Protein AF-0000000079959106 (afdb_homodimer)

InterPro domains:
  IPR000008 C2 domain [PF00168] (224-305)
  IPR000008 C2 domain [PF00168] (357-448)
  IPR000008 C2 domain [PS50004] (185-313)
  IPR000008 C2 domain [SM00239] (205-312)
  IPR000008 C2 domain [SM00239] (355-453)
  IPR031468 Synaptotagmin-like mitochondrial-lipid-binding domain [PS51847] (13-190)
  IPR035892 C2 domain superfamily [G3DSA:2.60.40.150] (186-333)
  IPR035892 C2 domain superfamily [G3DSA:2.60.40.150] (339-477)
  IPR035892 C2 domain superfamily [SSF49562] (199-316)
  IPR035892 C2 domain superfamily [SSF49562] (352-471)
  IPR039010 Synaptotagmin, SMP domain [PF17047] (15-189)
  IPR051634 Extended Synaptotagmin [PTHR45761] (16-473)

Nearest PDB structures (foldseek):
  4p42-assembly1_B  TM=6.327E-01  e=2.828E-35  Homo sapiens
  4p42-assembly1_A  TM=5.000E-01  e=4.451E-36  Homo sapiens
  4npk-assembly1_A  TM=7.896E-01  e=2.575E-20  Homo sapiens
  3w57-assembly2_B  TM=7.928E-01  e=1.800E-05  Scophthalmus maximus
  4rj9-assembly1_A  TM=5.575E-01  e=2.833E-06  Oryza sativa Japonica Group

Organism: NCBI:txid1448308

Structure (mmCIF, N/CA/C/O backbone):
data_AF-0000000079959106-model_v1
#
loop_
_entity.id
_entity.type
_entity.pdbx_description
1 polymer 'C2 domain-containing protein'
#
loop_
_atom_site.group_PDB
_atom_site.id
_atom_site.type_symbol
_atom_site.label_atom_id
_atom_site.label_alt_id
_atom_site.label_comp_id
_atom_site.label_asym_id
_atom_site.label_entity_id
_atom_site.label_seq_id
_atom_site.pdbx_PDB_ins_code
_atom_site.Cartn_x
_atom_site.Cartn_y
_atom_site.Cartn_z
_atom_site.occupancy
_atom_site.B_iso_or_equiv
_atom_site.auth_seq_id
_atom_site.auth_comp_id
_atom_site.auth_asym_id
_atom_site.auth_atom_id
_atom_site.pdbx_PDB_model_num
ATOM 1 N N . MET A 1 1 ? 30.562 -12.539 -7.711 1 36.81 1 MET A N 1
ATOM 2 C CA . MET A 1 1 ? 29.422 -13.336 -8.133 1 36.81 1 MET A CA 1
ATOM 3 C C . MET A 1 1 ? 28.969 -14.266 -7.016 1 36.81 1 MET A C 1
ATOM 5 O O . MET A 1 1 ? 29.703 -15.164 -6.605 1 36.81 1 MET A O 1
ATOM 9 N N . SER A 1 2 ? 28.219 -13.844 -6.203 1 49.03 2 SER A N 1
ATOM 10 C CA . SER A 1 2 ? 27.891 -14.664 -5.047 1 49.03 2 SER A CA 1
ATOM 11 C C . SER A 1 2 ? 27.406 -16.047 -5.473 1 49.03 2 SER A C 1
ATOM 13 O O . SER A 1 2 ? 26.656 -16.172 -6.441 1 49.03 2 SER A O 1
ATOM 15 N N . GLY A 1 3 ? 28.25 -17.109 -5.199 1 57.56 3 GLY A N 1
ATOM 16 C CA . GLY A 1 3 ? 27.938 -18.484 -5.508 1 57.56 3 GLY A CA 1
ATOM 17 C C . GLY A 1 3 ? 26.547 -18.906 -5.066 1 57.56 3 GLY A C 1
ATOM 18 O O . GLY A 1 3 ? 25.844 -18.141 -4.398 1 57.56 3 GLY A O 1
ATOM 19 N N . LEU A 1 4 ? 26.031 -19.906 -5.711 1 66.25 4 LEU A N 1
ATOM 20 C CA . LEU A 1 4 ? 24.719 -20.469 -5.418 1 66.25 4 LEU A CA 1
ATOM 21 C C . LEU A 1 4 ? 24.5 -20.609 -3.914 1 66.25 4 LEU A C 1
ATOM 23 O O . LEU A 1 4 ? 23.422 -20.312 -3.404 1 66.25 4 LEU A O 1
ATOM 27 N N . ALA A 1 5 ? 25.547 -20.953 -3.205 1 67.31 5 ALA A N 1
ATOM 28 C CA . ALA A 1 5 ? 25.453 -21.141 -1.759 1 67.31 5 ALA A CA 1
ATOM 29 C C . ALA A 1 5 ? 25.125 -19.828 -1.053 1 67.31 5 ALA A C 1
ATOM 31 O O . ALA A 1 5 ? 24.328 -19.812 -0.106 1 67.31 5 ALA A O 1
ATOM 32 N N . ASP A 1 6 ? 25.734 -18.766 -1.473 1 66.38 6 ASP A N 1
ATOM 33 C CA . ASP A 1 6 ? 25.484 -17.469 -0.879 1 66.38 6 ASP A CA 1
ATOM 34 C C . ASP A 1 6 ? 24.031 -17.031 -1.084 1 66.38 6 ASP A C 1
ATOM 36 O O . ASP A 1 6 ? 23.391 -16.5 -0.17 1 66.38 6 ASP A O 1
ATOM 40 N N . THR A 1 7 ? 23.578 -17.375 -2.232 1 68.06 7 THR A N 1
ATOM 41 C CA . THR A 1 7 ? 22.203 -17.047 -2.539 1 68.06 7 THR A CA 1
ATOM 42 C C . THR A 1 7 ? 21.234 -17.875 -1.685 1 68.06 7 THR A C 1
ATOM 44 O O . THR A 1 7 ? 20.234 -17.359 -1.204 1 68.06 7 THR A O 1
ATOM 47 N N . LEU A 1 8 ? 21.656 -19.031 -1.398 1 69.06 8 LEU A N 1
ATOM 48 C CA . LEU A 1 8 ? 20.781 -19.969 -0.693 1 69.06 8 LEU A CA 1
ATOM 49 C C . LEU A 1 8 ? 20.75 -19.656 0.801 1 69.06 8 LEU A C 1
ATOM 51 O O . LEU A 1 8 ? 19.828 -20.062 1.506 1 69.06 8 LEU A O 1
ATOM 55 N N . THR A 1 9 ? 21.656 -18.844 1.299 1 68.19 9 THR A N 1
ATOM 56 C CA . THR A 1 9 ? 21.734 -18.594 2.734 1 68.19 9 THR A CA 1
ATOM 57 C C . THR A 1 9 ? 21.453 -17.125 3.053 1 68.19 9 THR A C 1
ATOM 59 O O . THR A 1 9 ? 21.766 -16.656 4.148 1 68.19 9 THR A O 1
ATOM 62 N N . ALA A 1 10 ? 20.906 -16.438 2.107 1 63.41 10 ALA A N 1
ATOM 63 C CA . ALA A 1 10 ? 20.672 -15.008 2.271 1 63.41 10 ALA A CA 1
ATOM 64 C C . ALA A 1 10 ? 19.438 -14.758 3.15 1 63.41 10 ALA A C 1
ATOM 66 O O . ALA A 1 10 ? 18.312 -14.914 2.699 1 63.41 10 ALA A O 1
ATOM 67 N N . SER A 1 11 ? 19.562 -14.977 4.516 1 66.69 11 SER A N 1
ATOM 68 C CA . SER A 1 11 ? 18.438 -14.672 5.402 1 66.69 11 SER A CA 1
ATOM 69 C C . SER A 1 11 ? 18.844 -13.648 6.461 1 66.69 11 SER A C 1
ATOM 71 O O . SER A 1 11 ? 19.969 -13.672 6.965 1 66.69 11 SER A O 1
ATOM 73 N N . GLY A 1 12 ? 18.094 -12.602 6.66 1 62.25 12 GLY A N 1
ATOM 74 C CA . GLY A 1 12 ? 18.359 -11.586 7.664 1 62.25 12 GLY A CA 1
ATOM 75 C C . GLY A 1 12 ? 17.938 -12 9.062 1 62.25 12 GLY A C 1
ATOM 76 O O . GLY A 1 12 ? 18.188 -11.281 10.031 1 62.25 12 GLY A O 1
ATOM 77 N N . GLY A 1 13 ? 17.312 -13.234 9.211 1 68.31 13 GLY A N 1
ATOM 78 C CA . GLY A 1 13 ? 16.828 -13.672 10.516 1 68.31 13 GLY A CA 1
ATOM 79 C C . GLY A 1 13 ? 15.352 -13.398 10.734 1 68.31 13 GLY A C 1
ATOM 80 O O . GLY A 1 13 ? 14.789 -12.492 10.125 1 68.31 13 GLY A O 1
ATOM 81 N N . ALA A 1 14 ? 14.664 -14.266 11.484 1 73.62 14 ALA A N 1
ATOM 82 C CA . ALA A 1 14 ? 13.227 -14.148 11.719 1 73.62 14 ALA A CA 1
ATOM 83 C C . ALA A 1 14 ? 12.938 -13.305 12.953 1 73.62 14 ALA A C 1
ATOM 85 O O . ALA A 1 14 ? 13.672 -13.375 13.945 1 73.62 14 ALA A O 1
ATOM 86 N N . GLU A 1 15 ? 11.945 -12.359 12.852 1 77.31 15 GLU A N 1
ATOM 87 C CA . GLU A 1 15 ? 11.492 -11.5 13.945 1 77.31 15 GLU A CA 1
ATOM 88 C C . GLU A 1 15 ? 10.016 -11.727 14.242 1 77.31 15 GLU A C 1
ATOM 90 O O . GLU A 1 15 ? 9.305 -12.336 13.445 1 77.31 15 GLU A O 1
ATOM 95 N N . SER A 1 16 ? 9.578 -11.211 15.367 1 78.94 16 SER A N 1
ATOM 96 C CA . SER A 1 16 ? 8.18 -11.328 15.75 1 78.94 16 SER A CA 1
ATOM 97 C C . SER A 1 16 ? 7.309 -10.359 14.945 1 78.94 16 SER A C 1
ATOM 99 O O . SER A 1 16 ? 7.75 -9.266 14.594 1 78.94 16 SER A O 1
ATOM 101 N N . ALA A 1 17 ? 6.086 -10.836 14.688 1 76.44 17 ALA A N 1
ATOM 102 C CA . ALA A 1 17 ? 5.129 -10.062 13.898 1 76.44 17 ALA A CA 1
ATOM 103 C C . ALA A 1 17 ? 4.141 -9.328 14.805 1 76.44 17 ALA A C 1
ATOM 105 O O . ALA A 1 17 ? 3.037 -8.992 14.375 1 76.44 17 ALA A O 1
ATOM 106 N N . GLY A 1 18 ? 4.391 -8.93 15.93 1 84.5 18 GLY A N 1
ATOM 107 C CA . GLY A 1 18 ? 3.449 -8.461 16.938 1 84.5 18 GLY A CA 1
ATOM 108 C C . GLY A 1 18 ? 2.43 -7.48 16.391 1 84.5 18 GLY A C 1
ATOM 109 O O . GLY A 1 18 ? 1.236 -7.785 16.328 1 84.5 18 GLY A O 1
ATOM 110 N N . PHE A 1 19 ? 2.82 -6.391 15.914 1 86.25 19 PHE A N 1
ATOM 111 C CA . PHE A 1 19 ? 1.852 -5.379 15.516 1 86.25 19 PHE A CA 1
ATOM 112 C C . PHE A 1 19 ? 1.12 -5.805 14.242 1 86.25 19 PHE A C 1
ATOM 114 O O . PHE A 1 19 ? -0.007 -5.371 14 1 86.25 19 PHE A O 1
ATOM 121 N N . LEU A 1 20 ? 1.683 -6.641 13.398 1 90.06 20 LEU A N 1
ATOM 122 C CA . LEU A 1 20 ? 1.001 -7.156 12.219 1 90.06 20 LEU A CA 1
ATOM 123 C C . LEU A 1 20 ? -0.221 -7.98 12.617 1 90.06 20 LEU A C 1
ATOM 125 O O . LEU A 1 20 ? -1.269 -7.895 11.969 1 90.06 20 LEU A O 1
ATOM 129 N N . ASN A 1 21 ? 0.008 -8.766 13.641 1 93 21 ASN A N 1
ATOM 130 C CA . ASN A 1 21 ? -1.107 -9.578 14.109 1 93 21 ASN A CA 1
ATOM 131 C C . ASN A 1 21 ? -2.24 -8.719 14.664 1 93 21 ASN A C 1
ATOM 133 O O . ASN A 1 21 ? -3.412 -9.07 14.539 1 93 21 ASN A O 1
ATOM 137 N N . ASP A 1 22 ? -1.883 -7.602 15.273 1 90.62 22 ASP A N 1
ATOM 138 C CA . ASP A 1 22 ? -2.902 -6.656 15.711 1 90.62 22 ASP A CA 1
ATOM 139 C C . ASP A 1 22 ? -3.682 -6.094 14.523 1 90.62 22 ASP A C 1
ATOM 141 O O . ASP A 1 22 ? -4.902 -5.941 14.594 1 90.62 22 ASP A O 1
ATOM 145 N N . ILE A 1 23 ? -3.051 -5.797 13.477 1 91.62 23 ILE A N 1
ATOM 146 C CA . ILE A 1 23 ? -3.686 -5.293 12.258 1 91.62 23 ILE A CA 1
ATOM 147 C C . ILE A 1 23 ? -4.625 -6.355 11.695 1 91.62 23 ILE A C 1
ATOM 149 O O . ILE A 1 23 ? -5.773 -6.059 11.359 1 91.62 23 ILE A O 1
ATOM 153 N N . VAL A 1 24 ? -4.16 -7.594 11.602 1 94.25 24 VAL A N 1
ATOM 154 C CA . VAL A 1 24 ? -4.957 -8.695 11.078 1 94.25 24 VAL A CA 1
ATOM 155 C C . VAL A 1 24 ? -6.227 -8.859 11.914 1 94.25 24 VAL A C 1
ATOM 157 O O . VAL A 1 24 ? -7.316 -9.055 11.367 1 94.25 24 VAL A O 1
ATOM 160 N N . GLU A 1 25 ? -6.047 -8.797 13.188 1 93 25 GLU A N 1
ATOM 161 C CA . GLU A 1 25 ? -7.188 -8.938 14.086 1 93 25 GLU A CA 1
ATOM 162 C C . GLU A 1 25 ? -8.242 -7.871 13.805 1 93 25 GLU A C 1
ATOM 164 O O . GLU A 1 25 ? -9.438 -8.164 13.797 1 93 25 GLU A O 1
ATOM 169 N N . GLN A 1 26 ? -7.77 -6.73 13.586 1 91.25 26 GLN A N 1
ATOM 170 C CA . GLN A 1 26 ? -8.695 -5.633 13.32 1 91.25 26 GLN A CA 1
ATOM 171 C C . GLN A 1 26 ? -9.336 -5.773 11.945 1 91.25 26 GLN A C 1
ATOM 173 O O . GLN A 1 26 ? -10.469 -5.34 11.734 1 91.25 26 GLN A O 1
ATOM 178 N N . LEU A 1 27 ? -8.672 -6.383 10.977 1 94.75 27 LEU A N 1
ATOM 179 C CA . LEU A 1 27 ? -9.156 -6.57 9.617 1 94.75 27 LEU A CA 1
ATOM 180 C C . LEU A 1 27 ? -10.016 -7.828 9.516 1 94.75 27 LEU A C 1
ATOM 182 O O . LEU A 1 27 ? -10.68 -8.047 8.5 1 94.75 27 LEU A O 1
ATOM 186 N N . TRP A 1 28 ? -10.023 -8.633 10.523 1 95.75 28 TRP A N 1
ATOM 187 C CA . TRP A 1 28 ? -10.555 -9.992 10.422 1 95.75 28 TRP A CA 1
ATOM 188 C C . TRP A 1 28 ? -12.023 -9.969 10.031 1 95.75 28 TRP A C 1
ATOM 190 O O . TRP A 1 28 ? -12.469 -10.789 9.219 1 95.75 28 TRP A O 1
ATOM 200 N N . PRO A 1 29 ? -12.812 -9.008 10.617 1 94.81 29 PRO A N 1
ATOM 201 C CA . PRO A 1 29 ? -14.203 -8.961 10.156 1 94.81 29 PRO A CA 1
ATOM 202 C C . PRO A 1 29 ? -14.328 -8.75 8.648 1 94.81 29 PRO A C 1
ATOM 204 O O . PRO A 1 29 ? -15.172 -9.367 8 1 94.81 29 PRO A O 1
ATOM 207 N N . ASN A 1 30 ? -13.523 -7.914 8.102 1 95.31 30 ASN A N 1
ATOM 208 C CA . ASN A 1 30 ? -13.516 -7.676 6.664 1 95.31 30 ASN A CA 1
ATOM 209 C C . ASN A 1 30 ? -13 -8.891 5.898 1 95.31 30 ASN A C 1
ATOM 211 O O . ASN A 1 30 ? -13.539 -9.234 4.84 1 95.31 30 ASN A O 1
ATOM 215 N N . ILE A 1 31 ? -11.984 -9.523 6.422 1 95.56 31 ILE A N 1
ATOM 216 C CA . ILE A 1 31 ? -11.438 -10.734 5.816 1 95.56 31 ILE A CA 1
ATOM 217 C C . ILE A 1 31 ? -12.508 -11.82 5.789 1 95.56 31 ILE A C 1
ATOM 219 O O . ILE A 1 31 ? -12.656 -12.539 4.797 1 95.56 31 ILE A O 1
ATOM 223 N N . ASN A 1 32 ? -13.219 -11.945 6.855 1 96.06 32 ASN A N 1
ATOM 224 C CA . ASN A 1 32 ? -14.289 -12.93 6.957 1 96.06 32 ASN A CA 1
ATOM 225 C C . ASN A 1 32 ? -15.32 -12.75 5.848 1 96.06 32 ASN A C 1
ATOM 227 O O . ASN A 1 32 ? -15.664 -13.703 5.152 1 96.06 32 ASN A O 1
ATOM 231 N N . VAL A 1 33 ? -15.734 -11.539 5.656 1 95.5 33 VAL A N 1
ATOM 232 C CA . VAL A 1 33 ? -16.766 -11.25 4.66 1 95.5 33 VAL A CA 1
ATOM 233 C C . VAL A 1 33 ? -16.188 -11.453 3.258 1 95.5 33 VAL A C 1
ATOM 235 O O . VAL A 1 33 ? -16.797 -12.141 2.428 1 95.5 33 VAL A O 1
ATOM 238 N N . ALA A 1 34 ? -15.07 -10.891 2.977 1 93.25 34 ALA A N 1
ATOM 239 C CA . ALA A 1 34 ? -14.438 -11.008 1.666 1 93.25 34 ALA A CA 1
ATOM 240 C C . ALA A 1 34 ? -14.125 -12.461 1.332 1 93.25 34 ALA A C 1
ATOM 242 O O . ALA A 1 34 ? -14.398 -12.922 0.219 1 93.25 34 ALA A O 1
ATOM 243 N N . GLY A 1 35 ? -13.516 -13.148 2.264 1 90.75 35 GLY A N 1
ATOM 244 C CA . GLY A 1 35 ? -13.219 -14.555 2.072 1 90.75 35 GLY A CA 1
ATOM 245 C C . GLY A 1 35 ? -14.453 -15.398 1.822 1 90.75 35 GLY A C 1
ATOM 246 O O . GLY A 1 35 ? -14.453 -16.266 0.947 1 90.75 35 GLY A O 1
ATOM 247 N N . GLY A 1 36 ? -15.461 -15.195 2.619 1 91.25 36 GLY A N 1
ATOM 248 C CA . GLY A 1 36 ? -16.719 -15.906 2.408 1 91.25 36 GLY A CA 1
ATOM 249 C C . GLY A 1 36 ? -17.281 -15.703 1.021 1 91.25 36 GLY A C 1
ATOM 250 O O . GLY A 1 36 ? -17.734 -16.656 0.382 1 91.25 36 GLY A O 1
ATOM 251 N N . ARG A 1 37 ? -17.266 -14.469 0.603 1 92.56 37 ARG A N 1
ATOM 252 C CA . ARG A 1 37 ? -17.766 -14.148 -0.728 1 92.56 37 ARG A CA 1
ATOM 253 C C . ARG A 1 37 ? -16.953 -14.859 -1.808 1 92.56 37 ARG A C 1
ATOM 255 O O . ARG A 1 37 ? -17.516 -15.391 -2.766 1 92.56 37 ARG A O 1
ATOM 262 N N . MET A 1 38 ? -15.703 -14.898 -1.705 1 88.56 38 MET A N 1
ATOM 263 C CA . MET A 1 38 ? -14.836 -15.539 -2.684 1 88.56 38 MET A CA 1
ATOM 264 C C . MET A 1 38 ? -15.086 -17.047 -2.73 1 88.56 38 MET A C 1
ATOM 266 O O . MET A 1 38 ? -15.156 -17.641 -3.811 1 88.56 38 MET A O 1
ATOM 270 N N . VAL A 1 39 ? -15.234 -17.625 -1.562 1 88.38 39 VAL A N 1
ATOM 271 C CA . VAL A 1 39 ? -15.523 -19.062 -1.495 1 88.38 39 VAL A CA 1
ATOM 272 C C . VAL A 1 39 ? -16.844 -19.359 -2.213 1 88.38 39 VAL A C 1
ATOM 274 O O . VAL A 1 39 ? -16.906 -20.281 -3.031 1 88.38 39 VAL A O 1
ATOM 277 N N . LYS A 1 40 ? -17.766 -18.578 -1.939 1 91.25 40 LYS A N 1
ATOM 278 C CA . LYS A 1 40 ? -19.094 -18.781 -2.531 1 91.25 40 LYS A CA 1
ATOM 279 C C . LYS A 1 40 ? -19.047 -18.594 -4.047 1 91.25 40 LYS A C 1
ATOM 281 O O . LYS A 1 40 ? -19.578 -19.422 -4.793 1 91.25 40 LYS A O 1
ATOM 286 N N . GLU A 1 41 ? -18.375 -17.609 -4.496 1 89.69 41 GLU A N 1
ATOM 287 C CA . GLU A 1 41 ? -18.406 -17.219 -5.906 1 89.69 41 GLU A CA 1
ATOM 288 C C . GLU A 1 41 ? -17.453 -18.078 -6.734 1 89.69 41 GLU A C 1
ATOM 290 O O . GLU A 1 41 ? -17.703 -18.328 -7.914 1 89.69 41 GLU A O 1
ATOM 295 N N . ILE A 1 42 ? -16.406 -18.531 -6.133 1 86.44 42 ILE A N 1
ATOM 296 C CA . ILE A 1 42 ? -15.375 -19.188 -6.926 1 86.44 42 ILE A CA 1
ATOM 297 C C . ILE A 1 42 ? -15.391 -20.688 -6.664 1 86.44 42 ILE A C 1
ATOM 299 O O . ILE A 1 42 ? -15.352 -21.5 -7.602 1 86.44 42 ILE A O 1
ATOM 303 N N . VAL A 1 43 ? -15.562 -21.109 -5.43 1 85.88 43 VAL A N 1
ATOM 304 C CA . VAL A 1 43 ? -15.438 -22.516 -5.047 1 85.88 43 VAL A CA 1
ATOM 305 C C . VAL A 1 43 ? -16.734 -23.25 -5.379 1 85.88 43 VAL A C 1
ATOM 307 O O . VAL A 1 43 ? -16.688 -24.359 -5.926 1 85.88 43 VAL A O 1
ATOM 310 N N . GLU A 1 44 ? -17.812 -22.656 -5.066 1 89.69 44 GLU A N 1
ATOM 311 C CA . GLU A 1 44 ? -19.094 -23.328 -5.172 1 89.69 44 GLU A CA 1
ATOM 312 C C . GLU A 1 44 ? -19.359 -23.812 -6.594 1 89.69 44 GLU A C 1
ATOM 314 O O . GLU A 1 44 ? -19.688 -24.984 -6.805 1 89.69 44 GLU A O 1
ATOM 319 N N . PRO A 1 45 ? -19.172 -22.969 -7.578 1 89.62 45 PRO A N 1
ATOM 320 C CA . PRO A 1 45 ? -19.406 -23.453 -8.938 1 89.62 45 PRO A CA 1
ATOM 321 C C . PRO A 1 45 ? -18.469 -24.609 -9.328 1 89.62 45 PRO A C 1
ATOM 323 O O . PRO A 1 45 ? -18.875 -25.5 -10.062 1 89.62 45 PRO A O 1
ATOM 326 N N . ILE A 1 46 ? -17.297 -24.578 -8.898 1 87.31 46 ILE A N 1
ATOM 327 C CA . ILE A 1 46 ? -16.328 -25.641 -9.203 1 87.31 46 ILE A CA 1
ATOM 328 C C . ILE A 1 46 ? -16.75 -26.938 -8.523 1 87.31 46 ILE A C 1
ATOM 330 O O . ILE A 1 46 ? -16.656 -28.016 -9.109 1 87.31 46 ILE A O 1
ATOM 334 N N . LEU A 1 47 ? -17.266 -26.891 -7.312 1 87 47 LEU A N 1
ATOM 335 C CA . LEU A 1 47 ? -17.766 -28.062 -6.598 1 87 47 LEU A CA 1
ATOM 336 C C . LEU A 1 47 ? -18.938 -28.703 -7.336 1 87 47 LEU A C 1
ATOM 338 O O . LEU A 1 47 ? -19 -29.922 -7.469 1 87 47 LEU A O 1
ATOM 342 N N . ALA A 1 48 ? -19.781 -27.859 -7.82 1 87.62 48 ALA A N 1
ATOM 343 C CA . ALA A 1 48 ? -20.984 -28.328 -8.531 1 87.62 48 ALA A CA 1
ATOM 344 C C . ALA A 1 48 ? -20.594 -29.125 -9.766 1 87.62 48 ALA A C 1
ATOM 346 O O . ALA A 1 48 ? -21.281 -30.094 -10.117 1 87.62 48 ALA A O 1
ATOM 347 N N . SER A 1 49 ? -19.5 -28.719 -10.32 1 89.38 49 SER A N 1
ATOM 348 C CA . SER A 1 49 ? -19.109 -29.375 -11.57 1 89.38 49 SER A CA 1
ATOM 349 C C . SER A 1 49 ? -18.172 -30.547 -11.312 1 89.38 49 SER A C 1
ATOM 351 O O . SER A 1 49 ? -17.984 -31.391 -12.18 1 89.38 49 SER A O 1
ATOM 353 N N . THR A 1 50 ? -17.594 -30.688 -10.188 1 85.69 50 THR A N 1
ATOM 354 C CA . THR A 1 50 ? -16.562 -31.688 -9.922 1 85.69 50 THR A CA 1
ATOM 355 C C . THR A 1 50 ? -17.125 -32.844 -9.109 1 85.69 50 THR A C 1
ATOM 357 O O . THR A 1 50 ? -16.703 -34 -9.281 1 85.69 50 THR A O 1
ATOM 360 N N . LEU A 1 51 ? -18.078 -32.625 -8.18 1 85.44 51 LEU A N 1
ATOM 361 C CA . LEU A 1 51 ? -18.625 -33.656 -7.328 1 85.44 51 LEU A CA 1
ATOM 362 C C . LEU A 1 51 ? -19.562 -34.594 -8.125 1 85.44 51 LEU A C 1
ATOM 364 O O . LEU A 1 51 ? -20.328 -34.125 -8.969 1 85.44 51 LEU A O 1
ATOM 368 N N . PRO A 1 52 ? -19.422 -35.812 -7.844 1 83.69 52 PRO A N 1
ATOM 369 C CA . PRO A 1 52 ? -20.234 -36.75 -8.602 1 83.69 52 PRO A CA 1
ATOM 370 C C . PRO A 1 52 ? -21.688 -36.812 -8.133 1 83.69 52 PRO A C 1
ATOM 372 O O . PRO A 1 52 ? -21.969 -36.594 -6.949 1 83.69 52 PRO A O 1
ATOM 375 N N . GLY A 1 53 ? -22.562 -37.156 -9.109 1 82.88 53 GLY A N 1
ATOM 376 C CA . GLY A 1 53 ? -23.953 -37.406 -8.812 1 82.88 53 GLY A CA 1
ATOM 377 C C . GLY A 1 53 ? -24.641 -36.281 -8.062 1 82.88 53 GLY A C 1
ATOM 378 O O . GLY A 1 53 ? -24.5 -35.125 -8.422 1 82.88 53 GLY A O 1
ATOM 379 N N . PRO A 1 54 ? -25.391 -36.719 -7.004 1 83.88 54 PRO A N 1
ATOM 380 C CA . PRO A 1 54 ? -26.172 -35.719 -6.246 1 83.88 54 PRO A CA 1
ATOM 381 C C . PRO A 1 54 ? -25.281 -34.781 -5.426 1 83.88 54 PRO A C 1
ATOM 383 O O . PRO A 1 54 ? -25.734 -33.719 -4.992 1 83.88 54 PRO A O 1
ATOM 386 N N . LEU A 1 55 ? -24.094 -35.219 -5.25 1 85.69 55 LEU A N 1
ATOM 387 C CA . LEU A 1 55 ? -23.188 -34.406 -4.453 1 85.69 55 LEU A CA 1
ATOM 388 C C . LEU A 1 55 ? -22.922 -33.062 -5.137 1 85.69 55 LEU A C 1
ATOM 390 O O . LEU A 1 55 ? -22.516 -32.094 -4.484 1 85.69 55 LEU A O 1
ATOM 394 N N . GLY A 1 56 ? -23.062 -33 -6.418 1 86.81 56 GLY A N 1
ATOM 395 C CA . GLY A 1 56 ? -22.891 -31.781 -7.176 1 86.81 56 GLY A CA 1
ATOM 396 C C . GLY A 1 56 ? -23.891 -30.703 -6.801 1 86.81 56 GLY A C 1
ATOM 397 O O . GLY A 1 56 ? -23.703 -29.531 -7.133 1 86.81 56 GLY A O 1
ATOM 398 N N . ASN A 1 57 ? -24.922 -31.125 -6.043 1 88.81 57 ASN A N 1
ATOM 399 C CA . ASN A 1 57 ? -25.953 -30.188 -5.629 1 88.81 57 ASN A CA 1
ATOM 400 C C . ASN A 1 57 ? -25.562 -29.453 -4.348 1 88.81 57 ASN A C 1
ATOM 402 O O . ASN A 1 57 ? -26.266 -28.547 -3.904 1 88.81 57 ASN A O 1
ATOM 406 N N . LEU A 1 58 ? -24.5 -29.781 -3.807 1 88.31 58 LEU A N 1
ATOM 407 C CA . LEU A 1 58 ? -24.062 -29.172 -2.555 1 88.31 58 LEU A CA 1
ATOM 408 C C . LEU A 1 58 ? -23.734 -27.703 -2.756 1 88.31 58 LEU A C 1
ATOM 410 O O . LEU A 1 58 ? -23.047 -27.328 -3.717 1 88.31 58 LEU A O 1
ATOM 414 N N . ARG A 1 59 ? -24.344 -26.891 -1.857 1 92.31 59 ARG A N 1
ATOM 415 C CA . ARG A 1 59 ? -24.109 -25.453 -1.867 1 92.31 59 ARG A CA 1
ATOM 416 C C . ARG A 1 59 ? -23.781 -24.938 -0.468 1 92.31 59 ARG A C 1
ATOM 418 O O . ARG A 1 59 ? -24.266 -25.484 0.526 1 92.31 59 ARG A O 1
ATOM 425 N N . PHE A 1 60 ? -22.969 -23.938 -0.447 1 93.31 60 PHE A N 1
ATOM 426 C CA . PHE A 1 60 ? -22.719 -23.281 0.833 1 93.31 60 PHE A CA 1
ATOM 427 C C . PHE A 1 60 ? -23.922 -22.469 1.275 1 93.31 60 PHE A C 1
ATOM 429 O O . PHE A 1 60 ? -24.344 -21.531 0.585 1 93.31 60 PHE A O 1
ATOM 436 N N . THR A 1 61 ? -24.453 -22.719 2.344 1 94.56 61 THR A N 1
ATOM 437 C CA . THR A 1 61 ? -25.609 -22 2.859 1 94.56 61 THR A CA 1
ATOM 438 C C . THR A 1 61 ? -25.188 -20.984 3.914 1 94.56 61 THR A C 1
ATOM 440 O O . THR A 1 61 ? -25.922 -20.031 4.191 1 94.56 61 THR A O 1
ATOM 443 N N . LYS A 1 62 ? -24.047 -21.266 4.484 1 95.62 62 LYS A N 1
ATOM 444 C CA . LYS A 1 62 ? -23.469 -20.359 5.469 1 95.62 62 LYS A CA 1
ATOM 445 C C . LYS A 1 62 ? -21.938 -20.422 5.426 1 95.62 62 LYS A C 1
ATOM 447 O O . LYS A 1 62 ? -21.359 -21.5 5.387 1 95.62 62 LYS A O 1
ATOM 452 N N . ILE A 1 63 ? -21.391 -19.266 5.398 1 95.75 63 ILE A N 1
ATOM 453 C CA . ILE A 1 63 ? -19.938 -19.188 5.457 1 95.75 63 ILE A CA 1
ATOM 454 C C . ILE A 1 63 ? -19.5 -18.156 6.492 1 95.75 63 ILE A C 1
ATOM 456 O O . ILE A 1 63 ? -19.641 -16.953 6.27 1 95.75 63 ILE A O 1
ATOM 460 N N . ASP A 1 64 ? -19.047 -18.578 7.586 1 97.19 64 ASP A N 1
ATOM 461 C CA . ASP A 1 64 ? -18.469 -17.766 8.648 1 97.19 64 ASP A CA 1
ATOM 462 C C . ASP A 1 64 ? -17.109 -18.328 9.07 1 97.19 64 ASP A C 1
ATOM 464 O O . ASP A 1 64 ? -17.016 -19.406 9.641 1 97.19 64 ASP A O 1
ATOM 468 N N . LEU A 1 65 ? -16.078 -17.594 8.867 1 95.69 65 LEU A N 1
ATOM 469 C CA . LEU A 1 65 ? -14.719 -18.047 9.133 1 95.69 65 LEU A CA 1
ATOM 470 C C . LEU A 1 65 ? -14.414 -18.016 10.625 1 95.69 65 LEU A C 1
ATOM 472 O O . LEU A 1 65 ? -13.383 -18.531 11.062 1 95.69 65 LEU A O 1
ATOM 476 N N . GLY A 1 66 ? -15.305 -17.391 11.375 1 95.62 66 GLY A N 1
ATOM 477 C CA . GLY A 1 66 ? -15.133 -17.375 12.82 1 95.62 66 GLY A CA 1
ATOM 478 C C . GLY A 1 66 ? -14.438 -16.125 13.328 1 95.62 66 GLY A C 1
ATOM 479 O O . GLY A 1 66 ? -14.047 -15.258 12.539 1 95.62 66 GLY A O 1
ATOM 480 N N . HIS A 1 67 ? -14.195 -16.031 14.656 1 95.12 67 HIS A N 1
ATOM 481 C CA . HIS A 1 67 ? -13.664 -14.828 15.281 1 95.12 67 HIS A CA 1
ATOM 482 C C . HIS A 1 67 ? -12.164 -14.953 15.547 1 95.12 67 HIS A C 1
ATOM 484 O O . HIS A 1 67 ? -11.516 -13.977 15.914 1 95.12 67 HIS A O 1
ATOM 490 N N . VAL A 1 68 ? -11.656 -16.172 15.43 1 96.88 68 VAL A N 1
ATOM 491 C CA . VAL A 1 68 ? -10.227 -16.375 15.656 1 96.88 68 VAL A CA 1
ATOM 492 C C . VAL A 1 68 ? -9.453 -16.062 14.375 1 96.88 68 VAL A C 1
ATOM 494 O O . VAL A 1 68 ? -9.539 -16.797 13.391 1 96.88 68 VAL A O 1
ATOM 497 N N . PRO A 1 69 ? -8.672 -15.023 14.383 1 96.38 69 PRO A N 1
ATOM 498 C CA . PRO A 1 69 ? -7.949 -14.641 13.164 1 96.38 69 PRO A CA 1
ATOM 499 C C . PRO A 1 69 ? -6.734 -15.523 12.898 1 96.38 69 PRO A C 1
ATOM 501 O O . PRO A 1 69 ? -6.281 -16.25 13.789 1 96.38 69 PRO A O 1
ATOM 504 N N . LEU A 1 70 ? -6.273 -15.516 11.656 1 95.62 70 LEU A N 1
ATOM 505 C CA . LEU A 1 70 ? -4.988 -16.141 11.367 1 95.62 70 LEU A CA 1
ATOM 506 C C . LEU A 1 70 ? -3.85 -15.391 12.055 1 95.62 70 LEU A C 1
ATOM 508 O O . LEU A 1 70 ? -4 -14.227 12.414 1 95.62 70 LEU A O 1
ATOM 512 N N . ARG A 1 71 ? -2.736 -16.062 12.195 1 96 71 ARG A N 1
ATOM 513 C CA . ARG A 1 71 ? -1.572 -15.492 12.867 1 96 71 ARG A CA 1
ATOM 514 C C . ARG A 1 71 ? -0.347 -15.531 11.961 1 96 71 ARG A C 1
ATOM 516 O O . ARG A 1 71 ? -0.121 -16.516 11.25 1 96 71 ARG A O 1
ATOM 523 N N . LEU A 1 72 ? 0.348 -14.414 11.984 1 94.38 72 LEU A N 1
ATOM 524 C CA . LEU A 1 72 ? 1.614 -14.305 11.266 1 94.38 72 LEU A CA 1
ATOM 525 C C . LEU A 1 72 ? 2.793 -14.43 12.227 1 94.38 72 LEU A C 1
ATOM 527 O O . LEU A 1 72 ? 2.707 -14.008 13.383 1 94.38 72 LEU A O 1
ATOM 531 N N . GLY A 1 73 ? 3.885 -14.977 11.781 1 91.69 73 GLY A N 1
ATOM 532 C CA . GLY A 1 73 ? 5.074 -15.117 12.609 1 91.69 73 GLY A CA 1
ATOM 533 C C . GLY A 1 73 ? 6.336 -15.367 11.797 1 91.69 73 GLY A C 1
ATOM 534 O O . GLY A 1 73 ? 6.281 -15.445 10.562 1 91.69 73 GLY A O 1
ATOM 535 N N . ALA A 1 74 ? 7.5 -15.266 12.484 1 90.19 74 ALA A N 1
ATOM 536 C CA . ALA A 1 74 ? 8.805 -15.555 11.906 1 90.19 74 ALA A CA 1
ATOM 537 C C . ALA A 1 74 ? 9.055 -14.719 10.656 1 90.19 74 ALA A C 1
ATOM 539 O O . ALA A 1 74 ? 9.352 -15.258 9.586 1 90.19 74 ALA A O 1
ATOM 540 N N . VAL A 1 75 ? 8.938 -13.438 10.844 1 90.38 75 VAL A N 1
ATOM 541 C CA . VAL A 1 75 ? 9.109 -12.523 9.719 1 90.38 75 VAL A CA 1
ATOM 542 C C . VAL A 1 75 ? 10.594 -12.375 9.398 1 90.38 75 VAL A C 1
ATOM 544 O O . VAL A 1 75 ? 11.398 -12.031 10.273 1 90.38 75 VAL A O 1
ATOM 547 N N . ASP A 1 76 ? 10.945 -12.656 8.164 1 89 76 ASP A N 1
ATOM 548 C CA . ASP A 1 76 ? 12.305 -12.5 7.656 1 89 76 ASP A CA 1
ATOM 549 C C . ASP A 1 76 ? 12.352 -11.5 6.5 1 89 76 ASP A C 1
ATOM 551 O O . ASP A 1 76 ? 11.602 -11.633 5.531 1 89 76 ASP A O 1
ATOM 555 N N . VAL A 1 77 ? 13.266 -10.484 6.652 1 87.62 77 VAL A N 1
ATOM 556 C CA . VAL A 1 77 ? 13.383 -9.453 5.629 1 87.62 77 VAL A CA 1
ATOM 557 C C . VAL A 1 77 ? 14.742 -9.562 4.938 1 87.62 77 VAL A C 1
ATOM 559 O O . VAL A 1 77 ? 15.781 -9.625 5.598 1 87.62 77 VAL A O 1
ATOM 562 N N . HIS A 1 78 ? 14.719 -9.602 3.617 1 83 78 HIS A N 1
ATOM 563 C CA . HIS A 1 78 ? 15.984 -9.609 2.898 1 83 78 HIS A CA 1
ATOM 564 C C . HIS A 1 78 ? 15.828 -9.008 1.505 1 83 78 HIS A C 1
ATOM 566 O O . HIS A 1 78 ? 14.711 -8.883 0.997 1 83 78 HIS A O 1
ATOM 572 N N . LYS A 1 79 ? 16.938 -8.609 0.948 1 81.62 79 LYS A N 1
ATOM 573 C CA . LYS A 1 79 ? 16.953 -8.016 -0.386 1 81.62 79 LYS A CA 1
ATOM 574 C C . LYS A 1 79 ? 16.938 -9.094 -1.467 1 81.62 79 LYS A C 1
ATOM 576 O O . LYS A 1 79 ? 17.562 -10.141 -1.308 1 81.62 79 LYS A O 1
ATOM 581 N N . THR A 1 80 ? 16.25 -8.758 -2.494 1 80 80 THR A N 1
ATOM 582 C CA . THR A 1 80 ? 16.266 -9.672 -3.631 1 80 80 THR A CA 1
ATOM 583 C C . THR A 1 80 ? 17.391 -9.32 -4.602 1 80 80 THR A C 1
ATOM 585 O O . THR A 1 80 ? 17.969 -8.234 -4.52 1 80 80 THR A O 1
ATOM 588 N N . THR A 1 81 ? 17.641 -10.203 -5.5 1 71.44 81 THR A N 1
ATOM 589 C CA . THR A 1 81 ? 18.703 -10 -6.484 1 71.44 81 THR A CA 1
ATOM 590 C C . THR A 1 81 ? 18.344 -8.859 -7.43 1 71.44 81 THR A C 1
ATOM 592 O O . THR A 1 81 ? 19.234 -8.211 -7.984 1 71.44 81 THR A O 1
ATOM 595 N N . LYS A 1 82 ? 17.109 -8.562 -7.578 1 74.75 82 LYS A N 1
ATOM 596 C CA . LYS A 1 82 ? 16.688 -7.523 -8.508 1 74.75 82 LYS A CA 1
ATOM 597 C C . LYS A 1 82 ? 16.438 -6.203 -7.781 1 74.75 82 LYS A C 1
ATOM 599 O O . LYS A 1 82 ? 15.805 -5.301 -8.328 1 74.75 82 LYS A O 1
ATOM 604 N N . GLY A 1 83 ? 16.844 -6.148 -6.559 1 80.44 83 GLY A N 1
ATOM 605 C CA . GLY A 1 83 ? 16.812 -4.887 -5.84 1 80.44 83 GLY A CA 1
ATOM 606 C C . GLY A 1 83 ? 15.492 -4.645 -5.129 1 80.44 83 GLY A C 1
ATOM 607 O O . GLY A 1 83 ? 15.164 -3.504 -4.793 1 80.44 83 GLY A O 1
ATOM 608 N N . GLY A 1 84 ? 14.711 -5.602 -4.992 1 89.81 84 GLY A N 1
ATOM 609 C CA . GLY A 1 84 ? 13.492 -5.492 -4.203 1 89.81 84 GLY A CA 1
ATOM 610 C C . GLY A 1 84 ? 13.672 -5.941 -2.764 1 89.81 84 GLY A C 1
ATOM 611 O O . GLY A 1 84 ? 14.766 -6.348 -2.367 1 89.81 84 GLY A O 1
ATOM 612 N N . ILE A 1 85 ? 12.68 -5.691 -1.946 1 93.12 85 ILE A N 1
ATOM 613 C CA . ILE A 1 85 ? 12.656 -6.152 -0.564 1 93.12 85 ILE A CA 1
ATOM 614 C C . ILE A 1 85 ? 11.664 -7.312 -0.427 1 93.12 85 ILE A C 1
ATOM 616 O O . ILE A 1 85 ? 10.508 -7.199 -0.831 1 93.12 85 ILE A O 1
ATOM 620 N N . LYS A 1 86 ? 12.102 -8.344 0.1 1 91.88 86 LYS A N 1
ATOM 621 C CA . LYS A 1 86 ? 11.266 -9.523 0.299 1 91.88 86 LYS A CA 1
ATOM 622 C C . LYS A 1 86 ? 11.047 -9.797 1.784 1 91.88 86 LYS A C 1
ATOM 624 O O . LYS A 1 86 ? 12.008 -9.805 2.564 1 91.88 86 LYS A O 1
ATOM 629 N N . LEU A 1 87 ? 9.797 -9.984 2.178 1 92.75 87 LEU A N 1
ATOM 630 C CA . LEU A 1 87 ? 9.414 -10.43 3.514 1 92.75 87 LEU A CA 1
ATOM 631 C C . LEU A 1 87 ? 8.797 -11.82 3.465 1 92.75 87 LEU A C 1
ATOM 633 O O . LEU A 1 87 ? 7.801 -12.039 2.77 1 92.75 87 LEU A O 1
ATOM 637 N N . ASP A 1 88 ? 9.398 -12.719 4.117 1 92.06 88 ASP A N 1
ATOM 638 C CA . ASP A 1 88 ? 8.82 -14.055 4.281 1 92.06 88 ASP A CA 1
ATOM 639 C C . ASP A 1 88 ? 8.273 -14.242 5.695 1 92.06 88 ASP A C 1
ATOM 641 O O . ASP A 1 88 ? 8.938 -13.891 6.676 1 92.06 88 ASP A O 1
ATOM 645 N N . MET A 1 89 ? 7.059 -14.781 5.789 1 94.5 89 MET A N 1
ATOM 646 C CA . MET A 1 89 ? 6.465 -14.945 7.113 1 94.5 89 MET A CA 1
ATOM 647 C C . MET A 1 89 ? 5.617 -16.219 7.172 1 94.5 89 MET A C 1
ATOM 649 O O . MET A 1 89 ? 5.035 -16.625 6.164 1 94.5 89 MET A O 1
ATOM 653 N N . ASP A 1 90 ? 5.527 -16.797 8.336 1 95.06 90 ASP A N 1
ATOM 654 C CA . ASP A 1 90 ? 4.648 -17.938 8.562 1 95.06 90 ASP A CA 1
ATOM 655 C C . ASP A 1 90 ? 3.201 -17.484 8.75 1 95.06 90 ASP A C 1
ATOM 657 O O . ASP A 1 90 ? 2.945 -16.438 9.352 1 95.06 90 ASP A O 1
ATOM 661 N N . VAL A 1 91 ? 2.336 -18.266 8.227 1 96.5 91 VAL A N 1
ATOM 662 C CA . VAL A 1 91 ? 0.902 -18.062 8.43 1 96.5 91 VAL A CA 1
ATOM 663 C C . VAL A 1 91 ? 0.3 -19.312 9.07 1 96.5 91 VAL A C 1
ATOM 665 O O . VAL A 1 91 ? 0.448 -20.422 8.547 1 96.5 91 VAL A O 1
ATOM 668 N N . ILE A 1 92 ? -0.338 -19.156 10.164 1 97.12 92 ILE A N 1
ATOM 669 C CA . ILE A 1 92 ? -1.033 -20.234 10.852 1 97.12 92 ILE A CA 1
ATOM 670 C C . ILE A 1 92 ? -2.461 -19.812 11.18 1 97.12 92 ILE A C 1
ATOM 672 O O . ILE A 1 92 ? -2.676 -18.734 11.742 1 97.12 92 ILE A O 1
ATOM 676 N N . TRP A 1 93 ? -3.367 -20.578 10.844 1 97.31 93 TRP A N 1
ATOM 677 C CA . TRP A 1 93 ? -4.766 -20.297 11.141 1 97.31 93 TRP A CA 1
ATOM 678 C C . TRP A 1 93 ? -5.473 -21.516 11.719 1 97.31 93 TRP A C 1
ATOM 680 O O . TRP A 1 93 ? -5.609 -22.531 11.039 1 97.31 93 TRP A O 1
ATOM 690 N N . GLU A 1 94 ? -5.844 -21.5 12.898 1 97.06 94 GLU A N 1
ATOM 691 C CA . GLU A 1 94 ? -6.699 -22.453 13.602 1 97.06 94 GLU A CA 1
ATOM 692 C C . GLU A 1 94 ? -8.078 -21.859 13.859 1 97.06 94 GLU A C 1
ATOM 694 O O . GLU A 1 94 ? -8.328 -21.297 14.93 1 97.06 94 GLU A O 1
ATOM 699 N N . SER A 1 95 ? -8.969 -22.109 12.953 1 95.69 95 SER A N 1
ATOM 700 C CA . SER A 1 95 ? -10.211 -21.344 12.914 1 95.69 95 SER A CA 1
ATOM 701 C C . SER A 1 95 ? -11.234 -21.906 13.898 1 95.69 95 SER A C 1
ATOM 703 O O . SER A 1 95 ? -11.109 -23.047 14.344 1 95.69 95 SER A O 1
ATOM 705 N N . LYS A 1 96 ? -12.156 -21.141 14.32 1 95.69 96 LYS A N 1
ATOM 706 C CA . LYS A 1 96 ? -13.445 -21.531 14.875 1 95.69 96 LYS A CA 1
ATOM 707 C C . LYS A 1 96 ? -14.594 -21.125 13.953 1 95.69 96 LYS A C 1
ATOM 709 O O . LYS A 1 96 ? -15.398 -20.266 14.305 1 95.69 96 LYS A O 1
ATOM 714 N N . SER A 1 97 ? -14.703 -21.875 12.891 1 95.44 97 SER A N 1
ATOM 715 C CA . SER A 1 97 ? -15.578 -21.484 11.789 1 95.44 97 SER A CA 1
ATOM 716 C C . SER A 1 97 ? -16.969 -22.094 11.945 1 95.44 97 SER A C 1
ATOM 718 O O . SER A 1 97 ? -17.172 -23 12.742 1 95.44 97 SER A O 1
ATOM 720 N N . ASP A 1 98 ? -17.844 -21.484 11.344 1 96 98 ASP A N 1
ATOM 721 C CA . ASP A 1 98 ? -19.219 -21.984 11.172 1 96 98 ASP A CA 1
ATOM 722 C C . ASP A 1 98 ? -19.625 -21.953 9.703 1 96 98 ASP A C 1
ATOM 724 O O . ASP A 1 98 ? -20.281 -21.016 9.25 1 96 98 ASP A O 1
ATOM 728 N N . ILE A 1 99 ? -19.297 -23.016 9 1 95.06 99 ILE A N 1
ATOM 729 C CA . ILE A 1 99 ? -19.594 -23.156 7.578 1 95.06 99 ILE A CA 1
ATOM 730 C C . ILE A 1 99 ? -20.562 -24.312 7.359 1 95.06 99 ILE A C 1
ATOM 732 O O . ILE A 1 99 ? -20.391 -25.391 7.934 1 95.06 99 ILE A O 1
ATOM 736 N N . GLU A 1 100 ? -21.531 -24.125 6.543 1 93.94 100 GLU A N 1
ATOM 737 C CA . GLU A 1 100 ? -22.547 -25.141 6.297 1 93.94 100 GLU A CA 1
ATOM 738 C C . GLU A 1 100 ? -22.781 -25.344 4.805 1 93.94 100 GLU A C 1
ATOM 740 O O . GLU A 1 100 ? -22.797 -24.391 4.035 1 93.94 100 GLU A O 1
ATOM 745 N N . LEU A 1 101 ? -22.828 -26.562 4.434 1 91.5 101 LEU A N 1
ATOM 746 C CA . LEU A 1 101 ? -23.203 -26.969 3.078 1 91.5 101 LEU A CA 1
ATOM 747 C C . LEU A 1 101 ? -24.469 -27.797 3.082 1 91.5 101 LEU A C 1
ATOM 749 O O . LEU A 1 101 ? -24.672 -28.625 3.979 1 91.5 101 LEU A O 1
ATOM 753 N N . ASP A 1 102 ? -25.281 -27.484 2.086 1 90.62 102 ASP A N 1
ATOM 754 C CA . ASP A 1 102 ? -26.531 -28.219 1.933 1 90.62 102 ASP A CA 1
ATOM 755 C C . ASP A 1 102 ? -26.906 -28.391 0.459 1 90.62 102 ASP A C 1
ATOM 757 O O . ASP A 1 102 ? -26.312 -27.734 -0.407 1 90.62 102 ASP A O 1
ATOM 761 N N . GLY A 1 103 ? -27.656 -29.469 0.188 1 87.38 103 GLY A N 1
ATOM 762 C CA . GLY A 1 103 ? -28.109 -29.734 -1.171 1 87.38 103 GLY A CA 1
ATOM 763 C C . GLY A 1 103 ? -29.219 -30.766 -1.248 1 87.38 103 GLY A C 1
ATOM 764 O O . GLY A 1 103 ? -29.438 -31.516 -0.298 1 87.38 103 GLY A O 1
ATOM 765 N N . LYS A 1 104 ? -29.828 -30.672 -2.324 1 86.25 104 LYS A N 1
ATOM 766 C CA . LYS A 1 104 ? -30.906 -31.625 -2.551 1 86.25 104 LYS A CA 1
ATOM 767 C C . LYS A 1 104 ? -30.391 -33.062 -2.566 1 86.25 104 LYS A C 1
ATOM 769 O O . LYS A 1 104 ? -29.422 -33.344 -3.262 1 86.25 104 LYS A O 1
ATOM 774 N N . MET A 1 105 ? -30.938 -34 -1.782 1 83.06 105 MET A N 1
ATOM 775 C CA . MET A 1 105 ? -30.641 -35.406 -1.725 1 83.06 105 MET A CA 1
ATOM 776 C C . MET A 1 105 ? -29.25 -35.656 -1.125 1 83.06 105 MET A C 1
ATOM 778 O O . MET A 1 105 ? -28.609 -36.656 -1.411 1 83.06 105 MET A O 1
ATOM 782 N N . VAL A 1 106 ? -28.703 -34.625 -0.534 1 83 106 VAL A N 1
ATOM 783 C CA . VAL A 1 106 ? -27.406 -34.781 0.139 1 83 106 VAL A CA 1
ATOM 784 C C . VAL A 1 106 ? -27.547 -34.344 1.601 1 83 106 VAL A C 1
ATOM 786 O O . VAL A 1 106 ? -28.281 -33.406 1.917 1 83 106 VAL A O 1
ATOM 789 N N . PRO A 1 107 ? -27.016 -35.062 2.459 1 82.5 107 PRO A N 1
ATOM 790 C CA . PRO A 1 107 ? -27.062 -34.625 3.857 1 82.5 107 PRO A CA 1
ATOM 791 C C . PRO A 1 107 ? -26.344 -33.312 4.094 1 82.5 107 PRO A C 1
ATOM 793 O O . PRO A 1 107 ? -25.391 -32.969 3.373 1 82.5 107 PRO A O 1
ATOM 796 N N . LYS A 1 108 ? -26.859 -32.688 5.094 1 88 108 LYS A N 1
ATOM 797 C CA . LYS A 1 108 ? -26.219 -31.438 5.5 1 88 108 LYS A CA 1
ATOM 798 C C . LYS A 1 108 ? -24.844 -31.688 6.109 1 88 108 LYS A C 1
ATOM 800 O O . LYS A 1 108 ? -24.672 -32.625 6.875 1 88 108 LYS A O 1
ATOM 805 N N . ILE A 1 109 ? -23.891 -30.828 5.703 1 89.5 109 ILE A N 1
ATOM 806 C CA . ILE A 1 109 ? -22.531 -30.969 6.191 1 89.5 109 ILE A CA 1
ATOM 807 C C . ILE A 1 109 ? -22.047 -29.641 6.781 1 89.5 109 ILE A C 1
ATOM 809 O O . ILE A 1 109 ? -22.375 -28.578 6.254 1 89.5 109 ILE A O 1
ATOM 813 N N . GLY A 1 110 ? -21.406 -29.766 7.914 1 91.31 110 GLY A N 1
ATOM 814 C CA . GLY A 1 110 ? -20.812 -28.578 8.523 1 91.31 110 GLY A CA 1
ATOM 815 C C . GLY A 1 110 ? -19.297 -28.641 8.625 1 91.31 110 GLY A C 1
ATOM 816 O O . GLY A 1 110 ? -18.734 -29.734 8.688 1 91.31 110 GLY A O 1
ATOM 817 N N . ILE A 1 111 ? -18.641 -27.547 8.562 1 92.62 111 ILE A N 1
ATOM 818 C CA . ILE A 1 111 ? -17.219 -27.422 8.82 1 92.62 111 ILE A CA 1
ATOM 819 C C . ILE A 1 111 ? -16.984 -26.531 10.039 1 92.62 111 ILE A C 1
ATOM 821 O O . ILE A 1 111 ? -17.359 -25.359 10.039 1 92.62 111 ILE A O 1
ATOM 825 N N . GLU A 1 112 ? -16.312 -27.031 11.016 1 94.25 112 GLU A N 1
ATOM 826 C CA . GLU A 1 112 ? -16.188 -26.312 12.281 1 94.25 112 GLU A CA 1
ATOM 827 C C . GLU A 1 112 ? -14.781 -25.75 12.445 1 94.25 112 GLU A C 1
ATOM 829 O O . GLU A 1 112 ? -14.586 -24.734 13.141 1 94.25 112 GLU A O 1
ATOM 834 N N . HIS A 1 113 ? -13.805 -26.438 11.875 1 94.88 113 HIS A N 1
ATOM 835 C CA . HIS A 1 113 ? -12.438 -25.938 11.977 1 94.88 113 HIS A CA 1
ATOM 836 C C . HIS A 1 113 ? -11.727 -26.016 10.633 1 94.88 113 HIS A C 1
ATOM 838 O O . HIS A 1 113 ? -11.891 -26.984 9.883 1 94.88 113 HIS A O 1
ATOM 844 N N . VAL A 1 114 ? -11.086 -24.984 10.352 1 93.88 114 VAL A N 1
ATOM 845 C CA . VAL A 1 114 ? -10.133 -24.922 9.242 1 93.88 114 VAL A CA 1
ATOM 846 C C . VAL A 1 114 ? -8.719 -24.797 9.789 1 93.88 114 VAL A C 1
ATOM 848 O O . VAL A 1 114 ? -8.43 -23.891 10.586 1 93.88 114 VAL A O 1
ATOM 851 N N . HIS A 1 115 ? -7.883 -25.734 9.453 1 96.38 115 HIS A N 1
ATOM 852 C CA . HIS A 1 115 ? -6.469 -25.688 9.797 1 96.38 115 HIS A CA 1
ATOM 853 C C . HIS A 1 115 ? -5.613 -25.328 8.586 1 96.38 115 HIS A C 1
ATOM 855 O O . HIS A 1 115 ? -5.523 -26.094 7.633 1 96.38 115 HIS A O 1
ATOM 861 N N . LEU A 1 116 ? -5.043 -24.156 8.656 1 96.19 116 LEU A N 1
ATOM 862 C CA . LEU A 1 116 ? -4.215 -23.688 7.547 1 96.19 116 LEU A CA 1
ATOM 863 C C . LEU A 1 116 ? -2.814 -23.328 8.031 1 96.19 116 LEU A C 1
ATOM 865 O O . LEU A 1 116 ? -2.656 -22.656 9.055 1 96.19 116 LEU A O 1
ATOM 869 N N . LYS A 1 117 ? -1.827 -23.828 7.371 1 96.88 117 LYS A N 1
ATOM 870 C CA . LYS A 1 117 ? -0.425 -23.531 7.652 1 96.88 117 LYS A CA 1
ATOM 871 C C . LYS A 1 117 ? 0.363 -23.312 6.363 1 96.88 117 LYS A C 1
ATOM 873 O O . LYS A 1 117 ? 0.253 -24.109 5.426 1 96.88 117 LYS A O 1
ATOM 878 N N . GLY A 1 118 ? 1.102 -22.234 6.27 1 96.38 118 GLY A N 1
ATOM 879 C CA . GLY A 1 118 ? 1.915 -21.953 5.098 1 96.38 118 GLY A CA 1
ATOM 880 C C . GLY A 1 118 ? 2.914 -20.844 5.312 1 96.38 118 GLY A C 1
ATOM 881 O O . GLY A 1 118 ? 3.029 -20.297 6.418 1 96.38 118 GLY A O 1
ATOM 882 N N . ARG A 1 119 ? 3.707 -20.641 4.297 1 95.81 119 ARG A N 1
ATOM 883 C CA . ARG A 1 119 ? 4.688 -19.562 4.297 1 95.81 119 ARG A CA 1
ATOM 884 C C . ARG A 1 119 ? 4.395 -18.547 3.195 1 95.81 119 ARG A C 1
ATOM 886 O O . ARG A 1 119 ? 4.332 -18.906 2.018 1 95.81 119 ARG A O 1
ATOM 893 N N . LEU A 1 120 ? 4.254 -17.328 3.688 1 95.69 120 LEU A N 1
ATOM 894 C CA . LEU A 1 120 ? 3.891 -16.25 2.779 1 95.69 120 LEU A CA 1
ATOM 895 C C . LEU A 1 120 ? 5.113 -15.406 2.422 1 95.69 120 LEU A C 1
ATOM 897 O O . LEU A 1 120 ? 5.938 -15.102 3.287 1 95.69 120 LEU A O 1
ATOM 901 N N . SER A 1 121 ? 5.184 -15.109 1.162 1 95 121 SER A N 1
ATOM 902 C CA . SER A 1 121 ? 6.219 -14.203 0.673 1 95 121 SER A CA 1
ATOM 903 C C . SER A 1 121 ? 5.617 -12.898 0.17 1 95 121 SER A C 1
ATOM 905 O O . SER A 1 121 ? 4.766 -12.898 -0.721 1 95 121 SER A O 1
ATOM 907 N N . VAL A 1 122 ? 6.047 -11.805 0.75 1 94.94 122 VAL A N 1
ATOM 908 C CA . VAL A 1 122 ? 5.66 -10.469 0.305 1 94.94 122 VAL A CA 1
ATOM 909 C C . VAL A 1 122 ? 6.848 -9.781 -0.36 1 94.94 122 VAL A C 1
ATOM 911 O O . VAL A 1 122 ? 7.902 -9.609 0.259 1 94.94 122 VAL A O 1
ATOM 914 N N . LEU A 1 123 ? 6.645 -9.422 -1.559 1 95.44 123 LEU A N 1
ATOM 915 C CA . LEU A 1 123 ? 7.695 -8.75 -2.316 1 95.44 123 LEU A CA 1
ATOM 916 C C . LEU A 1 123 ? 7.352 -7.285 -2.555 1 95.44 123 LEU A C 1
ATOM 918 O O . LEU A 1 123 ? 6.285 -6.977 -3.09 1 95.44 123 LEU A O 1
ATOM 922 N N . LEU A 1 124 ? 8.211 -6.375 -2.07 1 95.75 124 LEU A N 1
ATOM 923 C CA . LEU A 1 124 ? 8.117 -4.941 -2.342 1 95.75 124 LEU A CA 1
ATOM 924 C C . LEU A 1 124 ? 9.094 -4.531 -3.438 1 95.75 124 LEU A C 1
ATOM 926 O O . LEU A 1 124 ? 10.289 -4.375 -3.184 1 95.75 124 LEU A O 1
ATOM 930 N N . ALA A 1 125 ? 8.633 -4.391 -4.629 1 94.25 125 ALA A N 1
ATOM 931 C CA . ALA A 1 125 ? 9.477 -4.121 -5.793 1 94.25 125 ALA A CA 1
ATOM 932 C C . ALA A 1 125 ? 8.656 -3.527 -6.934 1 94.25 125 ALA A C 1
ATOM 934 O O . ALA A 1 125 ? 7.461 -3.807 -7.062 1 94.25 125 ALA A O 1
ATOM 935 N N . PRO A 1 126 ? 9.234 -2.695 -7.824 1 94.44 126 PRO A N 1
ATOM 936 C CA . PRO A 1 126 ? 10.594 -2.166 -7.719 1 94.44 126 PRO A CA 1
ATOM 937 C C . PRO A 1 126 ? 10.711 -1.037 -6.699 1 94.44 126 PRO A C 1
ATOM 939 O O . PRO A 1 126 ? 9.703 -0.42 -6.336 1 94.44 126 PRO A O 1
ATOM 942 N N . LEU A 1 127 ? 11.883 -0.881 -6.176 1 94.69 127 LEU A N 1
ATOM 943 C CA . LEU A 1 127 ? 12.156 0.305 -5.371 1 94.69 127 LEU A CA 1
ATOM 944 C C . LEU A 1 127 ? 12.461 1.507 -6.262 1 94.69 127 LEU A C 1
ATOM 946 O O . LEU A 1 127 ? 13.156 1.379 -7.27 1 94.69 127 LEU A O 1
ATOM 950 N N . THR A 1 128 ? 11.844 2.648 -5.996 1 93.69 128 THR A N 1
ATOM 951 C CA . THR A 1 128 ? 12 3.855 -6.801 1 93.69 128 THR A CA 1
ATOM 952 C C . THR A 1 128 ? 12.469 5.023 -5.938 1 93.69 128 THR A C 1
ATOM 954 O O . THR A 1 128 ? 12.539 4.906 -4.711 1 93.69 128 THR A O 1
ATOM 957 N N . ASN A 1 129 ? 12.797 6.059 -6.574 1 92.81 129 ASN A N 1
ATOM 958 C CA . ASN A 1 129 ? 13.234 7.254 -5.859 1 92.81 129 ASN A CA 1
ATOM 959 C C . ASN A 1 129 ? 12.125 8.297 -5.777 1 92.81 129 ASN A C 1
ATOM 961 O O . ASN A 1 129 ? 12.391 9.484 -5.609 1 92.81 129 ASN A O 1
ATOM 965 N N . VAL A 1 130 ? 10.945 7.867 -5.98 1 88.69 130 VAL A N 1
ATOM 966 C CA . VAL A 1 130 ? 9.766 8.719 -5.855 1 88.69 130 VAL A CA 1
ATOM 967 C C . VAL A 1 130 ? 8.836 8.156 -4.781 1 88.69 130 VAL A C 1
ATOM 969 O O . VAL A 1 130 ? 8.539 6.961 -4.766 1 88.69 130 VAL A O 1
ATOM 972 N N . ILE A 1 131 ? 8.445 9.023 -3.822 1 85.75 131 ILE A N 1
ATOM 973 C CA . ILE A 1 131 ? 7.531 8.57 -2.781 1 85.75 131 ILE A CA 1
ATOM 974 C C . ILE A 1 131 ? 6.246 8.047 -3.416 1 85.75 131 ILE A C 1
ATOM 976 O O . ILE A 1 131 ? 5.672 8.695 -4.297 1 85.75 131 ILE A O 1
ATOM 980 N N . PRO A 1 132 ? 5.852 6.844 -3.09 1 89.88 132 PRO A N 1
ATOM 981 C CA . PRO A 1 132 ? 6.121 6.137 -1.836 1 89.88 132 PRO A CA 1
ATOM 982 C C . PRO A 1 132 ? 7.328 5.203 -1.933 1 89.88 132 PRO A C 1
ATOM 984 O O . PRO A 1 132 ? 7.488 4.309 -1.1 1 89.88 132 PRO A O 1
ATOM 987 N N . LEU A 1 133 ? 8.133 5.25 -2.879 1 94.12 133 LEU A N 1
ATOM 988 C CA . LEU A 1 133 ? 9.438 4.621 -3.027 1 94.12 133 LEU A CA 1
ATOM 989 C C . LEU A 1 133 ? 9.297 3.176 -3.498 1 94.12 133 LEU A C 1
ATOM 991 O O . LEU A 1 133 ? 10.289 2.527 -3.836 1 94.12 133 LEU A O 1
ATOM 995 N N . ILE A 1 134 ? 8.086 2.664 -3.408 1 94.69 134 ILE A N 1
ATOM 996 C CA . ILE A 1 134 ? 7.812 1.287 -3.803 1 94.69 134 ILE A CA 1
ATOM 997 C C . ILE A 1 134 ? 6.773 1.271 -4.922 1 94.69 134 ILE A C 1
ATOM 999 O O . ILE A 1 134 ? 5.734 1.928 -4.824 1 94.69 134 ILE A O 1
ATOM 1003 N N . GLY A 1 135 ? 7.039 0.555 -5.957 1 93.81 135 GLY A N 1
ATOM 1004 C CA . GLY A 1 135 ? 6.121 0.485 -7.082 1 93.81 135 GLY A CA 1
ATOM 1005 C C . GLY A 1 135 ? 4.918 -0.399 -6.816 1 93.81 135 GLY A C 1
ATOM 1006 O O . GLY A 1 135 ? 3.783 -0.02 -7.113 1 93.81 135 GLY A O 1
ATOM 1007 N N . ALA A 1 136 ? 5.195 -1.576 -6.242 1 94.44 136 ALA A N 1
ATOM 1008 C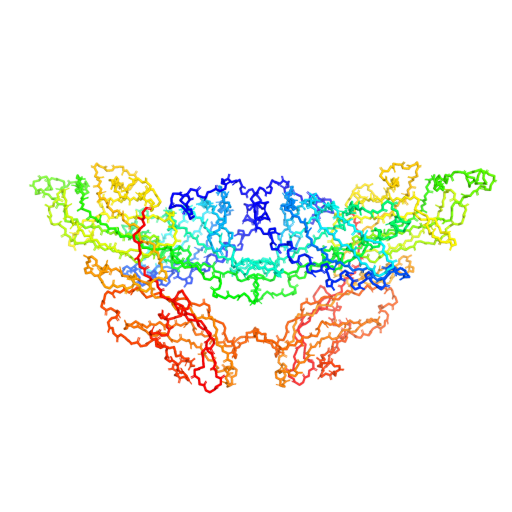 CA . ALA A 1 136 ? 4.113 -2.529 -6.012 1 94.44 136 ALA A CA 1
ATOM 1009 C C . ALA A 1 136 ? 4.457 -3.49 -4.879 1 94.44 136 ALA A C 1
ATOM 1011 O O . ALA A 1 136 ? 5.633 -3.691 -4.566 1 94.44 136 ALA A O 1
ATOM 1012 N N . ALA A 1 137 ? 3.436 -3.963 -4.234 1 94.19 137 ALA A N 1
ATOM 1013 C CA . ALA A 1 137 ? 3.523 -5.086 -3.305 1 94.19 137 ALA A CA 1
ATOM 1014 C C . ALA A 1 137 ? 2.936 -6.352 -3.92 1 94.19 137 ALA A C 1
ATOM 1016 O O . ALA A 1 137 ? 1.838 -6.328 -4.48 1 94.19 137 ALA A O 1
ATOM 1017 N N . GLN A 1 138 ? 3.674 -7.422 -3.902 1 95.25 138 GLN A N 1
ATOM 1018 C CA . GLN A 1 138 ? 3.234 -8.711 -4.422 1 95.25 138 GLN A CA 1
ATOM 1019 C C . GLN A 1 138 ? 3.252 -9.781 -3.332 1 95.25 138 GLN A C 1
ATOM 1021 O O . GLN A 1 138 ? 4.23 -9.898 -2.59 1 95.25 138 GLN A O 1
ATOM 1026 N N . VAL A 1 139 ? 2.193 -10.562 -3.271 1 95.38 139 VAL A N 1
ATOM 1027 C CA . VAL A 1 139 ? 2.047 -11.539 -2.199 1 95.38 139 VAL A CA 1
ATOM 1028 C C . VAL A 1 139 ? 1.78 -12.922 -2.791 1 95.38 139 VAL A C 1
ATOM 1030 O O . VAL A 1 139 ? 1.003 -13.055 -3.74 1 95.38 139 VAL A O 1
ATOM 1033 N N . ALA A 1 140 ? 2.441 -13.922 -2.254 1 96.44 140 ALA A N 1
ATOM 1034 C CA . ALA A 1 140 ? 2.223 -15.305 -2.666 1 96.44 140 ALA A CA 1
ATOM 1035 C C . ALA A 1 140 ? 2.699 -16.281 -1.592 1 96.44 140 ALA A C 1
ATOM 1037 O O . ALA A 1 140 ? 3.684 -16.016 -0.899 1 96.44 140 ALA A O 1
ATOM 1038 N N . PHE A 1 141 ? 2.037 -17.391 -1.455 1 97.25 141 PHE A N 1
ATOM 1039 C CA . PHE A 1 141 ? 2.621 -18.5 -0.725 1 97.25 141 PHE A CA 1
ATOM 1040 C C . PHE A 1 141 ? 3.797 -19.094 -1.491 1 97.25 141 PHE A C 1
ATOM 1042 O O . PHE A 1 141 ? 3.746 -19.234 -2.715 1 97.25 141 PHE A O 1
ATOM 1049 N N . ILE A 1 142 ? 4.797 -19.422 -0.774 1 95.94 142 ILE A N 1
ATOM 1050 C CA . ILE A 1 142 ? 5.957 -20.031 -1.413 1 95.94 142 ILE A CA 1
ATOM 1051 C C . ILE A 1 142 ? 5.59 -21.406 -1.937 1 95.94 142 ILE A C 1
ATOM 1053 O O . ILE A 1 142 ? 5.977 -21.781 -3.047 1 95.94 142 ILE A O 1
ATOM 1057 N N . ASN A 1 143 ? 4.883 -22.141 -1.147 1 96.25 143 ASN A N 1
ATOM 1058 C CA . ASN A 1 143 ? 4.305 -23.438 -1.478 1 96.25 143 ASN A CA 1
ATOM 1059 C C . ASN A 1 143 ? 2.807 -23.469 -1.187 1 96.25 143 ASN A C 1
ATOM 1061 O O . ASN A 1 143 ? 2.299 -22.656 -0.418 1 96.25 143 ASN A O 1
ATOM 1065 N N . PRO A 1 144 ? 2.107 -24.406 -1.878 1 94.62 144 PRO A N 1
ATOM 1066 C CA . PRO A 1 144 ? 0.72 -24.562 -1.437 1 94.62 144 PRO A CA 1
ATOM 1067 C C . PRO A 1 144 ? 0.601 -24.781 0.069 1 94.62 144 PRO A C 1
ATOM 1069 O O . PRO A 1 144 ? 1.304 -25.641 0.628 1 94.62 144 PRO A O 1
ATOM 1072 N N . PRO A 1 145 ? -0.207 -24 0.694 1 95.25 145 PRO A N 1
ATOM 1073 C CA . PRO A 1 145 ? -0.346 -24.188 2.141 1 95.25 145 PRO A CA 1
ATOM 1074 C C . PRO A 1 145 ? -0.985 -25.531 2.504 1 95.25 145 PRO A C 1
ATOM 1076 O O . PRO A 1 145 ? -1.667 -26.141 1.675 1 95.25 145 PRO A O 1
ATOM 1079 N N . GLU A 1 146 ? -0.711 -25.969 3.701 1 93.75 146 GLU A N 1
ATOM 1080 C CA . GLU A 1 146 ? -1.41 -27.125 4.25 1 93.75 146 GLU A CA 1
ATOM 1081 C C . GLU A 1 146 ? -2.811 -26.75 4.727 1 93.75 146 GLU A C 1
ATOM 1083 O O . GLU A 1 146 ? -2.984 -25.75 5.434 1 93.75 146 GLU A O 1
ATOM 1088 N N . LEU A 1 147 ? -3.771 -27.5 4.309 1 93.81 147 LEU A N 1
ATOM 1089 C CA . LEU A 1 147 ? -5.16 -27.219 4.656 1 93.81 147 LEU A CA 1
ATOM 1090 C C . LEU A 1 147 ? -5.867 -28.484 5.137 1 93.81 147 LEU A C 1
ATOM 1092 O O . LEU A 1 147 ? -5.809 -29.531 4.477 1 93.81 147 LEU A O 1
ATOM 1096 N N . SER A 1 148 ? -6.453 -28.5 6.203 1 92.44 148 SER A N 1
ATOM 1097 C CA . SER A 1 148 ? -7.309 -29.562 6.703 1 92.44 148 SER A CA 1
ATOM 1098 C C . SER A 1 148 ? -8.609 -29 7.273 1 92.44 148 SER A C 1
ATOM 1100 O O . SER A 1 148 ? -8.633 -27.906 7.82 1 92.44 148 SER A O 1
ATOM 1102 N N . LEU A 1 149 ? -9.656 -29.75 7.16 1 92.38 149 LEU A N 1
ATOM 1103 C CA . LEU A 1 149 ? -10.992 -29.344 7.574 1 92.38 149 LEU A CA 1
ATOM 1104 C C . LEU A 1 149 ? -11.586 -30.344 8.562 1 92.38 149 LEU A C 1
ATOM 1106 O O . LEU A 1 149 ? -11.492 -31.562 8.359 1 92.38 149 LEU A O 1
ATOM 1110 N N . ASP A 1 150 ? -12.109 -29.844 9.594 1 92.12 150 ASP A N 1
ATOM 1111 C CA . ASP A 1 150 ? -12.891 -30.672 10.508 1 92.12 150 ASP A CA 1
ATOM 1112 C C . ASP A 1 150 ? -14.391 -30.547 10.219 1 92.12 150 ASP A C 1
ATOM 1114 O O . ASP A 1 150 ? -14.969 -29.484 10.398 1 92.12 150 ASP A O 1
ATOM 1118 N N . PHE A 1 151 ? -15 -31.688 9.844 1 90.31 151 PHE A N 1
ATOM 1119 C CA . PHE A 1 151 ? -16.406 -31.672 9.461 1 90.31 151 PHE A CA 1
ATOM 1120 C C . PHE A 1 151 ? -17.297 -32.062 10.641 1 90.31 151 PHE A C 1
ATOM 1122 O O . PHE A 1 151 ? -16.859 -32.781 11.539 1 90.31 151 PHE A O 1
ATOM 1129 N N . THR A 1 152 ? -18.406 -31.5 10.633 1 86 152 THR A N 1
ATOM 1130 C CA . THR A 1 152 ? -19.453 -31.891 11.57 1 86 152 THR A CA 1
ATOM 1131 C C . THR A 1 152 ? -20.641 -32.5 10.844 1 86 152 THR A C 1
ATOM 1133 O O . THR A 1 152 ? -20.812 -32.281 9.641 1 86 152 THR A O 1
ATOM 1136 N N . ASP A 1 153 ? -21.469 -33.312 11.578 1 73.06 153 ASP A N 1
ATOM 1137 C CA . ASP A 1 153 ? -22.688 -33.938 11.094 1 73.06 153 ASP A CA 1
ATOM 1138 C C . ASP A 1 153 ? -22.422 -34.844 9.914 1 73.06 153 ASP A C 1
ATOM 1140 O O . ASP A 1 153 ? -23.219 -34.938 8.984 1 73.06 153 ASP A O 1
ATOM 1144 N N . ALA A 1 154 ? -21.156 -35.375 9.789 1 67.19 154 ALA A N 1
ATOM 1145 C CA . ALA A 1 154 ? -20.734 -36.125 8.602 1 67.19 154 ALA A CA 1
ATOM 1146 C C . ALA A 1 154 ? -20.688 -37.625 8.883 1 67.19 154 ALA A C 1
ATOM 1148 O O . ALA A 1 154 ? -20.328 -38.406 8 1 67.19 154 ALA A O 1
ATOM 1149 N N . ALA A 1 155 ? -20.969 -38.031 10.086 1 61.03 155 ALA A N 1
ATOM 1150 C CA . ALA A 1 155 ? -20.797 -39.438 10.523 1 61.03 155 ALA A CA 1
ATOM 1151 C C . ALA A 1 155 ? -21.516 -40.406 9.594 1 61.03 155 ALA A C 1
ATOM 1153 O O . ALA A 1 155 ? -21.062 -41.531 9.383 1 61.03 155 ALA A O 1
ATOM 1154 N N . ASN A 1 156 ? -22.578 -39.875 9.023 1 63.53 156 ASN A N 1
ATOM 1155 C CA . ASN A 1 156 ? -23.328 -40.875 8.242 1 63.53 156 ASN A CA 1
ATOM 1156 C C . ASN A 1 156 ? -23.172 -40.625 6.746 1 63.53 156 ASN A C 1
ATOM 1158 O O . ASN A 1 156 ? -23.953 -41.156 5.945 1 63.53 156 ASN A O 1
ATOM 1162 N N . ILE A 1 157 ? -22.141 -39.906 6.5 1 70.19 157 ILE A N 1
ATOM 1163 C CA . ILE A 1 157 ? -22 -39.625 5.074 1 70.19 157 ILE A CA 1
ATOM 1164 C C . ILE A 1 157 ? -20.906 -40.5 4.488 1 70.19 157 ILE A C 1
ATOM 1166 O O . ILE A 1 157 ? -19.719 -40.312 4.797 1 70.19 157 ILE A O 1
ATOM 1170 N N . ALA A 1 158 ? -21.25 -41.531 3.801 1 61.06 158 ALA A N 1
ATOM 1171 C CA . ALA A 1 158 ? -20.328 -42.531 3.211 1 61.06 158 ALA A CA 1
ATOM 1172 C C . ALA A 1 158 ? -19.297 -41.844 2.326 1 61.06 158 ALA A C 1
ATOM 1174 O O . ALA A 1 158 ? -18.125 -42.25 2.301 1 61.06 158 ALA A O 1
ATOM 1175 N N . ASP A 1 159 ? -19.734 -40.75 1.781 1 71.62 159 ASP A N 1
ATOM 1176 C CA . ASP A 1 159 ? -18.891 -40.125 0.769 1 71.62 159 ASP A CA 1
ATOM 1177 C C . ASP A 1 159 ? -18.156 -38.906 1.337 1 71.62 159 ASP A C 1
ATOM 1179 O O . ASP A 1 159 ? -17.688 -38.062 0.585 1 71.62 159 ASP A O 1
ATOM 1183 N N . LEU A 1 160 ? -18.062 -38.875 2.648 1 79.06 160 LEU A N 1
ATOM 1184 C CA . LEU A 1 160 ? -17.453 -37.719 3.275 1 79.06 160 LEU A CA 1
ATOM 1185 C C . LEU A 1 160 ? -16 -37.531 2.836 1 79.06 160 LEU A C 1
ATOM 1187 O O . LEU A 1 160 ? -15.523 -36.406 2.697 1 79.06 160 LEU A O 1
ATOM 1191 N N . GLY A 1 161 ? -15.367 -38.656 2.684 1 77.25 161 GLY A N 1
ATOM 1192 C CA . GLY A 1 161 ? -13.992 -38.594 2.219 1 77.25 161 GLY A CA 1
ATOM 1193 C C . GLY A 1 161 ? -13.844 -37.906 0.871 1 77.25 161 GLY A C 1
ATOM 1194 O O . GLY A 1 161 ? -12.969 -37.062 0.693 1 77.25 161 GLY A O 1
ATOM 1195 N N . ILE A 1 162 ? -14.734 -38.219 0.003 1 78.62 162 ILE A N 1
ATOM 1196 C CA . ILE A 1 162 ? -14.711 -37.656 -1.336 1 78.62 162 ILE A CA 1
ATOM 1197 C C . ILE A 1 162 ? -15.039 -36.156 -1.259 1 78.62 162 ILE A C 1
ATOM 1199 O O . ILE A 1 162 ? -14.391 -35.344 -1.918 1 78.62 162 ILE A O 1
ATOM 1203 N N . ILE A 1 163 ? -16.031 -35.844 -0.448 1 82.12 163 ILE A N 1
ATOM 1204 C CA . ILE A 1 163 ? -16.453 -34.438 -0.304 1 82.12 163 ILE A CA 1
ATOM 1205 C C . ILE A 1 163 ? -15.312 -33.625 0.271 1 82.12 163 ILE A C 1
ATOM 1207 O O . ILE A 1 163 ? -14.969 -32.562 -0.272 1 82.12 163 ILE A O 1
ATOM 1211 N N . SER A 1 164 ? -14.781 -34.125 1.309 1 84.12 164 SER A N 1
ATOM 1212 C CA . SER A 1 164 ? -13.688 -33.438 1.983 1 84.12 164 SER A CA 1
ATOM 1213 C C . SER A 1 164 ? -12.508 -33.219 1.043 1 84.12 164 SER A C 1
ATOM 1215 O O . SER A 1 164 ? -11.992 -32.094 0.942 1 84.12 164 SER A O 1
ATOM 1217 N N . SER A 1 165 ? -12.125 -34.219 0.414 1 83.81 165 SER A N 1
ATOM 1218 C CA . SER A 1 165 ? -10.992 -34.125 -0.495 1 83.81 165 SER A CA 1
ATOM 1219 C C . SER A 1 165 ? -11.266 -33.188 -1.646 1 83.81 165 SER A C 1
ATOM 1221 O O . SER A 1 165 ? -10.383 -32.406 -2.053 1 83.81 165 SER A O 1
ATOM 1223 N N . THR A 1 166 ? -12.438 -33.25 -2.141 1 85.69 166 THR A N 1
ATOM 1224 C CA . THR A 1 166 ? -12.797 -32.375 -3.264 1 85.69 166 THR A CA 1
ATOM 1225 C C . THR A 1 166 ? -12.797 -30.906 -2.842 1 85.69 166 THR A C 1
ATOM 1227 O O . THR A 1 166 ? -12.273 -30.047 -3.555 1 85.69 166 THR A O 1
ATOM 1230 N N . ILE A 1 167 ? -13.422 -30.672 -1.677 1 85.44 167 ILE A N 1
ATOM 1231 C CA . ILE A 1 167 ? -13.477 -29.297 -1.18 1 85.44 167 ILE A CA 1
ATOM 1232 C C . ILE A 1 167 ? -12.062 -28.766 -0.972 1 85.44 167 ILE A C 1
ATOM 1234 O O . ILE A 1 167 ? -11.734 -27.656 -1.406 1 85.44 167 ILE A O 1
ATOM 1238 N N . ARG A 1 168 ? -11.297 -29.531 -0.353 1 89.19 168 ARG A N 1
ATOM 1239 C CA . ARG A 1 168 ? -9.922 -29.141 -0.071 1 89.19 168 ARG A CA 1
ATOM 1240 C C . ARG A 1 168 ? -9.148 -28.875 -1.36 1 89.19 168 ARG A C 1
ATOM 1242 O O . ARG A 1 168 ? -8.492 -27.844 -1.494 1 89.19 168 ARG A O 1
ATOM 1249 N N . LYS A 1 169 ? -9.211 -29.781 -2.234 1 86.69 169 LYS A N 1
ATOM 1250 C CA . LYS A 1 169 ? -8.516 -29.656 -3.512 1 86.69 169 LYS A CA 1
ATOM 1251 C C . LYS A 1 169 ? -8.977 -28.406 -4.27 1 86.69 169 LYS A C 1
ATOM 1253 O O . LYS A 1 169 ? -8.164 -27.719 -4.895 1 86.69 169 LYS A O 1
ATOM 1258 N N . THR A 1 170 ? -10.234 -28.219 -4.238 1 87.44 170 THR A N 1
ATOM 1259 C CA . THR A 1 170 ? -10.789 -27.047 -4.922 1 87.44 170 THR A CA 1
ATOM 1260 C C . THR A 1 170 ? -10.234 -25.75 -4.324 1 87.44 170 THR A C 1
ATOM 1262 O O . THR A 1 170 ? -9.773 -24.875 -5.055 1 87.44 170 THR A O 1
ATOM 1265 N N . ILE A 1 171 ? -10.242 -25.656 -3.035 1 87.5 171 ILE A N 1
ATOM 1266 C CA . ILE A 1 171 ? -9.734 -24.469 -2.357 1 87.5 171 ILE A CA 1
ATOM 1267 C C . ILE A 1 171 ? -8.258 -24.281 -2.678 1 87.5 171 ILE A C 1
ATOM 1269 O O . ILE A 1 171 ? -7.832 -23.172 -3.041 1 87.5 171 ILE A O 1
ATOM 1273 N N . LEU A 1 172 ? -7.531 -25.312 -2.566 1 88.25 172 LEU A N 1
ATOM 1274 C CA . LEU A 1 172 ? -6.094 -25.25 -2.812 1 88.25 172 LEU A CA 1
ATOM 1275 C C . LEU A 1 172 ? -5.809 -24.922 -4.273 1 88.25 172 LEU A C 1
ATOM 1277 O O . LEU A 1 172 ? -4.828 -24.25 -4.582 1 88.25 172 LEU A O 1
ATOM 1281 N N . GLY A 1 173 ? -6.633 -25.453 -5.133 1 86.25 173 GLY A N 1
ATOM 1282 C CA . GLY A 1 173 ? -6.512 -25.109 -6.539 1 86.25 173 GLY A CA 1
ATOM 1283 C C . GLY A 1 173 ? -6.688 -23.625 -6.797 1 86.25 173 GLY A C 1
ATOM 1284 O O . GLY A 1 173 ? -5.914 -23.016 -7.547 1 86.25 173 GLY A O 1
ATOM 1285 N N . ILE A 1 174 ? -7.621 -23.109 -6.184 1 84.94 174 ILE A N 1
ATOM 1286 C CA . ILE A 1 174 ? -7.902 -21.688 -6.344 1 84.94 174 ILE A CA 1
ATOM 1287 C C . ILE A 1 174 ? -6.758 -20.859 -5.75 1 84.94 174 ILE A C 1
ATOM 1289 O O . ILE A 1 174 ? -6.234 -19.953 -6.402 1 84.94 174 ILE A O 1
ATOM 1293 N N . VAL A 1 175 ? -6.387 -21.172 -4.531 1 87.81 175 VAL A N 1
ATOM 1294 C CA . VAL A 1 175 ? -5.277 -20.469 -3.879 1 87.81 175 VAL A CA 1
ATOM 1295 C C . VAL A 1 175 ? -4.012 -20.625 -4.715 1 87.81 175 VAL A C 1
ATOM 1297 O O . VAL A 1 175 ? -3.25 -19.672 -4.883 1 87.81 175 VAL A O 1
ATOM 1300 N N . GLY A 1 176 ? -3.809 -21.812 -5.203 1 88.38 176 GLY A N 1
ATOM 1301 C CA . GLY A 1 176 ? -2.662 -22.078 -6.055 1 88.38 176 GLY A CA 1
ATOM 1302 C C . GLY A 1 176 ? -2.611 -21.188 -7.285 1 88.38 176 GLY A C 1
ATOM 1303 O O . GLY A 1 176 ? -1.558 -20.641 -7.621 1 88.38 176 GLY A O 1
ATOM 1304 N N . GLY A 1 177 ? -3.73 -21.031 -7.918 1 85.69 177 GLY A N 1
ATOM 1305 C CA . GLY A 1 177 ? -3.807 -20.25 -9.133 1 85.69 177 GLY A CA 1
ATOM 1306 C C . GLY A 1 177 ? -3.678 -18.75 -8.875 1 85.69 177 GLY A C 1
ATOM 1307 O O . GLY A 1 177 ? -3.225 -18 -9.75 1 85.69 177 GLY A O 1
ATOM 1308 N N . MET A 1 178 ? -3.875 -18.312 -7.699 1 85.06 178 MET A N 1
ATOM 1309 C CA . MET A 1 178 ? -3.951 -16.875 -7.434 1 85.06 178 MET A CA 1
ATOM 1310 C C . MET A 1 178 ? -2.766 -16.422 -6.59 1 85.06 178 MET A C 1
ATOM 1312 O O . MET A 1 178 ? -2.293 -15.289 -6.742 1 85.06 178 MET A O 1
ATOM 1316 N N . ALA A 1 179 ? -2.332 -17.344 -5.719 1 91.31 179 ALA A N 1
ATOM 1317 C CA . ALA A 1 179 ? -1.463 -16.781 -4.688 1 91.31 179 ALA A CA 1
ATOM 1318 C C . ALA A 1 179 ? -0.399 -17.781 -4.258 1 91.31 179 ALA A C 1
ATOM 1320 O O . ALA A 1 179 ? -0.016 -17.828 -3.086 1 91.31 179 ALA A O 1
ATOM 1321 N N . VAL A 1 180 ? -0.052 -18.703 -5.016 1 95.5 180 VAL A N 1
ATOM 1322 C CA . VAL A 1 180 ? 1.099 -19.562 -4.773 1 95.5 180 VAL A CA 1
ATOM 1323 C C . VAL A 1 180 ? 2.123 -19.391 -5.891 1 95.5 180 VAL A C 1
ATOM 1325 O O . VAL A 1 180 ? 1.761 -19.312 -7.066 1 95.5 180 VAL A O 1
ATOM 1328 N N . LEU A 1 181 ? 3.375 -19.266 -5.582 1 94.38 181 LEU A N 1
ATOM 1329 C CA . LEU A 1 181 ? 4.418 -19.078 -6.582 1 94.38 181 LEU A CA 1
ATOM 1330 C C . LEU A 1 181 ? 4.312 -20.109 -7.691 1 94.38 181 LEU A C 1
ATOM 1332 O O . LEU A 1 181 ? 4.105 -21.297 -7.422 1 94.38 181 LEU A O 1
ATOM 1336 N N . PRO A 1 182 ? 4.434 -19.672 -8.867 1 92.62 182 PRO A N 1
ATOM 1337 C CA . PRO A 1 182 ? 4.93 -18.375 -9.328 1 92.62 182 PRO A CA 1
ATOM 1338 C C . PRO A 1 182 ? 3.832 -17.312 -9.43 1 92.62 182 PRO A C 1
ATOM 1340 O O . PRO A 1 182 ? 4.102 -16.172 -9.805 1 92.62 182 PRO A O 1
ATOM 1343 N N . ASN A 1 183 ? 2.58 -17.688 -9.148 1 91.38 183 ASN A N 1
ATOM 1344 C CA . ASN A 1 183 ? 1.456 -16.766 -9.172 1 91.38 183 ASN A CA 1
ATOM 1345 C C . ASN A 1 183 ? 1.476 -15.828 -7.965 1 91.38 183 ASN A C 1
ATOM 1347 O O . ASN A 1 183 ? 1.73 -16.266 -6.84 1 91.38 183 ASN A O 1
ATOM 1351 N N . ARG A 1 184 ? 1.291 -14.562 -8.266 1 92.69 184 ARG A N 1
ATOM 1352 C CA . ARG A 1 184 ? 1.315 -13.562 -7.203 1 92.69 184 ARG A CA 1
ATOM 1353 C C . ARG A 1 184 ? 0.107 -12.633 -7.293 1 92.69 184 ARG A C 1
ATOM 1355 O O . ARG A 1 184 ? -0.354 -12.312 -8.391 1 92.69 184 ARG A O 1
ATOM 1362 N N . PHE A 1 185 ? -0.314 -12.297 -6.113 1 90.62 185 PHE A N 1
ATOM 1363 C CA . PHE A 1 185 ? -1.265 -11.188 -6.035 1 90.62 185 PHE A CA 1
ATOM 1364 C C . PHE A 1 185 ? -0.539 -9.859 -5.922 1 90.62 185 PHE A C 1
ATOM 1366 O O . PHE A 1 185 ? 0.257 -9.656 -5 1 90.62 185 PHE A O 1
ATOM 1373 N N . MET A 1 186 ? -0.863 -8.93 -6.848 1 91.94 186 MET A N 1
ATOM 1374 C CA . MET A 1 186 ? -0.087 -7.699 -6.922 1 91.94 186 MET A CA 1
ATOM 1375 C C . MET A 1 186 ? -0.96 -6.488 -6.617 1 91.94 186 MET A C 1
ATOM 1377 O O . MET A 1 186 ? -2.082 -6.383 -7.117 1 91.94 186 MET A O 1
ATOM 1381 N N . VAL A 1 187 ? -0.455 -5.594 -5.766 1 90.25 187 VAL A N 1
ATOM 1382 C CA . VAL A 1 187 ? -1.056 -4.293 -5.496 1 90.25 187 VAL A CA 1
ATOM 1383 C C . VAL A 1 187 ? -0.074 -3.184 -5.867 1 90.25 187 VAL A C 1
ATOM 1385 O O . VAL A 1 187 ? 1.022 -3.105 -5.309 1 90.25 187 VAL A O 1
ATOM 1388 N N . LYS A 1 188 ? -0.501 -2.314 -6.797 1 89.81 188 LYS A N 1
ATOM 1389 C CA . LYS A 1 188 ? 0.334 -1.167 -7.137 1 89.81 188 LYS A CA 1
ATOM 1390 C C . LYS A 1 188 ? 0.286 -0.108 -6.039 1 89.81 188 LYS A C 1
ATOM 1392 O O . LYS A 1 188 ? -0.794 0.288 -5.598 1 89.81 188 LYS A O 1
ATOM 1397 N N . LEU A 1 189 ? 1.389 0.285 -5.586 1 90 189 LEU A N 1
ATOM 1398 C CA . LEU A 1 189 ? 1.476 1.354 -4.598 1 90 189 LEU A CA 1
ATOM 1399 C C . LEU A 1 189 ? 1.723 2.699 -5.27 1 90 189 LEU A C 1
ATOM 1401 O O . LEU A 1 189 ? 1.487 3.75 -4.668 1 90 189 LEU A O 1
ATOM 1405 N N . ASP A 1 190 ? 2.289 2.596 -6.402 1 88 190 ASP A N 1
ATOM 1406 C CA . ASP A 1 190 ? 2.463 3.729 -7.305 1 88 190 ASP A CA 1
ATOM 1407 C C . ASP A 1 190 ? 1.754 3.484 -8.633 1 88 190 ASP A C 1
ATOM 1409 O O . ASP A 1 190 ? 2.068 2.527 -9.344 1 88 190 ASP A O 1
ATOM 1413 N N . ASN A 1 191 ? 0.917 4.34 -9.039 1 78.06 191 ASN A N 1
ATOM 1414 C CA . ASN A 1 191 ? 0.13 4.168 -10.25 1 78.06 191 ASN A CA 1
ATOM 1415 C C . ASN A 1 191 ? 1.011 4.195 -11.5 1 78.06 191 ASN A C 1
ATOM 1417 O O . ASN A 1 191 ? 0.635 3.658 -12.539 1 78.06 191 ASN A O 1
ATOM 1421 N N . SER A 1 192 ? 2.121 4.793 -11.422 1 80.75 192 SER A N 1
ATOM 1422 C CA . SER A 1 192 ? 3.031 4.91 -12.555 1 80.75 192 SER A CA 1
ATOM 1423 C C . SER A 1 192 ? 4.047 3.773 -12.57 1 80.75 192 SER A C 1
ATOM 1425 O O . SER A 1 192 ? 5.023 3.812 -13.32 1 80.75 192 SER A O 1
ATOM 1427 N N . ASN A 1 193 ? 3.785 2.857 -11.781 1 88 193 ASN A N 1
ATOM 1428 C CA . ASN A 1 193 ? 4.688 1.719 -11.664 1 88 193 ASN A CA 1
ATOM 1429 C C . ASN A 1 193 ? 4.969 1.077 -13.023 1 88 193 ASN A C 1
ATOM 1431 O O . ASN A 1 193 ? 4.043 0.833 -13.797 1 88 193 ASN A O 1
ATOM 1435 N N . ASP A 1 194 ? 6.219 0.854 -13.312 1 91.12 194 ASP A N 1
ATOM 1436 C CA . ASP A 1 194 ? 6.648 0.179 -14.539 1 91.12 194 ASP A CA 1
ATOM 1437 C C . ASP A 1 194 ? 6.555 -1.338 -14.391 1 91.12 194 ASP A C 1
ATOM 1439 O O . ASP A 1 194 ? 7.359 -1.948 -13.68 1 91.12 194 ASP A O 1
ATOM 1443 N N . TYR A 1 195 ? 5.691 -1.961 -15.133 1 93.94 195 TYR A N 1
ATOM 1444 C CA . TYR A 1 195 ? 5.445 -3.393 -15.016 1 93.94 195 TYR A CA 1
ATOM 1445 C C . TYR A 1 195 ? 6.688 -4.195 -15.375 1 93.94 195 TYR A C 1
ATOM 1447 O O . TYR A 1 195 ? 6.938 -5.258 -14.805 1 93.94 195 TYR A O 1
ATOM 1455 N N . PHE A 1 196 ? 7.48 -3.727 -16.312 1 94.81 196 PHE A N 1
ATOM 1456 C CA . PHE A 1 196 ? 8.672 -4.453 -16.734 1 94.81 196 PHE A CA 1
ATOM 1457 C C . PHE A 1 196 ? 9.664 -4.594 -15.586 1 94.81 196 PHE A C 1
ATOM 1459 O O . PHE A 1 196 ? 10.391 -5.586 -15.5 1 94.81 196 PHE A O 1
ATOM 1466 N N . LYS A 1 197 ? 9.617 -3.662 -14.727 1 92.69 197 LYS A N 1
ATOM 1467 C CA . LYS A 1 197 ? 10.508 -3.703 -13.562 1 92.69 197 LYS A CA 1
ATOM 1468 C C . LYS A 1 197 ? 9.844 -4.41 -12.391 1 92.69 197 LYS A C 1
ATOM 1470 O O . LYS A 1 197 ? 10.5 -4.754 -11.406 1 92.69 197 LYS A O 1
ATOM 1475 N N . THR A 1 198 ? 8.555 -4.562 -12.477 1 93.62 198 THR A N 1
ATOM 1476 C CA . THR A 1 198 ? 7.77 -5.152 -11.398 1 93.62 198 THR A CA 1
ATOM 1477 C C . THR A 1 198 ? 7.754 -6.676 -11.516 1 93.62 198 THR A C 1
ATOM 1479 O O . THR A 1 198 ? 7.77 -7.379 -10.5 1 93.62 198 THR A O 1
ATOM 1482 N N . TYR A 1 199 ? 7.734 -7.176 -12.719 1 93.69 199 TYR A N 1
ATOM 1483 C CA . TYR A 1 199 ? 7.66 -8.609 -12.977 1 93.69 199 TYR A CA 1
ATOM 1484 C C . TYR A 1 199 ? 8.852 -9.336 -12.375 1 93.69 199 TYR A C 1
ATOM 1486 O O . TYR A 1 199 ? 9.992 -8.859 -12.469 1 93.69 199 TYR A O 1
ATOM 1494 N N . GLN A 1 200 ? 8.539 -10.5 -11.789 1 90.62 200 GLN A N 1
ATOM 1495 C CA . GLN A 1 200 ? 9.586 -11.336 -11.211 1 90.62 200 GLN A CA 1
ATOM 1496 C C . GLN A 1 200 ? 9.859 -12.555 -12.086 1 90.62 200 GLN A C 1
ATOM 1498 O O . GLN A 1 200 ? 9.062 -13.492 -12.125 1 90.62 200 GLN A O 1
ATOM 1503 N N . PRO A 1 201 ? 10.984 -12.539 -12.68 1 91.38 201 PRO A N 1
ATOM 1504 C CA . PRO A 1 201 ? 11.32 -13.703 -13.508 1 91.38 201 PRO A CA 1
ATOM 1505 C C . PRO A 1 201 ? 11.664 -14.938 -12.672 1 91.38 201 PRO A C 1
ATOM 1507 O O . PRO A 1 201 ? 12.055 -14.805 -11.508 1 91.38 201 PRO A O 1
ATOM 1510 N N . HIS A 1 202 ? 11.516 -16.109 -13.266 1 92.94 202 HIS A N 1
ATOM 1511 C CA . HIS A 1 202 ? 11.977 -17.344 -12.641 1 92.94 202 HIS A CA 1
ATOM 1512 C C . HIS A 1 202 ? 13.492 -17.344 -12.477 1 92.94 202 HIS A C 1
ATOM 1514 O O . HIS A 1 202 ? 14.203 -16.672 -13.227 1 92.94 202 HIS A O 1
ATOM 1520 N N . LEU A 1 203 ? 13.906 -18.094 -11.539 1 90.25 203 LEU A N 1
ATOM 1521 C CA . LEU A 1 203 ? 15.328 -18.172 -11.234 1 90.25 203 LEU A CA 1
ATOM 1522 C C . LEU A 1 203 ? 16.031 -19.125 -12.195 1 90.25 203 LEU A C 1
ATOM 1524 O O . LEU A 1 203 ? 17.219 -18.969 -12.484 1 90.25 203 LEU A O 1
ATOM 1528 N N . GLY A 1 204 ? 15.328 -20.094 -12.586 1 93.75 204 GLY A N 1
ATOM 1529 C CA . GLY A 1 204 ? 15.891 -21.141 -13.43 1 93.75 204 GLY A CA 1
ATOM 1530 C C . GLY A 1 204 ? 15 -22.359 -13.547 1 93.75 204 GLY A C 1
ATOM 1531 O O . GLY A 1 204 ? 13.773 -22.25 -13.461 1 93.75 204 GLY A O 1
ATOM 1532 N N . VAL A 1 205 ? 15.727 -23.453 -13.891 1 94.88 205 VAL A N 1
ATOM 1533 C CA . VAL A 1 205 ? 15.039 -24.734 -14.086 1 94.88 205 VAL A CA 1
ATOM 1534 C C . VAL A 1 205 ? 15.664 -25.797 -13.188 1 94.88 205 VAL A C 1
ATOM 1536 O O . VAL A 1 205 ? 16.891 -25.859 -13.062 1 94.88 205 VAL A O 1
ATOM 1539 N N . VAL A 1 206 ? 14.812 -26.484 -12.531 1 95.44 206 VAL A N 1
ATOM 1540 C CA . VAL A 1 206 ? 15.289 -27.672 -11.836 1 95.44 206 VAL A CA 1
ATOM 1541 C C . VAL A 1 206 ? 14.914 -28.922 -12.633 1 95.44 206 VAL A C 1
ATOM 1543 O O . VAL A 1 206 ? 13.742 -29.141 -12.945 1 95.44 206 VAL A O 1
ATOM 1546 N N . ARG A 1 207 ? 15.891 -29.656 -13.039 1 95.25 207 ARG A N 1
ATOM 1547 C CA . ARG A 1 207 ? 15.688 -30.938 -13.703 1 95.25 207 ARG A CA 1
ATOM 1548 C C . ARG A 1 207 ? 15.633 -32.094 -12.695 1 95.25 207 ARG A C 1
ATOM 1550 O O . ARG A 1 207 ? 16.625 -32.375 -12.016 1 95.25 207 ARG A O 1
ATOM 1557 N N . LEU A 1 208 ? 14.5 -32.688 -12.594 1 96.44 208 LEU A N 1
ATOM 1558 C CA . LEU A 1 208 ? 14.281 -33.719 -11.609 1 96.44 208 LEU A CA 1
ATOM 1559 C C . LEU A 1 208 ? 14.273 -35.094 -12.273 1 96.44 208 LEU A C 1
ATOM 1561 O O . LEU A 1 208 ? 13.586 -35.312 -13.273 1 96.44 208 LEU A O 1
ATOM 1565 N N . THR A 1 209 ? 15.062 -35.969 -11.773 1 96.62 209 THR A N 1
ATOM 1566 C CA . THR A 1 209 ? 15.031 -37.375 -12.172 1 96.62 209 THR A CA 1
ATOM 1567 C C . THR A 1 209 ? 14.5 -38.25 -11.039 1 96.62 209 THR A C 1
ATOM 1569 O O . THR A 1 209 ? 15.094 -38.312 -9.961 1 96.62 209 THR A O 1
ATOM 1572 N N . ILE A 1 210 ? 13.328 -38.812 -11.281 1 97.62 210 ILE A N 1
ATOM 1573 C CA . ILE A 1 210 ? 12.805 -39.812 -10.359 1 97.62 210 ILE A CA 1
ATOM 1574 C C . ILE A 1 210 ? 13.406 -41.188 -10.68 1 97.62 210 ILE A C 1
ATOM 1576 O O . ILE A 1 210 ? 13.047 -41.812 -11.68 1 97.62 210 ILE A O 1
ATOM 1580 N N . GLU A 1 211 ? 14.258 -41.594 -9.852 1 97.5 211 GLU A N 1
ATOM 1581 C CA . GLU A 1 211 ? 15.008 -42.812 -10.156 1 97.5 211 GLU A CA 1
ATOM 1582 C C . GLU A 1 211 ? 14.211 -44.062 -9.781 1 97.5 211 GLU A C 1
ATOM 1584 O O . GLU A 1 211 ? 13.836 -44.844 -10.648 1 97.5 211 GLU A O 1
ATOM 1589 N N . ARG A 1 212 ? 13.953 -44.219 -8.43 1 96.69 212 ARG A N 1
ATOM 1590 C CA . ARG A 1 212 ? 13.305 -45.438 -7.949 1 96.69 212 ARG A CA 1
ATOM 1591 C C . ARG A 1 212 ? 12.672 -45.219 -6.582 1 96.69 212 ARG A C 1
ATOM 1593 O O . ARG A 1 212 ? 12.977 -44.25 -5.895 1 96.69 212 ARG A O 1
ATOM 1600 N N . ALA A 1 213 ? 11.789 -46.094 -6.309 1 95.81 213 ALA A N 1
ATOM 1601 C CA . ALA A 1 213 ? 11.281 -46.188 -4.941 1 95.81 213 ALA A CA 1
ATOM 1602 C C . ALA A 1 213 ? 11.703 -47.531 -4.309 1 95.81 213 ALA A C 1
ATOM 1604 O O . ALA A 1 213 ? 11.93 -48.5 -5.016 1 95.81 213 ALA A O 1
ATOM 1605 N N . ILE A 1 214 ? 11.891 -47.438 -3.02 1 94.31 214 ILE A N 1
ATOM 1606 C CA . ILE A 1 214 ? 12.273 -48.656 -2.287 1 94.31 214 ILE A CA 1
ATOM 1607 C C . ILE A 1 214 ? 11.273 -48.906 -1.169 1 94.31 214 ILE A C 1
ATOM 1609 O O . ILE A 1 214 ? 10.875 -48 -0.448 1 94.31 214 ILE A O 1
ATOM 1613 N N . GLY A 1 215 ? 10.828 -50.125 -1.079 1 90.06 215 GLY A N 1
ATOM 1614 C CA . GLY A 1 215 ? 10.047 -50.594 0.061 1 90.06 215 GLY A CA 1
ATOM 1615 C C . GLY A 1 215 ? 8.57 -50.25 -0.057 1 90.06 215 GLY A C 1
ATOM 1616 O O . GLY A 1 215 ? 7.914 -49.969 0.944 1 90.06 215 GLY A O 1
ATOM 1617 N N . ILE A 1 216 ? 8.016 -50.188 -1.29 1 89.25 216 ILE A N 1
ATOM 1618 C CA . ILE A 1 216 ? 6.605 -49.844 -1.461 1 89.25 216 ILE A CA 1
ATOM 1619 C C . ILE A 1 216 ? 5.738 -51.031 -1.063 1 89.25 216 ILE A C 1
ATOM 1621 O O . ILE A 1 216 ? 6.008 -52.188 -1.468 1 89.25 216 ILE A O 1
ATOM 1625 N N . SER A 1 217 ? 4.898 -50.812 -0.135 1 79.81 217 SER A N 1
ATOM 1626 C CA . SER A 1 217 ? 3.936 -51.844 0.237 1 79.81 217 SER A CA 1
ATOM 1627 C C . SER A 1 217 ? 2.504 -51.344 0.081 1 79.81 217 SER A C 1
ATOM 1629 O O . SER A 1 217 ? 2.24 -50.156 0.214 1 79.81 217 SER A O 1
ATOM 1631 N N . GLY A 1 218 ? 1.63 -52.094 -0.539 1 65.75 218 GLY A N 1
ATOM 1632 C CA . GLY A 1 218 ? 0.24 -51.688 -0.718 1 65.75 218 GLY A CA 1
ATOM 1633 C C . GLY A 1 218 ? -0.439 -51.281 0.578 1 65.75 218 GLY A C 1
ATOM 1634 O O . GLY A 1 218 ? 0.065 -51.594 1.664 1 65.75 218 GLY A O 1
ATOM 1635 N N . PRO A 1 219 ? -1.506 -50.344 0.469 1 62 219 PRO A N 1
ATOM 1636 C CA . PRO A 1 219 ? -2.236 -49.938 1.676 1 62 219 PRO A CA 1
ATOM 1637 C C . PRO A 1 219 ? -2.748 -51.156 2.471 1 62 219 PRO A C 1
ATOM 1639 O O . PRO A 1 219 ? -3.07 -52.188 1.889 1 62 219 PRO A O 1
ATOM 1642 N N . LYS A 1 220 ? -2.383 -51.25 3.828 1 55.44 220 LYS A N 1
ATOM 1643 C CA . LYS A 1 220 ? -2.912 -52.312 4.68 1 55.44 220 LYS A CA 1
ATOM 1644 C C . LYS A 1 220 ? -4.422 -52.438 4.52 1 55.44 220 LYS A C 1
ATOM 1646 O O . LYS A 1 220 ? -5.156 -51.469 4.68 1 55.44 220 LYS A O 1
ATOM 1651 N N . LYS A 1 221 ? -4.848 -53.219 3.58 1 53.09 221 LYS A N 1
ATOM 1652 C CA . LYS A 1 221 ? -6.281 -53.438 3.449 1 53.09 221 LYS A CA 1
ATOM 1653 C C . LYS A 1 221 ? -6.84 -54.156 4.688 1 53.09 221 LYS A C 1
ATOM 1655 O O . LYS A 1 221 ? -6.121 -54.875 5.363 1 53.09 221 LYS A O 1
ATOM 1660 N N . SER A 1 222 ? -7.852 -53.469 5.309 1 51.94 222 SER A N 1
ATOM 1661 C CA . SER A 1 222 ? -8.547 -54.094 6.445 1 51.94 222 SER A CA 1
ATOM 1662 C C . SER A 1 222 ? -9.398 -55.281 6.008 1 51.94 222 SER A C 1
ATOM 1664 O O . SER A 1 222 ? -9.859 -55.312 4.863 1 51.94 222 SER A O 1
ATOM 1666 N N . GLY A 1 223 ? -9.656 -56.312 6.793 1 47.44 223 GLY A N 1
ATOM 1667 C CA . GLY A 1 223 ? -10.57 -57.438 6.812 1 47.44 223 GLY A CA 1
ATOM 1668 C C . GLY A 1 223 ? -10.164 -58.562 5.863 1 47.44 223 GLY A C 1
ATOM 1669 O O . GLY A 1 223 ? -8.984 -58.906 5.777 1 47.44 223 GLY A O 1
ATOM 1670 N N . ALA A 1 224 ? -11.328 -59.188 4.977 1 47.56 224 ALA A N 1
ATOM 1671 C CA . ALA A 1 224 ? -11.234 -60.344 4.09 1 47.56 224 ALA A CA 1
ATOM 1672 C C . ALA A 1 224 ? -10.234 -60.125 2.969 1 47.56 224 ALA A C 1
ATOM 1674 O O . ALA A 1 224 ? -9.641 -61.062 2.445 1 47.56 224 ALA A O 1
ATOM 1675 N N . LYS A 1 225 ? -10.039 -58.844 2.553 1 53.31 225 LYS A N 1
ATOM 1676 C CA . LYS A 1 225 ? -9.102 -58.5 1.488 1 53.31 225 LYS A CA 1
ATOM 1677 C C . LYS A 1 225 ? -7.66 -58.688 1.951 1 53.31 225 LYS A C 1
ATOM 1679 O O . LYS A 1 225 ? -6.75 -58.812 1.129 1 53.31 225 LYS A O 1
ATOM 1684 N N . ARG A 1 226 ? -7.57 -58.562 3.195 1 54.44 226 ARG A N 1
ATOM 1685 C CA . ARG A 1 226 ? -6.277 -58.875 3.797 1 54.44 226 ARG A CA 1
ATOM 1686 C C . ARG A 1 226 ? -5.891 -60.312 3.535 1 54.44 226 ARG A C 1
ATOM 1688 O O . ARG A 1 226 ? -4.727 -60.625 3.264 1 54.44 226 ARG A O 1
ATOM 1695 N N . LEU A 1 227 ? -6.922 -61.125 3.865 1 50.41 227 LEU A N 1
ATOM 1696 C CA . LEU A 1 227 ? -6.691 -62.562 3.676 1 50.41 227 LEU A CA 1
ATOM 1697 C C . LEU A 1 227 ? -6.355 -62.875 2.221 1 50.41 227 LEU A C 1
ATOM 1699 O O . LEU A 1 227 ? -5.453 -63.656 1.941 1 50.41 227 LEU A O 1
ATOM 1703 N N . LEU A 1 228 ? -7.203 -62.344 1.363 1 48.34 228 LEU A N 1
ATOM 1704 C CA . LEU A 1 228 ? -6.965 -62.594 -0.055 1 48.34 228 LEU A CA 1
ATOM 1705 C C . LEU A 1 228 ? -5.68 -61.906 -0.518 1 48.34 228 LEU A C 1
ATOM 1707 O O . LEU A 1 228 ? -4.953 -62.438 -1.35 1 48.34 228 LEU A O 1
ATOM 1711 N N . ALA A 1 229 ? -5.395 -60.719 -0.064 1 51.91 229 ALA A N 1
ATOM 1712 C CA . ALA A 1 229 ? -4.16 -60.031 -0.396 1 51.91 229 ALA A CA 1
ATOM 1713 C C . ALA A 1 229 ? -2.936 -60.812 0.039 1 51.91 229 ALA A C 1
ATOM 1715 O O . ALA A 1 229 ? -1.888 -60.781 -0.609 1 51.91 229 ALA A O 1
ATOM 1716 N N . LYS A 1 230 ? -3.037 -61.5 1.087 1 49.12 230 LYS A N 1
ATOM 1717 C CA . LYS A 1 230 ? -1.989 -62.406 1.517 1 49.12 230 LYS A CA 1
ATOM 1718 C C . LYS A 1 230 ? -1.731 -63.5 0.461 1 49.12 230 LYS A C 1
ATOM 1720 O O . LYS A 1 230 ? -0.603 -63.969 0.311 1 49.12 230 LYS A O 1
ATOM 1725 N N . ILE A 1 231 ? -2.725 -63.938 -0.005 1 47.44 231 ILE A N 1
ATOM 1726 C CA . ILE A 1 231 ? -2.562 -65 -0.975 1 47.44 231 ILE A CA 1
ATOM 1727 C C . ILE A 1 231 ? -2.115 -64.438 -2.316 1 47.44 231 ILE A C 1
ATOM 1729 O O . ILE A 1 231 ? -1.261 -65 -2.994 1 47.44 231 ILE A O 1
ATOM 1733 N N . VAL A 1 232 ? -2.801 -63.375 -2.859 1 47.47 232 VAL A N 1
ATOM 1734 C CA . VAL A 1 232 ? -2.453 -62.781 -4.141 1 47.47 232 VAL A CA 1
ATOM 1735 C C . VAL A 1 232 ? -1.458 -61.625 -3.926 1 47.47 232 VAL A C 1
ATOM 1737 O O . VAL A 1 232 ? -1.744 -60.688 -3.195 1 47.47 232 VAL A O 1
ATOM 1740 N N . LYS A 1 233 ? -0.151 -61.844 -3.826 1 53.44 233 LYS A N 1
ATOM 1741 C CA . LYS A 1 233 ? 0.934 -60.875 -3.697 1 53.44 233 LYS A CA 1
ATOM 1742 C C . LYS A 1 233 ? 0.549 -59.531 -4.309 1 53.44 233 LYS A C 1
ATOM 1744 O O . LYS A 1 233 ? 0.562 -59.375 -5.531 1 53.44 233 LYS A O 1
ATOM 1749 N N . ASP A 1 234 ? -0.328 -58.781 -3.818 1 62.47 234 ASP A N 1
ATOM 1750 C CA . ASP A 1 234 ? -0.854 -57.562 -4.383 1 62.47 234 ASP A CA 1
ATOM 1751 C C . ASP A 1 234 ? 0.218 -56.469 -4.418 1 62.47 234 ASP A C 1
ATOM 1753 O O . ASP A 1 234 ? 0.302 -55.625 -3.506 1 62.47 234 ASP A O 1
ATOM 1757 N N . VAL A 1 235 ? 1.193 -56.688 -5.148 1 76.44 235 VAL A N 1
ATOM 1758 C CA . VAL A 1 235 ? 2.213 -55.688 -5.402 1 76.44 235 VAL A CA 1
ATOM 1759 C C . VAL A 1 235 ? 1.605 -54.531 -6.18 1 76.44 235 VAL A C 1
ATOM 1761 O O . VAL A 1 235 ? 0.994 -54.719 -7.23 1 76.44 235 VAL A O 1
ATOM 1764 N N . PRO A 1 236 ? 1.681 -53.281 -5.664 1 85 236 PRO A N 1
ATOM 1765 C CA . PRO A 1 236 ? 1.037 -52.125 -6.281 1 85 236 PRO A CA 1
ATOM 1766 C C . PRO A 1 236 ? 1.652 -51.75 -7.625 1 85 236 PRO A C 1
ATOM 1768 O O . PRO A 1 236 ? 2.846 -51.969 -7.848 1 85 236 PRO A O 1
ATOM 1771 N N . ASP A 1 237 ? 0.883 -51.312 -8.539 1 88.75 237 ASP A N 1
ATOM 1772 C CA . ASP A 1 237 ? 1.308 -50.625 -9.758 1 88.75 237 ASP A CA 1
ATOM 1773 C C . ASP A 1 237 ? 1.506 -49.156 -9.508 1 88.75 237 ASP A C 1
ATOM 1775 O O . ASP A 1 237 ? 0.545 -48.375 -9.531 1 88.75 237 ASP A O 1
ATOM 1779 N N . CYS A 1 238 ? 2.762 -48.812 -9.359 1 91.44 238 CYS A N 1
ATOM 1780 C CA . CYS A 1 238 ? 3.014 -47.5 -8.758 1 91.44 238 CYS A CA 1
ATOM 1781 C C . CYS A 1 238 ? 3.438 -46.5 -9.812 1 91.44 238 CYS A C 1
ATOM 1783 O O . CYS A 1 238 ? 4.102 -46.844 -10.789 1 91.44 238 CYS A O 1
ATOM 1785 N N . TYR A 1 239 ? 3.039 -45.312 -9.727 1 95.12 239 TYR A N 1
ATOM 1786 C CA . TYR A 1 239 ? 3.57 -44.125 -10.406 1 95.12 239 TYR A CA 1
ATOM 1787 C C . TYR A 1 239 ? 3.713 -42.969 -9.438 1 95.12 239 TYR A C 1
ATOM 1789 O O . TYR A 1 239 ? 3.18 -43 -8.328 1 95.12 239 TYR A O 1
ATOM 1797 N N . CYS A 1 240 ? 4.488 -41.969 -9.844 1 95.62 240 CYS A N 1
ATOM 1798 C CA . CYS A 1 240 ? 4.727 -40.812 -9 1 95.62 240 CYS A CA 1
ATOM 1799 C C . CYS A 1 240 ? 4.102 -39.562 -9.617 1 95.62 240 CYS A C 1
ATOM 1801 O O . CYS A 1 240 ? 4.23 -39.312 -10.82 1 95.62 240 CYS A O 1
ATOM 1803 N N . LYS A 1 241 ? 3.404 -38.875 -8.828 1 95.25 241 LYS A N 1
ATOM 1804 C CA . LYS A 1 241 ? 3.027 -37.5 -9.156 1 95.25 241 LYS A CA 1
ATOM 1805 C C . LYS A 1 241 ? 4 -36.5 -8.531 1 95.25 241 LYS A C 1
ATOM 1807 O O . LYS A 1 241 ? 4.199 -36.5 -7.316 1 95.25 241 LYS A O 1
ATOM 1812 N N . VAL A 1 242 ? 4.586 -35.688 -9.367 1 96.62 242 VAL A N 1
ATOM 1813 C CA . VAL A 1 242 ? 5.613 -34.75 -8.898 1 96.62 242 VAL A CA 1
ATOM 1814 C C . VAL A 1 242 ? 5.176 -33.312 -9.188 1 96.62 242 VAL A C 1
ATOM 1816 O O . VAL A 1 242 ? 4.68 -33.031 -10.273 1 96.62 242 VAL A O 1
ATOM 1819 N N . SER A 1 243 ? 5.332 -32.469 -8.172 1 94.75 243 SER A N 1
ATOM 1820 C CA . SER A 1 243 ? 4.98 -31.062 -8.359 1 94.75 243 SER A CA 1
ATOM 1821 C C . SER A 1 243 ? 5.973 -30.156 -7.652 1 94.75 243 SER A C 1
ATOM 1823 O O . SER A 1 243 ? 6.617 -30.562 -6.68 1 94.75 243 SER A O 1
ATOM 1825 N N . VAL A 1 244 ? 6.145 -28.953 -8.188 1 93.62 244 VAL A N 1
ATOM 1826 C CA . VAL A 1 244 ? 6.914 -27.875 -7.586 1 93.62 244 VAL A CA 1
ATOM 1827 C C . VAL A 1 244 ? 6.059 -26.609 -7.5 1 93.62 244 VAL A C 1
ATOM 1829 O O . VAL A 1 244 ? 5.676 -26.047 -8.523 1 93.62 244 VAL A O 1
ATOM 1832 N N . GLY A 1 245 ? 5.793 -26.156 -6.289 1 88.19 245 GLY A N 1
ATOM 1833 C CA . GLY A 1 245 ? 4.91 -25.016 -6.145 1 88.19 245 GLY A CA 1
ATOM 1834 C C . GLY A 1 245 ? 3.561 -25.203 -6.809 1 88.19 245 GLY A C 1
ATOM 1835 O O . GLY A 1 245 ? 2.881 -26.203 -6.562 1 88.19 245 GLY A O 1
ATOM 1836 N N . ALA A 1 246 ? 3.135 -24.219 -7.582 1 85.94 246 ALA A N 1
ATOM 1837 C CA . ALA A 1 246 ? 1.854 -24.312 -8.281 1 85.94 246 ALA A CA 1
ATOM 1838 C C . ALA A 1 246 ? 2.055 -24.672 -9.75 1 85.94 246 ALA A C 1
ATOM 1840 O O . ALA A 1 246 ? 1.141 -24.531 -10.562 1 85.94 246 ALA A O 1
ATOM 1841 N N . GLU A 1 247 ? 3.223 -25.125 -10.078 1 87.31 247 GLU A N 1
ATOM 1842 C CA . GLU A 1 247 ? 3.467 -25.594 -11.445 1 87.31 247 GLU A CA 1
ATOM 1843 C C . GLU A 1 247 ? 2.625 -26.812 -11.766 1 87.31 247 GLU A C 1
ATOM 1845 O O . GLU A 1 247 ? 2.133 -27.5 -10.859 1 87.31 247 GLU A O 1
ATOM 1850 N N . GLU A 1 248 ? 2.494 -27.062 -13.039 1 87.81 248 GLU A N 1
ATOM 1851 C CA . GLU A 1 248 ? 1.727 -28.234 -13.477 1 87.81 248 GLU A CA 1
ATOM 1852 C C . GLU A 1 248 ? 2.359 -29.531 -12.984 1 87.81 248 GLU A C 1
ATOM 1854 O O . GLU A 1 248 ? 3.582 -29.688 -13.023 1 87.81 248 GLU A O 1
ATOM 1859 N N . GLU A 1 249 ? 1.535 -30.375 -12.547 1 91.94 249 GLU A N 1
ATOM 1860 C CA . GLU A 1 249 ? 1.973 -31.672 -12.039 1 91.94 249 GLU A CA 1
ATOM 1861 C C . GLU A 1 249 ? 2.492 -32.562 -13.156 1 91.94 249 GLU A C 1
ATOM 1863 O O . GLU A 1 249 ? 1.965 -32.531 -14.273 1 91.94 249 GLU A O 1
ATOM 1868 N N . TRP A 1 250 ? 3.557 -33.375 -12.883 1 95 250 TRP A N 1
ATOM 1869 C CA . TRP A 1 250 ? 4.141 -34.344 -13.789 1 95 250 TRP A CA 1
ATOM 1870 C C . TRP A 1 250 ? 3.965 -35.75 -13.242 1 95 250 TRP A C 1
ATOM 1872 O O . TRP A 1 250 ? 4.094 -36 -12.039 1 95 250 TRP A O 1
ATOM 1882 N N . ARG A 1 251 ? 3.668 -36.688 -14.125 1 95.31 251 ARG A N 1
ATOM 1883 C CA . ARG A 1 251 ? 3.449 -38.062 -13.727 1 95.31 251 ARG A CA 1
ATOM 1884 C C . ARG A 1 251 ? 4.438 -39 -14.414 1 95.31 251 ARG A C 1
ATOM 1886 O O . ARG A 1 251 ? 4.668 -38.875 -15.617 1 95.31 251 ARG A O 1
ATOM 1893 N N . THR A 1 252 ? 5.008 -39.906 -13.68 1 96.19 252 THR A N 1
ATOM 1894 C CA . THR A 1 252 ? 5.855 -40.938 -14.266 1 96.19 252 THR A CA 1
ATOM 1895 C C . THR A 1 252 ? 5.012 -42.031 -14.883 1 96.19 252 THR A C 1
ATOM 1897 O O . THR A 1 252 ? 3.793 -42.062 -14.719 1 96.19 252 THR A O 1
ATOM 1900 N N . SER A 1 253 ? 5.734 -42.875 -15.602 1 95.19 253 SER A N 1
ATOM 1901 C CA . SER A 1 253 ? 5.066 -44.094 -16.078 1 95.19 253 SER A CA 1
ATOM 1902 C C . SER A 1 253 ? 4.68 -45 -14.914 1 95.19 253 SER A C 1
ATOM 1904 O O . SER A 1 253 ? 5.219 -44.875 -13.812 1 95.19 253 SER A O 1
ATOM 1906 N N . THR A 1 254 ? 3.729 -45.812 -15.195 1 94.38 254 THR A N 1
ATOM 1907 C CA . THR A 1 254 ? 3.322 -46.781 -14.188 1 94.38 254 THR A CA 1
ATOM 1908 C C . THR A 1 254 ? 4.199 -48.031 -14.258 1 94.38 254 THR A C 1
ATOM 1910 O O . THR A 1 254 ? 4.43 -48.562 -15.344 1 94.38 254 THR A O 1
ATOM 1913 N N . LYS A 1 255 ? 4.734 -48.406 -13.125 1 93.06 255 LYS A N 1
ATOM 1914 C CA . LYS A 1 255 ? 5.473 -49.656 -13.023 1 93.06 255 LYS A CA 1
ATOM 1915 C C . LYS A 1 255 ? 4.613 -50.75 -12.406 1 93.06 255 LYS A C 1
ATOM 1917 O O . LYS A 1 255 ? 4.121 -50.625 -11.281 1 93.06 255 LYS A O 1
ATOM 1922 N N . ASP A 1 256 ? 4.535 -51.844 -13.047 1 88.56 256 ASP A N 1
ATOM 1923 C CA . ASP A 1 256 ? 3.598 -52.875 -12.641 1 88.56 256 ASP A CA 1
ATOM 1924 C C . ASP A 1 256 ? 4.227 -53.812 -11.609 1 88.56 256 ASP A C 1
ATOM 1926 O O . ASP A 1 256 ? 5.355 -54.281 -11.789 1 88.56 256 ASP A O 1
ATOM 1930 N N . ASN A 1 257 ? 3.451 -54.031 -10.602 1 84 257 ASN A N 1
ATOM 1931 C CA . ASN A 1 257 ? 3.701 -55.094 -9.617 1 84 257 ASN A CA 1
ATOM 1932 C C . ASN A 1 257 ? 5.156 -55.094 -9.156 1 84 257 ASN A C 1
ATOM 1934 O O . ASN A 1 257 ? 5.84 -56.125 -9.242 1 84 257 ASN A O 1
ATOM 1938 N N . ASP A 1 258 ? 5.551 -54.031 -8.664 1 86.62 258 ASP A N 1
ATOM 1939 C CA . ASP A 1 258 ? 6.938 -53.906 -8.234 1 86.62 258 ASP A CA 1
ATOM 1940 C C . ASP A 1 258 ? 7.02 -53.156 -6.895 1 86.62 258 ASP A C 1
ATOM 1942 O O . ASP A 1 258 ? 6.512 -52.031 -6.758 1 86.62 258 ASP A O 1
ATOM 1946 N N . HIS A 1 259 ? 7.691 -53.844 -5.965 1 90 259 HIS A N 1
ATOM 1947 C CA . HIS A 1 259 ? 7.898 -53.25 -4.656 1 90 259 HIS A CA 1
ATOM 1948 C C . HIS A 1 259 ? 9 -52.188 -4.703 1 90 259 HIS A C 1
ATOM 1950 O O . HIS A 1 259 ? 9.094 -51.344 -3.812 1 90 259 HIS A O 1
ATOM 1956 N N . ASP A 1 260 ? 9.812 -52.281 -5.609 1 93.5 260 ASP A N 1
ATOM 1957 C CA . ASP A 1 260 ? 10.93 -51.344 -5.801 1 93.5 260 ASP A CA 1
ATOM 1958 C C . ASP A 1 260 ? 10.977 -50.844 -7.238 1 93.5 260 ASP A C 1
ATOM 1960 O O . ASP A 1 260 ? 11.984 -50.969 -7.926 1 93.5 260 ASP A O 1
ATOM 1964 N N . PRO A 1 261 ? 9.914 -50.156 -7.613 1 94.69 261 PRO A N 1
ATOM 1965 C CA . PRO A 1 261 ? 9.852 -49.688 -9 1 94.69 261 PRO A CA 1
ATOM 1966 C C . PRO A 1 261 ? 10.984 -48.75 -9.352 1 94.69 261 PRO A C 1
ATOM 1968 O O . PRO A 1 261 ? 11.383 -47.906 -8.531 1 94.69 261 PRO A O 1
ATOM 1971 N N . GLU A 1 262 ? 11.516 -48.875 -10.555 1 96.38 262 GLU A N 1
ATOM 1972 C CA . GLU A 1 262 ? 12.523 -47.969 -11.117 1 96.38 262 GLU A CA 1
ATOM 1973 C C . GLU A 1 262 ? 11.969 -47.188 -12.312 1 96.38 262 GLU A C 1
ATOM 1975 O O . GLU A 1 262 ? 11.578 -47.812 -13.312 1 96.38 262 GLU A O 1
ATOM 1980 N N . TRP A 1 263 ? 11.922 -45.938 -12.25 1 96.31 263 TRP A N 1
ATOM 1981 C CA . TRP A 1 263 ? 11.383 -45.125 -13.336 1 96.31 263 TRP A CA 1
ATOM 1982 C C . TRP A 1 263 ? 12.508 -44.5 -14.164 1 96.31 263 TRP A C 1
ATOM 1984 O O . TRP A 1 263 ? 12.555 -44.688 -15.383 1 96.31 263 TRP A O 1
ATOM 1994 N N . ASN A 1 264 ? 13.516 -43.812 -13.547 1 96.25 264 ASN A N 1
ATOM 1995 C CA . ASN A 1 264 ? 14.602 -43.094 -14.188 1 96.25 264 ASN A CA 1
ATOM 1996 C C . ASN A 1 264 ? 14.062 -42.094 -15.234 1 96.25 264 ASN A C 1
ATOM 1998 O O . ASN A 1 264 ? 14.555 -42.062 -16.359 1 96.25 264 ASN A O 1
ATOM 2002 N N . GLU A 1 265 ? 13.031 -41.5 -14.898 1 95.94 265 GLU A N 1
ATOM 2003 C CA . GLU A 1 265 ? 12.414 -40.5 -15.773 1 95.94 265 GLU A CA 1
ATOM 2004 C C . GLU A 1 265 ? 12.727 -39.062 -15.305 1 95.94 265 GLU A C 1
ATOM 2006 O O . GLU A 1 265 ? 12.867 -38.844 -14.102 1 95.94 265 GLU A O 1
ATOM 2011 N N . THR A 1 266 ? 12.852 -38.25 -16.266 1 95.12 266 THR A N 1
ATOM 2012 C CA . THR A 1 266 ? 13.305 -36.875 -15.969 1 95.12 266 THR A CA 1
ATOM 2013 C C . THR A 1 266 ? 12.289 -35.844 -16.453 1 95.12 266 THR A C 1
ATOM 2015 O O . THR A 1 266 ? 11.641 -36.062 -17.484 1 95.12 266 THR A O 1
ATOM 2018 N N . HIS A 1 267 ? 12.117 -34.812 -15.719 1 95.19 267 HIS A N 1
ATOM 2019 C CA . HIS A 1 267 ? 11.242 -33.719 -16.078 1 95.19 267 HIS A CA 1
ATOM 2020 C C . HIS A 1 267 ? 11.766 -32.375 -15.539 1 95.19 267 HIS A C 1
ATOM 2022 O O . HIS A 1 267 ? 12.375 -32.344 -14.461 1 95.19 267 HIS A O 1
ATOM 2028 N N . ASP A 1 268 ? 11.531 -31.328 -16.266 1 95.12 268 ASP A N 1
ATOM 2029 C CA . ASP A 1 268 ? 12.008 -30 -15.898 1 95.12 268 ASP A CA 1
ATOM 2030 C C . ASP A 1 268 ? 10.875 -29.156 -15.312 1 95.12 268 ASP A C 1
ATOM 2032 O O . ASP A 1 268 ? 9.75 -29.172 -15.812 1 95.12 268 ASP A O 1
ATOM 2036 N N . PHE A 1 269 ? 11.133 -28.453 -14.211 1 95.62 269 PHE A N 1
ATOM 2037 C CA . PHE A 1 269 ? 10.211 -27.484 -13.617 1 95.62 269 PHE A CA 1
ATOM 2038 C C . PHE A 1 269 ? 10.859 -26.109 -13.539 1 95.62 269 PHE A C 1
ATOM 2040 O O . PHE A 1 269 ? 12.047 -26 -13.258 1 95.62 269 PHE A O 1
ATOM 2047 N N . LEU A 1 270 ? 10.055 -25.078 -13.812 1 95.44 270 LEU A N 1
ATOM 2048 C CA . LEU A 1 270 ? 10.516 -23.703 -13.562 1 95.44 270 LEU A CA 1
ATOM 2049 C C . LEU A 1 270 ? 10.57 -23.422 -12.07 1 95.44 270 LEU A C 1
ATOM 2051 O O . LEU A 1 270 ? 9.695 -23.844 -11.32 1 95.44 270 LEU A O 1
ATOM 2055 N N . VAL A 1 271 ? 11.609 -22.656 -11.641 1 94.81 271 VAL A N 1
ATOM 2056 C CA . VAL A 1 271 ? 11.828 -22.359 -10.227 1 94.81 271 VAL A CA 1
ATOM 2057 C C . VAL A 1 271 ? 11.641 -20.859 -9.984 1 94.81 271 VAL A C 1
ATOM 2059 O O . VAL A 1 271 ? 12.344 -20.047 -10.578 1 94.81 271 VAL A O 1
ATOM 2062 N N . ALA A 1 272 ? 10.719 -20.547 -9.125 1 92.62 272 ALA A N 1
ATOM 2063 C CA . ALA A 1 272 ? 10.484 -19.141 -8.781 1 92.62 272 ALA A CA 1
ATOM 2064 C C . ALA A 1 272 ? 11.195 -18.781 -7.48 1 92.62 272 ALA A C 1
ATOM 2066 O O . ALA A 1 272 ? 11.523 -17.609 -7.258 1 92.62 272 ALA A O 1
ATOM 2067 N N . ASP A 1 273 ? 11.422 -19.719 -6.648 1 92.12 273 ASP A N 1
ATOM 2068 C CA . ASP A 1 273 ? 12.047 -19.562 -5.336 1 92.12 273 ASP A CA 1
ATOM 2069 C C . ASP A 1 273 ? 12.719 -20.844 -4.883 1 92.12 273 ASP A C 1
ATOM 2071 O O . ASP A 1 273 ? 12.18 -21.938 -5.09 1 92.12 273 ASP A O 1
ATOM 2075 N N . PHE A 1 274 ? 13.836 -20.719 -4.285 1 91.44 274 PHE A N 1
ATOM 2076 C CA . PHE A 1 274 ? 14.578 -21.906 -3.902 1 91.44 274 PHE A CA 1
ATOM 2077 C C . PHE A 1 274 ? 13.938 -22.594 -2.701 1 91.44 274 PHE A C 1
ATOM 2079 O O . PHE A 1 274 ? 14.234 -23.75 -2.402 1 91.44 274 PHE A O 1
ATOM 2086 N N . GLU A 1 275 ? 13.055 -21.891 -2.057 1 91.75 275 GLU A N 1
ATOM 2087 C CA . GLU A 1 275 ? 12.359 -22.484 -0.91 1 91.75 275 GLU A CA 1
ATOM 2088 C C . GLU A 1 275 ? 11.133 -23.266 -1.349 1 91.75 275 GLU A C 1
ATOM 2090 O O . GLU A 1 275 ? 1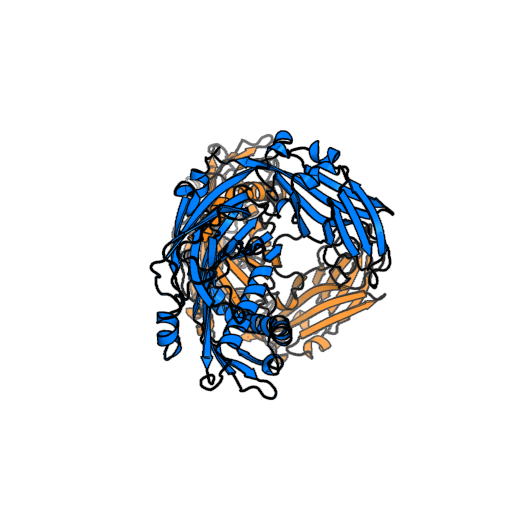0.461 -23.891 -0.525 1 91.75 275 GLU A O 1
ATOM 2095 N N . GLN A 1 276 ? 10.875 -23.297 -2.623 1 95.38 276 GLN A N 1
ATOM 2096 C CA . GLN A 1 276 ? 9.789 -24.141 -3.113 1 95.38 276 GLN A CA 1
ATOM 2097 C C . GLN A 1 276 ? 10.094 -25.609 -2.896 1 95.38 276 GLN A C 1
ATOM 2099 O O . GLN A 1 276 ? 11.25 -26.031 -2.975 1 95.38 276 GLN A O 1
ATOM 2104 N N . ASN A 1 277 ? 9.055 -26.375 -2.715 1 96.31 277 ASN A N 1
ATOM 2105 C CA . ASN A 1 277 ? 9.203 -27.797 -2.414 1 96.31 277 ASN A CA 1
ATOM 2106 C C . ASN A 1 277 ? 8.961 -28.656 -3.648 1 96.31 277 ASN A C 1
ATOM 2108 O O . ASN A 1 277 ? 8.086 -28.344 -4.461 1 96.31 277 ASN A O 1
ATOM 2112 N N . ILE A 1 278 ? 9.758 -29.656 -3.758 1 97.19 278 ILE A N 1
ATOM 2113 C CA . ILE A 1 278 ? 9.477 -30.797 -4.625 1 97.19 278 ILE A CA 1
ATOM 2114 C C . ILE A 1 278 ? 8.602 -31.797 -3.881 1 97.19 278 ILE A C 1
ATOM 2116 O O . ILE A 1 278 ? 9.031 -32.375 -2.877 1 97.19 278 ILE A O 1
ATOM 2120 N N . THR A 1 279 ? 7.445 -31.969 -4.371 1 95.94 279 THR A N 1
ATOM 2121 C CA . THR A 1 279 ? 6.531 -32.906 -3.727 1 95.94 279 THR A CA 1
ATOM 2122 C C . THR A 1 279 ? 6.328 -34.125 -4.594 1 95.94 279 THR A C 1
ATOM 2124 O O . THR A 1 279 ? 6.031 -34.031 -5.785 1 95.94 279 THR A O 1
ATOM 2127 N N . ILE A 1 280 ? 6.461 -35.281 -3.977 1 96.25 280 ILE A N 1
ATOM 2128 C CA . ILE A 1 280 ? 6.285 -36.562 -4.66 1 96.25 280 ILE A CA 1
ATOM 2129 C C . ILE A 1 280 ? 5.152 -37.344 -4.004 1 96.25 280 ILE A C 1
ATOM 2131 O O . ILE A 1 280 ? 5.188 -37.594 -2.797 1 96.25 280 ILE A O 1
ATOM 2135 N N . ASP A 1 281 ? 4.215 -37.656 -4.789 1 94.12 281 ASP A N 1
ATOM 2136 C CA . ASP A 1 281 ? 3.08 -38.438 -4.355 1 94.12 281 ASP A CA 1
ATOM 2137 C C . ASP A 1 281 ? 3.037 -39.781 -5.098 1 94.12 281 ASP A C 1
ATOM 2139 O O . ASP A 1 281 ? 2.678 -39.844 -6.277 1 94.12 281 ASP A O 1
ATOM 2143 N N . VAL A 1 282 ? 3.309 -40.844 -4.422 1 93.5 282 VAL A N 1
ATOM 2144 C CA . VAL A 1 282 ? 3.316 -42.188 -5.031 1 93.5 282 VAL A CA 1
ATOM 2145 C C . VAL A 1 282 ? 1.917 -42.781 -4.957 1 93.5 282 VAL A C 1
ATOM 2147 O O . VAL A 1 282 ? 1.32 -42.875 -3.881 1 93.5 282 VAL A O 1
ATOM 2150 N N . GLN A 1 283 ? 1.502 -43.219 -6.074 1 91.12 283 GLN A N 1
ATOM 2151 C CA . GLN A 1 283 ? 0.157 -43.75 -6.188 1 91.12 283 GLN A CA 1
ATOM 2152 C C . GLN A 1 283 ? 0.189 -45.188 -6.77 1 91.12 283 GLN A C 1
ATOM 2154 O O . GLN A 1 283 ? 1.141 -45.531 -7.465 1 91.12 283 GLN A O 1
ATOM 2159 N N . ASP A 1 284 ? -0.833 -45.875 -6.324 1 87.75 284 ASP A N 1
ATOM 2160 C CA . ASP A 1 284 ? -1.082 -47.188 -6.914 1 87.75 284 ASP A CA 1
ATOM 2161 C C . ASP A 1 284 ? -2.168 -47.094 -7.984 1 87.75 284 ASP A C 1
ATOM 2163 O O . ASP A 1 284 ? -3.297 -46.688 -7.703 1 87.75 284 ASP A O 1
ATOM 2167 N N . ASP A 1 285 ? -1.776 -47.375 -9.141 1 81.94 285 ASP A N 1
ATOM 2168 C CA . ASP A 1 285 ? -2.703 -47.312 -10.266 1 81.94 285 ASP A CA 1
ATOM 2169 C C . ASP A 1 285 ? -3.654 -48.5 -10.258 1 81.94 285 ASP A C 1
ATOM 2171 O O . ASP A 1 285 ? -3.258 -49.625 -10.602 1 81.94 285 ASP A O 1
ATOM 2175 N N . ASP A 1 286 ? -4.84 -48.25 -9.836 1 73.06 286 ASP A N 1
ATOM 2176 C CA . ASP A 1 286 ? -5.844 -49.312 -9.82 1 73.06 286 ASP A CA 1
ATOM 2177 C C . ASP A 1 286 ? -6.988 -49 -10.781 1 73.06 286 ASP A C 1
ATOM 2179 O O . ASP A 1 286 ? -7.113 -47.875 -11.258 1 73.06 286 ASP A O 1
ATOM 2183 N N . ILE A 1 287 ? -7.652 -50.062 -11.125 1 58.19 287 ILE A N 1
ATOM 2184 C CA . ILE A 1 287 ? -8.789 -49.969 -12.031 1 58.19 287 ILE A CA 1
ATOM 2185 C C . ILE A 1 287 ? -9.82 -49 -11.461 1 58.19 287 ILE A C 1
ATOM 2187 O O . ILE A 1 287 ? -10.391 -48.188 -12.195 1 58.19 287 ILE A O 1
ATOM 2191 N N . ASP A 1 288 ? -10.008 -49.094 -10.219 1 60.28 288 ASP A N 1
ATOM 2192 C CA . ASP A 1 288 ? -10.977 -48.188 -9.625 1 60.28 288 ASP A CA 1
ATOM 2193 C C . ASP A 1 288 ? -10.312 -46.875 -9.195 1 60.28 288 ASP A C 1
ATOM 2195 O O . ASP A 1 288 ? -9.68 -46.219 -10.008 1 60.28 288 ASP A O 1
ATOM 2199 N N . ALA A 1 289 ? -10.391 -46.625 -7.906 1 63.97 289 A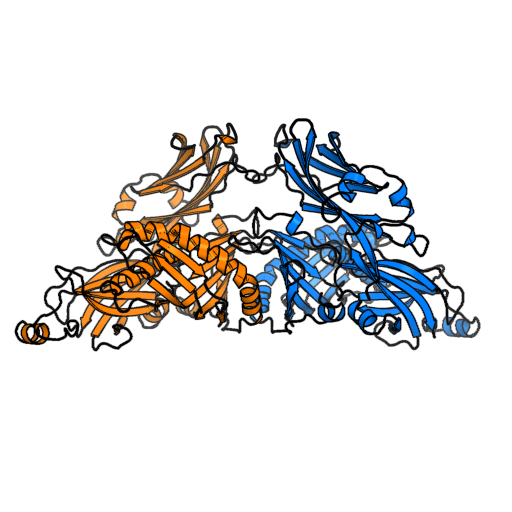LA A N 1
ATOM 2200 C CA . ALA A 1 289 ? -9.766 -45.438 -7.367 1 63.97 289 ALA A CA 1
ATOM 2201 C C . ALA A 1 289 ? -8.328 -45.688 -6.945 1 63.97 289 ALA A C 1
ATOM 2203 O O . ALA A 1 289 ? -8.039 -46.719 -6.312 1 63.97 289 ALA A O 1
ATOM 2204 N N . ASP A 1 290 ? -7.391 -44.844 -7.438 1 68.5 290 ASP A N 1
ATOM 2205 C CA . ASP A 1 290 ? -5.988 -44.969 -7.055 1 68.5 290 ASP A CA 1
ATOM 2206 C C . ASP A 1 290 ? -5.824 -44.875 -5.539 1 68.5 290 ASP A C 1
ATOM 2208 O O . ASP A 1 290 ? -6.559 -44.156 -4.871 1 68.5 290 ASP A O 1
ATOM 2212 N N . ASP A 1 291 ? -5.008 -45.781 -5.066 1 75.5 291 ASP A N 1
ATOM 2213 C CA . ASP A 1 291 ? -4.707 -45.75 -3.637 1 75.5 291 ASP A CA 1
ATOM 2214 C C . ASP A 1 291 ? -3.451 -44.906 -3.355 1 75.5 291 ASP A C 1
ATOM 2216 O O . ASP A 1 291 ? -2.48 -44.969 -4.113 1 75.5 291 ASP A O 1
ATOM 2220 N N . ASP A 1 292 ? -3.504 -44.25 -2.297 1 81.81 292 ASP A N 1
ATOM 2221 C CA . ASP A 1 292 ? -2.371 -43.438 -1.868 1 81.81 292 ASP A CA 1
ATOM 2222 C C . ASP A 1 292 ? -1.342 -44.281 -1.117 1 81.81 292 ASP A C 1
ATOM 2224 O O . ASP A 1 292 ? -1.662 -44.906 -0.103 1 81.81 292 ASP A O 1
ATOM 2228 N N . ILE A 1 293 ? -0.193 -44.344 -1.679 1 85.5 293 ILE A N 1
ATOM 2229 C CA . ILE A 1 293 ? 0.889 -45.094 -1.039 1 85.5 293 ILE A CA 1
ATOM 2230 C C . ILE A 1 293 ? 1.614 -44.188 -0.044 1 85.5 293 ILE A C 1
ATOM 2232 O O . ILE A 1 293 ? 1.872 -44.594 1.094 1 85.5 293 ILE A O 1
ATOM 2236 N N . GLY A 1 294 ? 1.953 -43.031 -0.504 1 90.81 294 GLY A N 1
ATOM 2237 C CA . GLY A 1 294 ? 2.662 -42.094 0.357 1 90.81 294 GLY A CA 1
ATOM 2238 C C . GLY A 1 294 ? 3.127 -40.844 -0.369 1 90.81 294 GLY A C 1
ATOM 2239 O O . GLY A 1 294 ? 3.258 -40.844 -1.595 1 90.81 294 GLY A O 1
ATOM 2240 N N . MET A 1 295 ? 3.389 -39.906 0.525 1 93.44 295 MET A N 1
ATOM 2241 C CA . MET A 1 295 ? 3.83 -38.625 -0.024 1 93.44 295 MET A CA 1
ATOM 2242 C C . MET A 1 295 ? 5.09 -38.156 0.681 1 93.44 295 MET A C 1
ATOM 2244 O O . MET A 1 295 ? 5.285 -38.406 1.869 1 93.44 295 MET A O 1
ATOM 2248 N N . GLY A 1 296 ? 6.008 -37.531 -0.028 1 94.5 296 GLY A N 1
ATOM 2249 C CA . GLY A 1 296 ? 7.211 -36.906 0.492 1 94.5 296 GLY A CA 1
ATOM 2250 C C . GLY A 1 296 ? 7.535 -35.562 -0.178 1 94.5 296 GLY A C 1
ATOM 2251 O O . GLY A 1 296 ? 7.051 -35.281 -1.275 1 94.5 296 GLY A O 1
ATOM 2252 N N . SER A 1 297 ? 8.297 -34.781 0.561 1 95.5 297 SER A N 1
ATOM 2253 C CA . SER A 1 297 ? 8.656 -33.5 -0.011 1 95.5 297 SER A CA 1
ATOM 2254 C C . SER A 1 297 ? 10.023 -33.031 0.475 1 95.5 297 SER A C 1
ATOM 2256 O O . SER A 1 297 ? 10.5 -33.469 1.522 1 95.5 297 SER A O 1
ATOM 2258 N N . ILE A 1 298 ? 10.695 -32.219 -0.269 1 96.06 298 ILE A N 1
ATOM 2259 C CA . ILE A 1 298 ? 11.969 -31.562 0.05 1 96.06 298 ILE A CA 1
ATOM 2260 C C . ILE A 1 298 ? 12.078 -30.234 -0.691 1 96.06 298 ILE A C 1
ATOM 2262 O O . ILE A 1 298 ? 11.602 -30.109 -1.822 1 96.06 298 ILE A O 1
ATOM 2266 N N . SER A 1 299 ? 12.68 -29.281 -0.08 1 95.56 299 SER A N 1
ATOM 2267 C CA . SER A 1 299 ? 12.836 -28.016 -0.771 1 95.56 299 SER A CA 1
ATOM 2268 C C . SER A 1 299 ? 13.945 -28.094 -1.821 1 95.56 299 SER A C 1
ATOM 2270 O O . SER A 1 299 ? 14.875 -28.875 -1.692 1 95.56 299 SER A O 1
ATOM 2272 N N . ILE A 1 300 ? 13.797 -27.281 -2.789 1 95.06 300 ILE A N 1
ATOM 2273 C CA . ILE A 1 300 ? 14.828 -27.188 -3.816 1 95.06 300 ILE A CA 1
ATOM 2274 C C . ILE A 1 300 ? 16.156 -26.781 -3.18 1 95.06 300 ILE A C 1
ATOM 2276 O O . ILE A 1 300 ? 17.203 -27.359 -3.49 1 95.06 300 ILE A O 1
ATOM 2280 N N . LYS A 1 301 ? 16.125 -25.859 -2.293 1 92.38 301 LYS A N 1
ATOM 2281 C CA . LYS A 1 301 ? 17.312 -25.406 -1.58 1 92.38 301 LYS A CA 1
ATOM 2282 C C . LYS A 1 301 ? 18.016 -26.562 -0.876 1 92.38 301 LYS A C 1
ATOM 2284 O O . LYS A 1 301 ? 19.219 -26.781 -1.052 1 92.38 301 LYS A O 1
ATOM 2289 N N . ASP A 1 302 ? 17.25 -27.375 -0.171 1 93.06 302 ASP A N 1
ATOM 2290 C CA . ASP A 1 302 ? 17.812 -28.453 0.646 1 93.06 302 ASP A CA 1
ATOM 2291 C C . ASP A 1 302 ? 18.438 -29.531 -0.228 1 93.06 302 ASP A C 1
ATOM 2293 O O . ASP A 1 302 ? 19.516 -30.047 0.084 1 93.06 302 ASP A O 1
ATOM 2297 N N . ILE A 1 303 ? 17.75 -29.906 -1.286 1 94.62 303 ILE A N 1
ATOM 2298 C CA . ILE A 1 303 ? 18.281 -30.984 -2.111 1 94.62 303 ILE A CA 1
ATOM 2299 C C . ILE A 1 303 ? 19.531 -30.516 -2.84 1 94.62 303 ILE A C 1
ATOM 2301 O O . ILE A 1 303 ? 20.484 -31.281 -3.004 1 94.62 303 ILE A O 1
ATOM 2305 N N . LEU A 1 304 ? 19.531 -29.25 -3.252 1 91.88 304 LEU A N 1
ATOM 2306 C CA . LEU A 1 304 ? 20.703 -28.734 -3.945 1 91.88 304 LEU A CA 1
ATOM 2307 C C . LEU A 1 304 ? 21.875 -28.594 -2.986 1 91.88 304 LEU A C 1
ATOM 2309 O O . LEU A 1 304 ? 23.016 -28.922 -3.338 1 91.88 304 LEU A O 1
ATOM 2313 N N . LEU A 1 305 ? 21.656 -28.125 -1.805 1 90.06 305 LEU A N 1
ATOM 2314 C CA . LEU A 1 305 ? 22.703 -28.016 -0.802 1 90.06 305 LEU A CA 1
ATOM 2315 C C . LEU A 1 305 ? 23.203 -29.391 -0.384 1 90.06 305 LEU A C 1
ATOM 2317 O O . LEU A 1 305 ? 24.359 -29.531 0.054 1 90.06 305 LEU A O 1
ATOM 2321 N N . GLY A 1 306 ? 22.344 -30.406 -0.542 1 90.88 306 GLY A N 1
ATOM 2322 C CA . GLY A 1 306 ? 22.703 -31.766 -0.177 1 90.88 306 GLY A CA 1
ATOM 2323 C C . GLY A 1 306 ? 23.422 -32.5 -1.289 1 90.88 306 GLY A C 1
ATOM 2324 O O . GLY A 1 306 ? 23.609 -33.719 -1.2 1 90.88 306 GLY A O 1
ATOM 2325 N N . GLY A 1 307 ? 23.703 -31.891 -2.34 1 90.69 307 GLY A N 1
ATOM 2326 C CA . GLY A 1 307 ? 24.469 -32.5 -3.412 1 90.69 307 GLY A CA 1
ATOM 2327 C C . GLY A 1 307 ? 23.609 -32.906 -4.605 1 90.69 307 GLY A C 1
ATOM 2328 O O . GLY A 1 307 ? 24.109 -33.531 -5.551 1 90.69 307 GLY A O 1
ATOM 2329 N N . GLY A 1 308 ? 22.359 -32.688 -4.527 1 94 308 GLY A N 1
ATOM 2330 C CA . GLY A 1 308 ? 21.516 -32.875 -5.691 1 94 308 GLY A CA 1
ATOM 2331 C C . GLY A 1 308 ? 20.812 -34.219 -5.707 1 94 308 GLY A C 1
ATOM 2332 O O . GLY A 1 308 ? 20.016 -34.5 -6.605 1 94 308 GLY A O 1
ATOM 2333 N N . SER A 1 309 ? 21.156 -35.062 -4.816 1 96.19 309 SER A N 1
ATOM 2334 C CA . SER A 1 309 ? 20.5 -36.375 -4.707 1 96.19 309 SER A CA 1
ATOM 2335 C C . SER A 1 309 ? 20.016 -36.625 -3.287 1 96.19 309 SER A C 1
ATOM 2337 O O . SER A 1 309 ? 20.703 -36.281 -2.32 1 96.19 309 SER A O 1
ATOM 2339 N N . LYS A 1 310 ? 18.812 -37.125 -3.182 1 96.75 310 LYS A N 1
ATOM 2340 C CA . LYS A 1 310 ? 18.25 -37.375 -1.858 1 96.75 310 LYS A CA 1
ATOM 2341 C C . LYS A 1 310 ? 17.25 -38.531 -1.898 1 96.75 310 LYS A C 1
ATOM 2343 O O . LYS A 1 310 ? 16.547 -38.719 -2.891 1 96.75 310 LYS A O 1
ATOM 2348 N N . ASP A 1 311 ? 17.281 -39.312 -0.863 1 96.62 311 ASP A N 1
ATOM 2349 C CA . ASP A 1 311 ? 16.203 -40.25 -0.594 1 96.62 311 ASP A CA 1
ATOM 2350 C C . ASP A 1 311 ? 15.086 -39.625 0.226 1 96.62 311 ASP A C 1
ATOM 2352 O O . ASP A 1 311 ? 15.258 -39.344 1.418 1 96.62 311 ASP A O 1
ATOM 2356 N N . ILE A 1 312 ? 14.031 -39.438 -0.414 1 96.19 312 ILE A N 1
ATOM 2357 C CA . ILE A 1 312 ? 12.93 -38.75 0.249 1 96.19 312 ILE A CA 1
ATOM 2358 C C . ILE A 1 312 ? 12 -39.75 0.907 1 96.19 312 ILE A C 1
ATOM 2360 O O . ILE A 1 312 ? 11.406 -40.594 0.225 1 96.19 312 ILE A O 1
ATOM 2364 N N . ALA A 1 313 ? 11.883 -39.656 2.213 1 95.06 313 ALA A N 1
ATOM 2365 C CA . ALA A 1 313 ? 11 -40.562 2.951 1 95.06 313 ALA A CA 1
ATOM 2366 C C . ALA A 1 313 ? 9.531 -40.281 2.654 1 95.06 313 ALA A C 1
ATOM 2368 O O . ALA A 1 313 ? 9.141 -39.094 2.557 1 95.06 313 ALA A O 1
ATOM 2369 N N . LEU A 1 314 ? 8.727 -41.312 2.518 1 94.12 314 LEU A N 1
ATOM 2370 C CA . LEU A 1 314 ? 7.301 -41.156 2.248 1 94.12 314 LEU A CA 1
ATOM 2371 C C . LEU A 1 314 ? 6.488 -41.281 3.533 1 94.12 314 LEU A C 1
ATOM 2373 O O . LEU A 1 314 ? 6.84 -42.062 4.426 1 94.12 314 LEU A O 1
ATOM 2377 N N . HIS A 1 315 ? 5.496 -40.438 3.588 1 91.69 315 HIS A N 1
ATOM 2378 C CA . HIS A 1 315 ? 4.539 -40.469 4.688 1 91.69 315 HIS A CA 1
ATOM 2379 C C . HIS A 1 315 ? 3.117 -40.688 4.176 1 91.69 315 HIS A C 1
ATOM 2381 O O . HIS A 1 315 ? 2.77 -40.25 3.086 1 91.69 315 HIS A O 1
ATOM 2387 N N . HIS A 1 316 ? 2.383 -41.469 4.891 1 87.12 316 HIS A N 1
ATOM 2388 C CA . HIS A 1 316 ? 0.971 -41.656 4.594 1 87.12 316 HIS A CA 1
ATOM 2389 C C . HIS A 1 316 ? 0.094 -41.281 5.781 1 87.12 316 HIS A C 1
ATOM 2391 O O . HIS A 1 316 ? 0.204 -41.875 6.855 1 87.12 316 HIS A O 1
ATOM 2397 N N . LYS A 1 317 ? -0.805 -40.281 5.582 1 76.94 317 LYS A N 1
ATOM 2398 C CA . LYS A 1 317 ? -1.698 -39.812 6.629 1 76.94 317 LYS A CA 1
ATOM 2399 C C . LYS A 1 317 ? -0.921 -39.469 7.895 1 76.94 317 LYS A C 1
ATOM 2401 O O . LYS A 1 317 ? -1.299 -39.875 8.992 1 76.94 317 LYS A O 1
ATOM 2406 N N . GLY A 1 318 ? 0.216 -38.906 7.719 1 77.12 318 GLY A N 1
ATOM 2407 C CA . GLY A 1 318 ? 0.994 -38.375 8.836 1 77.12 318 GLY A CA 1
ATOM 2408 C C . GLY A 1 318 ? 1.949 -39.406 9.422 1 77.12 318 GLY A C 1
ATOM 2409 O O . GLY A 1 318 ? 2.771 -39.062 10.281 1 77.12 318 GLY A O 1
ATOM 2410 N N . GLU A 1 319 ? 1.882 -40.594 8.938 1 83.38 319 GLU A N 1
ATOM 2411 C CA . GLU A 1 319 ? 2.73 -41.656 9.492 1 83.38 319 GLU A CA 1
ATOM 2412 C C . GLU A 1 319 ? 3.855 -42.031 8.523 1 83.38 319 GLU A C 1
ATOM 2414 O O . GLU A 1 319 ? 3.67 -42 7.305 1 83.38 319 GLU A O 1
ATOM 2419 N N . HIS A 1 320 ? 4.906 -42.344 9.133 1 87.5 320 HIS A N 1
ATOM 2420 C CA . HIS A 1 320 ? 6.047 -42.781 8.336 1 87.5 320 HIS A CA 1
ATOM 2421 C C . HIS A 1 320 ? 5.785 -44.156 7.699 1 87.5 320 HIS A C 1
ATOM 2423 O O . HIS A 1 320 ? 5.215 -45.031 8.328 1 87.5 320 HIS A O 1
ATOM 2429 N N . THR A 1 321 ? 6.297 -44.062 6.508 1 83.81 321 THR A N 1
ATOM 2430 C CA . THR A 1 321 ? 6.285 -45.375 5.824 1 83.81 321 THR A CA 1
ATOM 2431 C C . THR A 1 321 ? 7.699 -45.938 5.711 1 83.81 321 THR A C 1
ATOM 2433 O O . THR A 1 321 ? 8.68 -45.219 5.957 1 83.81 321 THR A O 1
ATOM 2436 N N . ASN A 1 322 ? 7.949 -47.188 5.621 1 85.75 322 ASN A N 1
ATOM 2437 C CA . ASN A 1 322 ? 9.266 -47.781 5.414 1 85.75 322 ASN A CA 1
ATOM 2438 C C . ASN A 1 322 ? 9.719 -47.625 3.961 1 85.75 322 ASN A C 1
ATOM 2440 O O . ASN A 1 322 ? 10.688 -48.281 3.543 1 85.75 322 ASN A O 1
ATOM 2444 N N . SER A 1 323 ? 9.039 -46.656 3.254 1 91.88 323 SER A N 1
ATOM 2445 C CA . SER A 1 323 ? 9.352 -46.5 1.84 1 91.88 323 SER A CA 1
ATOM 2446 C C . SER A 1 323 ? 9.992 -45.125 1.58 1 91.88 323 SER A C 1
ATOM 2448 O O . SER A 1 323 ? 9.805 -44.188 2.354 1 91.88 323 SER A O 1
ATOM 2450 N N . HIS A 1 324 ? 10.906 -45.062 0.635 1 95.69 324 HIS A N 1
ATOM 2451 C CA . HIS A 1 324 ? 11.492 -43.812 0.203 1 95.69 324 HIS A CA 1
ATOM 2452 C C . HIS A 1 324 ? 11.664 -43.75 -1.312 1 95.69 324 HIS A C 1
ATOM 2454 O O . HIS A 1 324 ? 11.656 -44.812 -1.969 1 95.69 324 HIS A O 1
ATOM 2460 N N . VAL A 1 325 ? 11.68 -42.625 -1.869 1 97 325 VAL A N 1
ATOM 2461 C CA . VAL A 1 325 ? 11.914 -42.406 -3.293 1 97 325 VAL A CA 1
ATOM 2462 C C . VAL A 1 325 ? 13.242 -41.656 -3.492 1 97 325 VAL A C 1
ATOM 2464 O O . VAL A 1 325 ? 13.508 -40.656 -2.834 1 97 325 VAL A O 1
ATOM 2467 N N . THR A 1 326 ? 14.078 -42.188 -4.359 1 97.62 326 THR A N 1
ATOM 2468 C CA . THR A 1 326 ? 15.336 -41.562 -4.699 1 97.62 326 THR A CA 1
ATOM 2469 C C . THR A 1 326 ? 15.148 -40.531 -5.824 1 97.62 326 THR A C 1
ATOM 2471 O O . THR A 1 326 ? 14.68 -40.906 -6.91 1 97.62 326 THR A O 1
ATOM 2474 N N . VAL A 1 327 ? 15.547 -39.344 -5.508 1 97.75 327 VAL A N 1
ATOM 2475 C CA . VAL A 1 327 ? 15.359 -38.25 -6.461 1 97.75 327 VAL A CA 1
ATOM 2476 C C . VAL A 1 327 ? 16.688 -37.562 -6.719 1 97.75 327 VAL A C 1
ATOM 2478 O O . VAL A 1 327 ? 17.484 -37.375 -5.797 1 97.75 327 VAL A O 1
ATOM 2481 N N . HIS A 1 328 ? 16.938 -37.25 -7.988 1 97.25 328 HIS A N 1
ATOM 2482 C CA . HIS A 1 328 ? 18.094 -36.438 -8.391 1 97.25 328 HIS A CA 1
ATOM 2483 C C . HIS A 1 328 ? 17.641 -35.094 -8.945 1 97.25 328 HIS A C 1
ATOM 2485 O O . HIS A 1 328 ? 16.688 -35.031 -9.734 1 97.25 328 HIS A O 1
ATOM 2491 N N . ALA A 1 329 ? 18.328 -34.062 -8.461 1 95.81 329 ALA A N 1
ATOM 2492 C CA . ALA A 1 329 ? 17.984 -32.719 -8.906 1 95.81 329 ALA A CA 1
ATOM 2493 C C . ALA A 1 329 ? 19.219 -31.984 -9.422 1 95.81 329 ALA A C 1
ATOM 2495 O O . ALA A 1 329 ? 20.281 -32.062 -8.812 1 95.81 329 ALA A O 1
ATOM 2496 N N . LYS A 1 330 ? 19.109 -31.359 -10.547 1 93.75 330 LYS A N 1
ATOM 2497 C CA . LYS A 1 330 ? 20.094 -30.438 -11.109 1 93.75 330 LYS A CA 1
ATOM 2498 C C . LYS A 1 330 ? 19.469 -29.078 -11.398 1 93.75 330 LYS A C 1
ATOM 2500 O O . LYS A 1 330 ? 18.359 -29 -11.945 1 93.75 330 LYS A O 1
ATOM 2505 N N . PHE A 1 331 ? 20.172 -28.078 -11 1 93.69 331 PHE A N 1
ATOM 2506 C CA . PHE A 1 331 ? 19.641 -26.75 -11.219 1 93.69 331 PHE A CA 1
ATOM 2507 C C . PHE A 1 331 ? 20.375 -26.062 -12.367 1 93.69 331 PHE A C 1
ATOM 2509 O O . PHE A 1 331 ? 21.609 -26.094 -12.438 1 93.69 331 PHE A O 1
ATOM 2516 N N . PHE A 1 332 ? 19.625 -25.5 -13.242 1 92.62 332 PHE A N 1
ATOM 2517 C CA . PHE A 1 332 ? 20.125 -24.703 -14.352 1 92.62 332 PHE A CA 1
ATOM 2518 C C . PHE A 1 332 ? 19.734 -23.25 -14.195 1 92.62 332 PHE A C 1
ATOM 2520 O O . PHE A 1 332 ? 18.547 -22.922 -14.133 1 92.62 332 PHE A O 1
ATOM 2527 N N . HIS A 1 333 ? 20.734 -22.344 -14.227 1 92.31 333 HIS A N 1
ATOM 2528 C CA . HIS A 1 333 ? 20.453 -20.906 -14.203 1 92.31 333 HIS A CA 1
ATOM 2529 C C . HIS A 1 333 ? 20 -20.406 -15.57 1 92.31 333 HIS A C 1
ATOM 2531 O O . HIS A 1 333 ? 20.484 -20.891 -16.594 1 92.31 333 HIS A O 1
ATOM 2537 N N . PHE A 1 334 ? 19.141 -19.438 -15.469 1 92 334 PHE A N 1
ATOM 2538 C CA . PHE A 1 334 ? 18.844 -18.719 -16.703 1 92 334 PHE A CA 1
ATOM 2539 C C . PHE A 1 334 ? 19.953 -17.75 -17.047 1 92 334 PHE A C 1
ATOM 2541 O O . PHE A 1 334 ? 20.453 -17.031 -16.172 1 92 334 PHE A O 1
ATOM 2548 N N . VAL A 1 335 ? 20.375 -17.766 -18.25 1 92.25 335 VAL A N 1
ATOM 2549 C CA . VAL A 1 335 ? 21.438 -16.859 -18.688 1 92.25 335 VAL A CA 1
ATOM 2550 C C . VAL A 1 335 ? 21.016 -16.172 -20 1 92.25 335 VAL A C 1
ATOM 2552 O O . VAL A 1 335 ? 20.203 -16.703 -20.75 1 92.25 335 VAL A O 1
ATOM 2555 N N . SER A 1 336 ? 21.594 -15.008 -20.203 1 92.06 336 SER A N 1
ATOM 2556 C CA . SER A 1 336 ? 21.312 -14.242 -21.406 1 92.06 336 SER A CA 1
ATOM 2557 C C . SER A 1 336 ? 22.406 -14.438 -22.453 1 92.06 336 SER A C 1
ATOM 2559 O O . SER A 1 336 ? 22.984 -13.469 -22.953 1 92.06 336 SER A O 1
ATOM 2561 N N . GLU A 1 337 ? 22.766 -15.625 -22.703 1 89.12 337 GLU A N 1
ATOM 2562 C CA . GLU A 1 337 ? 23.75 -15.969 -23.734 1 89.12 337 GLU A CA 1
ATOM 2563 C C . GLU A 1 337 ? 23.109 -16.781 -24.859 1 89.12 337 GLU A C 1
ATOM 2565 O O . GLU A 1 337 ? 22.594 -17.859 -24.625 1 89.12 337 GLU A O 1
ATOM 2570 N N . PRO A 1 338 ? 23.234 -16.25 -26.031 1 85.5 338 PRO A N 1
ATOM 2571 C CA . PRO A 1 338 ? 22.625 -16.938 -27.172 1 85.5 338 PRO A CA 1
ATOM 2572 C C . PRO A 1 338 ? 23.109 -18.375 -27.312 1 85.5 338 PRO A C 1
ATOM 2574 O O . PRO A 1 338 ? 22.344 -19.25 -27.734 1 85.5 338 PRO A O 1
ATOM 2577 N N . GLN A 1 339 ? 24.312 -18.609 -26.938 1 84.81 339 GLN A N 1
ATOM 2578 C CA . GLN A 1 339 ? 24.875 -19.938 -27.094 1 84.81 339 GLN A CA 1
ATOM 2579 C C . GLN A 1 339 ? 24.188 -20.938 -26.172 1 84.81 339 GLN A C 1
ATOM 2581 O O . GLN A 1 339 ? 24.203 -22.141 -26.438 1 84.81 339 GLN A O 1
ATOM 2586 N N . ALA A 1 340 ? 23.656 -20.438 -25.203 1 86.19 340 ALA A N 1
ATOM 2587 C CA . ALA A 1 340 ? 22.969 -21.297 -24.234 1 86.19 340 ALA A CA 1
ATOM 2588 C C . ALA A 1 340 ? 21.609 -21.734 -24.766 1 86.19 340 ALA A C 1
ATOM 2590 O O . ALA A 1 340 ? 21.031 -22.703 -24.266 1 86.19 340 ALA A O 1
ATOM 2591 N N . LEU A 1 341 ? 21.141 -20.953 -25.719 1 83.94 341 LEU A N 1
ATOM 2592 C CA . LEU A 1 341 ? 19.859 -21.297 -26.328 1 83.94 341 LEU A CA 1
ATOM 2593 C C . LEU A 1 341 ? 20.078 -22.297 -27.469 1 83.94 341 LEU A C 1
ATOM 2595 O O . LEU A 1 341 ? 19.969 -21.938 -28.641 1 83.94 341 LEU A O 1
ATOM 2599 N N . SER A 1 342 ? 20.672 -23.359 -27.172 1 76.5 342 SER A N 1
ATOM 2600 C CA . SER A 1 342 ? 20.969 -24.328 -28.234 1 76.5 342 SER A CA 1
ATOM 2601 C C . SER A 1 342 ? 20.391 -25.703 -27.891 1 76.5 342 SER A C 1
ATOM 2603 O O . SER A 1 342 ? 20.344 -26.094 -26.719 1 76.5 342 SER A O 1
ATOM 2605 N N . ALA A 1 343 ? 19.828 -26.234 -28.875 1 63.72 343 ALA A N 1
ATOM 2606 C CA . ALA A 1 343 ? 19.266 -27.562 -28.766 1 63.72 343 ALA A CA 1
ATOM 2607 C C . ALA A 1 343 ? 20.297 -28.562 -28.25 1 63.72 343 ALA A C 1
ATOM 2609 O O . ALA A 1 343 ? 19.953 -29.594 -27.672 1 63.72 343 ALA A O 1
ATOM 2610 N N . SER A 1 344 ? 21.469 -28.172 -28.516 1 60.25 344 SER A N 1
ATOM 2611 C CA . SER A 1 344 ? 22.531 -29.109 -28.172 1 60.25 344 SER A CA 1
ATOM 2612 C C . SER A 1 344 ? 22.609 -29.328 -26.656 1 60.25 344 SER A C 1
ATOM 2614 O O . SER A 1 344 ? 23.125 -30.344 -26.203 1 60.25 344 SER A O 1
ATOM 2616 N N . HIS A 1 345 ? 21.906 -28.484 -25.938 1 62.09 345 HIS A N 1
ATOM 2617 C CA . HIS A 1 345 ? 21.969 -28.578 -24.469 1 62.09 345 HIS A CA 1
ATOM 2618 C C . HIS A 1 345 ? 20.828 -29.438 -23.938 1 62.09 345 HIS A C 1
ATOM 2620 O O . HIS A 1 345 ? 20.781 -29.75 -22.75 1 62.09 345 HIS A O 1
ATOM 2626 N N . SER A 1 346 ? 20 -29.828 -24.938 1 64.62 346 SER A N 1
ATOM 2627 C CA . SER A 1 346 ? 18.906 -30.703 -24.516 1 64.62 346 SER A CA 1
ATOM 2628 C C . SER A 1 346 ? 19.375 -32.156 -24.344 1 64.62 346 SER A C 1
ATOM 2630 O O . SER A 1 346 ? 20.016 -32.719 -25.25 1 64.62 346 SER A O 1
ATOM 2632 N N . GLN A 1 347 ? 19.422 -32.625 -23.234 1 64.56 347 GLN A N 1
ATOM 2633 C CA . GLN A 1 347 ? 19.906 -34 -22.953 1 64.56 347 GLN A CA 1
ATOM 2634 C C . GLN A 1 347 ? 18.812 -35.031 -23.203 1 64.56 347 GLN A C 1
ATOM 2636 O O . GLN A 1 347 ? 19.062 -36.219 -23.125 1 64.56 347 GLN A O 1
ATOM 2641 N N . GLY A 1 348 ? 17.641 -34.531 -23.5 1 68.25 348 GLY A N 1
ATOM 2642 C CA . GLY A 1 348 ? 16.578 -35.5 -23.688 1 68.25 348 GLY A CA 1
ATOM 2643 C C . GLY A 1 348 ? 15.305 -34.875 -24.234 1 68.25 348 GLY A C 1
ATOM 2644 O O . GLY A 1 348 ? 15.164 -33.656 -24.281 1 68.25 348 GLY A O 1
ATOM 2645 N N . GLU A 1 349 ? 14.453 -35.781 -24.688 1 73.19 349 GLU A N 1
ATOM 2646 C CA . GLU A 1 349 ? 13.172 -35.375 -25.25 1 73.19 349 GLU A CA 1
ATOM 2647 C C . GLU A 1 349 ? 12.352 -34.594 -24.219 1 73.19 349 GLU A C 1
ATOM 2649 O O . GLU A 1 349 ? 12.227 -35.031 -23.062 1 73.19 349 GLU A O 1
ATOM 2654 N N . GLY A 1 350 ? 11.906 -33.406 -24.562 1 78.5 350 GLY A N 1
ATOM 2655 C CA . GLY A 1 350 ? 11.008 -32.656 -23.703 1 78.5 350 GLY A CA 1
ATOM 2656 C C . GLY A 1 350 ? 11.734 -31.734 -22.734 1 78.5 350 GLY A C 1
ATOM 2657 O O . GLY A 1 350 ? 11.102 -30.969 -22.016 1 78.5 350 GLY A O 1
ATOM 2658 N N . GLN A 1 351 ? 13.039 -31.922 -22.719 1 87 351 GLN A N 1
ATOM 2659 C CA . GLN A 1 351 ? 13.82 -31.094 -21.812 1 87 351 GLN A CA 1
ATOM 2660 C C . GLN A 1 351 ? 13.898 -29.656 -22.312 1 87 351 GLN A C 1
ATOM 2662 O O . GLN A 1 351 ? 14.008 -29.406 -23.516 1 87 351 GLN A O 1
ATOM 2667 N N . LEU A 1 352 ? 13.883 -28.812 -21.406 1 91.5 352 LEU A N 1
ATOM 2668 C CA . LEU A 1 352 ? 13.891 -27.391 -21.734 1 91.5 352 LEU A CA 1
ATOM 2669 C C . LEU A 1 352 ? 15.297 -26.938 -22.109 1 91.5 352 LEU A C 1
ATOM 2671 O O . LEU A 1 352 ? 16.281 -27.391 -21.516 1 91.5 352 LEU A O 1
ATOM 2675 N N . VAL A 1 353 ? 15.383 -26.062 -23.078 1 90.88 353 VAL A N 1
ATOM 2676 C CA . VAL A 1 353 ? 16.672 -25.469 -23.438 1 90.88 353 VAL A CA 1
ATOM 2677 C C . VAL A 1 353 ? 16.641 -23.969 -23.094 1 90.88 353 VAL A C 1
ATOM 2679 O O . VAL A 1 353 ? 17.672 -23.297 -23.203 1 90.88 353 VAL A O 1
ATOM 2682 N N . GLY A 1 354 ? 15.508 -23.516 -22.75 1 92.56 354 GLY A N 1
ATOM 2683 C CA . GLY A 1 354 ? 15.375 -22.125 -22.375 1 92.56 354 GLY A CA 1
ATOM 2684 C C . GLY A 1 354 ? 13.945 -21.719 -22.062 1 92.56 354 GLY A C 1
ATOM 2685 O O . GLY A 1 354 ? 13.086 -22.578 -21.859 1 92.56 354 GLY A O 1
ATOM 2686 N N . LEU A 1 355 ? 13.75 -20.422 -21.938 1 94.44 355 LEU A N 1
ATOM 2687 C CA . LEU A 1 355 ? 12.438 -19.844 -21.625 1 94.44 355 LEU A CA 1
ATOM 2688 C C . LEU A 1 355 ? 12.234 -18.516 -22.359 1 94.44 355 LEU A C 1
ATOM 2690 O O . LEU A 1 355 ? 13.125 -17.672 -22.359 1 94.44 355 LEU A O 1
ATOM 2694 N N . ALA A 1 356 ? 11.148 -18.438 -23.062 1 95 356 ALA A N 1
ATOM 2695 C CA . ALA A 1 356 ? 10.711 -17.156 -23.594 1 95 356 ALA A CA 1
ATOM 2696 C C . ALA A 1 356 ? 9.648 -16.531 -22.703 1 95 356 ALA A C 1
ATOM 2698 O O . ALA A 1 356 ? 8.68 -17.188 -22.328 1 95 356 ALA A O 1
ATOM 2699 N N . THR A 1 357 ? 9.852 -15.328 -22.344 1 96.94 357 THR A N 1
ATOM 2700 C CA . THR A 1 357 ? 8.883 -14.586 -21.547 1 96.94 357 THR A CA 1
ATOM 2701 C C . THR A 1 357 ? 8.391 -13.352 -22.297 1 96.94 357 THR A C 1
ATOM 2703 O O . THR A 1 357 ? 9.195 -12.57 -22.812 1 96.94 357 THR A O 1
ATOM 2706 N N . VAL A 1 358 ? 7.121 -13.195 -22.406 1 97.94 358 VAL A N 1
ATOM 2707 C CA . VAL A 1 358 ? 6.52 -12.023 -23.031 1 97.94 358 VAL A CA 1
ATOM 2708 C C . VAL A 1 358 ? 5.703 -11.25 -22 1 97.94 358 VAL A C 1
ATOM 2710 O O . VAL A 1 358 ? 4.738 -11.773 -21.453 1 97.94 358 VAL A O 1
ATOM 2713 N N . LEU A 1 359 ? 6.086 -10.047 -21.766 1 98.06 359 LEU A N 1
ATOM 2714 C CA . LEU A 1 359 ? 5.355 -9.148 -20.875 1 98.06 359 LEU A CA 1
ATOM 2715 C C . LEU A 1 359 ? 4.516 -8.164 -21.672 1 98.06 359 LEU A C 1
ATOM 2717 O O . LEU A 1 359 ? 5.02 -7.508 -22.594 1 98.06 359 LEU A O 1
ATOM 2721 N N . ILE A 1 360 ? 3.277 -8.055 -21.328 1 98.19 360 ILE A N 1
ATOM 2722 C CA . ILE A 1 360 ? 2.393 -7.035 -21.891 1 98.19 360 ILE A CA 1
ATOM 2723 C C . ILE A 1 360 ? 2.004 -6.039 -20.797 1 98.19 360 ILE A C 1
ATOM 2725 O O . ILE A 1 360 ? 1.25 -6.371 -19.875 1 98.19 360 ILE A O 1
ATOM 2729 N N . ALA A 1 361 ? 2.48 -4.855 -20.969 1 96.12 361 ALA A N 1
ATOM 2730 C CA . ALA A 1 361 ? 2.217 -3.855 -19.938 1 96.12 361 ALA A CA 1
ATOM 2731 C C . ALA A 1 361 ? 0.931 -3.09 -20.234 1 96.12 361 ALA A C 1
ATOM 2733 O O . ALA A 1 361 ? 0 -3.092 -19.422 1 96.12 361 ALA A O 1
ATOM 2734 N N . SER A 1 362 ? 0.903 -2.488 -21.438 1 94.81 362 SER A N 1
ATOM 2735 C CA . SER A 1 362 ? -0.219 -1.608 -21.734 1 94.81 362 SER A CA 1
ATOM 2736 C C . SER A 1 362 ? -0.353 -1.388 -23.25 1 94.81 362 SER A C 1
ATOM 2738 O O . SER A 1 362 ? 0.503 -1.818 -24.016 1 94.81 362 SER A O 1
ATOM 2740 N N . ALA A 1 363 ? -1.434 -0.83 -23.656 1 95.69 363 ALA A N 1
ATOM 2741 C CA . ALA A 1 363 ? -1.647 -0.288 -24.984 1 95.69 363 ALA A CA 1
ATOM 2742 C C . ALA A 1 363 ? -1.914 1.214 -24.938 1 95.69 363 ALA A C 1
ATOM 2744 O O . ALA A 1 363 ? -2.381 1.732 -23.922 1 95.69 363 ALA A O 1
ATOM 2745 N N . PHE A 1 364 ? -1.54 1.845 -26.016 1 93.38 364 PHE A N 1
ATOM 2746 C CA . PHE A 1 364 ? -1.703 3.293 -26.062 1 93.38 364 PHE A CA 1
ATOM 2747 C C . PHE A 1 364 ? -2.354 3.727 -27.375 1 93.38 364 PHE A C 1
ATOM 2749 O O . PHE A 1 364 ? -2.131 3.111 -28.422 1 93.38 364 PHE A O 1
ATOM 2756 N N . GLY A 1 365 ? -3.145 4.812 -27.25 1 90 365 GLY A N 1
ATOM 2757 C CA . GLY A 1 365 ? -3.633 5.492 -28.438 1 90 365 GLY A CA 1
ATOM 2758 C C . GLY A 1 365 ? -4.832 4.809 -29.078 1 90 365 GLY A C 1
ATOM 2759 O O . GLY A 1 365 ? -5.008 4.848 -30.297 1 90 365 GLY A O 1
ATOM 2760 N N . LEU A 1 366 ? -5.531 4.082 -28.266 1 91.69 366 LEU A N 1
ATOM 2761 C CA . LEU A 1 366 ? -6.727 3.447 -28.812 1 91.69 366 LEU A CA 1
ATOM 2762 C C . LEU A 1 366 ? -7.777 4.492 -29.172 1 91.69 366 LEU A C 1
ATOM 2764 O O . LEU A 1 366 ? -7.906 5.512 -28.5 1 91.69 366 LEU A O 1
ATOM 2768 N N . GLN A 1 367 ? -8.43 4.25 -30.266 1 85.94 367 GLN A N 1
ATOM 2769 C CA . GLN A 1 367 ? -9.469 5.16 -30.734 1 85.94 367 GLN A CA 1
ATOM 2770 C C . GLN A 1 367 ? -10.828 4.473 -30.766 1 85.94 367 GLN A C 1
ATOM 2772 O O . GLN A 1 367 ? -10.914 3.244 -30.781 1 85.94 367 GLN A O 1
ATOM 2777 N N . GLY A 1 368 ? -11.906 5.281 -30.734 1 85.5 368 GLY A N 1
ATOM 2778 C CA . GLY A 1 368 ? -13.258 4.75 -30.766 1 85.5 368 GLY A CA 1
ATOM 2779 C C . GLY A 1 368 ? -14.148 5.316 -29.672 1 85.5 368 GLY A C 1
ATOM 2780 O O . GLY A 1 368 ? -13.836 6.359 -29.094 1 85.5 368 GLY A O 1
ATOM 2781 N N . GLN A 1 369 ? -15.312 4.586 -29.547 1 85.62 369 GLN A N 1
ATOM 2782 C CA . GLN A 1 369 ? -16.234 4.988 -28.484 1 85.62 369 GLN A CA 1
ATOM 2783 C C . GLN A 1 369 ? -15.867 4.344 -27.156 1 85.62 369 GLN A C 1
ATOM 2785 O O . GLN A 1 369 ? -15.719 3.121 -27.078 1 85.62 369 GLN A O 1
ATOM 2790 N N . ARG A 1 370 ? -15.742 5.133 -26.281 1 83 370 ARG A N 1
ATOM 2791 C CA . ARG A 1 370 ? -15.242 4.754 -24.969 1 83 370 ARG A CA 1
ATOM 2792 C C . ARG A 1 370 ? -15.992 3.545 -24.422 1 83 370 ARG A C 1
ATOM 2794 O O . ARG A 1 370 ? -15.375 2.584 -23.953 1 83 370 ARG A O 1
ATOM 2801 N N . ASP A 1 371 ? -17.312 3.482 -24.469 1 85.88 371 ASP A N 1
ATOM 2802 C CA . ASP A 1 371 ? -18.141 2.467 -23.828 1 85.88 371 ASP A CA 1
ATOM 2803 C C . ASP A 1 371 ? -18.156 1.17 -24.641 1 85.88 371 ASP A C 1
ATOM 2805 O O . ASP A 1 371 ? -18.531 0.117 -24.125 1 85.88 371 ASP A O 1
ATOM 2809 N N . GLU A 1 372 ? -17.688 1.228 -25.797 1 91.81 372 GLU A N 1
ATOM 2810 C CA . GLU A 1 372 ? -17.719 0.063 -26.688 1 91.81 372 GLU A CA 1
ATOM 2811 C C . GLU A 1 372 ? -16.359 -0.621 -26.766 1 91.81 372 GLU A C 1
ATOM 2813 O O . GLU A 1 372 ? -16.25 -1.752 -27.234 1 91.81 372 GLU A O 1
ATOM 2818 N N . LEU A 1 373 ? -15.414 0.084 -26.312 1 93.06 373 LEU A N 1
ATOM 2819 C CA . LEU A 1 373 ? -14.062 -0.451 -26.422 1 93.06 373 LEU A CA 1
ATOM 2820 C C . LEU A 1 373 ? -13.875 -1.636 -25.484 1 93.06 373 LEU A C 1
ATOM 2822 O O . LEU A 1 373 ? -14.227 -1.562 -24.312 1 93.06 373 LEU A O 1
ATOM 2826 N N . LYS A 1 374 ? -13.328 -2.783 -26.016 1 96.19 374 LYS A N 1
ATOM 2827 C CA . LYS A 1 374 ? -12.977 -3.984 -25.266 1 96.19 374 LYS A CA 1
ATOM 2828 C C . LYS A 1 374 ? -11.594 -4.492 -25.641 1 96.19 374 LYS A C 1
ATOM 2830 O O . LYS A 1 374 ? -11.445 -5.609 -26.141 1 96.19 374 LYS A O 1
ATOM 2835 N N . PRO A 1 375 ? -10.648 -3.744 -25.297 1 96.94 375 PRO A N 1
ATOM 2836 C CA . PRO A 1 375 ? -9.297 -4.066 -25.781 1 96.94 375 PRO A CA 1
ATOM 2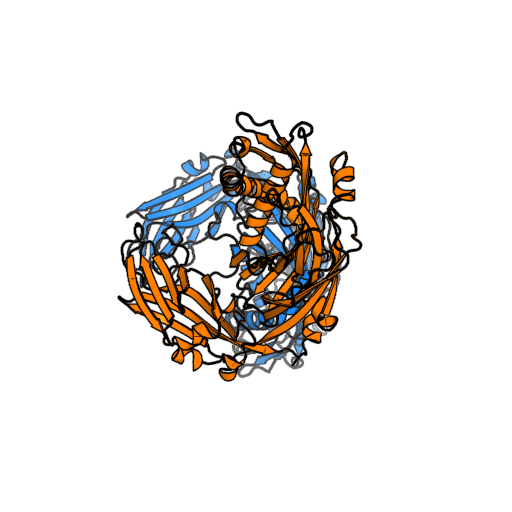837 C C . PRO A 1 375 ? -8.68 -5.25 -25.031 1 96.94 375 PRO A C 1
ATOM 2839 O O . PRO A 1 375 ? -8.945 -5.449 -23.844 1 96.94 375 PRO A O 1
ATOM 2842 N N . SER A 1 376 ? -7.875 -6.016 -25.672 1 98.12 376 SER A N 1
ATOM 2843 C CA . SER A 1 376 ? -6.996 -7.066 -25.172 1 98.12 376 SER A CA 1
ATOM 2844 C C . SER A 1 376 ? -5.832 -7.316 -26.125 1 98.12 376 SER A C 1
ATOM 2846 O O . SER A 1 376 ? -5.812 -6.793 -27.234 1 98.12 376 SER A O 1
ATOM 2848 N N . VAL A 1 377 ? -4.863 -8 -25.625 1 98.44 377 VAL A N 1
ATOM 2849 C CA . VAL A 1 377 ? -3.688 -8.266 -26.453 1 98.44 377 VAL A CA 1
ATOM 2850 C C . VAL A 1 377 ? -3.445 -9.773 -26.531 1 98.44 377 VAL A C 1
ATOM 2852 O O . VAL A 1 377 ? -3.424 -10.461 -25.516 1 98.44 377 VAL A O 1
ATOM 2855 N N . LYS A 1 378 ? -3.32 -10.258 -27.688 1 98.19 378 LYS A N 1
ATOM 2856 C CA . LYS A 1 378 ? -2.998 -11.656 -27.938 1 98.19 378 LYS A CA 1
ATOM 2857 C C . LYS A 1 378 ? -1.536 -11.82 -28.344 1 98.19 378 LYS A C 1
ATOM 2859 O O . LYS A 1 378 ? -1.011 -11.023 -29.125 1 98.19 378 LYS A O 1
ATOM 2864 N N . VAL A 1 379 ? -0.883 -12.836 -27.812 1 97.62 379 VAL A N 1
ATOM 2865 C CA . VAL A 1 379 ? 0.508 -13.141 -28.125 1 97.62 379 VAL A CA 1
ATOM 2866 C C . VAL A 1 379 ? 0.615 -14.57 -28.672 1 97.62 379 VAL A C 1
ATOM 2868 O O . VAL A 1 379 ? 0.029 -15.5 -28.109 1 97.62 379 VAL A O 1
ATOM 2871 N N . SER A 1 380 ? 1.338 -14.703 -29.75 1 95.44 380 SER A N 1
ATOM 2872 C CA . SER A 1 380 ? 1.539 -16.031 -30.328 1 95.44 380 SER A CA 1
ATOM 2873 C C . SER A 1 380 ? 3.002 -16.25 -30.703 1 95.44 380 SER A C 1
ATOM 2875 O O . SER A 1 380 ? 3.65 -15.359 -31.25 1 95.44 380 SER A O 1
ATOM 2877 N N . TRP A 1 381 ? 3.484 -17.406 -30.297 1 94.19 381 TRP A N 1
ATOM 2878 C CA . TRP A 1 381 ? 4.82 -17.828 -30.688 1 94.19 381 TRP A CA 1
ATOM 2879 C C . TRP A 1 381 ? 4.988 -19.328 -30.484 1 94.19 381 TRP A C 1
ATOM 2881 O O . TRP A 1 381 ? 4.52 -19.891 -29.5 1 94.19 381 TRP A O 1
ATOM 2891 N N . GLY A 1 382 ? 5.707 -19.984 -31.344 1 86.75 382 GLY A N 1
ATOM 2892 C CA . GLY A 1 382 ? 6.035 -21.391 -31.219 1 86.75 382 GLY A CA 1
ATOM 2893 C C . GLY A 1 382 ? 4.812 -22.281 -31.078 1 86.75 382 GLY A C 1
ATOM 2894 O O . GLY A 1 382 ? 4.789 -23.188 -30.25 1 86.75 382 GLY A O 1
ATOM 2895 N N . GLY A 1 383 ? 3.787 -21.969 -31.656 1 87.12 383 GLY A N 1
ATOM 2896 C CA . GLY A 1 383 ? 2.572 -22.766 -31.625 1 87.12 383 GLY A CA 1
ATOM 2897 C C . GLY A 1 383 ? 1.721 -22.516 -30.391 1 87.12 383 GLY A C 1
ATOM 2898 O O . GLY A 1 383 ? 0.679 -23.156 -30.219 1 87.12 383 GLY A O 1
ATOM 2899 N N . LYS A 1 384 ? 2.18 -21.656 -29.531 1 91.69 384 LYS A N 1
ATOM 2900 C CA . LYS A 1 384 ? 1.423 -21.328 -28.328 1 91.69 384 LYS A CA 1
ATOM 2901 C C . LYS A 1 384 ? 0.765 -19.953 -28.469 1 91.69 384 LYS A C 1
ATOM 2903 O O . LYS A 1 384 ? 1.286 -19.078 -29.141 1 91.69 384 LYS A O 1
ATOM 2908 N N . GLU A 1 385 ? -0.379 -19.828 -27.891 1 95.25 385 GLU A N 1
ATOM 2909 C CA . GLU A 1 385 ? -1.132 -18.578 -27.922 1 95.25 385 GLU A CA 1
ATOM 2910 C C . GLU A 1 385 ? -1.632 -18.203 -26.531 1 95.25 385 GLU A C 1
ATOM 2912 O O . GLU A 1 385 ? -2.078 -19.062 -25.781 1 95.25 385 GLU A O 1
ATOM 2917 N N . PHE A 1 386 ? -1.497 -16.953 -26.266 1 96.12 386 PHE A N 1
ATOM 2918 C CA . PHE A 1 386 ? -1.961 -16.406 -24.984 1 96.12 386 PHE A CA 1
ATOM 2919 C C . PHE A 1 386 ? -2.697 -15.086 -25.203 1 96.12 386 PHE A C 1
ATOM 2921 O O . PHE A 1 386 ? -2.537 -14.438 -26.234 1 96.12 386 PHE A O 1
ATOM 2928 N N . ARG A 1 387 ? -3.51 -14.719 -24.25 1 97.44 387 ARG A N 1
ATOM 2929 C CA . ARG A 1 387 ? -4.285 -13.484 -24.359 1 97.44 387 ARG A CA 1
ATOM 2930 C C . ARG A 1 387 ? -4.434 -12.812 -23 1 97.44 387 ARG A C 1
ATOM 2932 O O . ARG A 1 387 ? -4.641 -13.484 -21.984 1 97.44 387 ARG A O 1
ATOM 2939 N N . THR A 1 388 ? -4.332 -11.523 -22.984 1 96.88 388 THR A N 1
ATOM 2940 C CA . THR A 1 388 ? -4.566 -10.773 -21.766 1 96.88 388 THR A CA 1
ATOM 2941 C C . THR A 1 388 ? -6.055 -10.742 -21.422 1 96.88 388 THR A C 1
ATOM 2943 O O . THR A 1 388 ? -6.895 -11.094 -22.25 1 96.88 388 THR A O 1
ATOM 2946 N N . ALA A 1 389 ? -6.371 -10.375 -20.25 1 93.44 389 ALA A N 1
ATOM 2947 C CA . ALA A 1 389 ? -7.762 -10.109 -19.891 1 93.44 389 ALA A CA 1
ATOM 2948 C C . ALA A 1 389 ? -8.352 -9.008 -20.766 1 93.44 389 ALA A C 1
ATOM 2950 O O . ALA A 1 389 ? -7.641 -8.078 -21.172 1 93.44 389 ALA A O 1
ATOM 2951 N N . VAL A 1 390 ? -9.586 -9.125 -21.047 1 95.94 390 VAL A N 1
ATOM 2952 C CA . VAL A 1 390 ? -10.289 -8.109 -21.812 1 95.94 390 VAL A CA 1
ATOM 2953 C C . VAL A 1 390 ? -10.68 -6.945 -20.906 1 95.94 390 VAL A C 1
ATOM 2955 O O . VAL A 1 390 ? -11.273 -7.148 -19.844 1 95.94 390 VAL A O 1
ATOM 2958 N N . LYS A 1 391 ? -10.281 -5.789 -21.297 1 94.31 391 LYS A N 1
ATOM 2959 C CA . LYS A 1 391 ? -10.594 -4.602 -20.516 1 94.31 391 LYS A CA 1
ATOM 2960 C C . LYS A 1 391 ? -11.891 -3.949 -21 1 94.31 391 LYS A C 1
ATOM 2962 O O . LYS A 1 391 ? -12.281 -4.121 -22.156 1 94.31 391 LYS A O 1
ATOM 2967 N N . SER A 1 392 ? -12.586 -3.299 -20.109 1 92.81 392 SER A N 1
ATOM 2968 C CA . SER A 1 392 ? -13.773 -2.516 -20.406 1 92.81 392 SER A CA 1
ATOM 2969 C C . SER A 1 392 ? -13.773 -1.191 -19.656 1 92.81 392 SER A C 1
ATOM 2971 O O . SER A 1 392 ? -13.078 -1.049 -18.641 1 92.81 392 SER A O 1
ATOM 2973 N N . TYR A 1 393 ? -14.523 -0.278 -20.219 1 86.31 393 TYR A N 1
ATOM 2974 C CA . TYR A 1 393 ? -14.562 1.043 -19.609 1 86.31 393 TYR A CA 1
ATOM 2975 C C . TYR A 1 393 ? -15.375 1.019 -18.312 1 86.31 393 TYR A C 1
ATOM 2977 O O . TYR A 1 393 ? -16.438 0.402 -18.25 1 86.31 393 TYR A O 1
ATOM 2985 N N . SER A 1 394 ? -14.789 1.595 -17.281 1 80.94 394 SER A N 1
ATOM 2986 C CA . SER A 1 394 ? -15.453 2.008 -16.062 1 80.94 394 SER A CA 1
ATOM 2987 C C . SER A 1 394 ? -14.945 3.367 -15.586 1 80.94 394 SER A C 1
ATOM 2989 O O . SER A 1 394 ? -13.805 3.742 -15.875 1 80.94 394 SER A O 1
ATOM 2991 N N . PRO A 1 395 ? -15.836 4.172 -15.055 1 72.38 395 PRO A N 1
ATOM 2992 C CA . PRO A 1 395 ? -15.359 5.48 -14.594 1 72.38 395 PRO A CA 1
ATOM 2993 C C . PRO A 1 395 ? -14.062 5.387 -13.789 1 72.38 395 PRO A C 1
ATOM 2995 O O . PRO A 1 395 ? -13.945 4.551 -12.891 1 72.38 395 PRO A O 1
ATOM 2998 N N . GLY A 1 396 ? -13.102 6.125 -14.234 1 74.25 396 GLY A N 1
ATOM 2999 C CA . GLY A 1 396 ? -11.805 6.117 -13.57 1 74.25 396 GLY A CA 1
ATOM 3000 C C . GLY A 1 396 ? -10.742 5.359 -14.352 1 74.25 396 GLY A C 1
ATOM 3001 O O . GLY A 1 396 ? -9.555 5.445 -14.031 1 74.25 396 GLY A O 1
ATOM 3002 N N . THR A 1 397 ? -11.211 4.676 -15.297 1 80.62 397 THR A N 1
ATOM 3003 C CA . THR A 1 397 ? -10.266 3.912 -16.094 1 80.62 397 THR A CA 1
ATOM 3004 C C . THR A 1 397 ? -9.969 4.629 -17.406 1 80.62 397 THR A C 1
ATOM 3006 O O . THR A 1 397 ? -10.867 5.234 -18.016 1 80.62 397 THR A O 1
ATOM 3009 N N . ASP A 1 398 ? -8.75 4.617 -17.766 1 84.44 398 ASP A N 1
ATOM 3010 C CA . ASP A 1 398 ? -8.367 5.102 -19.094 1 84.44 398 ASP A CA 1
ATOM 3011 C C . ASP A 1 398 ? -8.422 3.98 -20.125 1 84.44 398 ASP A C 1
ATOM 3013 O O . ASP A 1 398 ? -7.41 3.334 -20.406 1 84.44 398 ASP A O 1
ATOM 3017 N N . ILE A 1 399 ? -9.555 3.797 -20.797 1 88.88 399 ILE A N 1
ATOM 3018 C CA . ILE A 1 399 ? -9.781 2.678 -21.703 1 88.88 399 ILE A CA 1
ATOM 3019 C C . ILE A 1 399 ? -9.023 2.91 -23 1 88.88 399 ILE A C 1
ATOM 3021 O O . ILE A 1 399 ? -8.859 1.989 -23.812 1 88.88 399 ILE A O 1
ATOM 3025 N N . PHE A 1 400 ? -8.578 4.18 -23.281 1 88.06 400 PHE A N 1
ATOM 3026 C CA . PHE A 1 400 ? -7.828 4.488 -24.484 1 88.06 400 PHE A CA 1
ATOM 3027 C C . PHE A 1 400 ? -6.359 4.113 -24.328 1 88.06 400 PHE A C 1
ATOM 3029 O O . PHE A 1 400 ? -5.633 4.004 -25.328 1 88.06 400 PHE A O 1
ATOM 3036 N N . ASN A 1 401 ? -5.934 3.998 -23.156 1 90 401 ASN A N 1
ATOM 3037 C CA . ASN A 1 401 ? -4.59 3.562 -22.797 1 90 401 ASN A CA 1
ATOM 3038 C C . ASN A 1 401 ? -4.617 2.502 -21.703 1 90 401 ASN A C 1
ATOM 3040 O O . ASN A 1 401 ? -4.047 2.697 -20.625 1 90 401 ASN A O 1
ATOM 3044 N N . PRO A 1 402 ? -5.203 1.346 -21.984 1 92.44 402 PRO A N 1
ATOM 3045 C CA . PRO A 1 402 ? -5.414 0.33 -20.953 1 92.44 402 PRO A CA 1
ATOM 3046 C C . PRO A 1 402 ? -4.113 -0.323 -20.484 1 92.44 402 PRO A C 1
ATOM 3048 O O . PRO A 1 402 ? -3.209 -0.545 -21.297 1 92.44 402 PRO A O 1
ATOM 3051 N N . GLY A 1 403 ? -4.027 -0.592 -19.219 1 91.5 403 GLY A N 1
ATOM 3052 C CA . GLY A 1 403 ? -2.959 -1.409 -18.656 1 91.5 403 GLY A CA 1
ATOM 3053 C C . GLY A 1 403 ? -3.338 -2.871 -18.516 1 91.5 403 GLY A C 1
ATOM 3054 O O . GLY A 1 403 ? -4.469 -3.193 -18.141 1 91.5 403 GLY A O 1
ATOM 3055 N N . PHE A 1 404 ? -2.432 -3.791 -18.812 1 94.44 404 PHE A N 1
ATOM 3056 C CA . PHE A 1 404 ? -2.699 -5.223 -18.734 1 94.44 404 PHE A CA 1
ATOM 3057 C C . PHE A 1 404 ? -1.819 -5.875 -17.672 1 94.44 404 PHE A C 1
ATOM 3059 O O . PHE A 1 404 ? -2.291 -6.703 -16.891 1 94.44 404 PHE A O 1
ATOM 3066 N N . ASP A 1 405 ? -0.558 -5.543 -17.656 1 93.81 405 ASP A N 1
ATOM 3067 C CA . ASP A 1 405 ? 0.435 -6.047 -16.703 1 93.81 405 ASP A CA 1
ATOM 3068 C C . ASP A 1 405 ? 0.353 -7.566 -16.578 1 93.81 405 ASP A C 1
ATOM 3070 O O . ASP A 1 405 ? 0.218 -8.094 -15.477 1 93.81 405 ASP A O 1
ATOM 3074 N N . GLN A 1 406 ? 0.545 -8.266 -17.688 1 95 406 GLN A N 1
ATOM 3075 C CA . GLN A 1 406 ? 0.477 -9.719 -17.719 1 95 406 GLN A CA 1
ATOM 3076 C C . GLN A 1 406 ? 1.716 -10.32 -18.375 1 95 406 GLN A C 1
ATOM 3078 O O . GLN A 1 406 ? 2.275 -9.734 -19.297 1 95 406 GLN A O 1
ATOM 3083 N N . ALA A 1 407 ? 2.072 -11.43 -17.859 1 95.81 407 ALA A N 1
ATOM 3084 C CA . ALA A 1 407 ? 3.25 -12.133 -18.359 1 95.81 407 ALA A CA 1
ATOM 3085 C C . ALA A 1 407 ? 2.877 -13.5 -18.938 1 95.81 407 ALA A C 1
ATOM 3087 O O . ALA A 1 407 ? 2.02 -14.188 -18.375 1 95.81 407 ALA A O 1
ATOM 3088 N N . PHE A 1 408 ? 3.529 -13.844 -19.953 1 95.75 408 PHE A N 1
ATOM 3089 C CA . PHE A 1 408 ? 3.379 -15.156 -20.578 1 95.75 408 PHE A CA 1
ATOM 3090 C C . PHE A 1 408 ? 4.727 -15.852 -20.703 1 95.75 408 PHE A C 1
ATOM 3092 O O . PHE A 1 408 ? 5.684 -15.273 -21.219 1 95.75 408 PHE A O 1
ATOM 3099 N N . ARG A 1 409 ? 4.746 -17.078 -20.25 1 94.38 409 ARG A N 1
ATOM 3100 C CA . ARG A 1 409 ? 5.961 -17.891 -20.281 1 94.38 409 ARG A CA 1
ATOM 3101 C C . ARG A 1 409 ? 5.832 -19.031 -21.281 1 94.38 409 ARG A C 1
ATOM 3103 O O . ARG A 1 409 ? 4.855 -19.781 -21.266 1 94.38 409 ARG A O 1
ATOM 3110 N N . ILE A 1 410 ? 6.828 -19.141 -22.094 1 93.25 410 ILE A N 1
ATOM 3111 C CA . ILE A 1 410 ? 6.832 -20.172 -23.125 1 93.25 410 ILE A CA 1
ATOM 3112 C C . ILE A 1 410 ? 8.109 -21 -23.016 1 93.25 410 ILE A C 1
ATOM 3114 O O . ILE A 1 410 ? 9.164 -20.594 -23.516 1 93.25 410 ILE A O 1
ATOM 3118 N N . PRO A 1 411 ? 7.988 -22.141 -22.406 1 91.31 411 PRO A N 1
ATOM 3119 C CA . PRO A 1 411 ? 9.164 -23.016 -22.375 1 91.31 411 PRO A CA 1
ATOM 3120 C C . PRO A 1 411 ? 9.695 -23.344 -23.766 1 91.31 411 PRO A C 1
ATOM 3122 O O . PRO A 1 411 ? 8.922 -23.609 -24.688 1 91.31 411 PRO A O 1
ATOM 3125 N N . ILE A 1 412 ? 10.969 -23.266 -23.922 1 90.62 412 ILE A N 1
ATOM 3126 C CA . ILE A 1 412 ? 11.602 -23.5 -25.203 1 90.62 412 ILE A CA 1
ATOM 3127 C C . ILE A 1 412 ? 12.219 -24.906 -25.219 1 90.62 412 ILE A C 1
ATOM 3129 O O . ILE A 1 412 ? 13.008 -25.25 -24.328 1 90.62 412 ILE A O 1
ATOM 3133 N N . THR A 1 413 ? 11.797 -25.609 -26.141 1 86.88 413 THR A N 1
ATOM 3134 C CA . THR A 1 413 ? 12.43 -26.906 -26.422 1 86.88 413 THR A CA 1
ATOM 3135 C C . THR A 1 413 ? 13.25 -26.844 -27.703 1 86.88 413 THR A C 1
ATOM 3137 O O . THR A 1 413 ? 13.203 -25.859 -28.438 1 86.88 413 THR A O 1
ATOM 3140 N N . ALA A 1 414 ? 14.016 -27.906 -27.859 1 79.5 414 ALA A N 1
ATOM 3141 C CA . ALA A 1 414 ? 14.836 -27.953 -29.062 1 79.5 414 ALA A CA 1
ATOM 3142 C C . ALA A 1 414 ? 13.977 -27.797 -30.328 1 79.5 414 ALA A C 1
ATOM 3144 O O . ALA A 1 414 ? 14.383 -27.125 -31.281 1 79.5 414 ALA A O 1
ATOM 3145 N N . ASP A 1 415 ? 12.82 -28.266 -30.297 1 77.12 415 ASP A N 1
ATOM 3146 C CA . ASP A 1 415 ? 11.922 -28.234 -31.453 1 77.12 415 ASP A CA 1
ATOM 3147 C C . ASP A 1 415 ? 11.375 -26.828 -31.688 1 77.12 415 ASP A C 1
ATOM 3149 O O . ASP A 1 415 ? 11.109 -26.453 -32.812 1 77.12 415 ASP A O 1
ATOM 3153 N N . THR A 1 416 ? 11.211 -26.047 -30.719 1 79.62 416 THR A N 1
ATOM 3154 C CA . THR A 1 416 ? 10.625 -24.719 -30.812 1 79.62 416 THR A CA 1
ATOM 3155 C C . THR A 1 416 ? 11.602 -23.734 -31.469 1 79.62 416 THR A C 1
ATOM 3157 O O . THR A 1 416 ? 11.188 -22.781 -32.125 1 79.62 416 THR A O 1
ATOM 3160 N N . LEU A 1 417 ? 12.883 -23.875 -31.266 1 77.19 417 LEU A N 1
ATOM 3161 C CA . LEU A 1 417 ? 13.891 -22.938 -31.75 1 77.19 417 LEU A CA 1
ATOM 3162 C C . LEU A 1 417 ? 14.016 -23.031 -33.281 1 77.19 417 LEU A C 1
ATOM 3164 O O . LEU A 1 417 ? 14.352 -22.047 -33.938 1 77.19 417 LEU A O 1
ATOM 3168 N N . ASP A 1 418 ? 13.719 -24.047 -33.812 1 70.75 418 ASP A N 1
ATOM 3169 C CA . ASP A 1 418 ? 13.961 -24.297 -35.25 1 70.75 418 ASP A CA 1
ATOM 3170 C C . ASP A 1 418 ? 12.891 -23.625 -36.094 1 70.75 418 ASP A C 1
ATOM 3172 O O . ASP A 1 418 ? 13.086 -23.438 -37.312 1 70.75 418 ASP A O 1
ATOM 3176 N N . SER A 1 419 ? 11.922 -23.156 -35.562 1 67.19 419 SER A N 1
ATOM 3177 C CA . SER A 1 419 ? 10.836 -22.641 -36.375 1 67.19 419 SER A CA 1
ATOM 3178 C C . SER A 1 419 ? 11.148 -21.25 -36.906 1 67.19 419 SER A C 1
ATOM 3180 O O . SER A 1 419 ? 10.688 -20.859 -37.969 1 67.19 419 SER A O 1
ATOM 3182 N N . GLY A 1 420 ? 12.008 -20.547 -36.344 1 71.19 420 GLY A N 1
ATOM 3183 C CA . GLY A 1 420 ? 12.352 -19.188 -36.75 1 71.19 420 GLY A CA 1
ATOM 3184 C C . GLY A 1 420 ? 11.148 -18.266 -36.812 1 71.19 420 GLY A C 1
ATOM 3185 O O . GLY A 1 420 ? 11.203 -17.234 -37.469 1 71.19 420 GLY A O 1
ATOM 3186 N N . GLU A 1 421 ? 10.102 -18.641 -36.406 1 87.81 421 GLU A N 1
ATOM 3187 C CA . GLU A 1 421 ? 8.883 -17.844 -36.469 1 87.81 421 GLU A CA 1
ATOM 3188 C C . GLU A 1 421 ? 8.984 -16.594 -35.594 1 87.81 421 GLU A C 1
ATOM 3190 O O . GLU A 1 421 ? 9.633 -16.609 -34.562 1 87.81 421 GLU A O 1
ATOM 3195 N N . PRO A 1 422 ? 8.445 -15.57 -36.094 1 95 422 PRO A N 1
ATOM 3196 C CA . PRO A 1 422 ? 8.445 -14.352 -35.281 1 95 422 PRO A CA 1
ATOM 3197 C C . PRO A 1 422 ? 7.406 -14.391 -34.156 1 95 422 PRO A C 1
ATOM 3199 O O . PRO A 1 422 ? 6.457 -15.172 -34.219 1 95 422 PRO A O 1
ATOM 3202 N N . PHE A 1 423 ? 7.648 -13.656 -33.125 1 96.44 423 PHE A N 1
ATOM 3203 C CA . PHE A 1 423 ? 6.613 -13.391 -32.125 1 96.44 423 PHE A CA 1
ATOM 3204 C C . PHE A 1 423 ? 5.523 -12.5 -32.719 1 96.44 423 PHE A C 1
ATOM 3206 O O . PHE A 1 423 ? 5.816 -11.492 -33.344 1 96.44 423 PHE A O 1
ATOM 3213 N N . LYS A 1 424 ? 4.359 -12.852 -32.469 1 97.69 424 LYS A N 1
ATOM 3214 C CA . LYS A 1 424 ? 3.238 -12.062 -32.969 1 97.69 424 LYS A CA 1
ATOM 3215 C C . LYS A 1 424 ? 2.443 -11.445 -31.828 1 97.69 424 LYS A C 1
ATOM 3217 O O . LYS A 1 424 ? 2.016 -12.156 -30.922 1 97.69 424 LYS A O 1
ATOM 3222 N N . ILE A 1 425 ? 2.256 -10.172 -31.828 1 98.19 425 ILE A N 1
ATOM 3223 C CA . ILE A 1 425 ? 1.439 -9.43 -30.875 1 98.19 425 ILE A CA 1
ATOM 3224 C C . ILE A 1 425 ? 0.26 -8.781 -31.594 1 98.19 425 ILE A C 1
ATOM 3226 O O . ILE A 1 425 ? 0.45 -7.957 -32.5 1 98.19 425 ILE A O 1
ATOM 3230 N N . SER A 1 426 ? -0.911 -9.141 -31.188 1 98.25 426 SER A N 1
ATOM 3231 C CA . SER A 1 426 ? -2.125 -8.648 -31.828 1 98.25 426 SER A CA 1
ATOM 3232 C C . SER A 1 426 ? -2.996 -7.879 -30.844 1 98.25 426 SER A C 1
ATOM 3234 O O . SER A 1 426 ? -3.277 -8.359 -29.734 1 98.25 426 SER A O 1
ATOM 3236 N N . LEU A 1 427 ? -3.318 -6.711 -31.219 1 98.19 427 LEU A N 1
ATOM 3237 C CA . LEU A 1 427 ? -4.285 -5.93 -30.469 1 98.19 427 LEU A CA 1
ATOM 3238 C C . LEU A 1 427 ? -5.711 -6.262 -30.891 1 98.19 427 LEU A C 1
ATOM 3240 O O . LEU A 1 427 ? -6.023 -6.25 -32.094 1 98.19 427 LEU A O 1
ATOM 3244 N N . LEU A 1 428 ? -6.504 -6.559 -29.891 1 97.75 428 LEU A N 1
ATOM 3245 C CA . LEU A 1 428 ? -7.887 -6.926 -30.188 1 97.75 428 LEU A CA 1
ATOM 3246 C C . LEU A 1 428 ? -8.859 -5.934 -29.547 1 97.75 428 LEU A C 1
ATOM 3248 O O . LEU A 1 428 ? -8.555 -5.336 -28.516 1 97.75 428 LEU A O 1
ATOM 3252 N N . ASN A 1 429 ? -9.961 -5.762 -30.172 1 96.5 429 ASN A N 1
ATOM 3253 C CA . ASN A 1 429 ? -11.18 -5.195 -29.609 1 96.5 429 ASN A CA 1
ATOM 3254 C C . ASN A 1 429 ? -12.32 -6.203 -29.625 1 96.5 429 ASN A C 1
ATOM 3256 O O . ASN A 1 429 ? -12.953 -6.43 -30.656 1 96.5 429 ASN A O 1
ATOM 3260 N N . GLY A 1 430 ? -12.602 -6.707 -28.469 1 95.31 430 GLY A N 1
ATOM 3261 C CA . GLY A 1 430 ? -13.414 -7.91 -28.484 1 95.31 430 GLY A CA 1
ATOM 3262 C C . GLY A 1 430 ? -12.742 -9.078 -29.172 1 95.31 430 GLY A C 1
ATOM 3263 O O . GLY A 1 430 ? -11.641 -9.477 -28.797 1 95.31 430 GLY A O 1
ATOM 3264 N N . GLU A 1 431 ? -13.367 -9.516 -30.203 1 95.69 431 GLU A N 1
ATOM 3265 C CA . GLU A 1 431 ? -12.805 -10.641 -30.922 1 95.69 431 GLU A CA 1
ATOM 3266 C C . GLU A 1 431 ? -12.164 -10.188 -32.25 1 95.69 431 GLU A C 1
ATOM 3268 O O . GLU A 1 431 ? -11.578 -11 -32.969 1 95.69 431 GLU A O 1
ATOM 3273 N N . THR A 1 432 ? -12.18 -8.914 -32.469 1 95.44 432 THR A N 1
ATOM 3274 C CA . THR A 1 432 ? -11.68 -8.391 -33.719 1 95.44 432 THR A CA 1
ATOM 3275 C C . THR A 1 432 ? -10.234 -7.902 -33.562 1 95.44 432 THR A C 1
ATOM 3277 O O . THR A 1 432 ? -9.938 -7.105 -32.688 1 95.44 432 THR A O 1
ATOM 3280 N N . GLU A 1 433 ? -9.375 -8.32 -34.406 1 96.31 433 GLU A N 1
ATOM 3281 C CA . GLU A 1 433 ? -7.988 -7.852 -34.438 1 96.31 433 GLU A CA 1
ATOM 3282 C C . GLU A 1 433 ? -7.887 -6.477 -35.062 1 96.31 433 GLU A C 1
ATOM 3284 O O . GLU A 1 433 ? -8.266 -6.301 -36.219 1 96.31 433 GLU A O 1
ATOM 3289 N N . THR A 1 434 ? -7.418 -5.496 -34.438 1 95.5 434 THR A N 1
ATOM 3290 C CA . THR A 1 434 ? -7.367 -4.121 -34.938 1 95.5 434 THR A CA 1
ATOM 3291 C C . THR A 1 434 ? -5.938 -3.729 -35.281 1 95.5 434 THR A C 1
ATOM 3293 O O . THR A 1 434 ? -5.715 -2.715 -35.938 1 95.5 434 THR A O 1
ATOM 3296 N N . GLY A 1 435 ? -5.012 -4.527 -34.844 1 96.31 435 GLY A N 1
ATOM 3297 C CA . GLY A 1 435 ? -3.613 -4.277 -35.156 1 96.31 435 GLY A CA 1
ATOM 3298 C C . GLY A 1 435 ? -2.709 -5.449 -34.812 1 96.31 435 GLY A C 1
ATOM 3299 O O . GLY A 1 435 ? -3.059 -6.297 -34 1 96.31 435 GLY A O 1
ATOM 3300 N N . VAL A 1 436 ? -1.597 -5.414 -35.531 1 97.12 436 VAL A N 1
ATOM 3301 C CA . VAL A 1 436 ? -0.686 -6.535 -35.344 1 97.12 436 VAL A CA 1
ATOM 3302 C C . VAL A 1 436 ? 0.751 -6.086 -35.594 1 97.12 436 VAL A C 1
ATOM 3304 O O . VAL A 1 436 ? 0.994 -5.188 -36.375 1 97.12 436 VAL A O 1
ATOM 3307 N N . VAL A 1 437 ? 1.629 -6.633 -34.875 1 97.81 437 VAL A N 1
ATOM 3308 C CA . VAL A 1 437 ? 3.055 -6.449 -35.125 1 97.81 437 VAL A CA 1
ATOM 3309 C C . VAL A 1 437 ? 3.783 -7.781 -34.969 1 97.81 437 VAL A C 1
ATOM 3311 O O . VAL A 1 437 ? 3.416 -8.602 -34.125 1 97.81 437 VAL A O 1
ATOM 3314 N N . GLU A 1 438 ? 4.691 -8.023 -35.812 1 97.31 438 GLU A N 1
ATOM 3315 C CA . GLU A 1 438 ? 5.547 -9.203 -35.719 1 97.31 438 GLU A CA 1
ATOM 3316 C C . GLU A 1 438 ? 6.977 -8.82 -35.344 1 97.31 438 GLU A C 1
ATOM 3318 O O . GLU A 1 438 ? 7.562 -7.914 -35.938 1 97.31 438 GLU A O 1
ATOM 3323 N N . ILE A 1 439 ? 7.453 -9.43 -34.406 1 97.12 439 ILE A N 1
ATOM 3324 C CA . ILE A 1 439 ? 8.812 -9.188 -33.938 1 97.12 439 ILE A CA 1
ATOM 3325 C C . ILE A 1 439 ? 9.695 -10.391 -34.25 1 97.12 439 ILE A C 1
ATOM 3327 O O . ILE A 1 439 ? 9.547 -11.453 -33.656 1 97.12 439 ILE A O 1
ATOM 3331 N N . PRO A 1 440 ? 10.594 -10.18 -35.125 1 94.94 440 PRO A N 1
ATOM 3332 C CA . PRO A 1 440 ? 11.453 -11.305 -35.469 1 94.94 440 PRO A CA 1
ATOM 3333 C C . PRO A 1 440 ? 12.219 -11.875 -34.281 1 94.94 440 PRO A C 1
ATOM 3335 O O . PRO A 1 440 ? 12.672 -11.125 -33.438 1 94.94 440 PRO A O 1
ATOM 3338 N N . PHE A 1 441 ? 12.352 -13.164 -34.375 1 92.5 441 PHE A N 1
ATOM 3339 C CA . PHE A 1 441 ? 13.125 -13.859 -33.344 1 92.5 441 PHE A CA 1
ATOM 3340 C C . PHE A 1 441 ? 14.539 -13.297 -33.281 1 92.5 441 PHE A C 1
ATOM 3342 O O . PHE A 1 441 ? 15.094 -13.148 -32.188 1 92.5 441 PHE A O 1
ATOM 3349 N N . SER A 1 442 ? 15.086 -12.953 -34.344 1 91.31 442 SER A N 1
ATOM 3350 C CA . SER A 1 442 ? 16.453 -12.43 -34.438 1 91.31 442 SER A CA 1
ATOM 3351 C C . SER A 1 442 ? 16.578 -11.094 -33.719 1 91.31 442 SER A C 1
ATOM 3353 O O . SER A 1 442 ? 17.625 -10.789 -33.156 1 91.31 442 SER A O 1
ATOM 3355 N N . ASP A 1 443 ? 15.547 -10.312 -33.75 1 94.5 443 ASP A N 1
ATOM 3356 C CA . ASP A 1 443 ? 15.578 -9.031 -33.062 1 94.5 443 ASP A CA 1
ATOM 3357 C C . ASP A 1 443 ? 15.742 -9.234 -31.547 1 94.5 443 ASP A C 1
ATOM 3359 O O . ASP A 1 443 ? 16.469 -8.492 -30.891 1 94.5 443 ASP A O 1
ATOM 3363 N N . VAL A 1 444 ? 15.094 -10.219 -31.047 1 94.69 444 VAL A N 1
ATOM 3364 C CA . VAL A 1 444 ? 15.188 -10.516 -29.625 1 94.69 444 VAL A CA 1
ATOM 3365 C C . VAL A 1 444 ? 16.562 -11.086 -29.312 1 94.69 444 VAL A C 1
ATOM 3367 O O . VAL A 1 444 ? 17.203 -10.672 -28.328 1 94.69 444 VAL A O 1
ATOM 3370 N N . GLN A 1 445 ? 17 -11.961 -30.125 1 90.12 445 GLN A N 1
ATOM 3371 C CA . GLN A 1 445 ? 18.297 -12.602 -29.938 1 90.12 445 GLN A CA 1
ATOM 3372 C C . GLN A 1 445 ? 19.438 -11.578 -29.969 1 90.12 445 GLN A C 1
ATOM 3374 O O . GLN A 1 445 ? 20.438 -11.742 -29.266 1 90.12 445 GLN A O 1
ATOM 3379 N N . ASN A 1 446 ? 19.234 -10.555 -30.703 1 91.44 446 ASN A N 1
ATOM 3380 C CA . ASN A 1 446 ? 20.297 -9.555 -30.875 1 91.44 446 ASN A CA 1
ATOM 3381 C C . ASN A 1 446 ? 20.141 -8.406 -29.891 1 91.44 446 ASN A C 1
ATOM 3383 O O . ASN A 1 446 ? 21 -7.523 -29.828 1 91.44 446 ASN A O 1
ATOM 3387 N N . GLY A 1 447 ? 19.047 -8.445 -29.25 1 94 447 GLY A N 1
ATOM 3388 C CA . GLY A 1 447 ? 18.844 -7.387 -28.281 1 94 447 GLY A CA 1
ATOM 3389 C C . GLY A 1 447 ? 19.766 -7.488 -27.078 1 94 447 GLY A C 1
ATOM 3390 O O . GLY A 1 447 ? 20.359 -8.547 -26.844 1 94 447 GLY A O 1
ATOM 3391 N N . GLN A 1 448 ? 19.906 -6.406 -26.344 1 93.81 448 GLN A N 1
ATOM 3392 C CA . GLN A 1 448 ? 20.688 -6.43 -25.109 1 93.81 448 GLN A CA 1
ATOM 3393 C C . GLN A 1 448 ? 20.125 -7.438 -24.125 1 93.81 448 GLN A C 1
ATOM 3395 O O . GLN A 1 448 ? 18.922 -7.398 -23.797 1 93.81 448 GLN A O 1
ATOM 3400 N N . ASP A 1 449 ? 20.922 -8.461 -23.688 1 93.69 449 ASP A N 1
ATOM 3401 C CA . ASP A 1 449 ? 20.531 -9.508 -22.75 1 93.69 449 ASP A CA 1
ATOM 3402 C C . ASP A 1 449 ? 19.391 -10.352 -23.312 1 93.69 449 ASP A C 1
ATOM 3404 O O . ASP A 1 449 ? 18.484 -10.742 -22.562 1 93.69 449 ASP A O 1
ATOM 3408 N N . LEU A 1 450 ? 19.375 -10.422 -24.703 1 95.44 450 LEU A N 1
ATOM 3409 C CA . LEU A 1 450 ? 18.375 -11.203 -25.422 1 95.44 450 LEU A CA 1
ATOM 3410 C C . LEU A 1 450 ? 16.969 -10.68 -25.125 1 95.44 450 LEU A C 1
ATOM 3412 O O . LEU A 1 450 ? 16.062 -11.461 -24.812 1 95.44 450 LEU A O 1
ATOM 3416 N N . THR A 1 451 ? 16.875 -9.391 -25.078 1 96.88 451 THR A N 1
ATOM 3417 C CA . THR A 1 451 ? 15.617 -8.75 -24.734 1 96.88 451 THR A CA 1
ATOM 3418 C C . THR A 1 451 ? 15.289 -7.629 -25.719 1 96.88 451 THR A C 1
ATOM 3420 O O . THR A 1 451 ? 16.188 -6.91 -26.172 1 96.88 451 THR A O 1
ATOM 3423 N N . VAL A 1 452 ? 14.109 -7.562 -26.094 1 97.25 452 VAL A N 1
ATOM 3424 C CA . VAL A 1 452 ? 13.586 -6.414 -26.828 1 97.25 452 VAL A CA 1
ATOM 3425 C C . VAL A 1 452 ? 12.383 -5.84 -26.078 1 97.25 452 VAL A C 1
ATOM 3427 O O . VAL A 1 452 ? 11.5 -6.582 -25.656 1 97.25 452 VAL A O 1
ATOM 3430 N N . ALA A 1 453 ? 12.422 -4.625 -25.766 1 97 453 ALA A N 1
ATOM 3431 C CA . ALA A 1 453 ? 11.328 -3.908 -25.125 1 97 453 ALA A CA 1
ATOM 3432 C C . ALA A 1 453 ? 11.008 -2.613 -25.859 1 97 453 ALA A C 1
ATOM 3434 O O . ALA A 1 453 ? 11.914 -1.889 -26.281 1 97 453 ALA A O 1
ATOM 3435 N N . ASP A 1 454 ? 9.672 -2.398 -26.078 1 95.62 454 ASP A N 1
ATOM 3436 C CA . ASP A 1 454 ? 9.273 -1.192 -26.797 1 95.62 454 ASP A CA 1
ATOM 3437 C C . ASP A 1 454 ? 7.762 -0.975 -26.719 1 95.62 454 ASP A C 1
ATOM 3439 O O . ASP A 1 454 ? 7.039 -1.816 -26.188 1 95.62 454 ASP A O 1
ATOM 3443 N N . ALA A 1 455 ? 7.395 0.191 -27.094 1 96.69 455 ALA A N 1
ATOM 3444 C CA . ALA A 1 455 ? 6.012 0.423 -27.5 1 96.69 455 ALA A CA 1
ATOM 3445 C C . ALA A 1 455 ? 5.824 0.13 -28.984 1 96.69 455 ALA A C 1
ATOM 3447 O O . ALA A 1 455 ? 6.027 1.006 -29.828 1 96.69 455 ALA A O 1
ATOM 3448 N N . PHE A 1 456 ? 5.43 -1.045 -29.266 1 97.75 456 PHE A N 1
ATOM 3449 C CA . PHE A 1 456 ? 5.383 -1.502 -30.656 1 97.75 456 PHE A CA 1
ATOM 3450 C C . PHE A 1 456 ? 4.164 -0.935 -31.375 1 97.75 456 PHE A C 1
ATOM 3452 O O . PHE A 1 456 ? 3.045 -1.006 -30.859 1 97.75 456 PHE A O 1
ATOM 3459 N N . ASN A 1 457 ? 4.41 -0.373 -32.5 1 96.69 457 ASN A N 1
ATOM 3460 C CA . ASN A 1 457 ? 3.314 0.109 -33.344 1 96.69 457 ASN A CA 1
ATOM 3461 C C . ASN A 1 457 ? 2.518 -1.046 -33.938 1 96.69 457 ASN A C 1
ATOM 3463 O O . ASN A 1 457 ? 3.064 -1.861 -34.688 1 96.69 457 ASN A O 1
ATOM 3467 N N . VAL A 1 458 ? 1.28 -1.132 -33.656 1 96.5 458 VAL A N 1
ATOM 3468 C CA . VAL A 1 458 ? 0.481 -2.246 -34.125 1 96.5 458 VAL A CA 1
ATOM 3469 C C . VAL A 1 458 ? -0.46 -1.76 -35.25 1 96.5 458 VAL A C 1
ATOM 3471 O O . VAL A 1 458 ? -1.247 -2.539 -35.781 1 96.5 458 VAL A O 1
ATOM 3474 N N . GLY A 1 459 ? -0.443 -0.451 -35.531 1 91.12 459 GLY A N 1
ATOM 3475 C CA . GLY A 1 459 ? -1.271 0.119 -36.562 1 91.12 459 GLY A CA 1
ATOM 3476 C C . GLY A 1 459 ? -2.312 1.091 -36.062 1 91.12 459 GLY A C 1
ATOM 3477 O O . GLY A 1 459 ? -2.625 1.093 -34.844 1 91.12 459 GLY A O 1
ATOM 3478 N N . SER A 1 460 ? -2.842 1.961 -36.969 1 88.5 460 SER A N 1
ATOM 3479 C CA . SER A 1 460 ? -3.928 2.904 -36.719 1 88.5 460 SER A CA 1
ATOM 3480 C C . SER A 1 460 ? -3.598 3.828 -35.531 1 88.5 460 SER A C 1
ATOM 3482 O O . SER A 1 460 ? -4.477 4.176 -34.75 1 88.5 460 SER A O 1
ATOM 3484 N N . GLY A 1 461 ? -2.307 3.988 -35.281 1 90.38 461 GLY A N 1
ATOM 3485 C CA . GLY A 1 461 ? -1.898 4.938 -34.281 1 90.38 461 GLY A CA 1
ATOM 3486 C C . GLY A 1 461 ? -1.771 4.309 -32.906 1 90.38 461 GLY A C 1
ATOM 3487 O O . GLY A 1 461 ? -1.357 4.973 -31.938 1 90.38 461 GLY A O 1
ATOM 3488 N N . ALA A 1 462 ? -2.098 3.055 -32.812 1 95.06 462 ALA A N 1
ATOM 3489 C CA . ALA A 1 462 ? -2.037 2.373 -31.516 1 95.06 462 ALA A CA 1
ATOM 3490 C C . ALA A 1 462 ? -0.683 1.698 -31.312 1 95.06 462 ALA A C 1
ATOM 3492 O O . ALA A 1 462 ? -0.046 1.271 -32.281 1 95.06 462 ALA A O 1
ATOM 3493 N N . THR A 1 463 ? -0.263 1.701 -30.094 1 97 463 THR A N 1
ATOM 3494 C CA . THR A 1 463 ? 0.96 0.992 -29.734 1 97 463 THR A CA 1
ATOM 3495 C C . THR A 1 463 ? 0.71 0.032 -28.562 1 97 463 THR A C 1
ATOM 3497 O O . THR A 1 463 ? -0.2 0.245 -27.766 1 97 463 THR A O 1
ATOM 3500 N N . VAL A 1 464 ? 1.44 -1.069 -28.516 1 97.69 464 VAL A N 1
ATOM 3501 C CA . VAL A 1 464 ? 1.429 -2.014 -27.406 1 97.69 464 VAL A CA 1
ATOM 3502 C C . VAL A 1 464 ? 2.807 -2.059 -26.75 1 97.69 464 VAL A C 1
ATOM 3504 O O . VAL A 1 464 ? 3.807 -2.354 -27.406 1 97.69 464 VAL A O 1
ATOM 3507 N N . ARG A 1 465 ? 2.811 -1.722 -25.547 1 97.56 465 ARG A N 1
ATOM 3508 C CA . ARG A 1 465 ? 4.062 -1.802 -24.797 1 97.56 465 ARG A CA 1
ATOM 3509 C C . ARG A 1 465 ? 4.324 -3.227 -24.312 1 97.56 465 ARG A C 1
ATOM 3511 O O . ARG A 1 465 ? 3.594 -3.746 -23.469 1 97.56 465 ARG A O 1
ATOM 3518 N N . ALA A 1 466 ? 5.352 -3.838 -24.844 1 98.31 466 ALA A N 1
ATOM 3519 C CA . ALA A 1 466 ? 5.668 -5.234 -24.562 1 98.31 466 ALA A CA 1
ATOM 3520 C C . ALA A 1 466 ? 7.172 -5.441 -24.422 1 98.31 466 ALA A C 1
ATOM 3522 O O . ALA A 1 466 ? 7.965 -4.617 -24.875 1 98.31 466 ALA A O 1
ATOM 3523 N N . GLU A 1 467 ? 7.48 -6.426 -23.703 1 98.31 467 GLU A N 1
ATOM 3524 C CA . GLU A 1 467 ? 8.859 -6.879 -23.562 1 98.31 467 GLU A CA 1
ATOM 3525 C C . GLU A 1 467 ? 8.977 -8.383 -23.812 1 98.31 467 GLU A C 1
ATOM 3527 O O . GLU A 1 467 ? 8.195 -9.164 -23.266 1 98.31 467 GLU A O 1
ATOM 3532 N N . ILE A 1 468 ? 9.875 -8.766 -24.703 1 97.94 468 ILE A N 1
ATOM 3533 C CA . ILE A 1 468 ? 10.156 -10.164 -24.984 1 97.94 468 ILE A CA 1
ATOM 3534 C C . ILE A 1 468 ? 11.586 -10.5 -24.578 1 97.94 468 ILE A C 1
ATOM 3536 O O . ILE A 1 468 ? 12.531 -9.82 -24.984 1 97.94 468 ILE A O 1
ATOM 3540 N N . THR A 1 469 ? 11.727 -11.523 -23.781 1 97.25 469 THR A N 1
ATOM 3541 C CA . THR A 1 469 ? 13.039 -11.945 -23.297 1 97.25 469 THR A CA 1
ATOM 3542 C C . THR A 1 469 ? 13.25 -13.438 -23.562 1 97.25 469 THR A C 1
ATOM 3544 O O . THR A 1 469 ? 12.336 -14.234 -23.359 1 97.25 469 THR A O 1
ATOM 3547 N N . LEU A 1 470 ? 14.438 -13.734 -24.031 1 94.5 470 LEU A N 1
ATOM 3548 C CA . LEU A 1 470 ? 14.883 -15.117 -24.156 1 94.5 470 LEU A CA 1
ATOM 3549 C C . LEU A 1 470 ? 15.992 -15.422 -23.156 1 94.5 470 LEU A C 1
ATOM 3551 O O . LEU A 1 470 ? 16.875 -14.602 -22.938 1 94.5 470 LEU A O 1
ATOM 3555 N N . LYS A 1 471 ? 15.836 -16.562 -22.547 1 95 471 LYS A N 1
ATOM 3556 C CA . LYS A 1 471 ? 16.891 -17.031 -21.656 1 95 471 LYS A CA 1
ATOM 3557 C C . LYS A 1 471 ? 17.281 -18.469 -21.984 1 95 471 LYS A C 1
ATOM 3559 O O . LYS A 1 471 ? 16.422 -19.297 -22.297 1 95 471 LYS A O 1
ATOM 3564 N N . GLY A 1 472 ? 18.547 -18.688 -21.969 1 92.88 472 GLY A N 1
ATOM 3565 C CA . GLY A 1 472 ? 19.047 -20.047 -22.062 1 92.88 472 GLY A CA 1
ATOM 3566 C C . GLY A 1 472 ? 19.359 -20.672 -20.719 1 92.88 472 GLY A C 1
ATOM 3567 O O . GLY A 1 472 ? 19.125 -20.062 -19.672 1 92.88 472 GLY A O 1
ATOM 3568 N N . LEU A 1 473 ? 19.812 -21.922 -20.797 1 92.31 473 LEU A N 1
ATOM 3569 C CA . LEU A 1 473 ? 20.062 -22.656 -19.562 1 92.31 473 LEU A CA 1
ATOM 3570 C C . LEU A 1 473 ? 21.562 -22.938 -19.406 1 92.31 473 LEU A C 1
ATOM 3572 O O . LEU A 1 473 ? 22.25 -23.25 -20.375 1 92.31 473 LEU A O 1
ATOM 3576 N N . GLN A 1 474 ? 22 -22.688 -18.188 1 90.31 474 GLN A N 1
ATOM 3577 C CA . GLN A 1 474 ? 23.375 -23.031 -17.812 1 90.31 474 GLN A CA 1
ATOM 3578 C C . GLN A 1 474 ? 23.391 -23.781 -16.469 1 90.31 474 GLN A C 1
ATOM 3580 O O . GLN A 1 474 ? 22.812 -23.312 -15.492 1 90.31 474 GLN A O 1
ATOM 3585 N N . LEU A 1 475 ? 24.062 -24.906 -16.531 1 88.94 475 LEU A N 1
ATOM 3586 C CA . LEU A 1 475 ? 24.141 -25.719 -15.312 1 88.94 475 LEU A CA 1
ATOM 3587 C C . LEU A 1 475 ? 24.812 -24.938 -14.188 1 88.94 475 LEU A C 1
ATOM 3589 O O . LEU A 1 475 ? 25.828 -24.266 -14.406 1 88.94 475 LEU A O 1
ATOM 3593 N N . ALA A 1 476 ? 24.109 -24.984 -13.078 1 83.88 476 ALA A N 1
ATOM 3594 C CA . ALA A 1 476 ? 24.656 -24.281 -11.922 1 83.88 476 ALA A CA 1
ATOM 3595 C C . ALA A 1 476 ? 25.797 -25.078 -11.281 1 83.88 476 ALA A C 1
ATOM 3597 O O . ALA A 1 476 ? 25.734 -26.312 -11.203 1 83.88 476 ALA A O 1
ATOM 3598 N N . GLN A 1 477 ? 26.969 -24.484 -11.133 1 71.5 477 GLN A N 1
ATOM 3599 C CA . GLN A 1 477 ? 28.094 -25.141 -10.469 1 71.5 477 GLN A CA 1
ATOM 3600 C C . GLN A 1 477 ? 28.078 -24.875 -8.961 1 71.5 477 GLN A C 1
ATOM 3602 O O . GLN A 1 477 ? 27.562 -23.844 -8.516 1 71.5 477 GLN A O 1
ATOM 3607 N N . MET B 1 1 ? -21.672 4.848 25.344 1 36.62 1 MET B N 1
ATOM 3608 C CA . MET B 1 1 ? -21 6.035 24.828 1 36.62 1 MET B CA 1
ATOM 3609 C C . MET B 1 1 ? -19.641 6.207 25.5 1 36.62 1 MET B C 1
ATOM 3611 O O . MET B 1 1 ? -19.547 6.426 26.703 1 36.62 1 MET B O 1
ATOM 3615 N N . SER B 1 2 ? -18.719 5.633 25.047 1 49.19 2 SER B N 1
ATOM 3616 C CA . SER B 1 2 ? -17.438 5.656 25.75 1 49.19 2 SER B CA 1
ATOM 3617 C C . SER B 1 2 ? -17 7.086 26.062 1 49.19 2 SER B C 1
ATOM 3619 O O . SER B 1 2 ? -17.156 7.977 25.219 1 49.19 2 SER B O 1
ATOM 3621 N N . GLY B 1 3 ? -17.062 7.477 27.375 1 57.56 3 GLY B N 1
ATOM 3622 C CA . GLY B 1 3 ? -16.656 8.789 27.859 1 57.56 3 GLY B CA 1
ATOM 3623 C C . GLY B 1 3 ? -15.32 9.25 27.328 1 57.56 3 GLY B C 1
ATOM 3624 O O . GLY B 1 3 ? -14.617 8.484 26.656 1 57.56 3 GLY B O 1
ATOM 3625 N N . LEU B 1 4 ? -15.125 10.539 27.281 1 66.69 4 LEU B N 1
ATOM 3626 C CA . LEU B 1 4 ? -13.898 11.172 26.828 1 66.69 4 LEU B CA 1
ATOM 3627 C C . LEU B 1 4 ? -12.672 10.453 27.391 1 66.69 4 LEU B C 1
ATOM 3629 O O . LEU B 1 4 ? -11.695 10.242 26.656 1 66.69 4 LEU B O 1
ATOM 3633 N N . ALA B 1 5 ? -12.773 9.961 28.594 1 67.62 5 ALA B N 1
ATOM 3634 C CA . ALA B 1 5 ? -11.656 9.273 29.234 1 67.62 5 ALA B CA 1
ATOM 3635 C C . ALA B 1 5 ? -11.328 7.969 28.516 1 67.62 5 ALA B C 1
ATOM 3637 O O . ALA B 1 5 ? -10.156 7.625 28.344 1 67.62 5 ALA B O 1
ATOM 3638 N N . ASP B 1 6 ? -12.312 7.266 28.156 1 66.62 6 ASP B N 1
ATOM 3639 C CA . ASP B 1 6 ? -12.109 6.008 27.438 1 66.62 6 ASP B CA 1
ATOM 3640 C C . ASP B 1 6 ? -11.422 6.238 26.094 1 66.62 6 ASP B C 1
ATOM 3642 O O . ASP B 1 6 ? -10.523 5.484 25.719 1 66.62 6 ASP B O 1
ATOM 3646 N N . THR B 1 7 ? -11.836 7.328 25.516 1 68.38 7 THR B N 1
ATOM 3647 C CA . THR B 1 7 ? -11.234 7.668 24.219 1 68.38 7 THR B CA 1
ATOM 3648 C C . THR B 1 7 ? -9.773 8.062 24.406 1 68.38 7 THR B C 1
ATOM 3650 O O . THR B 1 7 ? -8.922 7.691 23.594 1 68.38 7 THR B O 1
ATOM 3653 N N . LEU B 1 8 ? -9.508 8.633 25.5 1 69.25 8 LEU B N 1
ATOM 3654 C CA . LEU B 1 8 ? -8.172 9.172 25.734 1 69.25 8 LEU B CA 1
ATOM 3655 C C . LEU B 1 8 ? -7.203 8.07 26.156 1 69.25 8 LEU B C 1
ATOM 3657 O O . LEU B 1 8 ? -5.984 8.234 26.031 1 69.25 8 LEU B O 1
ATOM 3661 N N . THR B 1 9 ? -7.688 6.891 26.469 1 68.62 9 THR B N 1
ATOM 3662 C CA . THR B 1 9 ? -6.805 5.84 26.969 1 68.62 9 THR B CA 1
ATOM 3663 C C . THR B 1 9 ? -6.82 4.633 26.047 1 68.62 9 THR B C 1
ATOM 3665 O O . THR B 1 9 ? -6.348 3.553 26.406 1 68.62 9 THR B O 1
ATOM 3668 N N . ALA B 1 10 ? -7.359 4.809 24.891 1 61.69 10 ALA B N 1
ATOM 3669 C CA . ALA B 1 10 ? -7.477 3.709 23.938 1 61.69 10 ALA B CA 1
ATOM 3670 C C . ALA B 1 10 ? -6.121 3.371 23.312 1 61.69 10 ALA B C 1
ATOM 3672 O O . ALA B 1 10 ? -5.594 4.137 22.5 1 61.69 10 ALA B O 1
ATOM 3673 N N . SER B 1 11 ? -5.23 2.602 24.016 1 67.25 11 SER B N 1
ATOM 3674 C CA . SER B 1 11 ? -3.961 2.172 23.438 1 67.25 11 SER B CA 1
ATOM 3675 C C . SER B 1 11 ? -3.797 0.659 23.531 1 67.25 11 SER B C 1
ATOM 3677 O O . SER B 1 11 ? -4.199 0.041 24.516 1 67.25 11 SER B O 1
ATOM 3679 N N . GLY B 1 12 ? -3.432 -0 22.484 1 62.69 12 GLY B N 1
ATOM 3680 C CA . GLY B 1 12 ? -3.207 -1.437 22.469 1 62.69 12 GLY B CA 1
ATOM 3681 C C . GLY B 1 12 ? -1.848 -1.834 23.016 1 62.69 12 GLY B C 1
ATOM 3682 O O . GLY B 1 12 ? -1.553 -3.021 23.156 1 62.69 12 GLY B O 1
ATOM 3683 N N . GLY B 1 13 ? -0.998 -0.821 23.391 1 69 13 GLY B N 1
ATOM 3684 C CA . GLY B 1 13 ? 0.342 -1.129 23.859 1 69 13 GLY B CA 1
ATOM 3685 C C . GLY B 1 13 ? 1.396 -1.039 22.781 1 69 13 GLY B C 1
ATOM 3686 O O . GLY B 1 13 ? 1.093 -1.213 21.594 1 69 13 GLY B O 1
ATOM 3687 N N . ALA B 1 14 ? 2.617 -0.629 23.125 1 73.5 14 ALA B N 1
ATOM 3688 C CA . ALA B 1 14 ? 3.699 -0.432 22.172 1 73.5 14 ALA B CA 1
ATOM 3689 C C . ALA B 1 14 ? 4.508 -1.713 21.984 1 73.5 14 ALA B C 1
ATOM 3691 O O . ALA B 1 14 ? 4.719 -2.465 22.938 1 73.5 14 ALA B O 1
ATOM 3692 N N . GLU B 1 15 ? 4.836 -2.066 20.688 1 77.44 15 GLU B N 1
ATOM 3693 C CA . GLU B 1 15 ? 5.652 -3.221 20.328 1 77.44 15 GLU B CA 1
ATOM 3694 C C . GLU B 1 15 ? 6.895 -2.799 19.562 1 77.44 15 GLU B C 1
ATOM 3696 O O . GLU B 1 15 ? 6.992 -1.655 19.109 1 77.44 15 GLU B O 1
ATOM 3701 N N . SER B 1 16 ? 7.809 -3.729 19.422 1 78.94 16 SER B N 1
ATOM 3702 C CA . SER B 1 16 ? 9.023 -3.459 18.672 1 78.94 16 SER B CA 1
ATOM 3703 C C . SER B 1 16 ? 8.758 -3.455 17.172 1 78.94 16 SER B C 1
ATOM 3705 O O . SER B 1 16 ? 7.895 -4.195 16.688 1 78.94 16 SER B O 1
ATOM 3707 N N . ALA B 1 17 ? 9.516 -2.594 16.484 1 76.94 17 ALA B N 1
ATOM 3708 C CA . ALA B 1 17 ? 9.359 -2.43 15.039 1 76.94 17 ALA B CA 1
ATOM 3709 C C . ALA B 1 17 ? 10.367 -3.277 14.273 1 76.94 17 ALA B C 1
ATOM 3711 O O . ALA B 1 17 ? 10.516 -3.137 13.055 1 76.94 17 ALA B O 1
ATOM 3712 N N . GLY B 1 18 ? 10.953 -4.254 14.727 1 84.19 18 GLY B N 1
ATOM 3713 C CA . GLY B 1 18 ? 12.117 -4.965 14.211 1 84.19 18 GLY B CA 1
ATOM 3714 C C . GLY B 1 18 ? 12.133 -5.074 12.703 1 84.19 18 GLY B C 1
ATOM 3715 O O . GLY B 1 18 ? 12.984 -4.469 12.039 1 84.19 18 GLY B O 1
ATOM 3716 N N . PHE B 1 19 ? 11.227 -5.715 12.102 1 86.44 19 PHE B N 1
ATOM 3717 C CA . PHE B 1 19 ? 11.312 -5.949 10.664 1 86.44 19 PHE B CA 1
ATOM 3718 C C . PHE B 1 19 ? 11.047 -4.664 9.891 1 86.44 19 PHE B C 1
ATOM 3720 O O . PHE B 1 19 ? 11.5 -4.516 8.75 1 86.44 19 PHE B O 1
ATOM 3727 N N . LEU B 1 20 ? 10.328 -3.701 10.43 1 90.31 20 LEU B N 1
ATOM 3728 C CA . LEU B 1 20 ? 10.117 -2.41 9.781 1 90.31 20 LEU B CA 1
ATOM 3729 C C . LEU B 1 20 ? 11.438 -1.676 9.594 1 90.31 20 LEU B C 1
ATOM 3731 O O . LEU B 1 20 ? 11.664 -1.049 8.555 1 90.31 20 LEU B O 1
ATOM 3735 N N . ASN B 1 21 ? 12.227 -1.776 10.641 1 93 21 ASN B N 1
ATOM 3736 C CA . ASN B 1 21 ? 13.531 -1.123 10.547 1 93 21 ASN B CA 1
ATOM 3737 C C . ASN B 1 21 ? 14.406 -1.766 9.477 1 93 21 ASN B C 1
ATOM 3739 O O . ASN B 1 21 ? 15.203 -1.083 8.828 1 93 21 ASN B O 1
ATOM 3743 N N . ASP B 1 22 ? 14.258 -3.053 9.305 1 90.69 22 ASP B N 1
ATOM 3744 C CA . ASP B 1 22 ? 14.969 -3.727 8.219 1 90.69 22 ASP B CA 1
ATOM 3745 C C . ASP B 1 22 ? 14.5 -3.217 6.859 1 90.69 22 ASP B C 1
ATOM 3747 O O . ASP B 1 22 ? 15.312 -3.018 5.949 1 90.69 22 ASP B O 1
ATOM 3751 N N . ILE B 1 23 ? 13.266 -2.998 6.691 1 91.62 23 ILE B N 1
ATOM 3752 C CA . ILE B 1 23 ? 12.703 -2.463 5.457 1 91.62 23 ILE B CA 1
ATOM 3753 C C . ILE B 1 23 ? 13.25 -1.059 5.207 1 91.62 23 ILE B C 1
ATOM 3755 O O . ILE B 1 23 ? 13.688 -0.744 4.098 1 91.62 23 ILE B O 1
ATOM 3759 N N . VAL B 1 24 ? 13.234 -0.214 6.227 1 94.31 24 VAL B N 1
ATOM 3760 C CA . VAL B 1 24 ? 13.719 1.155 6.113 1 94.31 24 VAL B CA 1
ATOM 3761 C C . VAL B 1 24 ? 15.188 1.146 5.68 1 94.31 24 VAL B C 1
ATOM 3763 O O . VAL B 1 24 ? 15.586 1.935 4.82 1 94.31 24 VAL B O 1
ATOM 3766 N N . GLU B 1 25 ? 15.938 0.291 6.289 1 93.06 25 GLU B N 1
ATOM 3767 C CA . GLU B 1 25 ? 17.344 0.189 5.949 1 93.06 25 GLU B CA 1
ATOM 3768 C C . GLU B 1 25 ? 17.547 -0.136 4.473 1 93.06 25 GLU B C 1
ATOM 3770 O O . GLU B 1 25 ? 18.406 0.439 3.812 1 93.06 25 GLU B O 1
ATOM 3775 N N . GLN B 1 26 ? 16.75 -0.997 4.023 1 91.31 26 GLN B N 1
ATOM 3776 C CA . GLN B 1 26 ? 16.859 -1.391 2.623 1 91.31 26 GLN B CA 1
ATOM 3777 C C . GLN B 1 26 ? 16.375 -0.278 1.699 1 91.31 26 GLN B C 1
ATOM 3779 O O . GLN B 1 26 ? 16.844 -0.145 0.573 1 91.31 26 GLN B O 1
ATOM 3784 N N . LEU B 1 27 ? 15.438 0.567 2.133 1 94.75 27 LEU B N 1
ATOM 3785 C CA . LEU B 1 27 ? 14.875 1.662 1.35 1 94.75 27 LEU B CA 1
ATOM 3786 C C . LEU B 1 27 ? 15.742 2.912 1.464 1 94.75 27 LEU B C 1
ATOM 3788 O O . LEU B 1 27 ? 15.547 3.879 0.724 1 94.75 27 LEU B O 1
ATOM 3792 N N . TRP B 1 28 ? 16.688 2.916 2.346 1 95.81 28 TRP B N 1
ATOM 3793 C CA . TRP B 1 28 ? 17.359 4.145 2.748 1 95.81 28 TRP B CA 1
ATOM 3794 C C . TRP B 1 28 ? 18.062 4.793 1.559 1 95.81 28 TRP B C 1
ATOM 3796 O O . TRP B 1 28 ? 18.031 6.02 1.409 1 95.81 28 TRP B O 1
ATOM 3806 N N . PRO B 1 29 ? 18.703 3.951 0.684 1 94.81 29 PRO B N 1
ATOM 3807 C CA . PRO B 1 29 ? 19.297 4.598 -0.489 1 94.81 29 PRO B CA 1
ATOM 3808 C C . PRO B 1 29 ? 18.266 5.371 -1.317 1 94.81 29 PRO B C 1
ATOM 3810 O O . PRO B 1 29 ? 18.562 6.465 -1.804 1 94.81 29 PRO B O 1
ATOM 3813 N N . ASN B 1 30 ? 17.125 4.84 -1.493 1 95.38 30 ASN B N 1
ATOM 3814 C CA . ASN B 1 30 ? 16.047 5.516 -2.221 1 95.38 30 ASN B CA 1
ATOM 3815 C C . ASN B 1 30 ? 15.539 6.734 -1.46 1 95.38 30 ASN B C 1
ATOM 3817 O O . ASN B 1 30 ? 15.266 7.777 -2.061 1 95.38 30 ASN B O 1
ATOM 3821 N N . ILE B 1 31 ? 15.406 6.598 -0.162 1 95.62 31 ILE B N 1
ATOM 3822 C CA . ILE B 1 31 ? 14.984 7.707 0.685 1 95.62 31 ILE B CA 1
ATOM 3823 C C . ILE B 1 31 ? 15.992 8.844 0.584 1 95.62 31 ILE B C 1
ATOM 3825 O O . ILE B 1 31 ? 15.617 10.016 0.502 1 95.62 31 ILE B O 1
ATOM 3829 N N . ASN B 1 32 ? 17.234 8.516 0.603 1 96.12 32 ASN B N 1
ATOM 3830 C CA . ASN B 1 32 ? 18.297 9.5 0.49 1 96.12 32 ASN B CA 1
ATOM 3831 C C . ASN B 1 32 ? 18.172 10.328 -0.787 1 96.12 32 ASN B C 1
ATOM 3833 O O . ASN B 1 32 ? 18.203 11.555 -0.741 1 96.12 32 ASN B O 1
ATOM 3837 N N . VAL B 1 33 ? 17.969 9.656 -1.866 1 95.56 33 VAL B N 1
ATOM 3838 C CA . VAL B 1 33 ? 17.875 10.328 -3.156 1 95.56 33 VAL B CA 1
ATOM 3839 C C . VAL B 1 33 ? 16.578 11.148 -3.219 1 95.56 33 VAL B C 1
ATOM 3841 O O . VAL B 1 33 ? 16.609 12.336 -3.572 1 95.56 33 VAL B O 1
ATOM 3844 N N . ALA B 1 34 ? 15.492 10.57 -2.893 1 93.31 34 ALA B N 1
ATOM 3845 C CA . ALA B 1 34 ? 14.195 11.25 -2.928 1 93.31 34 ALA B CA 1
ATOM 3846 C C . ALA B 1 34 ? 14.18 12.453 -1.985 1 93.31 34 ALA B C 1
ATOM 3848 O O . ALA B 1 34 ? 13.727 13.539 -2.357 1 93.31 34 ALA B O 1
ATOM 3849 N N . GLY B 1 35 ? 14.617 12.234 -0.772 1 90.75 35 GLY B N 1
ATOM 3850 C CA . GLY B 1 35 ? 14.703 13.32 0.195 1 90.75 35 GLY B CA 1
ATOM 3851 C C . GLY B 1 35 ? 15.594 14.461 -0.258 1 90.75 35 GLY B C 1
ATOM 3852 O O . GLY B 1 35 ? 15.242 15.633 -0.105 1 90.75 35 GLY B O 1
ATOM 3853 N N . GLY B 1 36 ? 16.75 14.117 -0.75 1 91.25 36 GLY B N 1
ATOM 3854 C CA . GLY B 1 36 ? 17.641 15.141 -1.28 1 91.25 36 GLY B CA 1
ATOM 3855 C C . GLY B 1 36 ? 17.016 15.977 -2.371 1 91.25 36 GLY B C 1
ATOM 3856 O O . GLY B 1 36 ? 17.141 17.203 -2.377 1 91.25 36 GLY B O 1
ATOM 3857 N N . ARG B 1 37 ? 16.344 15.297 -3.256 1 92.62 37 ARG B N 1
ATOM 3858 C CA . ARG B 1 37 ? 15.672 16 -4.344 1 92.62 37 ARG B CA 1
ATOM 3859 C C . ARG B 1 37 ? 14.602 16.938 -3.809 1 92.62 37 ARG B C 1
ATOM 3861 O O . ARG B 1 37 ? 14.469 18.078 -4.277 1 92.62 37 ARG B O 1
ATOM 3868 N N . MET B 1 38 ? 13.852 16.547 -2.877 1 88.56 38 MET B N 1
ATOM 3869 C CA . MET B 1 38 ? 12.789 17.359 -2.297 1 88.56 38 MET B CA 1
ATOM 3870 C C . MET B 1 38 ? 13.359 18.594 -1.596 1 88.56 38 MET B C 1
ATOM 3872 O O . MET B 1 38 ? 12.828 19.688 -1.731 1 88.56 38 MET B O 1
ATOM 3876 N N . VAL B 1 39 ? 14.43 18.375 -0.871 1 88.31 39 VAL B N 1
ATOM 3877 C CA . VAL B 1 39 ? 15.086 19.484 -0.192 1 88.31 39 VAL B CA 1
ATOM 3878 C C . VAL B 1 39 ? 15.547 20.516 -1.219 1 88.31 39 VAL B C 1
ATOM 3880 O O . VAL B 1 39 ? 15.305 21.719 -1.061 1 88.31 39 VAL B O 1
ATOM 3883 N N . LYS B 1 40 ? 16.125 20.031 -2.217 1 91.19 40 LYS B N 1
ATOM 3884 C CA . LYS B 1 40 ? 16.656 20.938 -3.244 1 91.19 40 LYS B CA 1
ATOM 3885 C C . LYS B 1 40 ? 15.531 21.672 -3.953 1 91.19 40 LYS B C 1
ATOM 3887 O O . LYS B 1 40 ? 15.609 22.891 -4.152 1 91.19 40 LYS B O 1
ATOM 3892 N N . GLU B 1 41 ? 14.484 21 -4.266 1 89.62 41 GLU B N 1
ATOM 3893 C CA . GLU B 1 41 ? 13.422 21.562 -5.094 1 89.62 41 GLU B CA 1
ATOM 3894 C C . GLU B 1 41 ? 12.469 22.422 -4.266 1 89.62 41 GLU B C 1
ATOM 3896 O O . GLU B 1 41 ? 11.898 23.391 -4.77 1 89.62 41 GLU B O 1
ATOM 3901 N N . ILE B 1 42 ? 12.32 22.109 -3.025 1 86.5 42 ILE B N 1
ATOM 3902 C CA . ILE B 1 42 ? 11.273 22.781 -2.254 1 86.5 42 ILE B CA 1
ATOM 3903 C C . ILE B 1 42 ? 11.906 23.75 -1.257 1 86.5 42 ILE B C 1
ATOM 3905 O O . ILE B 1 42 ? 11.461 24.891 -1.134 1 86.5 42 ILE B O 1
ATOM 3909 N N . VAL B 1 43 ? 12.992 23.359 -0.615 1 85.94 43 VAL B N 1
ATOM 3910 C CA . VAL B 1 43 ? 13.586 24.141 0.467 1 85.94 43 VAL B CA 1
ATOM 3911 C C . VAL B 1 43 ? 14.43 25.281 -0.114 1 85.94 43 VAL B C 1
ATOM 3913 O O . VAL B 1 43 ? 14.352 26.422 0.347 1 85.94 43 VAL B O 1
ATOM 3916 N N . GLU B 1 44 ? 15.18 24.953 -1.093 1 89.62 44 GLU B N 1
ATOM 3917 C CA . GLU B 1 44 ? 16.156 25.891 -1.615 1 89.62 44 GLU B CA 1
ATOM 3918 C C . GLU B 1 44 ? 15.5 27.188 -2.086 1 89.62 44 GLU B C 1
ATOM 3920 O O . GLU B 1 44 ? 15.922 28.281 -1.711 1 89.62 44 GLU B O 1
ATOM 3925 N N . PRO B 1 45 ? 14.453 27.094 -2.865 1 89.69 45 PRO B N 1
ATOM 3926 C CA . PRO B 1 45 ? 13.82 28.344 -3.297 1 89.69 45 PRO B CA 1
ATOM 3927 C C . PRO B 1 45 ? 13.273 29.156 -2.129 1 89.69 45 PRO B C 1
ATOM 3929 O O . PRO B 1 45 ? 13.297 30.391 -2.168 1 89.69 45 PRO B O 1
ATOM 3932 N N . ILE B 1 46 ? 12.773 28.547 -1.158 1 87.19 46 ILE B N 1
ATOM 3933 C CA . ILE B 1 46 ? 12.234 29.234 0.008 1 87.19 46 ILE B CA 1
ATOM 3934 C C . ILE B 1 46 ? 13.359 29.922 0.78 1 87.19 46 ILE B C 1
ATOM 3936 O O . ILE B 1 46 ? 13.211 31.047 1.245 1 87.19 46 ILE B O 1
ATOM 3940 N N . LEU B 1 47 ? 14.516 29.312 0.893 1 86.94 47 LEU B N 1
ATOM 3941 C CA . LEU B 1 47 ? 15.68 29.891 1.549 1 86.94 47 LEU B CA 1
ATOM 3942 C C . LEU B 1 47 ? 16.141 31.156 0.814 1 86.94 47 LEU B C 1
ATOM 3944 O O . LEU B 1 47 ? 16.453 32.156 1.443 1 86.94 47 LEU B O 1
ATOM 3948 N N . ALA B 1 48 ? 16.141 31.047 -0.472 1 87.62 48 ALA B N 1
ATOM 3949 C CA . ALA B 1 48 ? 16.578 32.156 -1.304 1 87.62 48 ALA B CA 1
ATOM 3950 C C . ALA B 1 48 ? 15.711 33.406 -1.076 1 87.62 48 ALA B C 1
ATOM 3952 O O . ALA B 1 48 ? 16.203 34.531 -1.112 1 87.62 48 ALA B O 1
ATOM 3953 N N . SER B 1 49 ? 14.461 33.125 -0.791 1 89.38 49 SER B N 1
ATOM 3954 C CA . SER B 1 49 ? 13.539 34.219 -0.648 1 89.38 49 SER B CA 1
ATOM 3955 C C . SER B 1 49 ? 13.438 34.688 0.806 1 89.38 49 SER B C 1
ATOM 3957 O O . SER B 1 49 ? 12.961 35.781 1.088 1 89.38 49 SER B O 1
ATOM 3959 N N . THR B 1 50 ? 13.883 33.969 1.746 1 85.62 50 THR B N 1
ATOM 3960 C CA . THR B 1 50 ? 13.664 34.25 3.162 1 85.62 50 THR B CA 1
ATOM 3961 C C . THR B 1 50 ? 14.938 34.781 3.809 1 85.62 50 THR B C 1
ATOM 3963 O O . THR B 1 50 ? 14.867 35.625 4.707 1 85.62 50 THR B O 1
ATOM 3966 N N . LEU B 1 51 ? 16.141 34.344 3.4 1 85.56 51 LEU B N 1
ATOM 3967 C CA . LEU B 1 51 ? 17.391 34.781 3.998 1 85.56 51 LEU B CA 1
ATOM 3968 C C . LEU B 1 51 ? 17.719 36.219 3.584 1 85.56 51 LEU B C 1
ATOM 3970 O O . LEU B 1 51 ? 17.516 36.594 2.432 1 85.56 51 LEU B O 1
ATOM 3974 N N . PRO B 1 52 ? 18.188 36.938 4.516 1 83.75 52 PRO B N 1
ATOM 3975 C CA . PRO B 1 52 ? 18.484 38.312 4.219 1 83.75 52 PRO B CA 1
ATOM 3976 C C . PRO B 1 52 ? 19.781 38.5 3.443 1 83.75 52 PRO B C 1
ATOM 3978 O O . PRO B 1 52 ? 20.719 37.719 3.605 1 83.75 52 PRO B O 1
ATOM 3981 N N . GLY B 1 53 ? 19.781 39.594 2.635 1 83 53 GLY B N 1
ATOM 3982 C CA . GLY B 1 53 ? 21 40.031 1.954 1 83 53 GLY B CA 1
ATOM 3983 C C . GLY B 1 53 ? 21.641 38.938 1.117 1 83 53 GLY B C 1
ATOM 3984 O O . GLY B 1 53 ? 20.953 38.25 0.364 1 83 53 GLY B O 1
ATOM 3985 N N . PRO B 1 54 ? 22.984 38.844 1.284 1 84.19 54 PRO B N 1
ATOM 3986 C CA . PRO B 1 54 ? 23.734 37.875 0.475 1 84.19 54 PRO B CA 1
ATOM 3987 C C . PRO B 1 54 ? 23.438 36.438 0.869 1 84.19 54 PRO B C 1
ATOM 3989 O O . PRO B 1 54 ? 23.719 35.5 0.101 1 84.19 54 PRO B O 1
ATOM 3992 N N . LEU B 1 55 ? 22.906 36.281 1.994 1 85.81 55 LEU B N 1
ATOM 3993 C CA . LEU B 1 55 ? 22.609 34.938 2.463 1 85.81 55 LEU B CA 1
ATOM 3994 C C . LEU B 1 55 ? 21.578 34.25 1.568 1 85.81 55 LEU B C 1
ATOM 3996 O O . LEU B 1 55 ? 21.484 33.031 1.541 1 85.81 55 LEU B O 1
ATOM 4000 N N . GLY B 1 56 ? 20.766 35.031 0.926 1 86.88 56 GLY B N 1
ATOM 4001 C CA . GLY B 1 56 ? 19.781 34.5 0.003 1 86.88 56 GLY B CA 1
ATOM 4002 C C . GLY B 1 56 ? 20.375 33.781 -1.179 1 86.88 56 GLY B C 1
ATOM 4003 O O . GLY B 1 56 ? 19.688 33.031 -1.881 1 86.88 56 GLY B O 1
ATOM 4004 N N . ASN B 1 57 ? 21.719 33.938 -1.333 1 88.94 57 ASN B N 1
ATOM 4005 C CA . ASN B 1 57 ? 22.406 33.281 -2.436 1 88.94 57 ASN B CA 1
ATOM 4006 C C . ASN B 1 57 ? 22.812 31.859 -2.07 1 88.94 57 ASN B C 1
ATOM 4008 O O . ASN B 1 57 ? 23.312 31.125 -2.916 1 88.94 57 ASN B O 1
ATOM 4012 N N . LEU B 1 58 ? 22.578 31.469 -0.922 1 88.38 58 LEU B N 1
ATOM 4013 C CA . LEU B 1 58 ? 22.969 30.141 -0.468 1 88.38 58 LEU B CA 1
ATOM 4014 C C . LEU B 1 58 ? 22.188 29.062 -1.205 1 88.38 58 LEU B C 1
ATOM 4016 O O . LEU B 1 58 ? 20.953 29.172 -1.351 1 88.38 58 LEU B O 1
ATOM 4020 N N . ARG B 1 59 ? 22.969 28.109 -1.742 1 92.38 59 ARG B N 1
ATOM 4021 C CA . ARG B 1 59 ? 22.375 26.969 -2.439 1 92.38 59 ARG B CA 1
ATOM 4022 C C . ARG B 1 59 ? 22.984 25.656 -1.94 1 92.38 59 ARG B C 1
ATOM 4024 O O . ARG B 1 59 ? 24.141 25.609 -1.548 1 92.38 59 ARG B O 1
ATOM 4031 N N . PHE B 1 60 ? 22.156 24.641 -1.978 1 93.31 60 PHE B N 1
ATOM 4032 C CA . PHE B 1 60 ? 22.688 23.328 -1.665 1 93.31 60 PHE B CA 1
ATOM 4033 C C . PHE B 1 60 ? 23.562 22.812 -2.801 1 93.31 60 PHE B C 1
ATOM 4035 O O . PHE B 1 60 ? 23.078 22.625 -3.926 1 93.31 60 PHE B O 1
ATOM 4042 N N . THR B 1 61 ? 24.719 22.516 -2.566 1 94.62 61 THR B N 1
ATOM 4043 C CA . THR B 1 61 ? 25.641 22 -3.582 1 94.62 61 THR B CA 1
ATOM 4044 C C . THR B 1 61 ? 25.781 20.484 -3.461 1 94.62 61 THR B C 1
ATOM 4046 O O . THR B 1 61 ? 26.172 19.828 -4.422 1 94.62 61 THR B O 1
ATOM 4049 N N . LYS B 1 62 ? 25.516 20.047 -2.277 1 95.62 62 LYS B N 1
ATOM 4050 C CA . LYS B 1 62 ? 25.531 18.609 -2.002 1 95.62 62 LYS B CA 1
ATOM 4051 C C . LYS B 1 62 ? 24.516 18.234 -0.938 1 95.62 62 LYS B C 1
ATOM 4053 O O . LYS B 1 62 ? 24.406 18.891 0.095 1 95.62 62 LYS B O 1
ATOM 4058 N N . ILE B 1 63 ? 23.797 17.219 -1.26 1 95.75 63 ILE B N 1
ATOM 4059 C CA . ILE B 1 63 ? 22.844 16.719 -0.274 1 95.75 63 ILE B CA 1
ATOM 4060 C C . ILE B 1 63 ? 22.969 15.195 -0.171 1 95.75 63 ILE B C 1
ATOM 4062 O O . ILE B 1 63 ? 22.547 14.469 -1.075 1 95.75 63 ILE B O 1
ATOM 4066 N N . ASP B 1 64 ? 23.547 14.727 0.843 1 97.19 64 ASP B N 1
ATOM 4067 C CA . ASP B 1 64 ? 23.656 13.312 1.203 1 97.19 64 ASP B CA 1
ATOM 4068 C C . ASP B 1 64 ? 23.203 13.078 2.645 1 97.19 64 ASP B C 1
ATOM 4070 O O . ASP B 1 64 ? 23.875 13.523 3.586 1 97.19 64 ASP B O 1
ATOM 4074 N N . LEU B 1 65 ? 22.172 12.352 2.828 1 95.69 65 LEU B N 1
ATOM 4075 C CA . LEU B 1 65 ? 21.594 12.148 4.148 1 95.69 65 LEU B CA 1
ATOM 4076 C C . LEU B 1 65 ? 22.406 11.141 4.953 1 95.69 65 LEU B C 1
ATOM 4078 O O . LEU B 1 65 ? 22.172 10.969 6.152 1 95.69 65 LEU B O 1
ATOM 4082 N N . GLY B 1 66 ? 23.328 10.477 4.273 1 95.62 66 GLY B N 1
ATOM 4083 C CA . GLY B 1 66 ? 24.203 9.555 4.969 1 95.62 66 GLY B CA 1
ATOM 4084 C C . GLY B 1 66 ? 23.719 8.117 4.922 1 95.62 66 GLY B C 1
ATOM 4085 O O . GLY B 1 66 ? 22.656 7.832 4.363 1 95.62 66 GLY B O 1
ATOM 4086 N N . HIS B 1 67 ? 24.453 7.18 5.578 1 95.12 67 HIS B N 1
ATOM 4087 C CA . HIS B 1 67 ? 24.172 5.75 5.484 1 95.12 67 HIS B CA 1
ATOM 4088 C C . HIS B 1 67 ? 23.406 5.258 6.703 1 95.12 67 HIS B C 1
ATOM 4090 O O . HIS B 1 67 ? 22.922 4.121 6.727 1 95.12 67 HIS B O 1
ATOM 4096 N N . VAL B 1 68 ? 23.344 6.098 7.727 1 96.94 68 VAL B N 1
ATOM 4097 C CA . VAL B 1 68 ? 22.609 5.703 8.93 1 96.94 68 VAL B CA 1
ATOM 4098 C C . VAL B 1 68 ? 21.125 6.004 8.75 1 96.94 68 VAL B C 1
ATOM 4100 O O . VAL B 1 68 ? 20.719 7.168 8.727 1 96.94 68 VAL B O 1
ATOM 4103 N N . PRO B 1 69 ? 20.312 5.004 8.664 1 96.44 69 PRO B N 1
ATOM 4104 C CA . PRO B 1 69 ? 18.875 5.23 8.438 1 96.44 69 PRO B CA 1
ATOM 4105 C C . PRO B 1 69 ? 18.156 5.699 9.695 1 96.44 69 PRO B C 1
ATOM 4107 O O . PRO B 1 69 ? 18.688 5.574 10.805 1 96.44 69 PRO B O 1
ATOM 4110 N N . LEU B 1 70 ? 16.984 6.301 9.508 1 95.75 70 LEU B N 1
ATOM 4111 C CA . LEU B 1 70 ? 16.125 6.566 10.648 1 95.75 70 LEU B CA 1
ATOM 4112 C C . LEU B 1 70 ? 15.617 5.266 11.266 1 95.75 70 LEU B C 1
ATOM 4114 O O . LEU B 1 70 ? 15.633 4.219 10.617 1 95.75 70 LEU B O 1
ATOM 4118 N N . ARG B 1 71 ? 15.195 5.359 12.492 1 96.06 71 ARG B N 1
ATOM 4119 C CA . ARG B 1 71 ? 14.719 4.191 13.234 1 96.06 71 ARG B CA 1
ATOM 4120 C C . ARG B 1 71 ? 13.289 4.398 13.727 1 96.06 71 ARG B C 1
ATOM 4122 O O . ARG B 1 71 ? 12.938 5.492 14.18 1 96.06 71 ARG B O 1
ATOM 4129 N N . LEU B 1 72 ? 12.516 3.348 13.555 1 94.44 72 LEU B N 1
ATOM 4130 C CA . LEU B 1 72 ? 11.148 3.32 14.07 1 94.44 72 LEU B CA 1
ATOM 4131 C C . LEU B 1 72 ? 11.07 2.5 15.352 1 94.44 72 LEU B C 1
ATOM 4133 O O . LEU B 1 72 ? 11.797 1.521 15.516 1 94.44 72 LEU B O 1
ATOM 4137 N N . GLY B 1 73 ? 10.203 2.861 16.25 1 91.75 73 GLY B N 1
ATOM 4138 C CA . GLY B 1 73 ? 10.023 2.131 17.5 1 91.75 73 GLY B CA 1
ATOM 4139 C C . GLY B 1 73 ? 8.695 2.436 18.172 1 91.75 73 GLY B C 1
ATOM 4140 O O . GLY B 1 73 ? 7.91 3.244 17.672 1 91.75 73 GLY B O 1
ATOM 4141 N N . ALA B 1 74 ? 8.375 1.609 19.219 1 90.38 74 ALA B N 1
ATOM 4142 C CA . ALA B 1 74 ? 7.188 1.794 20.047 1 90.38 74 ALA B CA 1
ATOM 4143 C C . ALA B 1 74 ? 5.918 1.839 19.203 1 90.38 74 ALA B C 1
ATOM 4145 O O . ALA B 1 74 ? 5.137 2.789 19.281 1 90.38 74 ALA B O 1
ATOM 4146 N N . VAL B 1 75 ? 5.746 0.798 18.438 1 90.44 75 VAL B N 1
ATOM 4147 C CA . VAL B 1 75 ? 4.594 0.729 17.547 1 90.44 75 VAL B CA 1
ATOM 4148 C C . VAL B 1 75 ? 3.342 0.374 18.344 1 90.44 75 VAL B C 1
ATOM 4150 O O . VAL B 1 75 ? 3.318 -0.633 19.062 1 90.44 75 VAL B O 1
ATOM 4153 N N . ASP B 1 76 ? 2.346 1.207 18.234 1 88.88 76 ASP B N 1
ATOM 4154 C CA . ASP B 1 76 ? 1.048 1 18.859 1 88.88 76 ASP B CA 1
ATOM 4155 C C . ASP B 1 76 ? -0.069 0.928 17.828 1 88.88 76 ASP B C 1
ATOM 4157 O O . ASP B 1 76 ? -0.2 1.819 16.984 1 88.88 76 ASP B O 1
ATOM 4161 N N . VAL B 1 77 ? -0.875 -0.185 17.906 1 87.75 77 VAL B N 1
ATOM 4162 C CA . VAL B 1 77 ? -1.963 -0.382 16.953 1 87.75 77 VAL B CA 1
ATOM 4163 C C . VAL B 1 77 ? -3.307 -0.282 17.672 1 87.75 77 VAL B C 1
ATOM 4165 O O . VAL B 1 77 ? -3.518 -0.936 18.703 1 87.75 77 VAL B O 1
ATOM 4168 N N . HIS B 1 78 ? -4.191 0.532 17.141 1 83 78 HIS B N 1
ATOM 4169 C CA . HIS B 1 78 ? -5.523 0.592 17.719 1 83 78 HIS B CA 1
ATOM 4170 C C . HIS B 1 78 ? -6.559 1.02 16.688 1 83 78 HIS B C 1
ATOM 4172 O O . HIS B 1 78 ? -6.207 1.564 15.641 1 83 78 HIS B O 1
ATOM 4178 N N . LYS B 1 79 ? -7.797 0.723 16.984 1 81.5 79 LYS B N 1
ATOM 4179 C CA . LYS B 1 79 ? -8.898 1.072 16.094 1 81.5 79 LYS B CA 1
ATOM 4180 C C . LYS B 1 79 ? -9.32 2.523 16.281 1 81.5 79 LYS B C 1
ATOM 4182 O O . LYS B 1 79 ? -9.32 3.033 17.406 1 81.5 79 LYS B O 1
ATOM 4187 N N . THR B 1 80 ? -9.672 3.104 15.188 1 79.94 80 THR B N 1
ATOM 4188 C CA . THR B 1 80 ? -10.195 4.461 15.273 1 79.94 80 THR B CA 1
ATOM 4189 C C . THR B 1 80 ? -11.711 4.449 15.438 1 79.94 80 THR B C 1
ATOM 4191 O O . THR B 1 80 ? -12.352 3.42 15.227 1 79.94 80 THR B O 1
ATOM 4194 N N . THR B 1 81 ? -12.242 5.562 15.773 1 71.5 81 THR B N 1
ATOM 4195 C CA . THR B 1 81 ? -13.688 5.695 15.977 1 71.5 81 THR B CA 1
ATOM 4196 C C . THR B 1 81 ? -14.43 5.508 14.656 1 71.5 81 THR B C 1
ATOM 4198 O O . THR B 1 81 ? -15.594 5.098 14.648 1 71.5 81 THR B O 1
ATOM 4201 N N . LYS B 1 82 ? -13.797 5.734 13.578 1 74.88 82 LYS B N 1
ATOM 4202 C CA . LYS B 1 82 ? -14.453 5.645 12.273 1 74.88 82 LYS B CA 1
ATOM 4203 C C . LYS B 1 82 ? -14.18 4.293 11.617 1 74.88 82 LYS B C 1
ATOM 4205 O O . LYS B 1 82 ? -14.398 4.125 10.414 1 74.88 82 LYS B O 1
ATOM 4210 N N . GLY B 1 83 ? -13.641 3.4 12.383 1 80.44 83 GLY B N 1
ATOM 4211 C CA . GLY B 1 83 ? -13.492 2.037 11.898 1 80.44 83 GLY B CA 1
ATOM 4212 C C . GLY B 1 83 ? -12.195 1.814 11.133 1 80.44 83 GLY B C 1
ATOM 4213 O O . GLY B 1 83 ? -12.078 0.848 10.383 1 80.44 83 GLY B O 1
ATOM 4214 N N . GLY B 1 84 ? -11.297 2.666 11.211 1 89.81 84 GLY B N 1
ATOM 4215 C CA . GLY B 1 84 ? -9.984 2.469 10.633 1 89.81 84 GLY B CA 1
ATOM 4216 C C . GLY B 1 84 ? -8.977 1.897 11.609 1 89.81 84 GLY B C 1
ATOM 4217 O O . GLY B 1 84 ? -9.312 1.637 12.766 1 89.81 84 GLY B O 1
ATOM 4218 N N . ILE B 1 85 ? -7.82 1.531 11.117 1 93.12 85 ILE B N 1
ATOM 4219 C CA . ILE B 1 85 ? -6.715 1.062 11.945 1 93.12 85 ILE B CA 1
ATOM 4220 C C . ILE B 1 85 ? -5.633 2.133 12.016 1 93.12 85 ILE B C 1
ATOM 4222 O O . ILE B 1 85 ? -5.176 2.633 10.984 1 93.12 85 ILE B O 1
ATOM 4226 N N . LYS B 1 86 ? -5.266 2.461 13.148 1 91.75 86 LYS B N 1
ATOM 4227 C CA . LYS B 1 86 ? -4.227 3.467 13.352 1 91.75 86 LYS B CA 1
ATOM 4228 C C . LYS B 1 86 ? -2.98 2.852 13.984 1 91.75 86 LYS B C 1
ATOM 4230 O O . LYS B 1 86 ? -3.076 2.111 14.969 1 91.75 86 LYS B O 1
ATOM 4235 N N . LEU B 1 87 ? -1.824 3.121 13.398 1 92.75 87 LEU B N 1
ATOM 4236 C CA . LEU B 1 87 ? -0.518 2.771 13.945 1 92.75 87 LEU B CA 1
ATOM 4237 C C . LEU B 1 87 ? 0.266 4.023 14.32 1 92.75 87 LEU B C 1
ATOM 4239 O O . LEU B 1 87 ? 0.499 4.895 13.484 1 92.75 87 LEU B O 1
ATOM 4243 N N . ASP B 1 88 ? 0.583 4.133 15.539 1 92 88 ASP B N 1
ATOM 4244 C CA . ASP B 1 88 ? 1.467 5.195 16 1 92 88 ASP B CA 1
ATOM 4245 C C . ASP B 1 88 ? 2.859 4.652 16.312 1 92 88 ASP B C 1
ATOM 4247 O O . ASP B 1 88 ? 2.994 3.609 16.953 1 92 88 ASP B O 1
ATOM 4251 N N . MET B 1 89 ? 3.891 5.352 15.852 1 94.44 89 MET B N 1
ATOM 4252 C CA . MET B 1 89 ? 5.246 4.867 16.078 1 94.44 89 MET B CA 1
ATOM 4253 C C . MET B 1 89 ? 6.215 6.027 16.281 1 94.44 89 MET B C 1
ATOM 4255 O O . MET B 1 89 ? 6.027 7.102 15.703 1 94.44 89 MET B O 1
ATOM 4259 N N . ASP B 1 90 ? 7.254 5.797 17.047 1 95.19 90 ASP B N 1
ATOM 4260 C CA . ASP B 1 90 ? 8.328 6.773 17.219 1 95.19 90 ASP B CA 1
ATOM 4261 C C . ASP B 1 90 ? 9.281 6.746 16.031 1 95.19 90 ASP B C 1
ATOM 4263 O O . ASP B 1 90 ? 9.562 5.68 15.469 1 95.19 90 ASP B O 1
ATOM 4267 N N . VAL B 1 91 ? 9.719 7.883 15.672 1 96.56 91 VAL B N 1
ATOM 4268 C CA . VAL B 1 91 ? 10.75 8.039 14.648 1 96.56 91 VAL B CA 1
ATOM 4269 C C . VAL B 1 91 ? 11.961 8.766 15.242 1 96.56 91 VAL B C 1
ATOM 4271 O O . VAL B 1 91 ? 11.82 9.859 15.789 1 96.56 91 VAL B O 1
ATOM 4274 N N . ILE B 1 92 ? 13.094 8.18 15.156 1 97.19 92 ILE B N 1
ATOM 4275 C CA . ILE B 1 92 ? 14.344 8.789 15.602 1 97.19 92 ILE B CA 1
ATOM 4276 C C . ILE B 1 92 ? 15.391 8.688 14.5 1 97.19 92 ILE B C 1
ATOM 4278 O O . ILE B 1 92 ? 15.617 7.605 13.945 1 97.19 92 ILE B O 1
ATOM 4282 N N . TRP B 1 93 ? 15.984 9.734 14.188 1 97.31 93 TRP B N 1
ATOM 4283 C CA . TRP B 1 93 ? 17.031 9.742 13.172 1 97.31 93 TRP B CA 1
ATOM 4284 C C . TRP B 1 93 ? 18.25 10.516 13.648 1 97.31 93 TRP B C 1
ATOM 4286 O O . TRP B 1 93 ? 18.172 11.719 13.891 1 97.31 93 TRP B O 1
ATOM 4296 N N . GLU B 1 94 ? 19.297 9.914 13.875 1 97.12 94 GLU B N 1
ATOM 4297 C CA . GLU B 1 94 ? 20.625 10.453 14.141 1 97.12 94 GLU B CA 1
ATOM 4298 C C . GLU B 1 94 ? 21.562 10.258 12.945 1 97.12 94 GLU B C 1
ATOM 4300 O O . GLU B 1 94 ? 22.297 9.273 12.883 1 97.12 94 GLU B O 1
ATOM 4305 N N . SER B 1 95 ? 21.594 11.242 12.109 1 95.69 95 SER B N 1
ATOM 4306 C CA . SER B 1 95 ? 22.172 11.047 10.781 1 95.69 95 SER B CA 1
ATOM 4307 C C . SER B 1 95 ? 23.688 11.188 10.812 1 95.69 95 SER B C 1
ATOM 4309 O O . SER B 1 95 ? 24.25 11.727 11.766 1 95.69 95 SER B O 1
ATOM 4311 N N . LYS B 1 96 ? 24.375 10.617 9.883 1 95.62 96 LYS B N 1
ATOM 4312 C CA . LYS B 1 96 ? 25.719 10.969 9.461 1 95.62 96 LYS B CA 1
ATOM 4313 C C . LYS B 1 96 ? 25.719 11.547 8.047 1 95.62 96 LYS B C 1
ATOM 4315 O O . LYS B 1 96 ? 26.25 10.93 7.125 1 95.62 96 LYS B O 1
ATOM 4320 N N . SER B 1 97 ? 25.281 12.766 7.992 1 95.44 97 SER B N 1
ATOM 4321 C CA . SER B 1 97 ? 24.984 13.383 6.703 1 95.44 97 SER B CA 1
ATOM 4322 C C . SER B 1 97 ? 26.203 14.148 6.164 1 95.44 97 SER B C 1
ATOM 4324 O O . SER B 1 97 ? 27.141 14.422 6.902 1 95.44 97 SER B O 1
ATOM 4326 N N . ASP B 1 98 ? 26.188 14.32 4.949 1 96 98 ASP B N 1
ATOM 4327 C CA . ASP B 1 98 ? 27.125 15.18 4.227 1 96 98 ASP B CA 1
ATOM 4328 C C . ASP B 1 98 ? 26.375 16.156 3.324 1 96 98 ASP B C 1
ATOM 4330 O O . ASP B 1 98 ? 26.219 15.914 2.129 1 96 98 ASP B O 1
ATOM 4334 N N . ILE B 1 99 ? 25.984 17.281 3.896 1 95.06 99 ILE B N 1
ATOM 4335 C CA . ILE B 1 99 ? 25.234 18.312 3.193 1 95.06 99 ILE B CA 1
ATOM 4336 C C . ILE B 1 99 ? 26.062 19.594 3.129 1 95.06 99 ILE B C 1
ATOM 4338 O O . ILE B 1 99 ? 26.656 20 4.125 1 95.06 99 ILE B O 1
ATOM 4342 N N . GLU B 1 100 ? 26.094 20.234 2.008 1 93.94 100 GLU B N 1
ATOM 4343 C CA . GLU B 1 100 ? 26.891 21.438 1.811 1 93.94 100 GLU B CA 1
ATOM 4344 C C . GLU B 1 100 ? 26.078 22.547 1.16 1 93.94 100 GLU B C 1
ATOM 4346 O O . GLU B 1 100 ? 25.266 22.281 0.264 1 93.94 100 GLU B O 1
ATOM 4351 N N . LEU B 1 101 ? 26.219 23.688 1.7 1 91.56 101 LEU B N 1
ATOM 4352 C CA . LEU B 1 101 ? 25.641 24.906 1.129 1 91.56 101 LEU B CA 1
ATOM 4353 C C . LEU B 1 101 ? 26.734 25.891 0.751 1 91.56 101 LEU B C 1
ATOM 4355 O O . LEU B 1 101 ? 27.719 26.031 1.467 1 91.56 101 LEU B O 1
ATOM 4359 N N . ASP B 1 102 ? 26.484 26.484 -0.404 1 90.81 102 ASP B N 1
ATOM 4360 C CA . ASP B 1 102 ? 27.438 27.484 -0.897 1 90.81 102 ASP B CA 1
ATOM 4361 C C . ASP B 1 102 ? 26.703 28.594 -1.656 1 90.81 102 ASP B C 1
ATOM 4363 O O . ASP B 1 102 ? 25.531 28.453 -1.995 1 90.81 102 ASP B O 1
ATOM 4367 N N . GLY B 1 103 ? 27.328 29.781 -1.646 1 87.69 103 GLY B N 1
ATOM 4368 C CA . GLY B 1 103 ? 26.766 30.922 -2.361 1 87.69 103 GLY B CA 1
ATOM 4369 C C . GLY B 1 103 ? 27.75 32.062 -2.539 1 87.69 103 GLY B C 1
ATOM 4370 O O . GLY B 1 103 ? 28.766 32.125 -1.848 1 87.69 103 GLY B O 1
ATOM 4371 N N . LYS B 1 104 ? 27.391 32.812 -3.463 1 86.56 104 LYS B N 1
ATOM 4372 C CA . LYS B 1 104 ? 28.234 33.969 -3.73 1 86.56 104 LYS B CA 1
ATOM 4373 C C . LYS B 1 104 ? 28.297 34.906 -2.52 1 86.56 104 LYS B C 1
ATOM 4375 O O . LYS B 1 104 ? 27.25 35.25 -1.956 1 86.56 104 LYS B O 1
ATOM 4380 N N . MET B 1 105 ? 29.484 35.312 -2.014 1 83.44 105 MET B N 1
ATOM 4381 C CA . MET B 1 105 ? 29.734 36.25 -0.924 1 83.44 105 MET B CA 1
ATOM 4382 C C . MET B 1 105 ? 29.281 35.656 0.413 1 83.44 105 MET B C 1
ATOM 4384 O O . MET B 1 105 ? 28.953 36.406 1.342 1 83.44 105 MET B O 1
ATOM 4388 N N . VAL B 1 106 ? 29.031 34.375 0.432 1 83.19 106 VAL B N 1
ATOM 4389 C CA . VAL B 1 106 ? 28.688 33.719 1.676 1 83.19 106 VAL B CA 1
ATOM 4390 C C . VAL B 1 106 ? 29.656 32.562 1.936 1 83.19 106 VAL B C 1
ATOM 4392 O O . VAL B 1 106 ? 30.094 31.891 1.001 1 83.19 106 VAL B O 1
ATOM 4395 N N . PRO B 1 107 ? 30.094 32.438 3.072 1 82.56 107 PRO B N 1
ATOM 4396 C CA . PRO B 1 107 ? 30.969 31.281 3.357 1 82.56 107 PRO B CA 1
ATOM 4397 C C . PRO B 1 107 ? 30.266 29.938 3.156 1 82.56 107 PRO B C 1
ATOM 4399 O O . PRO B 1 107 ? 29.047 29.844 3.324 1 82.56 107 PRO B O 1
ATOM 4402 N N . LYS B 1 108 ? 31.109 29.031 2.832 1 88.12 108 LYS B N 1
ATOM 4403 C CA . LYS B 1 108 ? 30.609 27.656 2.693 1 88.12 108 LYS B CA 1
ATOM 4404 C C . LYS B 1 108 ? 30.188 27.094 4.047 1 88.12 108 LYS B C 1
ATOM 4406 O O . LYS B 1 108 ? 30.875 27.297 5.051 1 88.12 108 LYS B O 1
ATOM 4411 N N . ILE B 1 109 ? 29.031 26.422 4.027 1 89.5 109 ILE B N 1
ATOM 4412 C CA . ILE B 1 109 ? 28.5 25.844 5.254 1 89.5 109 ILE B CA 1
ATOM 4413 C C . ILE B 1 109 ? 28.203 24.359 5.035 1 89.5 109 ILE B C 1
ATOM 4415 O O . ILE B 1 109 ? 27.734 23.969 3.969 1 89.5 109 ILE B O 1
ATOM 4419 N N . GLY B 1 110 ? 28.594 23.578 6.016 1 91.38 110 GLY B N 1
ATOM 4420 C CA . GLY B 1 110 ? 28.281 22.172 5.965 1 91.38 110 GLY B CA 1
ATOM 4421 C C . GLY B 1 110 ? 27.375 21.719 7.09 1 91.38 110 GLY B C 1
ATOM 4422 O O . GLY B 1 110 ? 27.359 22.328 8.164 1 91.38 110 GLY B O 1
ATOM 4423 N N . ILE B 1 111 ? 26.562 20.734 6.867 1 92.62 111 ILE B N 1
ATOM 4424 C CA . ILE B 1 111 ? 25.766 20.078 7.887 1 92.62 111 ILE B CA 1
ATOM 4425 C C . ILE B 1 111 ? 26.188 18.609 8.016 1 92.62 111 ILE B C 1
ATOM 4427 O O . ILE B 1 111 ? 26.094 17.844 7.055 1 92.62 111 ILE B O 1
ATOM 4431 N N . GLU B 1 112 ? 26.562 18.219 9.164 1 94.19 112 GLU B N 1
ATOM 4432 C CA . GLU B 1 112 ? 27.141 16.891 9.352 1 94.19 112 GLU B CA 1
ATOM 4433 C C . GLU B 1 112 ? 26.156 15.953 10.055 1 94.19 112 GLU B C 1
ATOM 4435 O O . GLU B 1 112 ? 26.219 14.734 9.883 1 94.19 112 GLU B O 1
ATOM 4440 N N . HIS B 1 113 ? 25.312 16.531 10.906 1 94.88 113 HIS B N 1
ATOM 4441 C CA . HIS B 1 113 ? 24.328 15.695 11.594 1 94.88 113 HIS B CA 1
ATOM 4442 C C . HIS B 1 113 ? 22.953 16.344 11.57 1 94.88 113 HIS B C 1
ATOM 4444 O O . HIS B 1 113 ? 22.828 17.562 11.727 1 94.88 113 HIS B O 1
ATOM 4450 N N . VAL B 1 114 ? 22.031 15.562 11.281 1 93.94 114 VAL B N 1
ATOM 4451 C CA . VAL B 1 114 ? 20.625 15.906 11.445 1 93.94 114 VAL B CA 1
ATOM 4452 C C . VAL B 1 114 ? 20.016 15.062 12.57 1 93.94 114 VAL B C 1
ATOM 4454 O O . VAL B 1 114 ? 20.125 13.836 12.555 1 93.94 114 VAL B O 1
ATOM 4457 N N . HIS B 1 115 ? 19.516 15.742 13.57 1 96.44 115 HIS B N 1
ATOM 4458 C CA . HIS B 1 115 ? 18.797 15.086 14.656 1 96.44 115 HIS B CA 1
ATOM 4459 C C . HIS B 1 115 ? 17.297 15.281 14.531 1 96.44 115 HIS B C 1
ATOM 4461 O O . HIS B 1 115 ? 16.797 16.406 14.664 1 96.44 115 HIS B O 1
ATOM 4467 N N . LEU B 1 116 ? 16.625 14.203 14.258 1 96.25 116 LEU B N 1
ATOM 4468 C CA . LEU B 1 116 ? 15.172 14.266 14.086 1 96.25 116 LEU B CA 1
ATOM 4469 C C . LEU B 1 116 ? 14.469 13.305 15.039 1 96.25 116 LEU B C 1
ATOM 4471 O O . LEU B 1 116 ? 14.875 12.148 15.172 1 96.25 116 LEU B O 1
ATOM 4475 N N . LYS B 1 117 ? 13.508 13.773 15.75 1 96.94 117 LYS B N 1
ATOM 4476 C CA . LYS B 1 117 ? 12.688 12.977 16.656 1 96.94 117 LYS B CA 1
ATOM 4477 C C . LYS B 1 117 ? 11.219 13.359 16.547 1 96.94 117 LYS B C 1
ATOM 4479 O O . LYS B 1 117 ? 10.875 14.547 16.547 1 96.94 117 LYS B O 1
ATOM 4484 N N . GLY B 1 118 ? 10.344 12.383 16.375 1 96.44 118 GLY B N 1
ATOM 4485 C CA . GLY B 1 118 ? 8.922 12.641 16.297 1 96.44 118 GLY B CA 1
ATOM 4486 C C . GLY B 1 118 ? 8.078 11.383 16.406 1 96.44 118 GLY B C 1
ATOM 4487 O O . GLY B 1 118 ? 8.609 10.289 16.625 1 96.44 118 GLY B O 1
ATOM 4488 N N . ARG B 1 119 ? 6.793 11.617 16.438 1 95.81 119 ARG B N 1
ATOM 4489 C CA . ARG B 1 119 ? 5.828 10.516 16.469 1 95.81 119 ARG B CA 1
ATOM 4490 C C . ARG B 1 119 ? 4.969 10.508 15.211 1 95.81 119 ARG B C 1
ATOM 4492 O O . ARG B 1 119 ? 4.316 11.508 14.891 1 95.81 119 ARG B O 1
ATOM 4499 N N . LEU B 1 120 ? 5.043 9.336 14.578 1 95.75 120 LEU B N 1
ATOM 4500 C CA . LEU B 1 120 ? 4.34 9.172 13.312 1 95.75 120 LEU B CA 1
ATOM 4501 C C . LEU B 1 120 ? 3.037 8.398 13.508 1 95.75 120 LEU B C 1
ATOM 4503 O O . LEU B 1 120 ? 2.998 7.418 14.25 1 95.75 120 LEU B O 1
ATOM 4507 N N . SER B 1 121 ? 2.035 8.906 12.852 1 94.94 121 SER B N 1
ATOM 4508 C CA . SER B 1 121 ? 0.747 8.219 12.828 1 94.94 121 SER B CA 1
ATOM 4509 C C . SER B 1 121 ? 0.417 7.715 11.43 1 94.94 121 SER B C 1
ATOM 4511 O O . SER B 1 121 ? 0.369 8.5 10.477 1 94.94 121 SER B O 1
ATOM 4513 N N . VAL B 1 122 ? 0.208 6.426 11.305 1 94.94 122 VAL B N 1
ATOM 4514 C CA . VAL B 1 122 ? -0.229 5.809 10.055 1 94.94 122 VAL B CA 1
ATOM 4515 C C . VAL B 1 122 ? -1.677 5.34 10.195 1 94.94 122 VAL B C 1
ATOM 4517 O O . VAL B 1 122 ? -1.997 4.535 11.07 1 94.94 122 VAL B O 1
ATOM 4520 N N . LEU B 1 123 ? -2.471 5.852 9.344 1 95.38 123 LEU B N 1
ATOM 4521 C CA . LEU B 1 123 ? -3.885 5.496 9.359 1 95.38 123 LEU B CA 1
ATOM 4522 C C . LEU B 1 123 ? -4.246 4.637 8.148 1 95.38 123 LEU B C 1
ATOM 4524 O O . LEU B 1 123 ? -3.996 5.031 7.008 1 95.38 123 LEU B O 1
ATOM 4528 N N . LEU B 1 124 ? -4.742 3.416 8.398 1 95.75 124 LEU B N 1
ATOM 4529 C CA . LEU B 1 124 ? -5.285 2.531 7.371 1 95.75 124 LEU B CA 1
ATOM 4530 C C . LEU B 1 124 ? -6.809 2.588 7.352 1 95.75 124 LEU B C 1
ATOM 4532 O O . LEU B 1 124 ? -7.469 1.967 8.188 1 95.75 124 LEU B O 1
ATOM 4536 N N . ALA B 1 125 ? -7.363 3.33 6.457 1 94.19 125 ALA B N 1
ATOM 4537 C CA . ALA B 1 125 ? -8.805 3.572 6.398 1 94.19 125 ALA B CA 1
ATOM 4538 C C . ALA B 1 125 ? -9.227 4.043 5.012 1 94.19 125 ALA B C 1
ATOM 4540 O O . ALA B 1 125 ? -8.438 4.676 4.297 1 94.19 125 ALA B O 1
ATOM 4541 N N . PRO B 1 126 ? -10.469 3.791 4.559 1 94.44 126 PRO B N 1
ATOM 4542 C CA . PRO B 1 126 ? -11.453 2.934 5.219 1 94.44 126 PRO B CA 1
ATOM 4543 C C . PRO B 1 126 ? -11.156 1.447 5.047 1 94.44 126 PRO B C 1
ATOM 4545 O O . PRO B 1 126 ? -10.422 1.063 4.133 1 94.44 126 PRO B O 1
ATOM 4548 N N . LEU B 1 127 ? -11.625 0.674 5.977 1 94.75 127 LEU B N 1
ATOM 4549 C CA . LEU B 1 127 ? -11.594 -0.772 5.789 1 94.75 127 LEU B CA 1
ATOM 4550 C C . LEU B 1 127 ? -12.758 -1.229 4.914 1 94.75 127 LEU B C 1
ATOM 4552 O O . LEU B 1 127 ? -13.875 -0.734 5.055 1 94.75 127 LEU B O 1
ATOM 4556 N N . THR B 1 128 ? -12.5 -2.057 3.924 1 93.62 128 THR B N 1
ATOM 4557 C CA . THR B 1 128 ? -13.508 -2.525 2.979 1 93.62 128 THR B CA 1
ATOM 4558 C C . THR B 1 128 ? -13.555 -4.051 2.955 1 93.62 128 THR B C 1
ATOM 4560 O O . THR B 1 128 ? -12.727 -4.715 3.58 1 93.62 128 THR B O 1
ATOM 4563 N N . ASN B 1 129 ? -14.523 -4.547 2.301 1 92.81 129 ASN B N 1
ATOM 4564 C CA . ASN B 1 129 ? -14.672 -5.996 2.182 1 92.81 129 ASN B CA 1
ATOM 4565 C C . ASN B 1 129 ? -14.18 -6.496 0.827 1 92.81 129 ASN B C 1
ATOM 4567 O O . ASN B 1 129 ? -14.578 -7.574 0.377 1 92.81 129 ASN B O 1
ATOM 4571 N N . VAL B 1 130 ? -13.422 -5.715 0.188 1 88.81 130 VAL B N 1
ATOM 4572 C CA . VAL B 1 130 ? -12.797 -6.082 -1.082 1 88.81 130 VAL B CA 1
ATOM 4573 C C . VAL B 1 130 ? -11.281 -6.031 -0.95 1 88.81 130 VAL B C 1
ATOM 4575 O O . VAL B 1 130 ? -10.727 -5.059 -0.434 1 88.81 130 VAL B O 1
ATOM 4578 N N . ILE B 1 131 ? -10.609 -7.125 -1.346 1 85.88 131 ILE B N 1
ATOM 4579 C CA . ILE B 1 131 ? -9.148 -7.137 -1.28 1 85.88 131 ILE B CA 1
ATOM 4580 C C . ILE B 1 131 ? -8.586 -5.988 -2.113 1 85.88 131 ILE B C 1
ATOM 4582 O O . ILE B 1 131 ? -9 -5.781 -3.256 1 85.88 131 ILE B O 1
ATOM 4586 N N . PRO B 1 132 ? -7.742 -5.164 -1.533 1 89.88 132 PRO B N 1
ATOM 4587 C CA . PRO B 1 132 ? -6.848 -5.461 -0.413 1 89.88 132 PRO B CA 1
ATOM 4588 C C . PRO B 1 132 ? -7.438 -5.062 0.937 1 89.88 132 PRO B C 1
ATOM 4590 O O . PRO B 1 132 ? -6.703 -4.93 1.921 1 89.88 132 PRO B O 1
ATOM 4593 N N . LEU B 1 133 ? -8.648 -4.77 1.077 1 94.06 133 LEU B N 1
ATOM 4594 C CA . LEU B 1 133 ? -9.43 -4.59 2.295 1 94.06 133 LEU B CA 1
ATOM 4595 C C . LEU B 1 133 ? -9.242 -3.188 2.861 1 94.06 133 LEU B C 1
ATOM 4597 O O . LEU B 1 133 ? -9.945 -2.787 3.787 1 94.06 133 LEU B O 1
ATOM 4601 N N . ILE B 1 134 ? -8.211 -2.516 2.383 1 94.75 134 ILE B N 1
ATOM 4602 C CA . ILE B 1 134 ? -7.902 -1.169 2.85 1 94.75 134 ILE B CA 1
ATOM 4603 C C . ILE B 1 134 ? -7.984 -0.188 1.681 1 94.75 134 ILE B C 1
ATOM 4605 O O . ILE B 1 134 ? -7.414 -0.435 0.615 1 94.75 134 ILE B O 1
ATOM 4609 N N . GLY B 1 135 ? -8.672 0.886 1.865 1 93.81 135 GLY B N 1
ATOM 4610 C CA . GLY B 1 135 ? -8.82 1.876 0.81 1 93.81 135 GLY B CA 1
ATOM 4611 C C . GLY B 1 135 ? -7.578 2.73 0.614 1 93.81 135 GLY B C 1
ATOM 4612 O O . GLY B 1 135 ? -7.152 2.959 -0.519 1 93.81 135 GLY B O 1
ATOM 4613 N N . ALA B 1 136 ? -7.02 3.186 1.739 1 94.44 136 ALA B N 1
ATOM 4614 C CA . ALA B 1 136 ? -5.863 4.074 1.653 1 94.44 136 ALA B CA 1
ATOM 4615 C C . ALA B 1 136 ? -5.031 4.02 2.932 1 94.44 136 ALA B C 1
ATOM 4617 O O . ALA B 1 136 ? -5.535 3.645 3.992 1 94.44 136 ALA B O 1
ATOM 4618 N N . ALA B 1 137 ? -3.777 4.297 2.777 1 94.19 137 ALA B N 1
ATOM 4619 C CA . ALA B 1 137 ? -2.867 4.559 3.889 1 94.19 137 ALA B CA 1
ATOM 4620 C C . ALA B 1 137 ? -2.533 6.043 3.988 1 94.19 137 ALA B C 1
ATOM 4622 O O . ALA B 1 137 ? -2.203 6.68 2.984 1 94.19 137 ALA B O 1
ATOM 4623 N N . GLN B 1 138 ? -2.695 6.621 5.137 1 95.19 138 GLN B N 1
ATOM 4624 C CA . GLN B 1 138 ? -2.385 8.023 5.387 1 95.19 138 GLN B CA 1
ATOM 4625 C C . GLN B 1 138 ? -1.337 8.164 6.488 1 95.19 138 GLN B C 1
ATOM 4627 O O . GLN B 1 138 ? -1.435 7.52 7.535 1 95.19 138 GLN B O 1
ATOM 4632 N N . VAL B 1 139 ? -0.368 9.023 6.25 1 95.38 139 VAL B N 1
ATOM 4633 C CA . VAL B 1 139 ? 0.753 9.156 7.176 1 95.38 139 VAL B CA 1
ATOM 4634 C C . VAL B 1 139 ? 0.923 10.625 7.57 1 95.38 139 VAL B C 1
ATOM 4636 O O . VAL B 1 139 ? 0.824 11.516 6.727 1 95.38 139 VAL B O 1
ATOM 4639 N N . ALA B 1 140 ? 1.148 10.859 8.844 1 96.44 140 ALA B N 1
ATOM 4640 C CA . ALA B 1 140 ? 1.417 12.203 9.352 1 96.44 140 ALA B CA 1
ATOM 4641 C C . ALA B 1 140 ? 2.125 12.148 10.703 1 96.44 140 ALA B C 1
ATOM 4643 O O . ALA B 1 140 ? 1.87 11.258 11.508 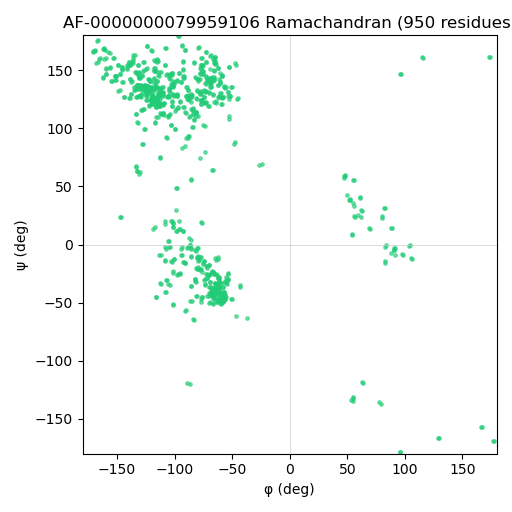1 96.44 140 ALA B O 1
ATOM 4644 N N . PHE B 1 141 ? 2.984 13.086 10.961 1 97.25 141 PHE B N 1
ATOM 4645 C CA . PHE B 1 141 ? 3.426 13.32 12.328 1 97.25 141 PHE B CA 1
ATOM 4646 C C . PHE B 1 141 ? 2.289 13.875 13.18 1 97.25 141 PHE B C 1
ATOM 4648 O O . PHE B 1 141 ? 1.518 14.719 12.719 1 97.25 141 PHE B O 1
ATOM 4655 N N . ILE B 1 142 ? 2.207 13.398 14.359 1 95.88 142 ILE B N 1
ATOM 4656 C CA . ILE B 1 142 ? 1.177 13.898 15.258 1 95.88 142 ILE B CA 1
ATOM 4657 C C . ILE B 1 142 ? 1.466 15.359 15.617 1 95.88 142 ILE B C 1
ATOM 4659 O O . ILE B 1 142 ? 0.554 16.188 15.648 1 95.88 142 ILE B O 1
ATOM 4663 N N . ASN B 1 143 ? 2.693 15.633 15.883 1 96.19 143 ASN B N 1
ATOM 4664 C CA . ASN B 1 143 ? 3.229 16.969 16.125 1 96.19 143 ASN B CA 1
ATOM 4665 C C . ASN B 1 143 ? 4.434 17.266 15.227 1 96.19 143 ASN B C 1
ATOM 4667 O O . ASN B 1 143 ? 5.059 16.328 14.711 1 96.19 143 ASN B O 1
ATOM 4671 N N . PRO B 1 144 ? 4.688 18.578 15.016 1 94.56 144 PRO B N 1
ATOM 4672 C CA . PRO B 1 144 ? 5.957 18.828 14.336 1 94.56 144 PRO B CA 1
ATOM 4673 C C . PRO B 1 144 ? 7.141 18.141 15.008 1 94.56 144 PRO B C 1
ATOM 4675 O O . PRO B 1 144 ? 7.305 18.234 16.219 1 94.56 144 PRO B O 1
ATOM 4678 N N . PRO B 1 145 ? 7.879 17.406 14.242 1 95.25 145 PRO B N 1
ATOM 4679 C CA . PRO B 1 145 ? 9.023 16.734 14.852 1 95.25 145 PRO B CA 1
ATOM 4680 C C . PRO B 1 145 ? 10.086 17.703 15.359 1 95.25 145 PRO B C 1
ATOM 4682 O O . PRO B 1 145 ? 10.141 18.844 14.914 1 95.25 145 PRO B O 1
ATOM 4685 N N . GLU B 1 146 ? 10.867 17.234 16.297 1 93.69 146 GLU B N 1
ATOM 4686 C CA . GLU B 1 146 ? 12.047 17.984 16.734 1 93.69 146 GLU B CA 1
ATOM 4687 C C . GLU B 1 146 ? 13.195 17.828 15.734 1 93.69 146 GLU B C 1
ATOM 4689 O O . GLU B 1 146 ? 13.508 16.719 15.312 1 93.69 146 GLU B O 1
ATOM 4694 N N . LEU B 1 147 ? 13.766 18.922 15.352 1 93.88 147 LEU B N 1
ATOM 4695 C CA . LEU B 1 147 ? 14.844 18.906 14.367 1 93.88 147 LEU B CA 1
ATOM 4696 C C . LEU B 1 147 ? 16.016 19.781 14.828 1 93.88 147 LEU B C 1
ATOM 4698 O O . LEU B 1 147 ? 15.812 20.938 15.219 1 93.88 147 LEU B O 1
ATOM 4702 N N . SER B 1 148 ? 17.125 19.312 14.859 1 92.44 148 SER B N 1
ATOM 4703 C CA . SER B 1 148 ? 18.359 20.062 15.109 1 92.44 148 SER B CA 1
ATOM 4704 C C . SER B 1 148 ? 19.453 19.688 14.125 1 92.44 148 SER B C 1
ATOM 4706 O O . SER B 1 148 ? 19.516 18.547 13.672 1 92.44 148 SER B O 1
ATOM 4708 N N . LEU B 1 149 ? 20.281 20.609 13.805 1 92.38 149 LEU B N 1
ATOM 4709 C CA . LEU B 1 149 ? 21.328 20.453 12.805 1 92.38 149 LEU B CA 1
ATOM 4710 C C . LEU B 1 149 ? 22.703 20.781 13.398 1 92.38 149 LEU B C 1
ATOM 4712 O O . LEU B 1 149 ? 22.859 21.766 14.109 1 92.38 149 LEU B O 1
ATOM 4716 N N . ASP B 1 150 ? 23.625 19.953 13.164 1 92.12 150 ASP B N 1
ATOM 4717 C CA . ASP B 1 150 ? 25.016 20.25 13.492 1 92.12 150 ASP B CA 1
ATOM 4718 C C . ASP B 1 150 ? 25.766 20.766 12.273 1 92.12 150 ASP B C 1
ATOM 4720 O O . ASP B 1 150 ? 25.953 20.031 11.297 1 92.12 150 ASP B O 1
ATOM 4724 N N . PHE B 1 151 ? 26.25 22 12.375 1 90.31 151 PHE B N 1
ATOM 4725 C CA . PHE B 1 151 ? 26.922 22.625 11.25 1 90.31 151 PHE B CA 1
ATOM 4726 C C . PHE B 1 151 ? 28.438 22.469 11.352 1 90.31 151 PHE B C 1
ATOM 4728 O O . PHE B 1 151 ? 28.984 22.344 12.445 1 90.31 151 PHE B O 1
ATOM 4735 N N . THR B 1 152 ? 29 22.375 10.234 1 86.06 152 THR B N 1
ATOM 4736 C CA . THR B 1 152 ? 30.453 22.406 10.133 1 86.06 152 THR B CA 1
ATOM 4737 C C . THR B 1 152 ? 30.922 23.641 9.375 1 86.06 152 THR B C 1
ATOM 4739 O O . THR B 1 152 ? 30.141 24.25 8.633 1 86.06 152 THR B O 1
ATOM 4742 N N . ASP B 1 153 ? 32.188 24.047 9.602 1 73.31 153 ASP B N 1
ATOM 4743 C CA . ASP B 1 153 ? 32.844 25.156 8.922 1 73.31 153 ASP B CA 1
ATOM 4744 C C . ASP B 1 153 ? 32.125 26.484 9.188 1 73.31 153 ASP B C 1
ATOM 4746 O O . ASP B 1 153 ? 32.062 27.344 8.305 1 73.31 153 ASP B O 1
ATOM 4750 N N . ALA B 1 154 ? 31.359 26.578 10.328 1 67.75 154 ALA B N 1
ATOM 4751 C CA . ALA B 1 154 ? 30.484 27.703 10.57 1 67.75 154 ALA B CA 1
ATOM 4752 C C . ALA B 1 154 ? 31.078 28.656 11.617 1 67.75 154 ALA B C 1
ATOM 4754 O O . ALA B 1 154 ? 30.453 29.656 11.969 1 67.75 154 ALA B O 1
ATOM 4755 N N . ALA B 1 155 ? 32.219 28.344 12.164 1 60.97 155 ALA B N 1
ATOM 4756 C CA . ALA B 1 155 ? 32.781 29.062 13.297 1 60.97 155 ALA B CA 1
ATOM 4757 C C . ALA B 1 155 ? 32.906 30.547 12.992 1 60.97 155 ALA B C 1
ATOM 4759 O O . ALA B 1 155 ? 32.812 31.391 13.891 1 60.97 155 ALA B O 1
ATOM 4760 N N . ASN B 1 156 ? 33.062 30.812 11.734 1 63.66 156 ASN B N 1
ATOM 4761 C CA . ASN B 1 156 ? 33.312 32.219 11.477 1 63.66 156 ASN B CA 1
ATOM 4762 C C . ASN B 1 156 ? 32.125 32.906 10.828 1 63.66 156 ASN B C 1
ATOM 4764 O O . ASN B 1 156 ? 32.25 34 10.273 1 63.66 156 ASN B O 1
ATOM 4768 N N . ILE B 1 157 ? 31.062 32.188 11 1 70.62 157 ILE B N 1
ATOM 4769 C CA . ILE B 1 157 ? 29.906 32.812 10.344 1 70.62 157 ILE B CA 1
ATOM 4770 C C . ILE B 1 157 ? 29.016 33.5 11.391 1 70.62 157 ILE B C 1
ATOM 4772 O O . ILE B 1 157 ? 28.391 32.812 12.219 1 70.62 157 ILE B O 1
ATOM 4776 N N . ALA B 1 158 ? 29.094 34.781 11.484 1 61.66 158 ALA B N 1
ATOM 4777 C CA . ALA B 1 158 ? 28.359 35.594 12.453 1 61.66 158 ALA B CA 1
ATOM 4778 C C . ALA B 1 158 ? 26.859 35.312 12.391 1 61.66 158 ALA B C 1
ATOM 4780 O O . ALA B 1 158 ? 26.188 35.281 13.422 1 61.66 158 ALA B O 1
ATOM 4781 N N . ASP B 1 159 ? 26.453 34.969 11.227 1 71.81 159 ASP B N 1
ATOM 4782 C CA . ASP B 1 159 ? 25.016 34.875 11.016 1 71.81 159 ASP B CA 1
ATOM 4783 C C . ASP B 1 159 ? 24.578 33.406 11.031 1 71.81 159 ASP B C 1
ATOM 4785 O O . ASP B 1 159 ? 23.5 33.062 10.523 1 71.81 159 ASP B O 1
ATOM 4789 N N . LEU B 1 160 ? 25.406 32.562 11.617 1 79.31 160 LEU B N 1
ATOM 4790 C CA . LEU B 1 160 ? 25.094 31.141 11.586 1 79.31 160 LEU B CA 1
ATOM 4791 C C . LEU B 1 160 ? 23.781 30.859 12.305 1 79.31 160 LEU B C 1
ATOM 4793 O O . LEU B 1 160 ? 23.031 29.953 11.906 1 79.31 160 LEU B O 1
ATOM 4797 N N . GLY B 1 161 ? 23.562 31.578 13.336 1 77.44 161 GLY B N 1
ATOM 4798 C CA . GLY B 1 161 ? 22.312 31.422 14.062 1 77.44 161 GLY B CA 1
ATOM 4799 C C . GLY B 1 161 ? 21.094 31.672 13.203 1 77.44 161 GLY B C 1
ATOM 4800 O O . GLY B 1 161 ? 20.141 30.891 13.227 1 77.44 161 GLY B O 1
ATOM 4801 N N . ILE B 1 162 ? 21.172 32.688 12.422 1 78.56 162 ILE B N 1
ATOM 4802 C CA . ILE B 1 162 ? 20.078 33.031 11.539 1 78.56 162 ILE B CA 1
ATOM 4803 C C . ILE B 1 162 ? 19.906 31.984 10.453 1 78.56 162 ILE B C 1
ATOM 4805 O O . ILE B 1 162 ? 18.781 31.578 10.148 1 78.56 162 ILE B O 1
ATOM 4809 N N . ILE B 1 163 ? 21.047 31.547 9.922 1 82.12 163 ILE B N 1
ATOM 4810 C CA . ILE B 1 163 ? 21.016 30.547 8.859 1 82.12 163 ILE B CA 1
ATOM 4811 C C . ILE B 1 163 ? 20.406 29.25 9.391 1 82.12 163 ILE B C 1
ATOM 4813 O O . ILE B 1 163 ? 19.5 28.688 8.781 1 82.12 163 ILE B O 1
ATOM 4817 N N . SER B 1 164 ? 20.922 28.859 10.492 1 84.31 164 SER B N 1
ATOM 4818 C CA . SER B 1 164 ? 20.453 27.609 11.102 1 84.31 164 SER B CA 1
ATOM 4819 C C . SER B 1 164 ? 18.953 27.672 11.398 1 84.31 164 SER B C 1
ATOM 4821 O O . SER B 1 164 ? 18.219 26.734 11.055 1 84.31 164 SER B O 1
ATOM 4823 N N . SER B 1 165 ? 18.562 28.688 11.992 1 83.94 165 SER B N 1
ATOM 4824 C CA . SER B 1 165 ? 17.156 28.844 12.352 1 83.94 165 SER B CA 1
ATOM 4825 C C . SER B 1 165 ? 16.266 28.891 11.117 1 83.94 165 SER B C 1
ATOM 4827 O O . SER B 1 165 ? 15.18 28.312 11.102 1 83.94 165 SER B O 1
ATOM 4829 N N . THR B 1 166 ? 16.719 29.562 10.141 1 85.69 166 THR B N 1
ATOM 4830 C CA . THR B 1 166 ? 15.938 29.688 8.922 1 85.69 166 THR B CA 1
ATOM 4831 C C . THR B 1 166 ? 15.797 28.344 8.219 1 85.69 166 THR B C 1
ATOM 4833 O O . THR B 1 166 ? 14.711 27.969 7.773 1 85.69 166 THR B O 1
ATOM 4836 N N . ILE B 1 167 ? 16.953 27.641 8.117 1 85.44 167 ILE B N 1
ATOM 4837 C CA . ILE B 1 167 ? 16.938 26.344 7.469 1 85.44 167 ILE B CA 1
ATOM 4838 C C . ILE B 1 167 ? 15.977 25.406 8.219 1 85.44 167 ILE B C 1
ATOM 4840 O O . ILE B 1 167 ? 15.141 24.75 7.602 1 85.44 167 ILE B O 1
ATOM 4844 N N . ARG B 1 168 ? 16.125 25.391 9.453 1 89.12 168 ARG B N 1
ATOM 4845 C CA . ARG B 1 168 ? 15.289 24.531 10.281 1 89.12 168 ARG B CA 1
ATOM 4846 C C . ARG B 1 168 ? 13.812 24.875 10.125 1 89.12 168 ARG B C 1
ATOM 4848 O O . ARG B 1 168 ? 12.984 24 9.914 1 89.12 168 ARG B O 1
ATOM 4855 N N . LYS B 1 169 ? 13.516 26.109 10.25 1 86.69 169 LYS B N 1
ATOM 4856 C CA . LYS B 1 169 ? 12.133 26.562 10.133 1 86.69 169 LYS B CA 1
ATOM 4857 C C . LYS B 1 169 ? 11.555 26.219 8.766 1 86.69 169 LYS B C 1
ATOM 4859 O O . LYS B 1 169 ? 10.383 25.844 8.656 1 86.69 169 LYS B O 1
ATOM 4864 N N . THR B 1 170 ? 12.352 26.422 7.797 1 87.44 170 THR B N 1
ATOM 4865 C CA . THR B 1 170 ? 11.906 26.109 6.441 1 87.44 170 THR B CA 1
ATOM 4866 C C . THR B 1 170 ? 11.578 24.625 6.301 1 87.44 170 THR B C 1
ATOM 4868 O O . THR B 1 170 ? 10.516 24.266 5.789 1 87.44 170 THR B O 1
ATOM 4871 N N . ILE B 1 171 ? 12.453 23.797 6.766 1 87.5 171 ILE B N 1
ATOM 4872 C CA . ILE B 1 171 ? 12.234 22.359 6.68 1 87.5 171 ILE B CA 1
ATOM 4873 C C . ILE B 1 171 ? 10.977 21.969 7.457 1 87.5 171 ILE B C 1
ATOM 4875 O O . ILE B 1 171 ? 10.125 21.25 6.945 1 87.5 171 ILE B O 1
ATOM 4879 N N . LEU B 1 172 ? 10.875 22.469 8.617 1 88.19 172 LEU B N 1
ATOM 4880 C CA . LEU B 1 172 ? 9.734 22.156 9.469 1 88.19 172 LEU B CA 1
ATOM 4881 C C . LEU B 1 172 ? 8.438 22.703 8.867 1 88.19 172 LEU B C 1
ATOM 4883 O O . LEU B 1 172 ? 7.379 22.078 9.016 1 88.19 172 LEU B O 1
ATOM 4887 N N . GLY B 1 173 ? 8.547 23.859 8.273 1 86.25 173 GLY B N 1
ATOM 4888 C CA . GLY B 1 173 ? 7.395 24.391 7.566 1 86.25 173 GLY B CA 1
ATOM 4889 C C . GLY B 1 173 ? 6.898 23.484 6.457 1 86.25 173 GLY B C 1
ATOM 4890 O O . GLY B 1 173 ? 5.695 23.25 6.324 1 86.25 173 GLY B O 1
ATOM 4891 N N . ILE B 1 174 ? 7.793 23 5.754 1 85 17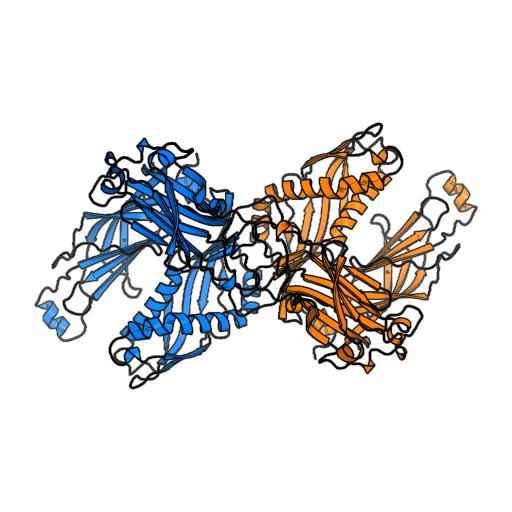4 ILE B N 1
ATOM 4892 C CA . ILE B 1 174 ? 7.453 22.109 4.648 1 85 174 ILE B CA 1
ATOM 4893 C C . ILE B 1 174 ? 6.863 20.812 5.195 1 85 174 ILE B C 1
ATOM 4895 O O . ILE B 1 174 ? 5.805 20.359 4.75 1 85 174 ILE B O 1
ATOM 4899 N N . VAL B 1 175 ? 7.551 20.203 6.137 1 87.81 175 VAL B N 1
ATOM 4900 C CA . VAL B 1 175 ? 7.062 18.969 6.758 1 87.81 175 VAL B CA 1
ATOM 4901 C C . VAL B 1 175 ? 5.691 19.219 7.379 1 87.81 175 VAL B C 1
ATOM 4903 O O . VAL B 1 175 ? 4.793 18.375 7.266 1 87.81 175 VAL B O 1
ATOM 4906 N N . GLY B 1 176 ? 5.57 20.328 8.031 1 88.31 176 GLY B N 1
ATOM 4907 C CA . GLY B 1 176 ? 4.297 20.703 8.633 1 88.31 176 GLY B CA 1
ATOM 4908 C C . GLY B 1 176 ? 3.158 20.766 7.637 1 88.31 176 GLY B C 1
ATOM 4909 O O . GLY B 1 176 ? 2.072 20.234 7.898 1 88.31 176 GLY B O 1
ATOM 4910 N N . GLY B 1 177 ? 3.418 21.359 6.516 1 85.75 177 GLY B N 1
ATOM 4911 C CA . GLY B 1 177 ? 2.396 21.5 5.492 1 85.75 177 GLY B CA 1
ATOM 4912 C C . GLY B 1 177 ? 2.055 20.203 4.797 1 85.75 177 GLY B C 1
ATOM 4913 O O . GLY B 1 177 ? 0.935 20.031 4.312 1 85.75 177 GLY B O 1
ATOM 4914 N N . MET B 1 178 ? 2.867 19.234 4.871 1 85.06 178 MET B N 1
ATOM 4915 C CA . MET B 1 178 ? 2.688 18.016 4.074 1 85.06 178 MET B CA 1
ATOM 4916 C C . MET B 1 178 ? 2.344 16.828 4.965 1 85.06 178 MET B C 1
ATOM 4918 O O . MET B 1 178 ? 1.599 15.938 4.555 1 85.06 178 MET B O 1
ATOM 4922 N N . ALA B 1 179 ? 2.932 16.859 6.18 1 91.38 179 ALA B N 1
ATOM 4923 C CA . ALA B 1 179 ? 2.902 15.578 6.867 1 91.38 179 ALA B CA 1
ATOM 4924 C C . ALA B 1 179 ? 2.783 15.758 8.375 1 91.38 179 ALA B C 1
ATOM 4926 O O . ALA B 1 179 ? 3.35 14.984 9.148 1 91.38 179 ALA B O 1
ATOM 4927 N N . VAL B 1 180 ? 2.299 16.797 8.844 1 95.5 180 VAL B N 1
ATOM 4928 C CA . VAL B 1 180 ? 1.953 16.969 10.25 1 95.5 180 VAL B CA 1
ATOM 4929 C C . VAL B 1 180 ? 0.451 17.203 10.391 1 95.5 180 VAL B C 1
ATOM 4931 O O . VAL B 1 180 ? -0.14 17.953 9.609 1 95.5 180 VAL B O 1
ATOM 4934 N N . LEU B 1 181 ? -0.201 16.578 11.312 1 94.38 181 LEU B N 1
ATOM 4935 C CA . LEU B 1 181 ? -1.641 16.719 11.508 1 94.38 181 LEU B CA 1
ATOM 4936 C C . LEU B 1 181 ? -2.033 18.188 11.594 1 94.38 181 LEU B C 1
ATOM 4938 O O . LEU B 1 181 ? -1.366 18.969 12.273 1 94.38 181 LEU B O 1
ATOM 4942 N N . PRO B 1 182 ? -3.047 18.516 10.93 1 92.62 182 PRO B N 1
ATOM 4943 C CA . PRO B 1 182 ? -4.078 17.688 10.305 1 92.62 182 PRO B CA 1
ATOM 4944 C C . PRO B 1 182 ? -3.725 17.281 8.875 1 92.62 182 PRO B C 1
ATOM 4946 O O . PRO B 1 182 ? -4.496 16.578 8.219 1 92.62 182 PRO B O 1
ATOM 4949 N N . ASN B 1 183 ? -2.588 17.75 8.352 1 91.31 183 ASN B N 1
ATOM 4950 C CA . ASN B 1 183 ? -2.129 17.391 7.016 1 91.31 183 ASN B CA 1
ATOM 4951 C C . ASN B 1 183 ? -1.581 15.969 6.969 1 91.31 183 ASN B C 1
ATOM 4953 O O . ASN B 1 183 ? -0.85 15.555 7.871 1 91.31 183 ASN B O 1
ATOM 4957 N N . ARG B 1 184 ? -2.043 15.258 5.957 1 92.69 184 ARG B N 1
ATOM 4958 C CA . ARG B 1 184 ? -1.617 13.867 5.816 1 92.69 184 ARG B CA 1
ATOM 4959 C C . ARG B 1 184 ? -1.149 13.578 4.395 1 92.69 184 ARG B C 1
ATOM 4961 O O . ARG B 1 184 ? -1.692 14.125 3.434 1 92.69 184 ARG B O 1
ATOM 4968 N N . PHE B 1 185 ? -0.15 12.734 4.391 1 90.44 185 PHE B N 1
ATOM 4969 C CA . PHE B 1 185 ? 0.21 12.141 3.111 1 90.44 185 PHE B CA 1
ATOM 4970 C C . PHE B 1 185 ? -0.585 10.859 2.867 1 90.44 185 PHE B C 1
ATOM 4972 O O . PHE B 1 185 ? -0.534 9.93 3.672 1 90.44 185 PHE B O 1
ATOM 4979 N N . MET B 1 186 ? -1.277 10.82 1.706 1 91.88 186 MET B N 1
ATOM 4980 C CA . MET B 1 186 ? -2.205 9.711 1.476 1 91.88 186 MET B CA 1
ATOM 4981 C C . MET B 1 186 ? -1.769 8.883 0.275 1 91.88 186 MET B C 1
ATOM 4983 O O . MET B 1 186 ? -1.403 9.43 -0.767 1 91.88 186 MET B O 1
ATOM 4987 N N . VAL B 1 187 ? -1.774 7.559 0.445 1 90.19 187 VAL B N 1
ATOM 4988 C CA . VAL B 1 187 ? -1.572 6.605 -0.639 1 90.19 187 VAL B CA 1
ATOM 4989 C C . VAL B 1 187 ? -2.803 5.711 -0.776 1 90.19 187 VAL B C 1
ATOM 4991 O O . VAL B 1 187 ? -3.17 5 0.163 1 90.19 187 VAL B O 1
ATOM 4994 N N . LYS B 1 188 ? -3.414 5.73 -1.973 1 89.75 188 LYS B N 1
ATOM 4995 C CA . LYS B 1 188 ? -4.535 4.828 -2.225 1 89.75 188 LYS B CA 1
ATOM 4996 C C . LYS B 1 188 ? -4.051 3.395 -2.432 1 89.75 188 LYS B C 1
ATOM 4998 O O . LYS B 1 188 ? -3.141 3.15 -3.223 1 89.75 188 LYS B O 1
ATOM 5003 N N . LEU B 1 189 ? -4.594 2.51 -1.716 1 90.06 189 LEU B N 1
ATOM 5004 C CA . LEU B 1 189 ? -4.277 1.094 -1.882 1 90.06 189 LEU B CA 1
ATOM 5005 C C . LEU B 1 189 ? -5.301 0.413 -2.787 1 90.06 189 LEU B C 1
ATOM 5007 O O . LEU B 1 189 ? -5.039 -0.667 -3.322 1 90.06 189 LEU B O 1
ATOM 5011 N N . ASP B 1 190 ? -6.418 1.007 -2.811 1 88.12 190 ASP B N 1
ATOM 5012 C CA . ASP B 1 190 ? -7.488 0.644 -3.734 1 88.12 190 ASP B CA 1
ATOM 5013 C C . ASP B 1 190 ? -7.871 1.825 -4.625 1 88.12 190 ASP B C 1
ATOM 5015 O O . ASP B 1 190 ? -8.297 2.871 -4.129 1 88.12 190 ASP B O 1
ATOM 5019 N N . ASN B 1 191 ? -7.844 1.671 -5.875 1 78.25 191 ASN B N 1
ATOM 5020 C CA . ASN B 1 191 ? -8.109 2.756 -6.812 1 78.25 191 ASN B CA 1
ATOM 5021 C C . ASN B 1 191 ? -9.562 3.223 -6.73 1 78.25 191 ASN B C 1
ATOM 5023 O O . ASN B 1 191 ? -9.875 4.355 -7.098 1 78.25 191 ASN B O 1
ATOM 5027 N N . SER B 1 192 ? -10.414 2.41 -6.293 1 80.62 192 SER B N 1
ATOM 5028 C CA . SER B 1 192 ? -11.836 2.736 -6.199 1 80.62 192 SER B CA 1
ATOM 5029 C C . SER B 1 192 ? -12.188 3.297 -4.824 1 80.62 192 SER B C 1
ATOM 5031 O O . SER B 1 192 ? -13.359 3.441 -4.484 1 80.62 192 SER B O 1
ATOM 5033 N N . ASN B 1 193 ? -11.203 3.584 -4.137 1 88.12 193 ASN B N 1
ATOM 5034 C CA . ASN B 1 193 ? -11.383 4.098 -2.785 1 88.12 193 ASN B CA 1
ATOM 5035 C C . ASN B 1 193 ? -12.32 5.305 -2.766 1 88.12 193 ASN B C 1
ATOM 5037 O O . ASN B 1 193 ? -12.164 6.227 -3.568 1 88.12 193 ASN B O 1
ATOM 5041 N N . ASP B 1 194 ? -13.281 5.281 -1.895 1 91.06 194 ASP B N 1
ATOM 5042 C CA . ASP B 1 194 ? -14.211 6.387 -1.698 1 91.06 194 ASP B CA 1
ATOM 5043 C C . ASP B 1 194 ? -13.609 7.465 -0.802 1 91.06 194 ASP B C 1
ATOM 5045 O O . ASP B 1 194 ? -13.477 7.273 0.409 1 91.06 194 ASP B O 1
ATOM 5049 N N . TYR B 1 195 ? -13.375 8.617 -1.334 1 93.81 195 TYR B N 1
ATOM 5050 C CA . TYR B 1 195 ? -12.711 9.688 -0.604 1 93.81 195 TYR B CA 1
ATOM 5051 C C . TYR B 1 195 ? -13.547 10.141 0.583 1 93.81 195 TYR B C 1
ATOM 5053 O O . TYR B 1 195 ? -13.008 10.531 1.622 1 93.81 195 TYR B O 1
ATOM 5061 N N . PHE B 1 196 ? -14.852 10.133 0.471 1 94.75 196 PHE B N 1
ATOM 5062 C CA . PHE B 1 196 ? -15.719 10.586 1.551 1 94.75 196 PHE B CA 1
ATOM 5063 C C . PHE B 1 196 ? -15.539 9.719 2.791 1 94.75 196 PHE B C 1
ATOM 5065 O O . PHE B 1 196 ? -15.672 10.203 3.918 1 94.75 196 PHE B O 1
ATOM 5072 N N . LYS B 1 197 ? -15.195 8.516 2.562 1 92.56 197 LYS B N 1
ATOM 5073 C CA . LYS B 1 197 ? -14.969 7.602 3.676 1 92.56 197 LYS B CA 1
ATOM 5074 C C . LYS B 1 197 ? -13.516 7.621 4.121 1 92.56 197 LYS B C 1
ATOM 5076 O O . LYS B 1 197 ? -13.18 7.102 5.188 1 92.56 197 LYS B O 1
ATOM 5081 N N . THR B 1 198 ? -12.68 8.156 3.289 1 93.56 198 THR B N 1
ATOM 5082 C CA . THR B 1 198 ? -11.242 8.188 3.541 1 93.56 198 THR B CA 1
ATOM 5083 C C . THR B 1 198 ? -10.867 9.398 4.387 1 93.56 198 THR B C 1
ATOM 5085 O O . THR B 1 198 ? -9.969 9.32 5.227 1 93.56 198 THR B O 1
ATOM 5088 N N . TYR B 1 199 ? -11.547 10.5 4.176 1 93.56 199 TYR B N 1
ATOM 5089 C CA . TYR B 1 199 ? -11.258 11.75 4.871 1 93.56 199 TYR B CA 1
ATOM 5090 C C . TYR B 1 199 ? -11.422 11.586 6.379 1 93.56 199 TYR B C 1
ATOM 5092 O O . TYR B 1 199 ? -12.375 10.953 6.84 1 93.56 199 TYR B O 1
ATOM 5100 N N . GLN B 1 200 ? -10.461 12.203 7.09 1 90.5 200 GLN B N 1
ATOM 5101 C CA . GLN B 1 200 ? -10.516 12.18 8.547 1 90.5 200 GLN B CA 1
ATOM 5102 C C . GLN B 1 200 ? -10.945 13.531 9.109 1 90.5 200 GLN B C 1
ATOM 5104 O O . GLN B 1 200 ? -10.172 14.492 9.094 1 90.5 200 GLN B O 1
ATOM 5109 N N . PRO B 1 201 ? -12.102 13.547 9.617 1 91.31 201 PRO B N 1
ATOM 5110 C CA . PRO B 1 201 ? -12.555 14.805 10.203 1 91.31 201 PRO B CA 1
ATOM 5111 C C . PRO B 1 201 ? -11.852 15.133 11.523 1 91.31 201 PRO B C 1
ATOM 5113 O O . PRO B 1 201 ? -11.344 14.234 12.195 1 91.31 201 PRO B O 1
ATOM 5116 N N . HIS B 1 202 ? -11.828 16.391 11.867 1 92.88 202 HIS B N 1
ATOM 5117 C CA . HIS B 1 202 ? -11.336 16.812 13.18 1 92.88 202 HIS B CA 1
ATOM 5118 C C . HIS B 1 202 ? -12.227 16.281 14.297 1 92.88 202 HIS B C 1
ATOM 5120 O O . HIS B 1 202 ? -13.414 16.031 14.078 1 92.88 202 HIS B O 1
ATOM 5126 N N . LEU B 1 203 ? -11.633 16.172 15.414 1 90.19 203 LEU B N 1
ATOM 5127 C CA . LEU B 1 203 ? -12.344 15.633 16.562 1 90.19 203 LEU B CA 1
ATOM 5128 C C . LEU B 1 203 ? -13.195 16.703 17.234 1 90.19 203 LEU B C 1
ATOM 5130 O O . LEU B 1 203 ? -14.227 16.406 17.828 1 90.19 203 LEU B O 1
ATOM 5134 N N . GLY B 1 204 ? -12.719 17.875 17.156 1 93.75 204 GLY B N 1
ATOM 5135 C CA . GLY B 1 204 ? -13.375 18.984 17.812 1 93.75 204 GLY B CA 1
ATOM 5136 C C . GLY B 1 204 ? -12.508 20.234 17.891 1 93.75 204 GLY B C 1
ATOM 5137 O O . GLY B 1 204 ? -11.68 20.469 17 1 93.75 204 GLY B O 1
ATOM 5138 N N . VAL B 1 205 ? -12.906 21.047 18.906 1 94.88 205 VAL B N 1
ATOM 5139 C CA . VAL B 1 205 ? -12.219 22.312 19.109 1 94.88 205 VAL B CA 1
ATOM 5140 C C . VAL B 1 205 ? -11.703 22.406 20.531 1 94.88 205 VAL B C 1
ATOM 5142 O O . VAL B 1 205 ? -12.398 22.016 21.484 1 94.88 205 VAL B O 1
ATOM 5145 N N . VAL B 1 206 ? -10.484 22.781 20.625 1 95.44 206 VAL B N 1
ATOM 5146 C CA . VAL B 1 206 ? -9.969 23.109 21.938 1 95.44 206 VAL B CA 1
ATOM 5147 C C . VAL B 1 206 ? -9.914 24.641 22.094 1 95.44 206 VAL B C 1
ATOM 5149 O O . VAL B 1 206 ? -9.289 25.328 21.297 1 95.44 206 VAL B O 1
ATOM 5152 N N . ARG B 1 207 ? -10.625 25.141 23.047 1 95.25 207 ARG B N 1
ATOM 5153 C CA . ARG B 1 207 ? -10.578 26.562 23.391 1 95.25 207 ARG B CA 1
ATOM 5154 C C . ARG B 1 207 ? -9.516 26.828 24.453 1 95.25 207 ARG B C 1
ATOM 51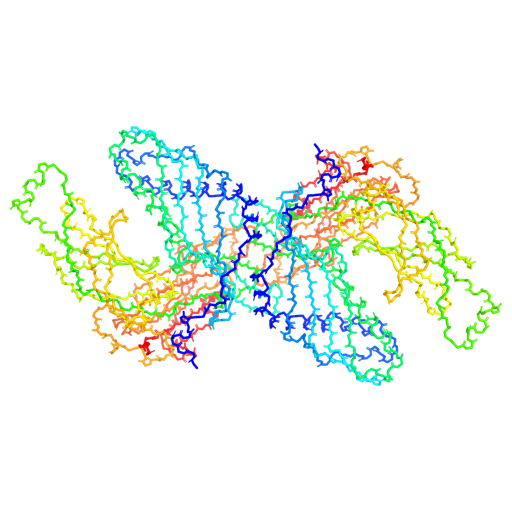56 O O . ARG B 1 207 ? -9.625 26.344 25.594 1 95.25 207 ARG B O 1
ATOM 5163 N N . LEU B 1 208 ? -8.523 27.547 24.062 1 96.38 208 LEU B N 1
ATOM 5164 C CA . LEU B 1 208 ? -7.395 27.812 24.953 1 96.38 208 LEU B CA 1
ATOM 5165 C C . LEU B 1 208 ? -7.449 29.234 25.484 1 96.38 208 LEU B C 1
ATOM 5167 O O . LEU B 1 208 ? -7.629 30.188 24.719 1 96.38 208 LEU B O 1
ATOM 5171 N N . THR B 1 209 ? -7.375 29.359 26.75 1 96.62 209 THR B N 1
ATOM 5172 C CA . THR B 1 209 ? -7.223 30.672 27.406 1 96.62 209 THR B CA 1
ATOM 5173 C C . THR B 1 209 ? -5.832 30.797 28.016 1 96.62 209 THR B C 1
ATOM 5175 O O . THR B 1 209 ? -5.469 30.031 28.906 1 96.62 209 THR B O 1
ATOM 5178 N N . ILE B 1 210 ? -5.066 31.703 27.453 1 97.62 210 ILE B N 1
ATOM 5179 C CA . ILE B 1 210 ? -3.793 32.062 28.062 1 97.62 210 ILE B CA 1
ATOM 5180 C C . ILE B 1 210 ? -4.02 33.094 29.156 1 97.62 210 ILE B C 1
ATOM 5182 O O . ILE B 1 210 ? -4.281 34.25 28.875 1 97.62 210 ILE B O 1
ATOM 5186 N N . GLU B 1 211 ? -3.889 32.688 30.328 1 97.5 211 GLU B N 1
ATOM 5187 C CA . GLU B 1 211 ? -4.242 33.562 31.438 1 97.5 211 GLU B CA 1
ATOM 5188 C C . GLU B 1 211 ? -3.092 34.5 31.781 1 97.5 211 GLU B C 1
ATOM 5190 O O . GLU B 1 211 ? -3.219 35.719 31.641 1 97.5 211 GLU B O 1
ATOM 5195 N N . ARG B 1 212 ? -1.938 33.875 32.25 1 96.69 212 ARG B N 1
ATOM 5196 C CA . ARG B 1 212 ? -0.827 34.688 32.719 1 96.69 212 ARG B CA 1
ATOM 5197 C C . ARG B 1 212 ? 0.476 33.906 32.75 1 96.69 212 ARG B C 1
ATOM 5199 O O . ARG B 1 212 ? 0.46 32.688 32.656 1 96.69 212 ARG B O 1
ATOM 5206 N N . ALA B 1 213 ? 1.503 34.656 32.75 1 95.81 213 ALA B N 1
ATOM 5207 C CA . ALA B 1 213 ? 2.812 34.062 33.031 1 95.81 213 ALA B CA 1
ATOM 5208 C C . ALA B 1 213 ? 3.35 34.562 34.375 1 95.81 213 ALA B C 1
ATOM 5210 O O . ALA B 1 213 ? 2.996 35.656 34.844 1 95.81 213 ALA B O 1
ATOM 5211 N N . ILE B 1 214 ? 4.102 33.688 35 1 94.31 214 ILE B N 1
ATOM 5212 C CA . ILE B 1 214 ? 4.699 34.031 36.281 1 94.31 214 ILE B CA 1
ATOM 5213 C C . ILE B 1 214 ? 6.215 33.875 36.188 1 94.31 214 ILE B C 1
ATOM 5215 O O . ILE B 1 214 ? 6.711 32.875 35.688 1 94.31 214 ILE B O 1
ATOM 5219 N N . GLY B 1 215 ? 6.918 34.844 36.656 1 90.06 215 GLY B N 1
ATOM 5220 C CA . GLY B 1 215 ? 8.352 34.75 36.844 1 90.06 215 GLY B CA 1
ATOM 5221 C C . GLY B 1 215 ? 9.156 35 35.562 1 90.06 215 GLY B C 1
ATOM 5222 O O . GLY B 1 215 ? 10.203 34.375 35.375 1 90.06 215 GLY B O 1
ATOM 5223 N N . ILE B 1 216 ? 8.648 35.844 34.656 1 89.31 216 ILE B N 1
ATOM 5224 C CA . ILE B 1 216 ? 9.367 36.125 33.406 1 89.31 216 ILE B CA 1
ATOM 5225 C C . ILE B 1 216 ? 10.562 37.031 33.688 1 89.31 216 ILE B C 1
ATOM 5227 O O . ILE B 1 216 ? 10.438 38.031 34.375 1 89.31 216 ILE B O 1
ATOM 5231 N N . SER B 1 217 ? 11.703 36.531 33.312 1 79.94 217 SER B N 1
ATOM 5232 C CA . SER B 1 217 ? 12.891 37.375 33.438 1 79.94 217 SER B CA 1
ATOM 5233 C C . SER B 1 217 ? 13.586 37.5 32.094 1 79.94 217 SER B C 1
ATOM 5235 O O . SER B 1 217 ? 13.5 36.625 31.234 1 79.94 217 SER B O 1
ATOM 5237 N N . GLY B 1 218 ? 13.961 38.688 31.672 1 65.88 218 GLY B N 1
ATOM 5238 C CA . GLY B 1 218 ? 14.641 38.906 30.406 1 65.88 218 GLY B CA 1
ATOM 5239 C C . GLY B 1 218 ? 15.867 38.031 30.234 1 65.88 218 GLY B C 1
ATOM 5240 O O . GLY B 1 218 ? 16.375 37.469 31.203 1 65.88 218 GLY B O 1
ATOM 5241 N N . PRO B 1 219 ? 16.219 37.719 28.875 1 62.16 219 PRO B N 1
ATOM 5242 C CA . PRO B 1 219 ? 17.422 36.906 28.641 1 62.16 219 PRO B CA 1
ATOM 5243 C C . PRO B 1 219 ? 18.656 37.5 29.328 1 62.16 219 PRO B C 1
ATOM 5245 O O . PRO B 1 219 ? 18.766 38.719 29.484 1 62.16 219 PRO B O 1
ATOM 5248 N N . LYS B 1 220 ? 19.406 36.688 30.141 1 55.53 220 LYS B N 1
ATOM 5249 C CA . LYS B 1 220 ? 20.656 37.125 30.75 1 55.53 220 LYS B CA 1
ATOM 5250 C C . LYS B 1 220 ? 21.562 37.781 29.719 1 55.53 220 LYS B C 1
ATOM 5252 O O . LYS B 1 220 ? 21.875 37.188 28.703 1 55.53 220 LYS B O 1
ATOM 5257 N N . LYS B 1 221 ? 21.422 39.062 29.484 1 53.5 221 LYS B N 1
ATOM 5258 C CA . LYS B 1 221 ? 22.328 39.75 28.594 1 53.5 221 LYS B CA 1
ATOM 5259 C C . LYS B 1 221 ? 23.766 39.719 29.125 1 53.5 221 LYS B C 1
ATOM 5261 O O . LYS B 1 221 ? 23.969 39.656 30.344 1 53.5 221 LYS B O 1
ATOM 5266 N N . SER B 1 222 ? 24.672 39.25 28.234 1 52.19 222 SER B N 1
ATOM 5267 C CA . SER B 1 222 ? 26.094 39.25 28.578 1 52.19 222 SER B CA 1
ATOM 5268 C C . SER B 1 222 ? 26.688 40.625 28.5 1 52.19 222 SER B C 1
ATOM 5270 O O . SER B 1 222 ? 26.203 41.469 27.734 1 52.19 222 SER B O 1
ATOM 5272 N N . GLY B 1 223 ? 27.688 41.031 29.266 1 48.25 223 GLY B N 1
ATOM 5273 C CA . GLY B 1 223 ? 28.625 42.156 29.297 1 48.25 223 GLY B CA 1
ATOM 5274 C C . GLY B 1 223 ? 28.016 43.406 29.859 1 48.25 223 GLY B C 1
ATOM 5275 O O . GLY B 1 223 ? 27.281 43.375 30.859 1 48.25 223 GLY B O 1
ATOM 5276 N N . ALA B 1 224 ? 28.391 44.781 29.031 1 49.91 224 ALA B N 1
ATOM 5277 C CA . ALA B 1 224 ? 28.047 46.125 29.438 1 49.91 224 ALA B CA 1
ATOM 5278 C C . ALA B 1 224 ? 26.531 46.312 29.531 1 49.91 224 ALA B C 1
ATOM 5280 O O . ALA B 1 224 ? 26.047 47.125 30.328 1 49.91 224 ALA B O 1
ATOM 5281 N N . LYS B 1 225 ? 25.781 45.531 28.734 1 54.94 225 LYS B N 1
ATOM 5282 C CA . LYS B 1 225 ? 24.328 45.625 28.766 1 54.94 225 LYS B CA 1
ATOM 5283 C C . LYS B 1 225 ? 23.766 45.031 30.062 1 54.94 225 LYS B C 1
ATOM 5285 O O . LYS B 1 225 ? 22.688 45.406 30.5 1 54.94 225 LYS B O 1
ATOM 5290 N N . ARG B 1 226 ? 24.625 44.188 30.656 1 52.38 226 ARG B N 1
ATOM 5291 C CA . ARG B 1 226 ? 24.281 43.656 31.969 1 52.38 226 ARG B CA 1
ATOM 5292 C C . ARG B 1 226 ? 24.25 44.75 33.031 1 52.38 226 ARG B C 1
ATOM 5294 O O . ARG B 1 226 ? 23.359 44.781 33.875 1 52.38 226 ARG B O 1
ATOM 5301 N N . LEU B 1 227 ? 25.234 45.5 32.906 1 51.34 227 LEU B N 1
ATOM 5302 C CA . LEU B 1 227 ? 25.312 46.594 33.844 1 51.34 227 LEU B CA 1
ATOM 5303 C C . LEU B 1 227 ? 24.172 47.594 33.656 1 51.34 227 LEU B C 1
ATOM 5305 O O . LEU B 1 227 ? 23.578 48.062 34.625 1 51.34 227 LEU B O 1
ATOM 5309 N N . LEU B 1 228 ? 23.969 47.938 32.406 1 49.09 228 LEU B N 1
ATOM 5310 C CA . LEU B 1 228 ? 22.891 48.906 32.156 1 49.09 228 LEU B CA 1
ATOM 5311 C C . LEU B 1 228 ? 21.531 48.281 32.438 1 49.09 228 LEU B C 1
ATOM 5313 O O . LEU B 1 228 ? 20.625 48.938 32.938 1 49.09 228 LEU B O 1
ATOM 5317 N N . ALA B 1 229 ? 21.312 47.031 32.156 1 51.47 229 ALA B N 1
ATOM 5318 C CA . ALA B 1 229 ? 20.062 46.344 32.438 1 51.47 229 ALA B CA 1
ATOM 5319 C C . ALA B 1 229 ? 19.797 46.312 33.938 1 51.47 229 ALA B C 1
ATOM 5321 O O . ALA B 1 229 ? 18.641 46.312 34.375 1 51.47 229 ALA B O 1
ATOM 5322 N N . LYS B 1 230 ? 20.781 46.188 34.719 1 48.88 230 LYS B N 1
ATOM 5323 C CA . LYS B 1 230 ? 20.656 46.281 36.156 1 48.88 230 LYS B CA 1
ATOM 5324 C C . LYS B 1 230 ? 20.078 47.656 36.562 1 48.88 230 LYS B C 1
ATOM 5326 O O . LYS B 1 230 ? 19.359 47.75 37.562 1 48.88 230 LYS B O 1
ATOM 5331 N N . ILE B 1 231 ? 20.547 48.562 35.969 1 47.06 231 ILE B N 1
ATOM 5332 C CA . ILE B 1 231 ? 20.078 49.875 36.344 1 47.06 231 ILE B CA 1
ATOM 5333 C C . ILE B 1 231 ? 18.688 50.125 35.75 1 47.06 231 ILE B C 1
ATOM 5335 O O . ILE B 1 231 ? 17.828 50.719 36.438 1 47.06 231 ILE B O 1
ATOM 5339 N N . VAL B 1 232 ? 18.422 49.844 34.438 1 46.94 232 VAL B N 1
ATOM 5340 C CA . VAL B 1 232 ? 17.125 50.062 33.812 1 46.94 232 VAL B CA 1
ATOM 5341 C C . VAL B 1 232 ? 16.297 48.781 33.875 1 46.94 232 VAL B C 1
ATOM 5343 O O . VAL B 1 232 ? 16.734 47.719 33.406 1 46.94 232 VAL B O 1
ATOM 5346 N N . LYS B 1 233 ? 15.594 48.469 34.969 1 53.47 233 LYS B N 1
ATOM 5347 C CA . LYS B 1 233 ? 14.703 47.344 35.188 1 53.47 233 LYS B CA 1
ATOM 5348 C C . LYS B 1 233 ? 14.148 46.812 33.844 1 53.47 233 LYS B C 1
ATOM 5350 O O . LYS B 1 233 ? 13.234 47.406 33.281 1 53.47 233 LYS B O 1
ATOM 5355 N N . ASP B 1 234 ? 14.875 46.219 33 1 62.5 234 ASP B N 1
ATOM 5356 C CA . ASP B 1 234 ? 14.469 45.781 31.656 1 62.5 234 ASP B CA 1
ATOM 5357 C C . ASP B 1 234 ? 13.438 44.688 31.734 1 62.5 234 ASP B C 1
ATOM 5359 O O . ASP B 1 234 ? 13.781 43.5 31.672 1 62.5 234 ASP B O 1
ATOM 5363 N N . VAL B 1 235 ? 12.359 45 32.25 1 76.5 235 VAL B N 1
ATOM 5364 C CA . VAL B 1 235 ? 11.219 44.094 32.25 1 76.5 235 VAL B CA 1
ATOM 5365 C C . VAL B 1 235 ? 10.75 43.844 30.797 1 76.5 235 VAL B C 1
ATOM 5367 O O . VAL B 1 235 ? 10.484 44.812 30.062 1 76.5 235 VAL B O 1
ATOM 5370 N N . PRO B 1 236 ? 10.719 42.594 30.312 1 85.06 236 PRO B N 1
ATOM 5371 C CA . PRO B 1 236 ? 10.383 42.281 28.938 1 85.06 236 PRO B CA 1
ATOM 5372 C C . PRO B 1 236 ? 8.938 42.625 28.578 1 85.06 236 PRO B C 1
ATOM 5374 O O . PRO B 1 236 ? 8.062 42.562 29.453 1 85.06 236 PRO B O 1
ATOM 5377 N N . ASP B 1 237 ? 8.703 43.062 27.422 1 88.75 237 ASP B N 1
ATOM 5378 C CA . ASP B 1 237 ? 7.379 43.156 26.797 1 88.75 237 ASP B CA 1
ATOM 5379 C C . ASP B 1 237 ? 6.988 41.812 26.156 1 88.75 237 ASP B C 1
ATOM 5381 O O . ASP B 1 237 ? 7.387 41.531 25.016 1 88.75 237 ASP B O 1
ATOM 5385 N N . CYS B 1 238 ? 6.16 41.125 26.875 1 91.44 238 CYS B N 1
ATOM 5386 C CA . CYS B 1 238 ? 6.027 39.719 26.516 1 91.44 238 CYS B CA 1
ATOM 5387 C C . CYS B 1 238 ? 4.723 39.469 25.781 1 91.44 238 CYS B C 1
ATOM 5389 O O . CYS B 1 238 ? 3.713 40.125 26.047 1 91.44 238 CYS B O 1
ATOM 5391 N N . TYR B 1 239 ? 4.715 38.625 24.844 1 95.12 239 TYR B N 1
ATOM 5392 C CA . TYR B 1 239 ? 3.553 38 24.234 1 95.12 239 TYR B CA 1
ATOM 5393 C C . TYR B 1 239 ? 3.787 36.5 24.031 1 95.12 239 TYR B C 1
ATOM 5395 O O . TYR B 1 239 ? 4.918 36.031 24.141 1 95.12 239 TYR B O 1
ATOM 5403 N N . CYS B 1 240 ? 2.699 35.781 23.812 1 95.69 240 CYS B N 1
ATOM 5404 C CA . CYS B 1 240 ? 2.785 34.344 23.625 1 95.69 240 CYS B CA 1
ATOM 5405 C C . CYS B 1 240 ? 2.41 33.969 22.203 1 95.69 240 CYS B C 1
ATOM 5407 O O . CYS B 1 240 ? 1.424 34.438 21.656 1 95.69 240 CYS B O 1
ATOM 5409 N N . LYS B 1 241 ? 3.225 33.188 21.641 1 95.31 241 LYS B N 1
ATOM 5410 C CA . LYS B 1 241 ? 2.852 32.469 20.438 1 95.31 241 LYS B CA 1
ATOM 5411 C C . LYS B 1 241 ? 2.344 31.062 20.766 1 95.31 241 LYS B C 1
ATOM 5413 O O . LYS B 1 241 ? 3.049 30.266 21.406 1 95.31 241 LYS B O 1
ATOM 5418 N N . VAL B 1 242 ? 1.146 30.766 20.344 1 96.56 242 VAL B N 1
ATOM 5419 C CA . VAL B 1 242 ? 0.518 29.5 20.688 1 96.56 242 VAL B CA 1
ATOM 5420 C C . VAL B 1 242 ? 0.195 28.719 19.406 1 96.56 242 VAL B C 1
ATOM 5422 O O . VAL B 1 242 ? -0.313 29.281 18.438 1 96.56 242 VAL B O 1
ATOM 5425 N N . SER B 1 243 ? 0.542 27.438 19.438 1 94.81 243 SER B N 1
ATOM 5426 C CA . SER B 1 243 ? 0.241 26.594 18.281 1 94.81 243 SER B CA 1
ATOM 5427 C C . SER B 1 243 ? -0.199 25.203 18.719 1 94.81 243 SER B C 1
ATOM 5429 O O . SER B 1 243 ? 0.163 24.734 19.797 1 94.81 243 SER B O 1
ATOM 5431 N N . VAL B 1 244 ? -1.024 24.562 17.891 1 93.69 244 VAL B N 1
ATOM 5432 C CA . VAL B 1 244 ? -1.438 23.172 18.031 1 93.69 244 VAL B CA 1
ATOM 5433 C C . VAL B 1 244 ? -1.177 22.422 16.719 1 93.69 244 VAL B C 1
ATOM 5435 O O . VAL B 1 244 ? -1.793 22.719 15.703 1 93.69 244 VAL B O 1
ATOM 5438 N N . GLY B 1 245 ? -0.294 21.438 16.766 1 88.38 245 GLY B N 1
ATOM 5439 C CA . GLY B 1 245 ? 0.058 20.75 15.539 1 88.38 245 GLY B CA 1
ATOM 5440 C C . GLY B 1 245 ? 0.551 21.688 14.453 1 88.38 245 GLY B C 1
ATOM 5441 O O . GLY B 1 245 ? 1.461 22.484 14.68 1 88.38 245 GLY B O 1
ATOM 5442 N N . ALA B 1 246 ? 0.016 21.531 13.258 1 85.88 246 ALA B N 1
ATOM 5443 C CA . ALA B 1 246 ? 0.404 22.391 12.141 1 85.88 246 ALA B CA 1
ATOM 5444 C C . ALA B 1 246 ? -0.64 23.469 11.891 1 85.88 246 ALA B C 1
ATOM 5446 O O . ALA B 1 246 ? -0.642 24.109 10.836 1 85.88 246 ALA B O 1
ATOM 5447 N N . GLU B 1 247 ? -1.516 23.672 12.836 1 87.38 247 GLU B N 1
ATOM 5448 C CA . GLU B 1 247 ? -2.484 24.75 12.719 1 87.38 247 GLU B CA 1
ATOM 5449 C C . GLU B 1 247 ? -1.795 26.125 12.734 1 87.38 247 GLU B C 1
ATOM 5451 O O . GLU B 1 247 ? -0.644 26.234 13.164 1 87.38 247 GLU B O 1
ATOM 5456 N N . GLU B 1 248 ? -2.518 27.094 12.266 1 87.81 248 GLU B N 1
ATOM 5457 C CA . GLU B 1 248 ? -1.972 28.453 12.242 1 87.81 248 GLU B CA 1
ATOM 5458 C C . GLU B 1 248 ? -1.668 28.953 13.648 1 87.81 248 GLU B C 1
ATOM 5460 O O . GLU B 1 248 ? -2.453 28.734 14.578 1 87.81 248 GLU B O 1
ATOM 5465 N N . GLU B 1 249 ? -0.576 29.562 13.75 1 91.94 249 GLU B N 1
ATOM 5466 C CA . GLU B 1 249 ? -0.133 30.109 15.031 1 91.94 249 GLU B CA 1
ATOM 5467 C C . GLU B 1 249 ? -0.995 31.297 15.461 1 91.94 249 GLU B C 1
ATOM 5469 O O . GLU B 1 249 ? -1.427 32.094 14.625 1 91.94 249 GLU B O 1
ATOM 5474 N N . TRP B 1 250 ? -1.269 31.422 16.781 1 94.94 250 TRP B N 1
ATOM 5475 C CA . TRP B 1 250 ? -1.996 32.531 17.406 1 94.94 250 TRP B CA 1
ATOM 5476 C C . TRP B 1 250 ? -1.092 33.312 18.344 1 94.94 250 TRP B C 1
ATOM 5478 O O . TRP B 1 250 ? -0.278 32.719 19.062 1 94.94 250 TRP B O 1
ATOM 5488 N N . ARG B 1 251 ? -1.245 34.594 18.328 1 95.25 251 ARG B N 1
ATOM 5489 C CA . ARG B 1 251 ? -0.419 35.469 19.172 1 95.25 251 ARG B CA 1
ATOM 5490 C C . ARG B 1 251 ? -1.279 36.281 20.125 1 95.25 251 ARG B C 1
ATOM 5492 O O . ARG B 1 251 ? -2.295 36.875 19.719 1 95.25 251 ARG B O 1
ATOM 5499 N N . THR B 1 252 ? -0.891 36.375 21.344 1 96.19 252 THR B N 1
ATOM 5500 C CA . THR B 1 252 ? -1.557 37.25 22.312 1 96.19 252 THR B CA 1
ATOM 5501 C C . THR B 1 252 ? -1.103 38.688 22.141 1 96.19 252 THR B C 1
ATOM 5503 O O . THR B 1 252 ? -0.172 38.969 21.375 1 96.19 252 THR B O 1
ATOM 5506 N N . SER B 1 253 ? -1.843 39.531 22.828 1 95.25 253 SER B N 1
ATOM 5507 C CA . SER B 1 253 ? -1.373 40.906 22.891 1 95.25 253 SER B CA 1
ATOM 5508 C C . SER B 1 253 ? -0.051 41 23.641 1 95.25 253 SER B C 1
ATOM 5510 O O . SER B 1 253 ? 0.31 40.094 24.406 1 95.25 253 SER B O 1
ATOM 5512 N N . THR B 1 254 ? 0.623 42.062 23.359 1 94.44 254 THR B N 1
ATOM 5513 C CA . THR B 1 254 ? 1.87 42.312 24.078 1 94.44 254 THR B CA 1
ATOM 5514 C C . THR B 1 254 ? 1.604 43.031 25.391 1 94.44 254 THR B C 1
ATOM 5516 O O . THR B 1 254 ? 0.868 44.031 25.438 1 94.44 254 THR B O 1
ATOM 5519 N N . LYS B 1 255 ? 2.135 42.469 26.453 1 93.12 255 LYS B N 1
ATOM 5520 C CA . LYS B 1 255 ? 2.082 43.156 27.75 1 93.12 255 LYS B CA 1
ATOM 5521 C C . LYS B 1 255 ? 3.398 43.844 28.062 1 93.12 255 LYS B C 1
ATOM 5523 O O . LYS B 1 255 ? 4.453 43.219 28.109 1 93.12 255 LYS B O 1
ATOM 5528 N N . ASP B 1 256 ? 3.316 45.094 28.391 1 88.62 256 ASP B N 1
ATOM 5529 C CA . ASP B 1 256 ? 4.523 45.906 28.516 1 88.62 256 ASP B CA 1
ATOM 5530 C C . ASP B 1 256 ? 5.09 45.812 29.938 1 88.62 256 ASP B C 1
ATOM 5532 O O . ASP B 1 256 ? 4.352 45.938 30.906 1 88.62 256 ASP B O 1
ATOM 5536 N N . ASN B 1 257 ? 6.363 45.594 29.969 1 84 257 ASN B N 1
ATOM 5537 C CA . ASN B 1 257 ? 7.18 45.719 31.172 1 84 257 ASN B CA 1
ATOM 5538 C C . ASN B 1 257 ? 6.531 45.031 32.344 1 84 257 ASN B C 1
ATOM 5540 O O . ASN B 1 257 ? 6.309 45.625 33.406 1 84 257 ASN B O 1
ATOM 5544 N N . ASP B 1 258 ? 6.316 43.812 32.188 1 86.56 258 ASP B N 1
ATOM 5545 C CA . ASP B 1 258 ? 5.645 43.062 33.25 1 86.56 258 ASP B CA 1
ATOM 5546 C C . ASP B 1 258 ? 6.297 41.688 33.406 1 86.56 258 ASP B C 1
ATOM 5548 O O . ASP B 1 258 ? 6.395 40.906 32.469 1 86.56 258 ASP B O 1
ATOM 5552 N N . HIS B 1 259 ? 6.691 41.438 34.688 1 89.94 259 HIS B N 1
ATOM 5553 C CA . HIS B 1 259 ? 7.285 40.156 35 1 89.94 259 HIS B CA 1
ATOM 5554 C C . HIS B 1 259 ? 6.215 39.062 35.125 1 89.94 259 HIS B C 1
ATOM 5556 O O . HIS B 1 259 ? 6.523 37.875 35.031 1 89.94 259 HIS B O 1
ATOM 5562 N N . ASP B 1 260 ? 5.082 39.438 35.344 1 93.56 260 ASP B N 1
ATOM 5563 C CA . ASP B 1 260 ? 3.943 38.531 35.5 1 93.56 260 ASP B CA 1
ATOM 5564 C C . ASP B 1 260 ? 2.773 39 34.625 1 93.56 260 ASP B C 1
ATOM 5566 O O . ASP B 1 260 ? 1.668 39.219 35.125 1 93.56 260 ASP B O 1
ATOM 5570 N N . PRO B 1 261 ? 3.029 39.031 33.344 1 94.75 261 PRO B N 1
ATOM 5571 C CA . PRO B 1 261 ? 1.976 39.531 32.469 1 94.75 261 PRO B CA 1
ATOM 5572 C C . PRO B 1 261 ? 0.702 38.688 32.531 1 94.75 261 PRO B C 1
ATOM 5574 O O . PRO B 1 261 ? 0.771 37.469 32.656 1 94.75 261 PRO B O 1
ATOM 5577 N N . GLU B 1 262 ? -0.44 39.344 32.469 1 96.38 262 GLU B N 1
ATOM 5578 C CA . GLU B 1 262 ? -1.756 38.719 32.375 1 96.38 262 GLU B CA 1
ATOM 5579 C C . GLU B 1 262 ? -2.439 39 31.062 1 96.38 262 GLU B C 1
ATOM 5581 O O . GLU B 1 262 ? -2.689 40.156 30.719 1 96.38 262 GLU B O 1
ATOM 5586 N N . TRP B 1 263 ? -2.742 38.031 30.312 1 96.31 263 TRP B N 1
ATOM 5587 C CA . TRP B 1 263 ? -3.373 38.219 29 1 96.31 263 TRP B CA 1
ATOM 5588 C C . TRP B 1 263 ? -4.867 37.938 29.078 1 96.31 263 TRP B C 1
ATOM 5590 O O . TRP B 1 263 ? -5.691 38.75 28.703 1 96.31 263 TRP B O 1
ATOM 5600 N N . ASN B 1 264 ? -5.297 36.75 29.625 1 96.25 264 ASN B N 1
ATOM 5601 C CA . ASN B 1 264 ? -6.672 36.25 29.656 1 96.25 264 ASN B CA 1
ATOM 5602 C C . ASN B 1 264 ? -7.32 36.312 28.266 1 96.25 264 ASN B C 1
ATOM 5604 O O . ASN B 1 264 ? -8.438 36.812 28.125 1 96.25 264 ASN B O 1
ATOM 5608 N N . GLU B 1 265 ? -6.59 35.938 27.328 1 96 265 GLU B N 1
ATOM 5609 C CA . GLU B 1 265 ? -7.07 35.906 25.953 1 96 265 GLU B CA 1
ATOM 5610 C C . GLU B 1 265 ? -7.371 34.469 25.531 1 96 265 GLU B C 1
ATOM 5612 O O . GLU B 1 265 ? -6.715 33.531 25.984 1 96 265 GLU B O 1
ATOM 5617 N N . THR B 1 266 ? -8.352 34.375 24.719 1 95.12 266 THR B N 1
ATOM 5618 C CA . THR B 1 266 ? -8.844 33.031 24.344 1 95.12 266 THR B CA 1
ATOM 5619 C C . THR B 1 266 ? -8.805 32.844 22.828 1 95.12 266 THR B C 1
ATOM 5621 O O . THR B 1 266 ? -9.031 33.812 22.078 1 95.12 266 THR B O 1
ATOM 5624 N N . HIS B 1 267 ? -8.477 31.688 22.391 1 95.19 267 HIS B N 1
ATOM 5625 C CA . HIS B 1 267 ? -8.461 31.328 20.984 1 95.19 267 HIS B CA 1
ATOM 5626 C C . HIS B 1 267 ? -8.828 29.859 20.781 1 95.19 267 HIS B C 1
ATOM 5628 O O . HIS B 1 267 ? -8.508 29.016 21.625 1 95.19 267 HIS B O 1
ATOM 5634 N N . ASP B 1 268 ? -9.484 29.578 19.703 1 95.12 268 ASP B N 1
ATOM 5635 C CA . ASP B 1 268 ? -9.922 28.219 19.391 1 95.12 268 ASP B CA 1
ATOM 5636 C C . ASP B 1 268 ? -9.008 27.562 18.359 1 95.12 268 ASP B C 1
ATOM 5638 O O . ASP B 1 268 ? -8.602 28.203 17.375 1 95.12 268 ASP B O 1
ATOM 5642 N N . PHE B 1 269 ? -8.625 26.312 18.562 1 95.56 269 PHE B N 1
ATOM 5643 C CA . PHE B 1 269 ? -7.895 25.5 17.594 1 95.56 269 PHE B CA 1
ATOM 5644 C C . PHE B 1 269 ? -8.672 24.234 17.25 1 95.56 269 PHE B C 1
ATOM 5646 O O . PHE B 1 269 ? -9.305 23.641 18.125 1 95.56 269 PHE B O 1
ATOM 5653 N N . LEU B 1 270 ? -8.625 23.859 15.969 1 95.44 270 LEU B N 1
ATOM 5654 C CA . LEU B 1 270 ? -9.156 22.547 15.586 1 95.44 270 LEU B CA 1
ATOM 5655 C C . LEU B 1 270 ? -8.25 21.422 16.062 1 95.44 270 LEU B C 1
ATOM 5657 O O . LEU B 1 270 ? -7.023 21.547 16 1 95.44 270 LEU B O 1
ATOM 5661 N N . VAL B 1 271 ? -8.859 20.312 16.516 1 94.81 271 VAL B N 1
ATOM 5662 C CA . VAL B 1 271 ? -8.117 19.188 17.062 1 94.81 271 VAL B CA 1
ATOM 5663 C C . VAL B 1 271 ? -8.258 17.969 16.141 1 94.81 271 VAL B C 1
ATOM 5665 O O . VAL B 1 271 ? -9.375 17.5 15.898 1 94.81 271 VAL B O 1
ATOM 5668 N N . ALA B 1 272 ? -7.145 17.5 15.664 1 92.56 272 ALA B N 1
ATOM 5669 C CA . ALA B 1 272 ? -7.156 16.312 14.812 1 92.56 272 ALA B CA 1
ATOM 5670 C C . ALA B 1 272 ? -6.84 15.055 15.617 1 92.56 272 ALA B C 1
ATOM 5672 O O . ALA B 1 272 ? -7.223 13.953 15.234 1 92.56 272 ALA B O 1
ATOM 5673 N N . ASP B 1 273 ? -6.145 15.195 16.688 1 92 273 ASP B N 1
ATOM 5674 C CA . ASP B 1 273 ? -5.699 14.117 17.562 1 92 273 ASP B CA 1
ATOM 5675 C C . ASP B 1 273 ? -5.457 14.617 18.984 1 92 273 ASP B C 1
ATOM 5677 O O . ASP B 1 273 ? -4.922 15.719 19.172 1 92 273 ASP B O 1
ATOM 5681 N N . PHE B 1 274 ? -5.82 13.844 19.922 1 91.44 274 PHE B N 1
ATOM 5682 C CA . PHE B 1 274 ? -5.707 14.297 21.297 1 91.44 274 PHE B CA 1
ATOM 5683 C C . PHE B 1 274 ? -4.25 14.281 21.75 1 91.44 274 PHE B C 1
ATOM 5685 O O . PHE B 1 274 ? -3.91 14.883 22.781 1 91.44 274 PHE B O 1
ATOM 5692 N N . GLU B 1 275 ? -3.418 13.633 21 1 91.69 275 GLU B N 1
ATOM 5693 C CA . GLU B 1 275 ? -2 13.586 21.344 1 91.69 275 GLU B CA 1
ATOM 5694 C C . GLU B 1 275 ? -1.258 14.797 20.781 1 91.69 275 GLU B C 1
ATOM 5696 O O . GLU B 1 275 ? -0.068 14.984 21.047 1 91.69 275 GLU B O 1
ATOM 5701 N N . GLN B 1 276 ? -1.962 15.648 20.094 1 95.31 276 GLN B N 1
ATOM 5702 C CA . GLN B 1 276 ? -1.335 16.891 19.641 1 95.31 276 GLN B CA 1
ATOM 5703 C C . GLN B 1 276 ? -0.958 17.781 20.812 1 95.31 276 GLN B C 1
ATOM 5705 O O . GLN B 1 276 ? -1.658 17.812 21.828 1 95.31 276 GLN B O 1
ATOM 5710 N N . ASN B 1 277 ? 0.08 18.531 20.625 1 96.31 277 ASN B N 1
ATOM 5711 C CA . ASN B 1 277 ? 0.604 19.375 21.688 1 96.31 277 ASN B CA 1
ATOM 5712 C C . ASN B 1 277 ? 0.161 20.828 21.531 1 96.31 277 ASN B C 1
ATOM 5714 O O . ASN B 1 277 ? 0.092 21.344 20.406 1 96.31 277 ASN B O 1
ATOM 5718 N N . ILE B 1 278 ? -0.165 21.406 22.641 1 97.19 278 ILE B N 1
ATOM 5719 C CA . ILE B 1 278 ? -0.242 22.859 22.75 1 97.19 278 ILE B CA 1
ATOM 5720 C C . ILE B 1 278 ? 1.143 23.422 23.062 1 97.19 278 ILE B C 1
ATOM 5722 O O . ILE B 1 278 ? 1.72 23.141 24.109 1 97.19 278 ILE B O 1
ATOM 5726 N N . THR B 1 279 ? 1.622 24.172 22.172 1 96 279 THR B N 1
ATOM 5727 C CA . THR B 1 279 ? 2.943 24.766 22.359 1 96 279 THR B CA 1
ATOM 5728 C C . THR B 1 279 ? 2.842 26.266 22.594 1 96 279 THR B C 1
ATOM 5730 O O . THR B 1 279 ? 2.191 26.969 21.828 1 96 279 THR B O 1
ATOM 5733 N N . ILE B 1 280 ? 3.508 26.719 23.625 1 96.25 280 ILE B N 1
ATOM 5734 C CA . ILE B 1 280 ? 3.525 28.141 23.969 1 96.25 280 ILE B CA 1
ATOM 5735 C C . ILE B 1 280 ? 4.957 28.672 23.938 1 96.25 280 ILE B C 1
ATOM 5737 O O . ILE B 1 280 ? 5.84 28.141 24.609 1 96.25 280 ILE B O 1
ATOM 5741 N N . ASP B 1 281 ? 5.117 29.609 23.141 1 94.19 281 ASP B N 1
ATOM 5742 C CA . ASP B 1 281 ? 6.406 30.281 23 1 94.19 281 ASP B CA 1
ATOM 5743 C C . ASP B 1 281 ? 6.312 31.734 23.453 1 94.19 281 ASP B C 1
ATOM 5745 O O . ASP B 1 281 ? 5.754 32.594 22.75 1 94.19 281 ASP B O 1
ATOM 5749 N N . VAL B 1 282 ? 6.914 32.062 24.562 1 93.5 282 VAL B N 1
ATOM 5750 C CA . VAL B 1 282 ? 6.879 33.438 25.109 1 93.5 282 VAL B CA 1
ATOM 5751 C C . VAL B 1 282 ? 8.031 34.25 24.531 1 93.5 282 VAL B C 1
ATOM 5753 O O . VAL B 1 282 ? 9.195 33.844 24.609 1 93.5 282 VAL B O 1
ATOM 5756 N N . GLN B 1 283 ? 7.656 35.344 24.031 1 91.12 283 GLN B N 1
ATOM 5757 C CA . GLN B 1 283 ? 8.625 36.219 23.391 1 91.12 283 GLN B CA 1
ATOM 5758 C C . GLN B 1 283 ? 8.609 37.594 24.016 1 91.12 283 GLN B C 1
ATOM 5760 O O . GLN B 1 283 ? 7.609 38 24.594 1 91.12 283 GLN B O 1
ATOM 5765 N N . ASP B 1 284 ? 9.805 38.156 23.891 1 87.75 284 ASP B N 1
ATOM 5766 C CA . ASP B 1 284 ? 9.945 39.562 24.266 1 87.75 284 ASP B CA 1
ATOM 5767 C C . ASP B 1 284 ? 9.906 40.438 23.031 1 87.75 284 ASP B C 1
ATOM 5769 O O . ASP B 1 284 ? 10.734 40.312 22.125 1 87.75 284 ASP B O 1
ATOM 5773 N N . ASP B 1 285 ? 8.906 41.219 22.969 1 81.94 285 ASP B N 1
ATOM 5774 C CA . ASP B 1 285 ? 8.727 42.125 21.828 1 81.94 285 ASP B CA 1
ATOM 5775 C C . ASP B 1 285 ? 9.703 43.281 21.891 1 81.94 285 ASP B C 1
ATOM 5777 O O . ASP B 1 285 ? 9.516 44.219 22.656 1 81.94 285 ASP B O 1
ATOM 5781 N N . ASP B 1 286 ? 10.711 43.188 21.109 1 73.38 286 ASP B N 1
ATOM 5782 C CA . ASP B 1 286 ? 11.688 44.281 21.047 1 73.38 286 ASP B CA 1
ATOM 5783 C C . ASP B 1 286 ? 11.688 44.938 19.672 1 73.38 286 ASP B C 1
ATOM 5785 O O . ASP B 1 286 ? 11.117 44.406 18.719 1 73.38 286 ASP B O 1
ATOM 5789 N N . ILE B 1 287 ? 12.195 46.125 19.719 1 58.41 287 ILE B N 1
ATOM 5790 C CA . ILE B 1 287 ? 12.289 46.938 18.484 1 58.41 287 ILE B CA 1
ATOM 5791 C C . ILE B 1 287 ? 13.078 46.156 17.438 1 58.41 287 ILE B C 1
ATOM 5793 O O . ILE B 1 287 ? 12.719 46.156 16.25 1 58.41 287 ILE B O 1
ATOM 5797 N N . ASP B 1 288 ? 14.102 45.562 17.875 1 60.53 288 ASP B N 1
ATOM 5798 C CA . ASP B 1 288 ? 14.891 44.781 16.922 1 60.53 288 ASP B CA 1
ATOM 5799 C C . ASP B 1 288 ? 14.352 43.375 16.781 1 60.53 288 ASP B C 1
ATOM 5801 O O . ASP B 1 288 ? 13.164 43.156 16.516 1 60.53 288 ASP B O 1
ATOM 5805 N N . ALA B 1 289 ? 15.242 42.438 17.109 1 64.12 289 ALA B N 1
ATOM 5806 C CA . ALA B 1 289 ? 14.844 41.031 17.047 1 64.12 289 ALA B CA 1
ATOM 5807 C C . ALA B 1 289 ? 14.258 40.562 18.375 1 64.12 289 ALA B C 1
ATOM 5809 O O . ALA B 1 289 ? 14.805 40.875 19.438 1 64.12 289 ALA B O 1
ATOM 5810 N N . ASP B 1 290 ? 13.055 39.969 18.297 1 68.62 290 ASP B N 1
ATOM 5811 C CA . ASP B 1 290 ? 12.438 39.438 19.516 1 68.62 290 ASP B CA 1
ATOM 5812 C C . ASP B 1 290 ? 13.344 38.406 20.203 1 68.62 290 ASP B C 1
ATOM 5814 O O . ASP B 1 290 ? 14.078 37.688 19.531 1 68.62 290 ASP B O 1
ATOM 5818 N N . ASP B 1 291 ? 13.398 38.562 21.484 1 75.94 291 ASP B N 1
ATOM 5819 C CA . ASP B 1 291 ? 14.172 37.594 22.266 1 75.94 291 ASP B CA 1
ATOM 5820 C C . ASP B 1 291 ? 13.297 36.469 22.766 1 75.94 291 ASP B C 1
ATOM 5822 O O . ASP B 1 291 ? 12.148 36.656 23.156 1 75.94 291 ASP B O 1
ATOM 5826 N N . ASP B 1 292 ? 13.883 35.344 22.766 1 82.12 292 ASP B N 1
ATOM 5827 C CA . ASP B 1 292 ? 13.188 34.156 23.234 1 82.12 292 ASP B CA 1
ATOM 5828 C C . ASP B 1 292 ? 13.273 34.031 24.766 1 82.12 292 ASP B C 1
ATOM 5830 O O . ASP B 1 292 ? 14.367 34 25.328 1 82.12 292 ASP B O 1
ATOM 5834 N N . ILE B 1 293 ? 12.141 34.094 25.359 1 85.5 293 ILE B N 1
ATOM 5835 C CA . ILE B 1 293 ? 12.078 33.938 26.812 1 85.5 293 ILE B CA 1
ATOM 5836 C C . ILE B 1 293 ? 12.023 32.469 27.188 1 85.5 293 ILE B C 1
ATOM 5838 O O . ILE B 1 293 ? 12.758 32.031 28.062 1 85.5 293 ILE B O 1
ATOM 5842 N N . GLY B 1 294 ? 11.141 31.766 26.531 1 90.81 294 GLY B N 1
ATOM 5843 C CA . GLY B 1 294 ? 11 30.344 26.828 1 90.81 294 GLY B CA 1
ATOM 5844 C C . GLY B 1 294 ? 9.828 29.703 26.109 1 90.81 294 GLY B C 1
ATOM 5845 O O . GLY B 1 294 ? 8.898 30.406 25.672 1 90.81 294 GLY B O 1
ATOM 5846 N N . MET B 1 295 ? 10 28.406 26.109 1 93.44 295 MET B N 1
ATOM 5847 C CA . MET B 1 295 ? 8.961 27.641 25.422 1 93.44 295 MET B CA 1
ATOM 5848 C C . MET B 1 295 ? 8.469 26.484 26.297 1 93.44 295 MET B C 1
ATOM 5850 O O . MET B 1 295 ? 9.234 25.922 27.062 1 93.44 295 MET B O 1
ATOM 5854 N N . GLY B 1 296 ? 7.188 26.172 26.266 1 94.5 296 GLY B N 1
ATOM 5855 C CA . GLY B 1 296 ? 6.566 25.047 26.938 1 94.5 296 GLY B CA 1
ATOM 5856 C C . GLY B 1 296 ? 5.5 24.359 26.109 1 94.5 296 GLY B C 1
ATOM 5857 O O . GLY B 1 296 ? 4.98 24.953 25.156 1 94.5 296 GLY B O 1
ATOM 5858 N N . SER B 1 297 ? 5.277 23.109 26.469 1 95.56 297 SER B N 1
ATOM 5859 C CA . SER B 1 297 ? 4.27 22.375 25.703 1 95.56 297 SER B CA 1
ATOM 5860 C C . SER B 1 297 ? 3.562 21.344 26.578 1 95.56 297 SER B C 1
ATOM 5862 O O . SER B 1 297 ? 4.105 20.906 27.594 1 95.56 297 SER B O 1
ATOM 5864 N N . ILE B 1 298 ? 2.363 20.984 26.25 1 96.06 298 ILE B N 1
ATOM 5865 C CA . ILE B 1 298 ? 1.555 19.938 26.875 1 96.06 298 ILE B CA 1
ATOM 5866 C C . ILE B 1 298 ? 0.586 19.359 25.844 1 96.06 298 ILE B C 1
ATOM 5868 O O . ILE B 1 298 ? 0.082 20.078 24.984 1 96.06 298 ILE B O 1
ATOM 5872 N N . SER B 1 299 ? 0.339 18.094 25.953 1 95.56 299 SER B N 1
ATOM 5873 C CA . SER B 1 299 ? -0.615 17.516 25.016 1 95.56 299 SER B CA 1
ATOM 5874 C C . SER B 1 299 ? -2.049 17.875 25.391 1 95.56 299 SER B C 1
ATOM 5876 O O . SER B 1 299 ? -2.348 18.109 26.562 1 95.56 299 SER B O 1
ATOM 5878 N N . ILE B 1 300 ? -2.857 17.875 24.406 1 95.06 300 ILE B N 1
ATOM 5879 C CA . ILE B 1 300 ? -4.273 18.125 24.641 1 95.06 300 ILE B CA 1
ATOM 5880 C C . ILE B 1 300 ? -4.832 17.047 25.578 1 95.06 300 ILE B C 1
ATOM 5882 O O . ILE B 1 300 ? -5.57 17.359 26.516 1 95.06 300 ILE B O 1
ATOM 5886 N N . LYS B 1 301 ? -4.465 15.844 25.375 1 92.38 301 LYS B N 1
ATOM 5887 C CA . LYS B 1 301 ? -4.895 14.734 26.219 1 92.38 301 LYS B CA 1
ATOM 5888 C C . LYS B 1 301 ? -4.527 14.984 27.688 1 92.38 301 LYS B C 1
ATOM 5890 O O . LYS B 1 301 ? -5.383 14.883 28.562 1 92.38 301 LYS B O 1
ATOM 5895 N N . ASP B 1 302 ? -3.305 15.391 27.922 1 93 302 ASP B N 1
ATOM 5896 C CA . ASP B 1 302 ? -2.805 15.547 29.297 1 93 302 ASP B CA 1
ATOM 5897 C C . ASP B 1 302 ? -3.504 16.703 30 1 93 302 ASP B C 1
ATOM 5899 O O . ASP B 1 302 ? -3.85 16.578 31.188 1 93 302 ASP B O 1
ATOM 5903 N N . ILE B 1 303 ? -3.68 17.797 29.312 1 94.56 303 ILE B N 1
ATOM 5904 C CA . ILE B 1 303 ? -4.285 18.938 29.984 1 94.56 303 ILE B CA 1
ATOM 5905 C C . ILE B 1 303 ? -5.754 18.656 30.266 1 94.56 303 ILE B C 1
ATOM 5907 O O . ILE B 1 303 ? -6.277 19.047 31.312 1 94.56 303 ILE B O 1
ATOM 5911 N N . LEU B 1 304 ? -6.398 17.969 29.359 1 91.81 304 LEU B N 1
ATOM 5912 C CA . LEU B 1 304 ? -7.805 17.641 29.562 1 91.81 304 LEU B CA 1
ATOM 5913 C C . LEU B 1 304 ? -7.961 16.625 30.688 1 91.81 304 LEU B C 1
ATOM 5915 O O . LEU B 1 304 ? -8.859 16.75 31.531 1 91.81 304 LEU B O 1
ATOM 5919 N N . LEU B 1 305 ? -7.125 15.633 30.75 1 89.94 305 LEU B N 1
ATOM 5920 C CA . LEU B 1 305 ? -7.16 14.641 31.812 1 89.94 305 LEU B CA 1
ATOM 5921 C C . LEU B 1 305 ? -6.805 15.281 33.156 1 89.94 305 LEU B C 1
ATOM 5923 O O . LEU B 1 305 ? -7.223 14.789 34.219 1 89.94 305 LEU B O 1
ATOM 5927 N N . GLY B 1 306 ? -6.047 16.391 33.094 1 90.88 306 GLY B N 1
ATOM 5928 C CA . GLY B 1 306 ? -5.641 17.078 34.312 1 90.88 306 GLY B CA 1
ATOM 5929 C C . GLY B 1 306 ? -6.668 18.094 34.781 1 90.88 306 GLY B C 1
ATOM 5930 O O . GLY B 1 306 ? -6.387 18.891 35.688 1 90.88 306 GLY B O 1
ATOM 5931 N N . GLY B 1 307 ? -7.758 18.172 34.188 1 90.75 307 GLY B N 1
ATOM 5932 C CA . GLY B 1 307 ? -8.828 19.047 34.625 1 90.75 307 GLY B CA 1
ATOM 5933 C C . GLY B 1 307 ? -8.977 20.297 33.781 1 90.75 307 GLY B C 1
ATOM 5934 O O . GLY B 1 307 ? -9.781 21.172 34.125 1 90.75 307 GLY B O 1
ATOM 5935 N N . GLY B 1 308 ? -8.148 20.469 32.812 1 93.94 308 GLY B N 1
ATOM 5936 C CA . GLY B 1 308 ? -8.336 21.547 31.875 1 93.94 308 GLY B CA 1
ATOM 5937 C C . GLY B 1 308 ? -7.484 22.766 32.188 1 93.94 308 GLY B C 1
ATOM 5938 O O . GLY B 1 308 ? -7.484 23.734 31.406 1 93.94 308 GLY B O 1
ATOM 5939 N N . SER B 1 309 ? -6.867 22.781 33.281 1 96.12 309 SER B N 1
ATOM 5940 C CA . SER B 1 309 ? -5.977 23.875 33.656 1 96.12 309 SER B CA 1
ATOM 5941 C C . SER B 1 309 ? -4.598 23.359 34.062 1 96.12 309 SER B C 1
ATOM 5943 O O . SER B 1 309 ? -4.484 22.344 34.719 1 96.12 309 SER B O 1
ATOM 5945 N N . LYS B 1 310 ? -3.584 24.031 33.562 1 96.75 310 LYS B N 1
ATOM 5946 C CA . LYS B 1 310 ? -2.225 23.609 33.875 1 96.75 310 LYS B CA 1
ATOM 5947 C C . LYS B 1 310 ? -1.257 24.781 33.844 1 96.75 310 LYS B C 1
ATOM 5949 O O . LYS B 1 310 ? -1.42 25.719 33.062 1 96.75 310 LYS B O 1
ATOM 5954 N N . ASP B 1 311 ? -0.335 24.734 34.781 1 96.62 311 ASP B N 1
ATOM 5955 C CA . ASP B 1 311 ? 0.839 25.609 34.719 1 96.62 311 ASP B CA 1
ATOM 5956 C C . ASP B 1 311 ? 1.954 24.953 33.875 1 96.62 311 ASP B C 1
ATOM 5958 O O . ASP B 1 311 ? 2.588 24 34.344 1 96.62 311 ASP B O 1
ATOM 5962 N N . ILE B 1 312 ? 2.158 25.516 32.781 1 96.19 312 ILE B N 1
ATOM 5963 C CA . ILE B 1 312 ? 3.145 24.922 31.875 1 96.19 312 ILE B CA 1
ATOM 5964 C C . ILE B 1 312 ? 4.508 25.562 32.125 1 96.19 312 ILE B C 1
ATOM 5966 O O . ILE B 1 312 ? 4.676 26.766 31.922 1 96.19 312 ILE B O 1
ATOM 5970 N N . ALA B 1 313 ? 5.461 24.75 32.531 1 95.06 313 ALA B N 1
ATOM 5971 C CA . ALA B 1 313 ? 6.82 25.234 32.75 1 95.06 313 ALA B CA 1
ATOM 5972 C C . ALA B 1 313 ? 7.496 25.625 31.438 1 95.06 313 ALA B C 1
ATOM 5974 O O . ALA B 1 313 ? 7.352 24.922 30.438 1 95.06 313 ALA B O 1
ATOM 5975 N N . LEU B 1 314 ? 8.234 26.719 31.453 1 94.12 314 LEU B N 1
ATOM 5976 C CA . LEU B 1 314 ? 8.953 27.172 30.266 1 94.12 314 LEU B CA 1
ATOM 5977 C C . LEU B 1 314 ? 10.406 26.734 30.297 1 94.12 314 LEU B C 1
ATOM 5979 O O . LEU B 1 314 ? 11.016 26.688 31.375 1 94.12 314 LEU B O 1
ATOM 5983 N N . HIS B 1 315 ? 10.867 26.375 29.141 1 91.69 315 HIS B N 1
ATOM 5984 C CA . HIS B 1 315 ? 12.273 26.031 28.953 1 91.69 315 HIS B CA 1
ATOM 5985 C C . HIS B 1 315 ? 12.922 26.906 27.891 1 91.69 315 HIS B C 1
ATOM 5987 O O . HIS B 1 315 ? 12.266 27.312 26.922 1 91.69 315 HIS B O 1
ATOM 5993 N N . HIS B 1 316 ? 14.133 27.266 28.125 1 87.06 316 HIS B N 1
ATOM 5994 C CA . HIS B 1 316 ? 14.922 28 27.156 1 87.06 316 HIS B CA 1
ATOM 5995 C C . HIS B 1 316 ? 16.203 27.266 26.812 1 87.06 316 HIS B C 1
ATOM 5997 O O . HIS B 1 316 ? 17.047 27.047 27.672 1 87.06 316 HIS B O 1
ATOM 6003 N N . LYS B 1 317 ? 16.375 26.906 25.516 1 77 317 LYS B N 1
ATOM 6004 C CA . LYS B 1 317 ? 17.547 26.172 25.047 1 77 317 LYS B CA 1
ATOM 6005 C C . LYS B 1 317 ? 17.797 24.938 25.891 1 77 317 LYS B C 1
ATOM 6007 O O . LYS B 1 317 ? 18.922 24.703 26.328 1 77 317 LYS B O 1
ATOM 6012 N N . GLY B 1 318 ? 16.766 24.297 26.281 1 77.25 318 GLY B N 1
ATOM 6013 C CA . GLY B 1 318 ? 16.859 23.016 26.969 1 77.25 318 GLY B CA 1
ATOM 6014 C C . GLY B 1 318 ? 16.938 23.156 28.484 1 77.25 318 GLY B C 1
ATOM 6015 O O . GLY B 1 318 ? 16.875 22.172 29.203 1 77.25 318 GLY B O 1
ATOM 6016 N N . GLU B 1 319 ? 17 24.375 28.938 1 83.38 319 GLU B N 1
ATOM 6017 C CA . GLU B 1 319 ? 17.125 24.594 30.375 1 83.38 319 GLU B CA 1
ATOM 6018 C C . GLU B 1 319 ? 15.82 25.109 30.969 1 83.38 319 GLU B C 1
ATOM 6020 O O . GLU B 1 319 ? 15.094 25.859 30.328 1 83.38 319 GLU B O 1
ATOM 6025 N N . HIS B 1 320 ? 15.641 24.688 32.156 1 87.5 320 HIS B N 1
ATOM 6026 C CA . HIS B 1 320 ? 14.469 25.156 32.875 1 87.5 320 HIS B CA 1
ATOM 6027 C C . HIS B 1 320 ? 14.594 26.625 33.25 1 87.5 320 HIS B C 1
ATOM 6029 O O . HIS B 1 320 ? 15.672 27.094 33.625 1 87.5 320 HIS B O 1
ATOM 6035 N N . THR B 1 321 ? 13.414 27.125 33.062 1 83.81 321 THR B N 1
ATOM 6036 C CA . THR B 1 321 ? 13.32 28.5 33.531 1 83.81 321 THR B CA 1
ATOM 6037 C C . THR B 1 321 ? 12.469 28.578 34.812 1 83.81 321 THR B C 1
ATOM 6039 O O . THR B 1 321 ? 11.781 27.625 35.156 1 83.81 321 THR B O 1
ATOM 6042 N N . ASN B 1 322 ? 12.602 29.516 35.688 1 85.75 322 ASN B N 1
ATOM 6043 C CA . ASN B 1 322 ? 11.75 29.688 36.844 1 85.75 322 ASN B CA 1
ATOM 6044 C C . ASN B 1 322 ? 10.406 30.312 36.469 1 85.75 322 ASN B C 1
ATOM 6046 O O . ASN B 1 322 ? 9.656 30.75 37.344 1 85.75 322 ASN B O 1
ATOM 6050 N N . SER B 1 323 ? 10.094 30.203 35.125 1 91.81 323 SER B N 1
ATOM 6051 C CA . SER B 1 323 ? 8.859 30.828 34.656 1 91.81 323 SER B CA 1
ATOM 6052 C C . SER B 1 323 ? 7.855 29.781 34.188 1 91.81 323 SER B C 1
ATOM 6054 O O . SER B 1 323 ? 8.242 28.672 33.812 1 91.81 323 SER B O 1
ATOM 6056 N N . HIS B 1 324 ? 6.59 30.016 34.406 1 95.69 324 HIS B N 1
ATOM 6057 C CA . HIS B 1 324 ? 5.535 29.156 33.875 1 95.69 324 HIS B CA 1
ATOM 6058 C C . HIS B 1 324 ? 4.363 29.984 33.344 1 95.69 324 HIS B C 1
ATOM 6060 O O . HIS B 1 324 ? 4.219 31.156 33.688 1 95.69 324 HIS B O 1
ATOM 6066 N N . VAL B 1 325 ? 3.635 29.438 32.438 1 97 325 VAL B N 1
ATOM 6067 C CA . VAL B 1 325 ? 2.434 30.047 31.891 1 97 325 VAL B CA 1
ATOM 6068 C C . VAL B 1 325 ? 1.205 29.234 32.281 1 97 325 VAL B C 1
ATOM 6070 O O . VAL B 1 325 ? 1.188 28.016 32.156 1 97 325 VAL B O 1
ATOM 6073 N N . THR B 1 326 ? 0.212 29.922 32.812 1 97.62 326 THR B N 1
ATOM 6074 C CA . THR B 1 326 ? -1.046 29.266 33.188 1 97.62 326 THR B CA 1
ATOM 6075 C C . THR B 1 326 ? -1.987 29.234 31.969 1 97.62 326 THR B C 1
ATOM 6077 O O . THR B 1 326 ? -2.324 30.266 31.406 1 97.62 326 THR B O 1
ATOM 6080 N N . VAL B 1 327 ? -2.389 28.031 31.672 1 97.75 327 VAL B N 1
ATOM 6081 C CA . VAL B 1 327 ? -3.238 27.828 30.5 1 97.75 327 VAL B CA 1
ATOM 6082 C C . VAL B 1 327 ? -4.504 27.078 30.906 1 97.75 327 VAL B C 1
ATOM 6084 O O . VAL B 1 327 ? -4.449 26.156 31.734 1 97.75 327 VAL B O 1
ATOM 6087 N N . HIS B 1 328 ? -5.637 27.531 30.375 1 97.19 328 HIS B N 1
ATOM 6088 C CA . HIS B 1 328 ? -6.906 26.828 30.516 1 97.19 328 HIS B CA 1
ATOM 6089 C C . HIS B 1 328 ? -7.379 26.281 29.172 1 97.19 328 HIS B C 1
ATOM 6091 O O . HIS B 1 328 ? -7.316 26.969 28.156 1 97.19 328 HIS B O 1
ATOM 6097 N N . ALA B 1 329 ? -7.805 25.016 29.234 1 95.75 329 ALA B N 1
ATOM 6098 C CA . ALA B 1 329 ? -8.281 24.375 28.016 1 95.75 329 ALA B CA 1
ATOM 6099 C C . ALA B 1 329 ? -9.664 23.766 28.219 1 95.75 329 ALA B C 1
ATOM 6101 O O . ALA B 1 329 ? -9.938 23.156 29.25 1 95.75 329 ALA B O 1
ATOM 6102 N N . LYS B 1 330 ? -10.547 24.016 27.312 1 93.75 330 LYS B N 1
ATOM 6103 C CA . LYS B 1 330 ? -11.852 23.375 27.203 1 93.75 330 LYS B CA 1
ATOM 6104 C C . LYS B 1 330 ? -12.031 22.703 25.844 1 93.75 330 LYS B C 1
ATOM 6106 O O . LYS B 1 330 ? -11.703 23.281 24.812 1 93.75 330 LYS B O 1
ATOM 6111 N N . PHE B 1 331 ? -12.508 21.5 25.922 1 93.62 331 PHE B N 1
ATOM 6112 C CA . PHE B 1 331 ? -12.703 20.781 24.672 1 93.62 331 PHE B CA 1
ATOM 6113 C C . PHE B 1 331 ? -14.18 20.734 24.281 1 93.62 331 PHE B C 1
ATOM 6115 O O . PHE B 1 331 ? -15.031 20.469 25.125 1 93.62 331 PHE B O 1
ATOM 6122 N N . PHE B 1 332 ? -14.438 21.062 23.078 1 92.62 332 PHE B N 1
ATOM 6123 C CA . PHE B 1 332 ? -15.773 20.969 22.5 1 92.62 332 PHE B CA 1
ATOM 6124 C C . PHE B 1 332 ? -15.828 19.906 21.406 1 92.62 332 PHE B C 1
ATOM 6126 O O . PHE B 1 332 ? -15.078 19.969 20.438 1 92.62 332 PHE B O 1
ATOM 6133 N N . HIS B 1 333 ? -16.797 18.953 21.547 1 92.19 333 HIS B N 1
ATOM 6134 C CA . HIS B 1 333 ? -17 17.953 20.531 1 92.19 333 HIS B CA 1
ATOM 6135 C C . HIS B 1 333 ? -17.781 18.516 19.344 1 92.19 333 HIS B C 1
ATOM 6137 O O . HIS B 1 333 ? -18.688 19.344 19.531 1 92.19 333 HIS B O 1
ATOM 6143 N N . PHE B 1 334 ? -17.438 17.984 18.219 1 92 334 PHE B N 1
ATOM 6144 C CA . PHE B 1 334 ? -18.281 18.266 17.078 1 92 334 PHE B CA 1
ATOM 6145 C C . PHE B 1 334 ? -19.547 17.422 17.109 1 92 334 PHE B C 1
ATOM 6147 O O . PHE B 1 334 ? -19.484 16.219 17.391 1 92 334 PHE B O 1
ATOM 6154 N N . VAL B 1 335 ? -20.641 18.031 16.922 1 92.25 335 VAL B N 1
ATOM 6155 C CA . VAL B 1 335 ? -21.906 17.297 16.938 1 92.25 335 VAL B CA 1
ATOM 6156 C C . VAL B 1 335 ? -22.734 17.688 15.711 1 92.25 335 VAL B C 1
ATOM 6158 O O . VAL B 1 335 ? -22.547 18.766 15.148 1 92.25 335 VAL B O 1
ATOM 6161 N N . SER B 1 336 ? -23.594 16.75 15.328 1 92.06 336 SER B N 1
ATOM 6162 C CA . SER B 1 336 ? -24.469 16.984 14.18 1 92.06 336 SER B CA 1
ATOM 6163 C C . SER B 1 336 ? -25.859 17.438 14.617 1 92.06 336 SER B C 1
ATOM 6165 O O . SER B 1 336 ? -26.859 16.828 14.242 1 92.06 336 SER B O 1
ATOM 6167 N N . GLU B 1 337 ? -25.922 18.375 15.461 1 89.19 337 GLU B N 1
ATOM 6168 C CA . GLU B 1 337 ? -27.172 18.953 15.93 1 89.19 337 GLU B CA 1
ATOM 6169 C C . GLU B 1 337 ? -27.297 20.422 15.508 1 89.19 337 GLU B C 1
ATOM 6171 O O . GLU B 1 337 ? -26.484 21.25 15.883 1 89.19 337 GLU B O 1
ATOM 6176 N N . PRO B 1 338 ? -28.344 20.672 14.797 1 85.62 338 PRO B N 1
ATOM 6177 C CA . PRO B 1 338 ? -28.531 22.047 14.312 1 85.62 338 PRO B CA 1
ATOM 6178 C C . PRO B 1 338 ? -28.531 23.078 15.445 1 85.62 338 PRO B C 1
ATOM 6180 O O . PRO B 1 338 ? -28.062 24.203 15.258 1 85.62 338 PRO B O 1
ATOM 6183 N N . GLN B 1 339 ? -29 22.672 16.578 1 84.81 339 GLN B N 1
ATOM 6184 C CA . GLN B 1 339 ? -29.094 23.594 17.703 1 84.81 339 GLN B CA 1
ATOM 6185 C C . GLN B 1 339 ? -27.703 24 18.203 1 84.81 339 GLN B C 1
ATOM 6187 O O . GLN B 1 339 ? -27.547 25.062 18.812 1 84.81 339 GLN B O 1
ATOM 6192 N N . ALA B 1 340 ? -26.844 23.203 17.906 1 86.25 340 ALA B N 1
ATOM 6193 C CA . ALA B 1 340 ? -25.484 23.469 18.359 1 86.25 340 ALA B CA 1
ATOM 6194 C C . ALA B 1 340 ? -24.797 24.5 17.469 1 86.25 340 ALA B C 1
ATOM 6196 O O . ALA B 1 340 ? -23.797 25.109 17.844 1 86.25 340 ALA B O 1
ATOM 6197 N N . LEU B 1 341 ? -25.391 24.625 16.281 1 83.94 341 LEU B N 1
ATOM 6198 C CA . LEU B 1 341 ? -24.875 25.641 15.359 1 83.94 341 LEU B CA 1
ATOM 6199 C C . LEU B 1 341 ? -25.5 27 15.633 1 83.94 341 LEU B C 1
ATOM 6201 O O . LEU B 1 341 ? -26.359 27.453 14.875 1 83.94 341 LEU B O 1
ATOM 6205 N N . SER B 1 342 ? -25.375 27.438 16.812 1 76.56 342 SER B N 1
ATOM 6206 C CA . SER B 1 342 ? -26.016 28.703 17.156 1 76.56 342 SER B CA 1
ATOM 6207 C C . SER B 1 342 ? -25 29.703 17.719 1 76.56 342 SER B C 1
ATOM 6209 O O . SER B 1 342 ? -24.047 29.297 18.406 1 76.56 342 SER B O 1
ATOM 6211 N N . ALA B 1 343 ? -25.172 30.844 17.234 1 63.69 343 ALA B N 1
ATOM 6212 C CA . ALA B 1 343 ? -24.328 31.938 17.703 1 63.69 343 ALA B CA 1
ATOM 6213 C C . ALA B 1 343 ? -24.375 32.062 19.219 1 63.69 343 ALA B C 1
ATOM 6215 O O . ALA B 1 343 ? -23.438 32.594 19.828 1 63.69 343 ALA B O 1
ATOM 6216 N N . SER B 1 344 ? -25.422 31.594 19.672 1 60.16 344 SER B N 1
ATOM 6217 C CA . SER B 1 344 ? -25.609 31.766 21.109 1 60.16 344 SER B CA 1
ATOM 6218 C C . SER B 1 344 ? -24.547 31.016 21.906 1 60.16 344 SER B C 1
ATOM 6220 O O . SER B 1 344 ? -24.281 31.328 23.062 1 60.16 344 SER B O 1
ATOM 6222 N N . HIS B 1 345 ? -23.844 30.156 21.219 1 62.22 345 HIS B N 1
ATOM 6223 C CA . HIS B 1 345 ? -22.844 29.344 21.906 1 62.22 345 HIS B CA 1
ATOM 6224 C C . HIS B 1 345 ? -21.469 30 21.844 1 62.22 345 HIS B C 1
ATOM 6226 O O . HIS B 1 345 ? -20.516 29.531 22.484 1 62.22 345 HIS B O 1
ATOM 6232 N N . SER B 1 346 ? -21.516 31.141 21.125 1 64.62 346 SER B N 1
ATOM 6233 C CA . SER B 1 346 ? -20.25 31.875 21.047 1 64.62 346 SER B CA 1
ATOM 6234 C C . SER B 1 346 ? -20.016 32.719 22.297 1 64.62 346 SER B C 1
ATOM 6236 O O . SER B 1 346 ? -20.891 33.469 22.719 1 64.62 346 SER B O 1
ATOM 6238 N N . GLN B 1 347 ? -19.125 32.375 23.062 1 64.88 347 GLN B N 1
ATOM 6239 C CA . GLN B 1 347 ? -18.859 33.094 24.312 1 64.88 347 GLN B CA 1
ATOM 6240 C C . GLN B 1 347 ? -18 34.312 24.062 1 64.88 347 GLN B C 1
ATOM 6242 O O . GLN B 1 347 ? -17.75 35.125 24.984 1 64.88 347 GLN B O 1
ATOM 6247 N N . GLY B 1 348 ? -17.578 34.469 22.844 1 68.44 348 GLY B N 1
ATOM 6248 C CA . GLY B 1 348 ? -16.719 35.625 22.609 1 68.44 348 GLY B CA 1
ATOM 6249 C C . GLY B 1 348 ? -16.438 35.875 21.141 1 68.44 348 GLY B C 1
ATOM 6250 O O . GLY B 1 348 ? -16.734 35 20.297 1 68.44 348 GLY B O 1
ATOM 6251 N N . GLU B 1 349 ? -15.914 37.062 20.922 1 73.56 349 GLU B N 1
ATOM 6252 C CA . GLU B 1 349 ? -15.578 37.469 19.562 1 73.56 349 GLU B CA 1
ATOM 6253 C C . GLU B 1 349 ? -14.547 36.5 18.953 1 73.56 349 GLU B C 1
ATOM 6255 O O . GLU B 1 349 ? -13.547 36.188 19.609 1 73.56 349 GLU B O 1
ATOM 6260 N N . GLY B 1 350 ? -14.844 35.969 17.797 1 78.56 350 GLY B N 1
ATOM 6261 C CA . GLY B 1 350 ? -13.883 35.125 17.062 1 78.56 350 GLY B CA 1
ATOM 6262 C C . GLY B 1 350 ? -13.961 33.656 17.438 1 78.56 350 GLY B C 1
ATOM 6263 O O . GLY B 1 350 ? -13.281 32.844 16.828 1 78.56 350 GLY B O 1
ATOM 6264 N N . GLN B 1 351 ? -14.766 33.438 18.453 1 87 351 GLN B N 1
ATOM 6265 C CA . GLN B 1 351 ? -14.891 32.031 18.875 1 87 351 GLN B CA 1
ATOM 6266 C C . GLN B 1 351 ? -15.711 31.234 17.859 1 87 351 GLN B C 1
ATOM 6268 O O . GLN B 1 351 ? -16.688 31.734 17.297 1 87 351 GLN B O 1
ATOM 6273 N N . LEU B 1 352 ? -15.32 30.062 17.734 1 91.5 352 LEU B N 1
ATOM 6274 C CA . LEU B 1 352 ? -15.961 29.188 16.75 1 91.5 352 LEU B CA 1
ATOM 6275 C C . LEU B 1 352 ? -17.281 28.656 17.297 1 91.5 352 LEU B C 1
ATOM 6277 O O . LEU B 1 352 ? -17.391 28.359 18.484 1 91.5 352 LEU B O 1
ATOM 6281 N N . VAL B 1 353 ? -18.266 28.578 16.438 1 90.94 353 VAL B N 1
ATOM 6282 C CA . VAL B 1 353 ? -19.531 27.953 16.828 1 90.94 353 VAL B CA 1
ATOM 6283 C C . VAL B 1 353 ? -19.719 26.641 16.062 1 90.94 353 VAL B C 1
ATOM 6285 O O . VAL B 1 353 ? -20.656 25.891 16.328 1 90.94 353 VAL B O 1
ATOM 6288 N N . GLY B 1 354 ? -18.875 26.438 15.141 1 92.56 354 GLY B N 1
ATOM 6289 C CA . GLY B 1 354 ? -18.922 25.203 14.375 1 92.56 354 GLY B CA 1
ATOM 6290 C C . GLY B 1 354 ? -17.891 25.125 13.273 1 92.56 354 GLY B C 1
ATOM 6291 O O . GLY B 1 354 ? -16.922 25.891 13.281 1 92.56 354 GLY B O 1
ATOM 6292 N N . LEU B 1 355 ? -18.031 24.141 12.414 1 94.44 355 LEU B N 1
ATOM 6293 C CA . LEU B 1 355 ? -17.109 23.906 11.297 1 94.44 355 LEU B CA 1
ATOM 6294 C C . LEU B 1 355 ? -17.875 23.406 10.07 1 94.44 355 LEU B C 1
ATOM 6296 O O . LEU B 1 355 ? -18.703 22.516 10.172 1 94.44 355 LEU B O 1
ATOM 6300 N N . ALA B 1 356 ? -17.656 24.078 8.992 1 95.06 356 ALA B N 1
ATOM 6301 C CA . ALA B 1 356 ? -18.109 23.578 7.699 1 95.06 356 ALA B CA 1
ATOM 6302 C C . ALA B 1 356 ? -16.969 22.875 6.953 1 95.06 356 ALA B C 1
ATOM 6304 O O . ALA B 1 356 ? -15.875 23.422 6.832 1 95.06 356 ALA B O 1
ATOM 6305 N N . THR B 1 357 ? -17.203 21.703 6.535 1 96.94 357 THR B N 1
ATOM 6306 C CA . THR B 1 357 ? -16.234 20.953 5.75 1 96.94 357 THR B CA 1
ATOM 6307 C C . THR B 1 357 ? -16.781 20.625 4.367 1 96.94 357 THR B C 1
ATOM 6309 O O . THR B 1 357 ? -17.891 20.109 4.242 1 96.94 357 THR B O 1
ATOM 6312 N N . VAL B 1 358 ? -16.062 20.953 3.35 1 98 358 VAL B N 1
ATOM 6313 C CA . VAL B 1 358 ? -16.438 20.625 1.979 1 98 358 VAL B CA 1
ATOM 6314 C C . VAL B 1 358 ? -15.406 19.672 1.376 1 98 358 VAL B C 1
ATOM 6316 O O . VAL B 1 358 ? -14.227 20.016 1.252 1 98 358 VAL B O 1
ATOM 6319 N N . LEU B 1 359 ? -15.844 18.516 1.02 1 98.06 359 LEU B N 1
ATOM 6320 C CA . LEU B 1 359 ? -15.008 17.516 0.343 1 98.06 359 LEU B CA 1
ATOM 6321 C C . LEU B 1 359 ? -15.297 17.5 -1.155 1 98.06 359 LEU B C 1
ATOM 6323 O O . LEU B 1 359 ? -16.453 17.406 -1.57 1 98.06 359 LEU B O 1
ATOM 6327 N N . ILE B 1 360 ? -14.266 17.594 -1.922 1 98.19 360 ILE B N 1
ATOM 6328 C CA . ILE B 1 360 ? -14.359 17.422 -3.367 1 98.19 360 ILE B CA 1
ATOM 6329 C C . ILE B 1 360 ? -13.648 16.141 -3.781 1 98.19 360 ILE B C 1
ATOM 6331 O O . ILE B 1 360 ? -12.414 16.062 -3.727 1 98.19 360 ILE B O 1
ATOM 6335 N N . ALA B 1 361 ? -14.414 15.203 -4.234 1 96.06 361 ALA B N 1
ATOM 6336 C CA . ALA B 1 361 ? -13.82 13.914 -4.59 1 96.06 361 ALA B CA 1
ATOM 6337 C C . ALA B 1 361 ? -13.398 13.898 -6.055 1 96.06 361 ALA B C 1
ATOM 6339 O O . ALA B 1 361 ? -12.219 13.695 -6.363 1 96.06 361 ALA B O 1
ATOM 6340 N N . SER B 1 362 ? -14.391 14.156 -6.922 1 94.75 362 SER B N 1
ATOM 6341 C CA . SER B 1 362 ? -14.117 14.008 -8.352 1 94.75 362 SER B CA 1
ATOM 6342 C C . SER B 1 362 ? -15.125 14.773 -9.195 1 94.75 362 SER B C 1
ATOM 6344 O O . SER B 1 362 ? -16.109 15.312 -8.664 1 94.75 362 SER B O 1
ATOM 6346 N N . ALA B 1 363 ? -14.852 14.93 -10.438 1 95.69 363 ALA B N 1
ATOM 6347 C CA . ALA B 1 363 ? -15.789 15.383 -11.453 1 95.69 363 ALA B CA 1
ATOM 6348 C C . ALA B 1 363 ? -16.016 14.305 -12.516 1 95.69 363 ALA B C 1
ATOM 6350 O O . ALA B 1 363 ? -15.148 13.453 -12.727 1 95.69 363 ALA B O 1
ATOM 6351 N N . PHE B 1 364 ? -17.203 14.367 -13.086 1 93.31 364 PHE B N 1
ATOM 6352 C CA . PHE B 1 364 ? -17.547 13.359 -14.078 1 93.31 364 PHE B CA 1
ATOM 6353 C C . PHE B 1 364 ? -18.141 14.008 -15.32 1 93.31 364 PHE B C 1
ATOM 6355 O O . PHE B 1 364 ? -18.828 15.023 -15.227 1 93.31 364 PHE B O 1
ATOM 6362 N N . GLY B 1 365 ? -17.859 13.352 -16.469 1 89.88 365 GLY B N 1
ATOM 6363 C CA . GLY B 1 365 ? -18.547 13.695 -17.688 1 89.88 365 GLY B CA 1
ATOM 6364 C C . GLY B 1 365 ? -17.984 14.93 -18.375 1 89.88 365 GLY B C 1
ATOM 6365 O O . GLY B 1 365 ? -18.719 15.672 -19.031 1 89.88 365 GLY B O 1
ATOM 6366 N N . LEU B 1 366 ? -16.766 15.203 -18.078 1 91.69 366 LEU B N 1
ATOM 6367 C CA . LEU B 1 366 ? -16.156 16.344 -18.766 1 91.69 366 LEU B CA 1
ATOM 6368 C C . LEU B 1 366 ? -16.016 16.078 -20.25 1 91.69 366 LEU B C 1
ATOM 6370 O O . LEU B 1 366 ? -15.773 14.945 -20.672 1 91.69 366 LEU B O 1
ATOM 6374 N N . GLN B 1 367 ? -16.25 17.094 -21.016 1 85.81 367 GLN B N 1
ATOM 6375 C CA . GLN B 1 367 ? -16.156 17 -22.469 1 85.81 367 GLN B CA 1
ATOM 6376 C C . GLN B 1 367 ? -15.07 17.922 -23.016 1 85.81 367 GLN B C 1
ATOM 6378 O O . GLN B 1 367 ? -14.664 18.875 -22.344 1 85.81 367 GLN B O 1
ATOM 6383 N N . GLY B 1 368 ? -14.586 17.609 -24.234 1 85.44 368 GLY B N 1
ATOM 6384 C CA . GLY B 1 368 ? -13.555 18.422 -24.875 1 85.44 368 GLY B CA 1
ATOM 6385 C C . GLY B 1 368 ? -12.375 17.609 -25.359 1 85.44 368 GLY B C 1
ATOM 6386 O O . GLY B 1 368 ? -12.477 16.391 -25.531 1 85.44 368 GLY B O 1
ATOM 6387 N N . GLN B 1 369 ? -11.297 18.422 -25.672 1 85.62 369 GLN B N 1
ATOM 6388 C CA . GLN B 1 369 ? -10.07 17.766 -26.125 1 85.62 369 GLN B CA 1
ATOM 6389 C C . GLN B 1 369 ? -9.219 17.359 -24.922 1 85.62 369 GLN B C 1
ATOM 6391 O O . GLN B 1 369 ? -8.898 18.172 -24.062 1 85.62 369 GLN B O 1
ATOM 6396 N N . ARG B 1 370 ? -8.922 16.219 -24.953 1 82.94 370 ARG B N 1
ATOM 6397 C CA . ARG B 1 370 ? -8.242 15.562 -23.844 1 82.94 370 ARG B CA 1
ATOM 6398 C C . ARG B 1 370 ? -7.016 16.359 -23.406 1 82.94 370 ARG B C 1
ATOM 6400 O O . ARG B 1 370 ? -6.828 16.625 -22.219 1 82.94 370 ARG B O 1
ATOM 6407 N N . ASP B 1 371 ? -6.152 16.828 -24.297 1 85.94 371 ASP B N 1
ATOM 6408 C CA . ASP B 1 371 ? -4.863 17.438 -24.016 1 85.94 371 ASP B CA 1
ATOM 6409 C C . ASP B 1 371 ? -5.035 18.891 -23.562 1 85.94 371 ASP B C 1
ATOM 6411 O O . ASP B 1 371 ? -4.117 19.484 -23 1 85.94 371 ASP B O 1
ATOM 6415 N N . GLU B 1 372 ? -6.168 19.406 -23.75 1 91.81 372 GLU B N 1
ATOM 6416 C CA . GLU B 1 372 ? -6.402 20.828 -23.453 1 91.81 372 GLU B CA 1
ATOM 6417 C C . GLU B 1 372 ? -7.164 20.984 -22.141 1 91.81 372 GLU B C 1
ATOM 6419 O O . GLU B 1 372 ? -7.23 22.094 -21.594 1 91.81 372 GLU B O 1
ATOM 6424 N N . LEU B 1 373 ? -7.688 19.922 -21.719 1 93 373 LEU B N 1
ATOM 6425 C CA . LEU B 1 373 ? -8.508 20 -20.516 1 93 373 LEU B CA 1
ATOM 6426 C C . LEU B 1 373 ? -7.637 20.266 -19.281 1 93 373 LEU B C 1
ATOM 6428 O O . LEU B 1 373 ? -6.613 19.609 -19.094 1 93 373 LEU B O 1
ATOM 6432 N N . LYS B 1 374 ? -8.031 21.266 -18.453 1 96.19 374 LYS B N 1
ATOM 6433 C CA . LYS B 1 374 ? -7.391 21.625 -17.188 1 96.19 374 LYS B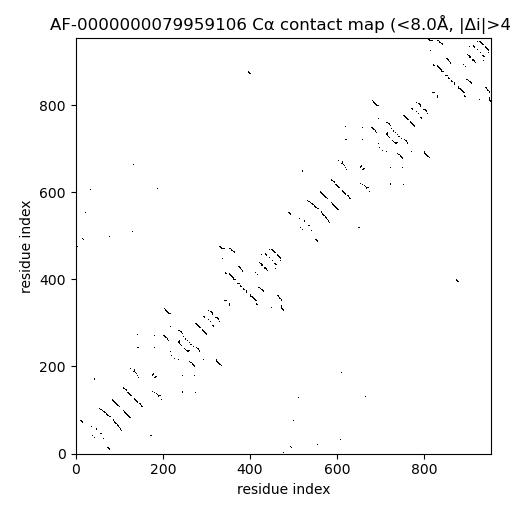 CA 1
ATOM 6434 C C . LYS B 1 374 ? -8.422 21.828 -16.078 1 96.19 374 LYS B C 1
ATOM 6436 O O . LYS B 1 374 ? -8.539 22.906 -15.523 1 96.19 374 LYS B O 1
ATOM 6441 N N . PRO B 1 375 ? -9.031 20.781 -15.734 1 96.94 375 PRO B N 1
ATOM 6442 C CA . PRO B 1 375 ? -10.164 20.922 -14.805 1 96.94 375 PRO B CA 1
ATOM 6443 C C . PRO B 1 375 ? -9.719 21.172 -13.367 1 96.94 375 PRO B C 1
ATOM 6445 O O . PRO B 1 375 ? -8.664 20.688 -12.945 1 96.94 375 PRO B O 1
ATOM 6448 N N . SER B 1 376 ? -10.477 21.875 -12.625 1 98.12 376 SER B N 1
ATOM 6449 C CA . SER B 1 376 ? -10.406 22.109 -11.18 1 98.12 376 SER B CA 1
ATOM 6450 C C . SER B 1 376 ? -11.758 22.531 -10.625 1 98.12 376 SER B C 1
ATOM 6452 O O . SER B 1 376 ? -12.695 22.797 -11.383 1 98.12 376 SER B O 1
ATOM 6454 N N . VAL B 1 377 ? -11.852 22.469 -9.344 1 98.5 377 VAL B N 1
ATOM 6455 C CA . VAL B 1 377 ? -13.125 22.828 -8.711 1 98.5 377 VAL B CA 1
ATOM 6456 C C . VAL B 1 377 ? -12.898 23.922 -7.676 1 98.5 377 VAL B C 1
ATOM 6458 O O . VAL B 1 377 ? -12.016 23.812 -6.824 1 98.5 377 VAL B O 1
ATOM 6461 N N . LYS B 1 378 ? -13.633 24.938 -7.777 1 98.19 378 LYS B N 1
ATOM 6462 C CA . LYS B 1 378 ? -13.617 26.047 -6.824 1 98.19 378 LYS B CA 1
ATOM 6463 C C . LYS B 1 378 ? -14.812 25.969 -5.879 1 98.19 378 LYS B C 1
ATOM 6465 O O . LYS B 1 378 ? -15.93 25.672 -6.309 1 98.19 378 LYS B O 1
ATOM 6470 N N . VAL B 1 379 ? -14.578 26.234 -4.602 1 97.69 379 VAL B N 1
ATOM 6471 C CA . VAL B 1 379 ? -15.617 26.234 -3.582 1 97.69 379 VAL B CA 1
ATOM 6472 C C . VAL B 1 379 ? -15.656 27.594 -2.881 1 97.69 379 VAL B C 1
ATOM 6474 O O . VAL B 1 379 ? -14.609 28.125 -2.494 1 97.69 379 VAL B O 1
ATOM 6477 N N . SER B 1 380 ? -16.844 28.109 -2.748 1 95.56 380 SER B N 1
ATOM 6478 C CA . SER B 1 380 ? -16.984 29.391 -2.061 1 95.56 380 SER B CA 1
ATOM 6479 C C . SER B 1 380 ? -18.141 29.359 -1.07 1 95.56 380 SER B C 1
ATOM 6481 O O . SER B 1 380 ? -19.219 28.828 -1.378 1 95.56 380 SER B O 1
ATOM 6483 N N . TRP B 1 381 ? -17.859 29.844 0.113 1 94.31 381 TRP B N 1
ATOM 6484 C CA . TRP B 1 381 ? -18.891 30.016 1.124 1 94.31 381 TRP B CA 1
ATOM 6485 C C . TRP B 1 381 ? -18.438 30.969 2.219 1 94.31 381 TRP B C 1
ATOM 6487 O O . TRP B 1 381 ? -17.281 30.938 2.639 1 94.31 381 TRP B O 1
ATOM 6497 N N . GLY B 1 382 ? -19.312 31.766 2.738 1 87 382 GLY B N 1
ATOM 6498 C CA . GLY B 1 382 ? -19.031 32.656 3.859 1 87 382 GLY B CA 1
ATOM 6499 C C . GLY B 1 382 ? -17.859 33.562 3.6 1 87 382 GLY B C 1
ATOM 6500 O O . GLY B 1 382 ? -17.016 33.781 4.473 1 87 382 GLY B O 1
ATOM 6501 N N . GLY B 1 383 ? -17.672 34 2.482 1 87.25 383 GLY B N 1
ATOM 6502 C CA . GLY B 1 383 ? -16.609 34.938 2.133 1 87.25 383 GLY B CA 1
ATOM 6503 C C . GLY B 1 383 ? -15.273 34.25 1.896 1 87.25 383 GLY B C 1
ATOM 6504 O O . GLY B 1 383 ? -14.273 34.938 1.622 1 87.25 383 GLY B O 1
ATOM 6505 N N . LYS B 1 384 ? -15.227 32.969 2.059 1 91.94 384 LYS B N 1
ATOM 6506 C CA . LYS B 1 384 ? -14 32.219 1.827 1 91.94 384 LYS B CA 1
ATOM 6507 C C . LYS B 1 384 ? -14.047 31.453 0.498 1 91.94 384 LYS B C 1
ATOM 6509 O O . LYS B 1 384 ? -15.125 31.062 0.045 1 91.94 384 LYS B O 1
ATOM 6514 N N . GLU B 1 385 ? -12.938 31.359 -0.117 1 95.38 385 GLU B N 1
ATOM 6515 C CA . GLU B 1 385 ? -12.828 30.672 -1.396 1 95.38 385 GLU B CA 1
ATOM 6516 C C . GLU B 1 385 ? -11.648 29.703 -1.399 1 95.38 385 GLU B C 1
ATOM 6518 O O . GLU B 1 385 ? -10.578 30.016 -0.88 1 95.38 385 GLU B O 1
ATOM 6523 N N . PHE B 1 386 ? -11.891 28.562 -1.946 1 96.44 386 PHE B N 1
ATOM 6524 C CA . PHE B 1 386 ? -10.875 27.531 -2.074 1 96.44 386 PHE B CA 1
ATOM 6525 C C . PHE B 1 386 ? -10.914 26.906 -3.463 1 96.44 386 PHE B C 1
ATOM 6527 O O . PHE B 1 386 ? -11.906 27.016 -4.176 1 96.44 386 PHE B O 1
ATOM 6534 N N . ARG B 1 387 ? -9.844 26.281 -3.842 1 97.44 387 ARG B N 1
ATOM 6535 C CA . ARG B 1 387 ? -9.758 25.656 -5.152 1 97.44 387 ARG B CA 1
ATOM 6536 C C . ARG B 1 387 ? -8.922 24.375 -5.094 1 97.44 387 ARG B C 1
ATOM 6538 O O . ARG B 1 387 ? -7.891 24.344 -4.422 1 97.44 387 ARG B O 1
ATOM 6545 N N . THR B 1 388 ? -9.359 23.375 -5.789 1 96.88 388 THR B N 1
ATOM 6546 C CA . THR B 1 388 ? -8.57 22.156 -5.898 1 96.88 388 THR B CA 1
ATOM 6547 C C . THR B 1 388 ? -7.363 22.359 -6.805 1 96.88 388 THR B C 1
ATOM 6549 O O . THR B 1 388 ? -7.277 23.375 -7.508 1 96.88 388 THR B O 1
ATOM 6552 N N . ALA B 1 389 ? -6.453 21.469 -6.754 1 93.44 389 ALA B N 1
ATOM 6553 C CA . ALA B 1 389 ? -5.363 21.484 -7.727 1 93.44 389 ALA B CA 1
ATOM 6554 C C . ALA B 1 389 ? -5.898 21.344 -9.148 1 93.44 389 ALA B C 1
ATOM 6556 O O . ALA B 1 389 ? -6.918 20.688 -9.375 1 93.44 389 ALA B O 1
ATOM 6557 N N . VAL B 1 390 ? -5.234 21.953 -10.047 1 95.94 390 VAL B N 1
ATOM 6558 C CA . VAL B 1 390 ? -5.598 21.859 -11.453 1 95.94 390 VAL B CA 1
ATOM 6559 C C . VAL B 1 390 ? -5.051 20.562 -12.039 1 95.94 390 VAL B C 1
ATOM 6561 O O . VAL B 1 390 ? -3.869 20.25 -11.891 1 95.94 390 VAL B O 1
ATOM 6564 N N . LYS B 1 391 ? -5.926 19.812 -12.617 1 94.25 391 LYS B N 1
ATOM 6565 C CA . LYS B 1 391 ? -5.52 18.547 -13.219 1 94.25 391 LYS B CA 1
ATOM 6566 C C . LYS B 1 391 ? -5.188 18.719 -14.695 1 94.25 391 LYS B C 1
ATOM 6568 O O . LYS B 1 391 ? -5.68 19.656 -15.344 1 94.25 391 LYS B O 1
ATOM 6573 N N . SER B 1 392 ? -4.289 17.922 -15.195 1 92.81 392 SER B N 1
ATOM 6574 C CA . SER B 1 392 ? -3.934 17.859 -16.609 1 92.81 392 SER B CA 1
ATOM 6575 C C . SER B 1 392 ? -3.801 16.422 -17.094 1 92.81 392 SER B C 1
ATOM 6577 O O . SER B 1 392 ? -3.598 15.508 -16.281 1 92.81 392 SER B O 1
ATOM 6579 N N . TYR B 1 393 ? -3.977 16.297 -18.375 1 86.31 393 TYR B N 1
ATOM 6580 C CA . TYR B 1 393 ? -3.912 14.945 -18.938 1 86.31 393 TYR B CA 1
ATOM 6581 C C . TYR B 1 393 ? -2.48 14.43 -18.953 1 86.31 393 TYR B C 1
ATOM 6583 O O . TYR B 1 393 ? -1.55 15.164 -19.297 1 86.31 393 TYR B O 1
ATOM 6591 N N . SER B 1 394 ? -2.32 13.211 -18.484 1 81.06 394 SER B N 1
ATOM 6592 C CA . SER B 1 394 ? -1.155 12.359 -18.688 1 81.06 394 SER B CA 1
ATOM 6593 C C . SER B 1 394 ? -1.566 10.914 -18.953 1 81.06 394 SER B C 1
ATOM 6595 O O . SER B 1 394 ? -2.625 10.469 -18.5 1 81.06 394 SER B O 1
ATOM 6597 N N . PRO B 1 395 ? -0.86 10.25 -19.828 1 72.31 395 PRO B N 1
ATOM 6598 C CA . PRO B 1 395 ? -1.235 8.859 -20.094 1 72.31 395 PRO B CA 1
ATOM 6599 C C . PRO B 1 395 ? -1.51 8.07 -18.812 1 72.31 395 PRO B C 1
ATOM 6601 O O . PRO B 1 395 ? -0.722 8.133 -17.859 1 72.31 395 PRO B O 1
ATOM 6604 N N . GLY B 1 396 ? -2.654 7.484 -18.766 1 74.38 396 GLY B N 1
ATOM 6605 C CA . GLY B 1 396 ? -3.047 6.719 -17.594 1 74.38 396 GLY B CA 1
ATOM 6606 C C . GLY B 1 396 ? -4.066 7.438 -16.734 1 74.38 396 GLY B C 1
ATOM 6607 O O . GLY B 1 396 ? -4.648 6.84 -15.828 1 74.38 396 GLY B O 1
ATOM 6608 N N . THR B 1 397 ? -4.219 8.648 -17.047 1 80.69 397 THR B N 1
ATOM 6609 C CA . THR B 1 397 ? -5.176 9.43 -16.266 1 80.69 397 THR B CA 1
ATOM 6610 C C . THR B 1 397 ? -6.484 9.594 -17.031 1 80.69 397 THR B C 1
ATOM 6612 O O . THR B 1 397 ? -6.48 9.758 -18.25 1 80.69 397 THR B O 1
ATOM 6615 N N . ASP B 1 398 ? -7.535 9.469 -16.328 1 84.5 398 ASP B N 1
ATOM 6616 C CA . ASP B 1 398 ? -8.836 9.789 -16.906 1 84.5 398 ASP B CA 1
ATOM 6617 C C . ASP B 1 398 ? -9.188 11.258 -16.688 1 84.5 398 ASP B C 1
ATOM 6619 O O . ASP B 1 398 ? -9.859 11.609 -15.711 1 84.5 398 ASP B O 1
ATOM 6623 N N . ILE B 1 399 ? -8.844 12.117 -17.625 1 88.94 399 ILE B N 1
ATOM 6624 C CA . ILE B 1 399 ? -8.992 13.562 -17.484 1 88.94 399 ILE B CA 1
ATOM 6625 C C . ILE B 1 399 ? -10.461 13.945 -17.641 1 88.94 399 ILE B C 1
ATOM 6627 O O . ILE B 1 399 ? -10.859 15.07 -17.297 1 88.94 399 ILE B O 1
ATOM 6631 N N . PHE B 1 400 ? -11.312 13.031 -18.188 1 88 400 PHE B N 1
ATOM 6632 C CA . PHE B 1 400 ? -12.734 13.305 -18.359 1 88 400 PHE B CA 1
ATOM 6633 C C . PHE B 1 400 ? -13.492 13.062 -17.062 1 88 400 PHE B C 1
ATOM 6635 O O . PHE B 1 400 ? -14.625 13.523 -16.891 1 88 400 PHE B O 1
ATOM 6642 N N . ASN B 1 401 ? -12.938 12.32 -16.203 1 89.94 401 ASN B N 1
ATOM 6643 C CA . ASN B 1 401 ? -13.445 12.039 -14.875 1 89.94 401 ASN B CA 1
ATOM 6644 C C . ASN B 1 401 ? -12.359 12.188 -13.812 1 89.94 401 ASN B C 1
ATOM 6646 O O . ASN B 1 401 ? -12.055 11.242 -13.094 1 89.94 401 ASN B O 1
ATOM 6650 N N . PRO B 1 402 ? -11.836 13.391 -13.641 1 92.5 402 PRO B N 1
ATOM 6651 C CA . PRO B 1 402 ? -10.688 13.602 -12.758 1 92.5 402 PRO B CA 1
ATOM 6652 C C . PRO B 1 402 ? -11.039 13.438 -11.281 1 92.5 402 PRO B C 1
ATOM 6654 O O . PRO B 1 402 ? -12.133 13.82 -10.859 1 92.5 402 PRO B O 1
ATOM 6657 N N . GLY B 1 403 ? -10.141 12.859 -10.547 1 91.44 403 GLY B N 1
ATOM 6658 C CA . GLY B 1 403 ? -10.227 12.828 -9.094 1 91.44 403 GLY B CA 1
ATOM 6659 C C . GLY B 1 403 ? -9.453 13.953 -8.43 1 91.44 403 GLY B C 1
ATOM 6660 O O . GLY B 1 403 ? -8.352 14.305 -8.867 1 91.44 403 GLY B O 1
ATOM 6661 N N . PHE B 1 404 ? -9.984 14.555 -7.379 1 94.38 404 PHE B N 1
ATOM 6662 C CA . PHE B 1 404 ? -9.336 15.656 -6.68 1 94.38 404 PHE B CA 1
ATOM 6663 C C . PHE B 1 404 ? -8.992 15.266 -5.246 1 94.38 404 PHE B C 1
ATOM 6665 O O . PHE B 1 404 ? -7.902 15.555 -4.758 1 94.38 404 PHE B O 1
ATOM 6672 N N . ASP B 1 405 ? -9.93 14.633 -4.562 1 93.75 405 ASP B N 1
ATOM 6673 C CA . ASP B 1 405 ? -9.789 14.156 -3.188 1 93.75 405 ASP B CA 1
ATOM 6674 C C . ASP B 1 405 ? -9.203 15.25 -2.289 1 93.75 405 ASP B C 1
ATOM 6676 O O . ASP B 1 405 ? -8.195 15.023 -1.612 1 93.75 405 ASP B O 1
ATOM 6680 N N . GLN B 1 406 ? -9.891 16.375 -2.197 1 95 406 GLN B N 1
ATOM 6681 C CA . GLN B 1 406 ? -9.438 17.5 -1.386 1 95 406 GLN B CA 1
ATOM 6682 C C . GLN B 1 406 ? -10.539 17.969 -0.443 1 95 406 GLN B C 1
ATOM 6684 O O . GLN B 1 406 ? -11.727 17.922 -0.783 1 95 406 GLN B O 1
ATOM 6689 N N . ALA B 1 407 ? -10.094 18.391 0.672 1 95.88 407 ALA B N 1
ATOM 6690 C CA . ALA B 1 407 ? -11.016 18.875 1.697 1 95.88 407 ALA B CA 1
ATOM 6691 C C . ALA B 1 407 ? -10.766 20.344 2.018 1 95.88 407 ALA B C 1
ATOM 6693 O O . ALA B 1 407 ? -9.617 20.781 2.064 1 95.88 407 ALA B O 1
ATOM 6694 N N . PHE B 1 408 ? -11.805 21.031 2.244 1 96 408 PHE B N 1
ATOM 6695 C CA . PHE B 1 408 ? -11.742 22.422 2.67 1 96 408 PHE B CA 1
ATOM 6696 C C . PHE B 1 408 ? -12.523 22.625 3.965 1 96 408 PHE B C 1
ATOM 6698 O O . PHE B 1 408 ? -13.68 22.219 4.07 1 96 408 PHE B O 1
ATOM 6705 N N . ARG B 1 409 ? -11.867 23.266 4.902 1 94.56 409 ARG B N 1
ATOM 6706 C CA . ARG B 1 409 ? -12.469 23.531 6.207 1 94.56 409 ARG B CA 1
ATOM 6707 C C . ARG B 1 409 ? -12.742 25.016 6.391 1 94.56 409 ARG B C 1
ATOM 6709 O O . ARG B 1 409 ? -11.852 25.859 6.184 1 94.56 409 ARG B O 1
ATOM 6716 N N . ILE B 1 410 ? -13.93 25.297 6.82 1 93.44 410 ILE B N 1
ATOM 6717 C CA . ILE B 1 410 ? -14.344 26.672 7.016 1 93.44 410 ILE B CA 1
ATOM 6718 C C . ILE B 1 410 ? -14.875 26.859 8.438 1 93.44 410 ILE B C 1
ATOM 6720 O O . ILE B 1 410 ? -16.047 26.578 8.711 1 93.44 410 ILE B O 1
ATOM 6724 N N . PRO B 1 411 ? -14.031 27.375 9.273 1 91.38 411 PRO B N 1
ATOM 6725 C CA . PRO B 1 411 ? -14.531 27.672 10.617 1 91.38 411 PRO B CA 1
ATOM 6726 C C . PRO B 1 411 ? -15.758 28.578 10.609 1 91.38 411 PRO B C 1
ATOM 6728 O O . PRO B 1 411 ? -15.797 29.562 9.859 1 91.38 411 PRO B O 1
ATOM 6731 N N . ILE B 1 412 ? -16.734 28.25 11.383 1 90.69 412 ILE B N 1
ATOM 6732 C CA . ILE B 1 412 ? -17.969 29.016 11.438 1 90.69 412 ILE B CA 1
ATOM 6733 C C . ILE B 1 412 ? -17.984 29.891 12.688 1 90.69 412 ILE B C 1
ATOM 6735 O O . ILE B 1 412 ? -17.797 29.391 13.805 1 90.69 412 ILE B O 1
ATOM 6739 N N . THR B 1 413 ? -18.141 31.094 12.445 1 86.94 413 THR B N 1
ATOM 6740 C CA . THR B 1 413 ? -18.375 32.031 13.531 1 86.94 413 THR B CA 1
ATOM 6741 C C . THR B 1 413 ? -19.812 32.531 13.539 1 86.94 413 THR B C 1
ATOM 6743 O O . THR B 1 413 ? -20.578 32.25 12.609 1 86.94 413 THR B O 1
ATOM 6746 N N . ALA B 1 414 ? -20.125 33.188 14.625 1 79.69 414 ALA B N 1
ATOM 6747 C CA . ALA B 1 414 ? -21.484 33.719 14.727 1 79.69 414 ALA B CA 1
ATOM 6748 C C . ALA B 1 414 ? -21.828 34.594 13.523 1 79.69 414 ALA B C 1
ATOM 6750 O O . ALA B 1 414 ? -22.953 34.562 13.016 1 79.69 414 ALA B O 1
ATOM 6751 N N . ASP B 1 415 ? -20.891 35.281 13.016 1 77.38 415 ASP B N 1
ATOM 6752 C CA . ASP B 1 415 ? -21.094 36.188 11.906 1 77.38 415 ASP B CA 1
ATOM 6753 C C . ASP B 1 415 ? -21.297 35.438 10.594 1 77.38 415 ASP B C 1
ATOM 6755 O O . ASP B 1 415 ? -22.016 35.906 9.711 1 77.38 415 ASP B O 1
ATOM 6759 N N . THR B 1 416 ? -20.766 34.344 10.414 1 79.81 416 THR B N 1
ATOM 6760 C CA . THR B 1 416 ? -20.828 33.562 9.188 1 79.81 416 THR B CA 1
ATOM 6761 C C . THR B 1 416 ? -22.203 32.938 9.016 1 79.81 416 THR B C 1
ATOM 6763 O O . THR B 1 416 ? -22.656 32.719 7.895 1 79.81 416 THR B O 1
ATOM 6766 N N . LEU B 1 417 ? -22.875 32.531 10.062 1 77.44 417 LEU B N 1
ATOM 6767 C CA . LEU B 1 417 ? -24.156 31.844 10.008 1 77.44 417 LEU B CA 1
ATOM 6768 C C . LEU B 1 417 ? -25.266 32.781 9.531 1 77.44 417 LEU B C 1
ATOM 6770 O O . LEU B 1 417 ? -26.234 32.344 8.906 1 77.44 417 LEU B O 1
ATOM 6774 N N . ASP B 1 418 ? -25.156 33.938 9.688 1 71 418 ASP B N 1
ATOM 6775 C CA . ASP B 1 418 ? -26.219 34.906 9.414 1 71 418 ASP B CA 1
ATOM 6776 C C . ASP B 1 418 ? -26.297 35.219 7.926 1 71 418 ASP B C 1
ATOM 6778 O O . ASP B 1 418 ? -27.312 35.75 7.453 1 71 418 ASP B O 1
ATOM 6782 N N . SER B 1 419 ? -25.406 34.844 7.207 1 67.88 419 SER B N 1
ATOM 6783 C CA . SER B 1 419 ? -25.406 35.25 5.809 1 67.88 419 SER B CA 1
ATOM 6784 C C . SER B 1 419 ? -26.375 34.438 4.98 1 67.88 419 SER B C 1
ATOM 6786 O O . SER B 1 419 ? -26.938 34.938 3.998 1 67.88 419 SER B O 1
ATOM 6788 N N . GLY B 1 420 ? -26.75 33.312 5.383 1 71.5 420 GLY B N 1
ATOM 6789 C CA . GLY B 1 420 ? -27.656 32.438 4.652 1 71.5 420 GLY B CA 1
ATOM 6790 C C . GLY B 1 420 ? -27.188 32.156 3.238 1 71.5 420 GLY B C 1
ATOM 6791 O O . GLY B 1 420 ? -27.984 31.734 2.391 1 71.5 420 GLY B O 1
ATOM 6792 N N . GLU B 1 421 ? -26.109 32.5 2.916 1 87.94 421 GLU B N 1
ATOM 6793 C CA . GLU B 1 421 ? -25.594 32.312 1.567 1 87.94 421 GLU B CA 1
ATOM 6794 C C . GLU B 1 421 ? -25.422 30.812 1.25 1 87.94 421 GLU B C 1
ATOM 6796 O O . GLU B 1 421 ? -25.125 30.016 2.139 1 87.94 421 GLU B O 1
ATOM 6801 N N . PRO B 1 422 ? -25.688 30.484 0.06 1 95.06 422 PRO B N 1
ATOM 6802 C CA . PRO B 1 422 ? -25.484 29.094 -0.33 1 95.06 422 PRO B CA 1
ATOM 6803 C C . PRO B 1 422 ? -24.016 28.75 -0.566 1 95.06 422 PRO B C 1
ATOM 6805 O O . PRO B 1 422 ? -23.188 29.656 -0.776 1 95.06 422 PRO B O 1
ATOM 6808 N N . PHE B 1 423 ? -23.672 27.516 -0.416 1 96.5 423 PHE B N 1
ATOM 6809 C CA . PHE B 1 423 ? -22.375 27.031 -0.878 1 96.5 423 PHE B CA 1
ATOM 6810 C C . PHE B 1 423 ? -22.312 27.031 -2.4 1 96.5 423 PHE B C 1
ATOM 6812 O O . PHE B 1 423 ? -23.25 26.578 -3.064 1 96.5 423 PHE B O 1
ATOM 6819 N N . LYS B 1 424 ? -21.266 27.484 -2.891 1 97.75 424 LYS B N 1
ATOM 6820 C CA . LYS B 1 424 ? -21.109 27.516 -4.34 1 97.75 424 LYS B CA 1
ATOM 6821 C C . LYS B 1 424 ? -19.969 26.609 -4.789 1 97.75 424 LYS B C 1
ATOM 6823 O O . LYS B 1 424 ? -18.844 26.719 -4.285 1 97.75 424 LYS B O 1
ATOM 6828 N N . ILE B 1 425 ? -20.219 25.703 -5.684 1 98.25 425 ILE B N 1
ATOM 6829 C CA . ILE B 1 425 ? -19.234 24.812 -6.293 1 98.25 425 ILE B CA 1
ATOM 6830 C C . ILE B 1 425 ? -19.141 25.109 -7.789 1 98.25 425 ILE B C 1
ATOM 6832 O O . ILE B 1 425 ? -20.125 24.969 -8.516 1 98.25 425 ILE B O 1
ATOM 6836 N N . SER B 1 426 ? -17.953 25.484 -8.211 1 98.25 426 SER B N 1
ATOM 6837 C CA . SER B 1 426 ? -17.75 25.844 -9.609 1 98.25 426 SER B CA 1
ATOM 6838 C C . SER B 1 426 ? -16.719 24.938 -10.266 1 98.25 426 SER B C 1
ATOM 6840 O O . SER B 1 426 ? -15.625 24.734 -9.727 1 98.25 426 SER B O 1
ATOM 6842 N N . LEU B 1 427 ? -17.125 24.375 -11.352 1 98.19 427 LEU B N 1
ATOM 6843 C CA . LEU B 1 427 ? -16.172 23.625 -12.172 1 98.19 427 LEU B CA 1
ATOM 6844 C C . LEU B 1 427 ? -15.438 24.547 -13.133 1 98.19 427 LEU B C 1
ATOM 6846 O O . LEU B 1 427 ? -16.047 25.344 -13.844 1 98.19 427 LEU B O 1
ATOM 6850 N N . LEU B 1 428 ? -14.125 24.406 -13.094 1 97.75 428 LEU B N 1
ATOM 6851 C CA . LEU B 1 428 ? -13.305 25.266 -13.953 1 97.75 428 LEU B CA 1
ATOM 6852 C C . LEU B 1 428 ? -12.516 24.422 -14.945 1 97.75 428 LEU B C 1
ATOM 6854 O O . LEU B 1 428 ? -12.172 23.266 -14.672 1 97.75 428 LEU B O 1
ATOM 6858 N N . ASN B 1 429 ? -12.266 24.984 -16.062 1 96.5 429 ASN B N 1
ATOM 6859 C CA . ASN B 1 429 ? -11.234 24.578 -17.016 1 96.5 429 ASN B CA 1
ATOM 6860 C C . ASN B 1 429 ? -10.188 25.672 -17.203 1 96.5 429 ASN B C 1
ATOM 6862 O O . ASN B 1 429 ? -10.414 26.641 -17.938 1 96.5 429 ASN B O 1
ATOM 6866 N N . GLY B 1 430 ? -9.062 25.453 -16.609 1 95.31 430 GLY B N 1
ATOM 6867 C CA . GLY B 1 430 ? -8.188 26.594 -16.469 1 95.31 430 GLY B CA 1
ATOM 6868 C C . GLY B 1 430 ? -8.781 27.688 -15.586 1 95.31 430 GLY B C 1
ATOM 6869 O O . GLY B 1 430 ? -9.133 27.438 -14.43 1 95.31 430 GLY B O 1
ATOM 6870 N N . GLU B 1 431 ? -8.938 28.797 -16.172 1 95.62 431 GLU B N 1
ATOM 6871 C CA . GLU B 1 431 ? -9.484 29.906 -15.406 1 95.62 431 GLU B CA 1
ATOM 6872 C C . GLU B 1 431 ? -10.945 30.172 -15.781 1 95.62 431 GLU B C 1
ATOM 6874 O O . GLU B 1 431 ? -11.594 31.031 -15.195 1 95.62 431 GLU B O 1
ATOM 6879 N N . THR B 1 432 ? -11.453 29.344 -16.641 1 95.38 432 THR B N 1
ATOM 6880 C CA . THR B 1 432 ? -12.812 29.562 -17.141 1 95.38 432 THR B CA 1
ATOM 6881 C C . THR B 1 432 ? -13.805 28.688 -16.375 1 95.38 432 THR B C 1
ATOM 6883 O O . THR B 1 432 ? -13.625 27.469 -16.266 1 95.38 432 THR B O 1
ATOM 6886 N N . GLU B 1 433 ? -14.82 29.25 -15.867 1 96.25 433 GLU B N 1
ATOM 6887 C CA . GLU B 1 433 ? -15.891 28.516 -15.203 1 96.25 433 GLU B CA 1
ATOM 6888 C C . GLU B 1 433 ? -16.812 27.844 -16.219 1 96.25 433 GLU B C 1
ATOM 6890 O O . GLU B 1 433 ? -17.406 28.5 -17.078 1 96.25 433 GLU B O 1
ATOM 6895 N N . THR B 1 434 ? -16.969 26.594 -16.203 1 95.5 434 THR B N 1
ATOM 6896 C CA . THR B 1 434 ? -17.75 25.844 -17.188 1 95.5 434 THR B CA 1
ATOM 6897 C C . THR B 1 434 ? -19.047 25.344 -16.578 1 95.5 434 THR B C 1
ATOM 6899 O O . THR B 1 434 ? -19.953 24.922 -17.312 1 95.5 434 THR B O 1
ATOM 6902 N N . GLY B 1 435 ? -19.125 25.391 -15.289 1 96.25 435 GLY B N 1
ATOM 6903 C CA . GLY B 1 435 ? -20.344 24.984 -14.602 1 96.25 435 GLY B CA 1
ATOM 6904 C C . GLY B 1 435 ? -20.375 25.406 -13.141 1 96.25 435 GLY B C 1
ATOM 6905 O O . GLY B 1 435 ? -19.328 25.656 -12.539 1 96.25 435 GLY B O 1
ATOM 6906 N N . VAL B 1 436 ? -21.609 25.484 -12.688 1 97.06 436 VAL B N 1
ATOM 6907 C CA . VAL B 1 436 ? -21.75 25.953 -11.312 1 97.06 436 VAL B CA 1
ATOM 6908 C C . VAL B 1 436 ? -23 25.344 -10.688 1 97.06 436 VAL B C 1
ATOM 6910 O O . VAL B 1 436 ? -23.984 25.094 -11.383 1 97.06 436 VAL B O 1
ATOM 6913 N N . VAL B 1 437 ? -22.938 25.062 -9.461 1 97.81 437 VAL B N 1
ATOM 6914 C CA . VAL B 1 437 ? -24.109 24.672 -8.688 1 97.81 437 VAL B CA 1
ATOM 6915 C C . VAL B 1 437 ? -24.094 25.359 -7.328 1 97.81 437 VAL B C 1
ATOM 6917 O O . VAL B 1 437 ? -23.016 25.578 -6.746 1 97.81 437 VAL B O 1
ATOM 6920 N N . GLU B 1 438 ? -25.203 25.766 -6.906 1 97.31 438 GLU B N 1
ATOM 6921 C CA . GLU B 1 438 ? -25.375 26.359 -5.578 1 97.31 438 GLU B CA 1
ATOM 6922 C C . GLU B 1 438 ? -26.172 25.422 -4.664 1 97.31 438 GLU B C 1
ATOM 6924 O O . GLU B 1 438 ? -27.234 24.938 -5.047 1 97.31 438 GLU B O 1
ATOM 6929 N N . ILE B 1 439 ? -25.641 25.172 -3.578 1 97.12 439 ILE B N 1
ATOM 6930 C CA . ILE B 1 439 ? -26.281 24.312 -2.594 1 97.12 439 ILE B CA 1
ATOM 6931 C C . ILE B 1 439 ? -26.75 25.141 -1.396 1 97.12 439 ILE B C 1
ATOM 6933 O O . ILE B 1 439 ? -25.922 25.625 -0.618 1 97.12 439 ILE B O 1
ATOM 6937 N N . PRO B 1 440 ? -27.984 25.25 -1.261 1 94.94 440 PRO B N 1
ATOM 6938 C CA . PRO B 1 440 ? -28.484 26.062 -0.149 1 94.94 440 PRO B CA 1
ATOM 6939 C C . PRO B 1 440 ? -28.016 25.562 1.211 1 94.94 440 PRO B C 1
ATOM 6941 O O . PRO B 1 440 ? -27.938 24.344 1.433 1 94.94 440 PRO B O 1
ATOM 6944 N N . PHE B 1 441 ? -27.797 26.531 2.035 1 92.56 441 PHE B N 1
ATOM 6945 C CA . PHE B 1 441 ? -27.391 26.203 3.4 1 92.56 441 PHE B CA 1
ATOM 6946 C C . PHE B 1 441 ? -28.438 25.328 4.074 1 92.56 441 PHE B C 1
ATOM 6948 O O . PHE B 1 441 ? -28.094 24.406 4.816 1 92.56 441 PHE B O 1
ATOM 6955 N N . SER B 1 442 ? -29.641 25.562 3.803 1 91.38 442 SER B N 1
ATOM 6956 C CA . SER B 1 442 ? -30.766 24.828 4.391 1 91.38 442 SER B CA 1
ATOM 6957 C C . SER B 1 442 ? -30.75 23.359 3.979 1 91.38 442 SER B C 1
ATOM 6959 O O . SER B 1 442 ? -31.141 22.484 4.75 1 91.38 442 SER B O 1
ATOM 6961 N N . ASP B 1 443 ? -30.312 23.109 2.789 1 94.56 443 ASP B N 1
ATOM 6962 C CA . ASP B 1 443 ? -30.234 21.719 2.334 1 94.56 443 ASP B CA 1
ATOM 6963 C C . ASP B 1 443 ? -29.234 20.922 3.186 1 94.56 443 ASP B C 1
ATOM 6965 O O . ASP B 1 443 ? -29.484 19.766 3.508 1 94.56 443 ASP B O 1
ATOM 6969 N N . VAL B 1 444 ? -28.172 21.547 3.523 1 94.69 444 VAL B N 1
ATOM 6970 C CA . VAL B 1 444 ? -27.172 20.891 4.352 1 94.69 444 VAL B CA 1
ATOM 6971 C C . VAL B 1 444 ? -27.703 20.719 5.77 1 94.69 444 VAL B C 1
ATOM 6973 O O . VAL B 1 444 ? -27.562 19.641 6.363 1 94.69 444 VAL B O 1
ATOM 6976 N N . GLN B 1 445 ? -28.297 21.734 6.254 1 90.12 445 GLN B N 1
ATOM 6977 C CA . GLN B 1 445 ? -28.828 21.719 7.609 1 90.12 445 GLN B CA 1
ATOM 6978 C C . GLN B 1 445 ? -29.906 20.641 7.77 1 90.12 445 GLN B C 1
ATOM 6980 O O . GLN B 1 445 ? -30.047 20.062 8.844 1 90.12 445 GLN B O 1
ATOM 6985 N N . ASN B 1 446 ? -30.594 20.391 6.727 1 91.5 446 ASN B N 1
ATOM 6986 C CA . ASN B 1 446 ? -31.703 19.438 6.785 1 91.5 446 ASN B CA 1
ATOM 6987 C C . ASN B 1 446 ? -31.25 18.031 6.395 1 91.5 446 ASN B C 1
ATOM 6989 O O . ASN B 1 446 ? -32.031 17.078 6.492 1 91.5 446 ASN B O 1
ATOM 6993 N N . GLY B 1 447 ? -30.078 17.984 5.93 1 94 447 GLY B N 1
ATOM 6994 C CA . GLY B 1 447 ? -29.578 16.672 5.559 1 94 447 GLY B CA 1
ATOM 6995 C C . GLY B 1 447 ? -29.344 15.766 6.754 1 94 447 GLY B C 1
ATOM 6996 O O . GLY B 1 447 ? -29.25 16.234 7.887 1 94 447 GLY B O 1
ATOM 6997 N N . GLN B 1 448 ? -29.234 14.484 6.488 1 93.81 448 GLN B N 1
ATOM 6998 C CA . GLN B 1 448 ? -28.891 13.539 7.547 1 93.81 448 GLN B CA 1
ATOM 6999 C C . GLN B 1 448 ? -27.547 13.867 8.164 1 93.81 448 GLN B C 1
ATOM 7001 O O . GLN B 1 448 ? -26.547 13.984 7.457 1 93.81 448 GLN B O 1
ATOM 7006 N N . ASP B 1 449 ? -27.469 14.133 9.516 1 93.62 449 ASP B N 1
ATOM 7007 C CA . ASP B 1 449 ? -26.266 14.477 10.258 1 93.62 449 ASP B CA 1
ATOM 7008 C C . ASP B 1 449 ? -25.656 15.773 9.742 1 93.62 449 ASP B C 1
ATOM 7010 O O . ASP B 1 449 ? -24.422 15.891 9.656 1 93.62 449 ASP B O 1
ATOM 7014 N N . LEU B 1 450 ? -26.578 16.672 9.203 1 95.38 450 LEU B N 1
ATOM 7015 C CA . LEU B 1 450 ? -26.172 17.969 8.688 1 95.38 450 LEU B CA 1
ATOM 7016 C C . LEU B 1 450 ? -25.203 17.812 7.531 1 95.38 450 LEU B C 1
ATOM 7018 O O . LEU B 1 450 ? -24.156 18.484 7.5 1 95.38 450 LEU B O 1
ATOM 7022 N N . THR B 1 451 ? -25.484 16.859 6.715 1 96.88 451 THR B N 1
ATOM 7023 C CA . THR B 1 451 ? -24.594 16.531 5.609 1 96.88 451 THR B CA 1
ATOM 7024 C C . THR B 1 451 ? -25.391 16.375 4.309 1 96.88 451 THR B C 1
ATOM 7026 O O . THR B 1 451 ? -26.5 15.852 4.309 1 96.88 451 THR B O 1
ATOM 7029 N N . VAL B 1 452 ? -24.875 16.891 3.301 1 97.25 452 VAL B N 1
ATOM 7030 C CA . VAL B 1 452 ? -25.375 16.625 1.955 1 97.25 452 VAL B CA 1
ATOM 7031 C C . VAL B 1 452 ? -24.219 16.109 1.082 1 97.25 452 VAL B C 1
ATOM 7033 O O . VAL B 1 452 ? -23.125 16.672 1.085 1 97.25 452 VAL B O 1
ATOM 7036 N N . ALA B 1 453 ? -24.391 15 0.516 1 96.94 453 ALA B N 1
ATOM 7037 C CA . ALA B 1 453 ? -23.422 14.406 -0.405 1 96.94 453 ALA B CA 1
ATOM 7038 C C . ALA B 1 453 ? -24.109 13.969 -1.701 1 96.94 453 ALA B C 1
ATOM 7040 O O . ALA B 1 453 ? -25.203 13.422 -1.679 1 96.94 453 ALA B O 1
ATOM 7041 N N . ASP B 1 454 ? -23.438 14.32 -2.842 1 95.62 454 ASP B N 1
ATOM 7042 C CA . ASP B 1 454 ? -24.016 13.961 -4.129 1 95.62 454 ASP B CA 1
ATOM 7043 C C . ASP B 1 454 ? -23.031 14.188 -5.266 1 95.62 454 ASP B C 1
ATOM 7045 O O . ASP B 1 454 ? -21.938 14.711 -5.047 1 95.62 454 ASP B O 1
ATOM 7049 N N . ALA B 1 455 ? -23.391 13.648 -6.367 1 96.62 455 ALA B N 1
ATOM 7050 C CA . ALA B 1 455 ? -22.812 14.117 -7.629 1 96.62 455 ALA B CA 1
ATOM 7051 C C . ALA B 1 455 ? -23.625 15.281 -8.195 1 96.62 455 ALA B C 1
ATOM 7053 O O . ALA B 1 455 ? -24.594 15.07 -8.938 1 96.62 455 ALA B O 1
ATOM 7054 N N . PHE B 1 456 ? -23.219 16.453 -7.879 1 97.75 456 PHE B N 1
ATOM 7055 C CA . PHE B 1 456 ? -24.016 17.625 -8.203 1 97.75 456 PHE B CA 1
ATOM 7056 C C . PHE B 1 456 ? -23.859 17.984 -9.68 1 97.75 456 PHE B C 1
ATOM 7058 O O . PHE B 1 456 ? -22.75 18.047 -10.195 1 97.75 456 PHE B O 1
ATOM 7065 N N . ASN B 1 457 ? -24.969 18.172 -10.305 1 96.69 457 ASN B N 1
ATOM 7066 C CA . ASN B 1 457 ? -24.969 18.625 -11.688 1 96.69 457 ASN B CA 1
ATOM 7067 C C . ASN B 1 457 ? -24.516 20.078 -11.797 1 96.69 457 ASN B C 1
ATOM 7069 O O . ASN B 1 457 ? -25.141 20.969 -11.242 1 96.69 457 ASN B O 1
ATOM 7073 N N . VAL B 1 458 ? -23.469 20.328 -12.492 1 96.44 458 VAL B N 1
ATOM 7074 C CA . VAL B 1 458 ? -22.953 21.688 -12.578 1 96.44 458 VAL B CA 1
ATOM 7075 C C . VAL B 1 458 ? -23.219 22.25 -13.969 1 96.44 458 VAL B C 1
ATOM 7077 O O . VAL B 1 458 ? -22.844 23.391 -14.273 1 96.44 458 VAL B O 1
ATOM 7080 N N . GLY B 1 459 ? -23.812 21.438 -14.852 1 91 459 GLY B N 1
ATOM 7081 C CA . GLY B 1 459 ? -24.156 21.875 -16.188 1 91 459 GLY B CA 1
ATOM 7082 C C . GLY B 1 459 ? -23.391 21.141 -17.266 1 91 459 GLY B C 1
ATOM 7083 O O . GLY B 1 459 ? -22.359 20.516 -17 1 91 459 GLY B O 1
ATOM 7084 N N . SER B 1 460 ? -23.922 21.188 -18.547 1 88.44 460 SER B N 1
ATOM 7085 C CA . SER B 1 460 ? -23.297 20.656 -19.75 1 88.44 460 SER B CA 1
ATOM 7086 C C . SER B 1 460 ? -22.984 19.172 -19.594 1 88.44 460 SER B C 1
ATOM 7088 O O . SER B 1 460 ? -21.953 18.688 -20.078 1 88.44 460 SER B O 1
ATOM 7090 N N . GLY B 1 461 ? -23.719 18.531 -18.703 1 90.31 461 GLY B N 1
ATOM 7091 C CA . GLY B 1 461 ? -23.562 17.078 -18.562 1 90.31 461 GLY B CA 1
ATOM 7092 C C . GLY B 1 461 ? -22.516 16.688 -17.531 1 90.31 461 GLY B C 1
ATOM 7093 O O . GLY B 1 461 ? -22.328 15.508 -17.25 1 90.31 461 GLY B O 1
ATOM 7094 N N . ALA B 1 462 ? -21.875 17.672 -16.969 1 95 462 ALA B N 1
ATOM 7095 C CA . ALA B 1 462 ? -20.812 17.391 -15.992 1 95 462 ALA B CA 1
ATOM 7096 C C . ALA B 1 462 ? -21.375 17.375 -14.57 1 95 462 ALA B C 1
ATOM 7098 O O . ALA B 1 462 ? -22.344 18.078 -14.281 1 95 462 ALA B O 1
ATOM 7099 N N . THR B 1 463 ? -20.812 16.516 -13.781 1 97 463 THR B N 1
ATOM 7100 C CA . THR B 1 463 ? -21.172 16.484 -12.367 1 97 463 THR B CA 1
ATOM 7101 C C . THR B 1 463 ? -19.922 16.578 -11.492 1 97 463 THR B C 1
ATOM 7103 O O . THR B 1 463 ? -18.828 16.203 -11.914 1 97 463 THR B O 1
ATOM 7106 N N . VAL B 1 464 ? -20.062 17.156 -10.312 1 97.69 464 VAL B N 1
ATOM 7107 C CA . VAL B 1 464 ? -19 17.203 -9.297 1 97.69 464 VAL B CA 1
ATOM 7108 C C . VAL B 1 464 ? -19.453 16.453 -8.055 1 97.69 464 VAL B C 1
ATOM 7110 O O . VAL B 1 464 ? -20.484 16.781 -7.457 1 97.69 464 VAL B O 1
ATOM 7113 N N . ARG B 1 465 ? -18.719 15.484 -7.746 1 97.5 465 ARG B N 1
ATOM 7114 C CA . ARG B 1 465 ? -19 14.734 -6.527 1 97.5 465 ARG B CA 1
ATOM 7115 C C . ARG B 1 465 ? -18.438 15.445 -5.305 1 97.5 465 ARG B C 1
ATOM 7117 O O . ARG B 1 465 ? -17.219 15.547 -5.148 1 97.5 465 ARG B O 1
ATOM 7124 N N . ALA B 1 466 ? -19.297 15.906 -4.449 1 98.31 466 ALA B N 1
ATOM 7125 C CA . ALA B 1 466 ? -18.906 16.688 -3.283 1 98.31 466 ALA B CA 1
ATOM 7126 C C . ALA B 1 466 ? -19.75 16.328 -2.062 1 98.31 466 ALA B C 1
ATOM 7128 O O . ALA B 1 466 ? -20.828 15.758 -2.197 1 98.31 466 ALA B O 1
ATOM 7129 N N . GLU B 1 467 ? -19.172 16.547 -0.976 1 98.25 467 GLU B N 1
ATOM 7130 C CA . GLU B 1 467 ? -19.859 16.406 0.307 1 98.25 467 GLU B CA 1
ATOM 7131 C C . GLU B 1 467 ? -19.656 17.641 1.182 1 98.25 467 GLU B C 1
ATOM 7133 O O . GLU B 1 467 ? -18.547 18.125 1.33 1 98.25 467 GLU B O 1
ATOM 7138 N N . ILE B 1 468 ? -20.766 18.203 1.664 1 97.94 468 ILE B N 1
ATOM 7139 C CA . ILE B 1 468 ? -20.734 19.328 2.576 1 97.94 468 ILE B CA 1
ATOM 7140 C C . ILE B 1 468 ? -21.297 18.922 3.932 1 97.94 468 ILE B C 1
ATOM 7142 O O . ILE B 1 468 ? -22.406 18.375 4.012 1 97.94 468 ILE B O 1
ATOM 7146 N N . THR B 1 469 ? -20.562 19.172 4.961 1 97.25 469 THR B N 1
ATOM 7147 C CA . THR B 1 469 ? -20.969 18.812 6.316 1 97.25 469 THR B CA 1
ATOM 7148 C C . THR B 1 469 ? -20.844 20.016 7.25 1 97.25 469 THR B C 1
ATOM 7150 O O . THR B 1 469 ? -19.875 20.781 7.176 1 97.25 469 THR B O 1
ATOM 7153 N N . LEU B 1 470 ? -21.891 20.188 8.055 1 94.5 470 LEU B N 1
ATOM 7154 C CA . LEU B 1 470 ? -21.859 21.156 9.133 1 94.5 470 LEU B CA 1
ATOM 7155 C C . LEU B 1 470 ? -21.812 20.469 10.492 1 94.5 470 LEU B C 1
ATOM 7157 O O . LEU B 1 470 ? -22.484 19.453 10.703 1 94.5 470 LEU B O 1
ATOM 7161 N N . LYS B 1 471 ? -20.953 21 11.305 1 94.94 471 LYS B N 1
ATOM 7162 C CA . LYS B 1 471 ? -20.906 20.516 12.68 1 94.94 471 LYS B CA 1
ATOM 7163 C C . LYS B 1 471 ? -20.969 21.672 13.68 1 94.94 471 LYS B C 1
ATOM 7165 O O . LYS B 1 471 ? -20.375 22.719 13.453 1 94.94 471 LYS B O 1
ATOM 7170 N N . GLY B 1 472 ? -21.734 21.453 14.688 1 92.81 472 GLY B N 1
ATOM 7171 C CA . GLY B 1 472 ? -21.734 22.391 15.805 1 92.81 472 GLY B CA 1
ATOM 7172 C C . GLY B 1 472 ? -20.828 21.953 16.953 1 92.81 472 GLY B C 1
ATOM 7173 O O . GLY B 1 472 ? -20.141 20.953 16.844 1 92.81 472 GLY B O 1
ATOM 7174 N N . LEU B 1 473 ? -20.828 22.812 17.953 1 92.31 473 LEU B N 1
ATOM 7175 C CA . LEU B 1 473 ? -19.938 22.547 19.078 1 92.31 473 LEU B CA 1
ATOM 7176 C C . LEU B 1 473 ? -20.734 22.234 20.344 1 92.31 473 LEU B C 1
ATOM 7178 O O . LEU B 1 473 ? -21.766 22.844 20.594 1 92.31 473 LEU B O 1
ATOM 7182 N N . GLN B 1 474 ? -20.266 21.188 21 1 90.31 474 GLN B N 1
ATOM 7183 C CA . GLN B 1 474 ? -20.797 20.828 22.312 1 90.31 474 GLN B CA 1
ATOM 7184 C C . GLN B 1 474 ? -19.688 20.594 23.312 1 90.31 474 GLN B C 1
ATOM 7186 O O . GLN B 1 474 ? -18.75 19.828 23.047 1 90.31 474 GLN B O 1
ATOM 7191 N N . LEU B 1 475 ? -19.828 21.281 24.438 1 89.06 475 LEU B N 1
ATOM 7192 C CA . LEU B 1 475 ? -18.812 21.141 25.469 1 89.06 475 LEU B CA 1
ATOM 7193 C C . LEU B 1 475 ? -18.703 19.688 25.938 1 89.06 475 LEU B C 1
ATOM 7195 O O . LEU B 1 475 ? -19.719 19.016 26.156 1 89.06 475 LEU B O 1
ATOM 7199 N N . ALA B 1 476 ? -17.453 19.281 25.938 1 83.94 476 ALA B N 1
ATOM 7200 C CA . ALA B 1 476 ? -17.234 17.906 26.375 1 83.94 476 ALA B CA 1
ATOM 7201 C C . ALA B 1 476 ? -17.312 17.781 27.891 1 83.94 476 ALA B C 1
ATOM 7203 O O . ALA B 1 476 ? -16.875 18.672 28.609 1 83.94 476 ALA B O 1
ATOM 7204 N N . GLN B 1 477 ? -18.188 16.922 28.406 1 71.44 477 GLN B N 1
ATOM 7205 C CA . GLN B 1 477 ? -18.281 16.688 29.844 1 71.44 477 GLN B CA 1
ATOM 7206 C C . GLN B 1 477 ? -17.297 15.609 30.297 1 71.44 477 GLN B C 1
ATOM 7208 O O . GLN B 1 477 ? -16.938 14.727 29.531 1 71.44 477 GLN B O 1
#

Secondary structure (DSSP, 8-state):
---HHHHHT----EE--HHHHHHHHHHHHHHHHHHHHHIIIIIHHHHHHHS-GGGGG-EEEEEE--S---EEEEEEEEE-TTS-EEEEEEEEEE---EEEEEETTEEEEEEEEEEEEEEEEEEE--B-SSTT-BSEEEEEESSPPEEEEEEES-TT-TTHHHHHHHHHHHHHHHHHHHHBTT--EEEESSTT--HHHH-----EEEEEEEEEEES-------THHHHHHHHTT----EEEEEEETTSPPEEPPPBTT-SS-EEEEEEEEEES-TT-EEEEEEEE--SSSPEEEEEEEEEHHHHHHTTSEEEEEEEETTEEEEEEEEEEEEEEEEE--GGGS-GGG--STT-EEEEEEEEEEEEE---S-GGG--EEEEEEETTEEEEPPPP---TT--TTS-EEEEEEEEEEEHHHHTT-PPEEEEEEETTEEEEEEEE-HHHHHTSGGGEEEEEEEEETTEEEEEEEEEEEEEE--/---HHHHHT----EE--HHHHHHHHHHHHHHHHHHHHHIIIIIHHHHHHHS-GGGGG-EEEEEE--S---EEEEEEEEE-TTS-EEEEEEEEEE---EEEEEETTEEEEEEEEEEEEEEEEEEE--B-SSTT-BSEEEEEESSPPEEEEEEES-TT-TTHHHHHHHHHHHHHHHHHHHHBTT--EEEESSTT--HHHH-----EEEEEEEEEEES-------THHHHHHHHTT----EEEEEEETTSPPEEPPPBTT-SS-EEEEEEEEEES-TTPEEEEEEEE--SSSPEEEEEEEEEHHHHHHTTSEEEEEEEETTEEEEEEEEEEEEEEEEE--GGGS-GGG--STT-EEEEEEEEEEEEE---S-GGG--EEEEEEETTEEEEPPPP---TT--TTS-EEEEEEEEEEEHHHHTT-PPEEEEEEETTEEEEEEEE-HHHHHHSGGGEEEEEEEEETTEEEEEEEEEEEEEE--

Sequence (954 aa):
MSGLADTLTASGGAESAGFLNDIVEQLWPNINVAGGRMVKEIVEPILASTLPGPLGNLRFTKIDLGHVPLRLGAVDVHKTTKGGIKLDMDVIWESKSDIELDGKMVPKIGIEHVHLKGRLSVLLAPLTNVIPLIGAAQVAFINPPELSLDFTDAANIADLGIISSTIRKTILGIVGGMAVLPNRFMVKLDNSNDYFKTYQPHLGVVRLTIERAIGISGPKKSGAKRLLAKIVKDVPDCYCKVSVGAEEEWRTSTKDNDHDPEWNETHDFLVADFEQNITIDVQDDDIDADDDIGMGSISIKDILLGGGSKDIALHHKGEHTNSHVTVHAKFFHFVSEPQALSASHSQGEGQLVGLATVLIASAFGLQGQRDELKPSVKVSWGGKEFRTAVKSYSPGTDIFNPGFDQAFRIPITADTLDSGEPFKISLLNGETETGVVEIPFSDVQNGQDLTVADAFNVGSGATVRAEITLKGLQLAQMSGLADTLTASGGAESAGFLNDIVEQLWPNINVAGGRMVKEIVEPILASTLPGPLGNLRFTKIDLGHVPLRLGAVDVHKTTKGGIKLDMDVIWESKSDIELDGKMVPKIGIEHVHLKGRLSVLLAPLTNVIPLIGAAQVAFINPPELSLDFTDAANIADLGIISSTIRKTILGIVGGMAVLPNRFMVKLDNSNDYFKTYQPHLGVVRLTIERAIGISGPKKSGAKRLLAKIVKDVPDCYCKVSVGAEEEWRTSTKDNDHDPEWNETHDFLVADFEQNITIDVQDDDIDADDDIGMGSISIKDILLGGGSKDIALHHKGEHTNSHVTVHAKFFHFVSEPQALSASHSQGEGQLVGLATVLIASAFGLQGQRDELKPSVKVSWGGKEFRTAVKSYSPGTDIFNPGFDQAFRIPITADTLDSGEPFKISLLNGETETGVVEIPFSDVQNGQDLTVADAFNVGSGATVRAEITLKGLQLAQ

Solvent-accessible surface area (backbone atoms only — not comparable to full-atom values): 48698 Å² total; per-residue (Å²): 127,80,49,64,66,54,65,73,63,70,66,68,52,66,37,78,35,65,65,58,39,53,50,43,53,71,42,32,68,32,49,34,53,31,52,36,51,47,44,56,70,57,46,38,60,51,43,35,72,66,39,65,77,54,55,19,46,44,35,76,78,37,66,36,54,48,86,47,53,62,40,56,32,55,35,25,51,39,73,44,96,85,60,22,40,34,38,36,28,36,38,42,26,72,30,53,23,53,28,32,34,38,31,67,93,37,76,57,35,32,37,41,31,44,39,37,39,38,42,37,35,38,37,42,25,34,63,38,58,49,91,82,28,36,23,22,42,32,37,21,22,44,34,70,56,48,74,48,74,42,69,35,78,43,90,84,42,88,56,41,66,58,51,50,51,49,53,49,49,50,52,49,49,50,45,25,67,45,30,8,30,81,32,56,41,74,42,56,57,28,93,78,48,58,48,84,64,44,60,79,73,62,58,27,36,38,39,39,30,44,36,34,35,43,56,56,60,54,70,85,54,75,68,73,55,34,59,49,37,66,70,50,77,62,47,36,25,35,29,40,40,35,33,44,39,50,48,80,72,45,70,54,72,74,36,72,59,35,46,55,39,71,67,67,44,72,51,68,43,78,30,66,51,54,77,21,35,42,35,40,37,35,31,25,68,45,93,70,74,64,45,75,56,25,37,27,67,48,32,48,46,56,37,53,74,57,72,16,50,46,73,38,57,22,29,42,96,88,34,82,47,86,21,33,36,37,38,36,48,46,50,25,33,57,36,61,42,72,79,33,55,27,51,85,68,35,88,47,91,89,31,61,19,29,38,36,38,41,38,38,35,33,36,37,52,53,81,80,58,66,85,71,44,26,43,31,44,36,40,35,46,82,91,43,74,49,65,53,74,72,43,65,57,46,96,66,50,27,65,41,36,37,75,64,63,43,75,45,79,43,79,26,34,52,74,50,66,72,63,69,59,43,38,35,44,32,37,24,46,65,88,43,74,71,23,52,36,72,45,50,46,63,56,26,63,69,23,75,64,16,26,39,73,46,68,42,64,23,46,92,74,20,27,40,31,36,35,39,36,45,29,8,47,38,77,62,120,126,82,49,64,65,54,65,74,63,70,66,68,52,66,37,78,35,66,64,58,40,52,51,44,54,71,42,32,69,33,48,34,53,31,50,35,50,47,43,56,69,57,45,37,60,52,44,34,72,65,39,64,77,54,55,19,45,46,36,75,79,38,65,36,54,48,86,49,54,62,41,57,32,54,35,25,51,40,74,43,96,85,60,23,42,36,37,36,28,35,38,42,26,72,30,54,24,53,28,32,34,38,31,67,94,37,75,57,36,32,37,42,30,43,40,37,40,39,42,37,35,37,37,41,25,34,63,39,57,50,90,82,28,36,23,21,41,31,36,22,20,45,33,69,56,50,73,48,75,40,70,36,80,43,90,83,41,88,57,43,65,58,50,51,51,48,52,50,49,49,53,49,48,52,46,26,68,44,30,8,29,80,29,56,40,74,43,57,55,28,94,80,45,55,48,85,64,45,60,80,75,63,59,27,34,39,40,36,30,44,36,33,35,42,56,55,62,56,69,84,57,74,68,77,57,35,58,50,40,66,70,48,77,61,46,36,26,35,27,39,38,37,32,45,40,52,48,79,72,43,71,55,72,74,36,72,60,35,43,54,37,70,66,67,43,72,51,69,43,79,29,66,51,55,77,20,34,43,34,40,38,35,29,24,68,46,95,70,75,62,44,73,54,26,36,27,68,47,32,47,46,57,37,53,76,58,72,16,51,45,74,38,58,23,29,41,96,88,35,81,48,87,21,32,35,38,37,36,48,45,52,23,34,59,35,60,42,73,80,33,56,28,52,83,68,35,87,47,92,88,31,60,21,28,38,36,38,40,35,38,35,32,36,36,53,53,82,80,58,66,84,73,45,27,42,31,43,36,40,37,46,83,92,42,76,49,66,54,74,72,44,66,57,47,96,65,51,28,66,40,38,37,75,65,65,43,77,44,79,40,79,27,33,53,75,50,65,72,63,69,60,44,37,35,45,32,37,24,47,64,89,42,74,71,25,52,38,72,45,48,47,65,56,26,63,69,23,74,65,17,26,40,71,47,68,43,66,24,45,91,75,22,27,39,30,34,34,39,35,45,29,9,47,39,78,61,120

Radius of gyration: 34.2 Å; Cα contacts (8 Å, |Δi|>4): 2280; chains: 2; bounding box: 65×115×74 Å

Foldseek 3Di:
DPAPVNVLPFWPWFDFPVVVQVVQLVCVVVVQVVVQVCCQVQVLCVLLVPDDDQSSFKHKPDWGQANFTKDKTRWIWGADPLGKIKIKIKIWDWTQIWIWIDGDPADIKTWGTKTKIFMKMKIFDDQDPDPVRTFKIKMATQAQIDIATDMPPCVPPPCVVVVRVSSVVSVSLVNLCDGKPPHIDMDTPDPPRDLVRVDQDFFFKKKKWFFKKAQFDPDCDDDVVNVVCVVVVCQFFKKKWKDWISDDIDIFDTDPRDRIDTGRDIDMDTHRDQQIKIKIWMWGDDPPDIDTRFIWIDGNSVCVVVPFWDWTWTDDPRHTDPMTIIMGIFTWGWFLDPVQQALVPVPDPNDFFWKKKKWWFKKAQADDDQQQFFKKKWKDALHDIDIFHTDGDDPPADSRIHTGSDMDMDTDHNVRVPPQFWMKMFMDGVPHTPFIDTHTQVNQSPDDSSKDWDQDDRDPRMTITMMMHMIGIGTRD/DQAPVNVLPFWPWFDFPVVVQVVQLVCVVVVQVVVQVCCQVQVLCVCLVPDDDQSSFKHKPDWGQANFTKDKTRWIWGADPLGKIKIKIKIWDWTQIWIWIDGDPADIKTWGTKTKIFMKMKIFDDQDPDPVRTFKIKMATQAQIDIATDMPPCVPPPCVVVVRVSSVVSVSLVNLCDGKPPHIDMDTPDPPRDLVRVDQDFFFKKKKWFFKKAQFDDDCDDDPVNVVCVVVVCQFFKKKWKDWISDDIDIFDTDPRDRIDTGRDIDMDTHRDQQIKIKIWMWGDDPPDIDTRFIWIDGNSVCVVVPFWDWTWTDDPRHTDPMTIIMGIFTWGWFLDPVQQALVPPPDDNDFFWKKKKWWFKKAQADDDQQQFFKKKWKDALHDIDIFHTDGDDPPADSRIDTGSDMDMDTDHNVRVPPQFWMKMFMDGVNHTPFIDTHTQVNQSPDDSSKDWDQDDGDPRMTITMMMHMIGIGTRD

pLDDT: mean 88.13, std 11.18, range [36.62, 98.5]